Protein AF-A0A4T0ID04-F1 (afdb_monomer)

Nearest PDB structures (foldseek):
  2h4h-assembly1_A  TM=8.450E-01  e=5.374E-10  Thermotoga maritima
  2h4j-assembly1_A  TM=8.087E-01  e=6.110E-10  Thermotoga maritima
  8z58-assembly1_A  TM=7.802E-01  e=1.781E-09  Homo sapiens
  6hc2-assembly1_C  TM=3.261E-01  e=5.007E-03  Homo sapiens
  3w3x-assembly1_A  TM=1.451E-01  e=2.796E-01  Saccharomyces cerevisiae

Sequence (763 aa):
MPPKRPAGLGAASKAKKNKQDESKNEDTSVQVQPTAAQDDEDGDNWADLVELWEKCSNSLQSGEPASSAPLLRGVLHETSRLGNMHGSDLSGFLTENDNGQKYQVPLSHFRLILASAMLELGILIAASSHLGAGKSLAATGEPKTGTPFFSRAYSVAQTIEDSAFSKDSEIVAGRAAAEYLKERLESEPEDDADDELKHESKEQILTIAKESLVKGDMGSRSSSLLLSIGSLLSTLEEEIIDLNSPSTAVVAFTSALKAAENTQAKFESLVGKARVLVSRGSYVMDKIFDEEDTFGDEDVEEYIKAVKNELREAISSLEDAQNMTDDIDVGEEEAEELTSLHKEAMIVLANLLPEGKEQEELFNKAGVEDDEDFRGDPRECILQEHIAQLYHNLFVMTSILRNGKKLQIPSIPKPKKSSNQKEYTHDQAVELVASFLTQDIARGKTAILSGAGASVESGIRSYRGKEGHYELHKKYRPIFYHEFIEDSDQGRLFRQRYWARSFFGYIPVQNAKPNRVHYSVAALQYMNLVDKLVTQNVDRLHHRATPESLNPDSRILELHGTLNFAVVPSHPNHPKKLRSDLQAELAALNPSWAEFADSQAKLKQNPDGDVELPSGLTYETFKVPPPDGLEGDRGAFYKPDVVFFGETLSPHQKEESIKAIEDADRVLVVGSSLATYSAFRLIKQAIESKKQVLMLNVGPSRADDYDITKIELPAADVLQGAVKLLASKLPHDDMLSKLSSSGVNISIEDIGPMPDPEATEAK

Mean predicted aligned error: 19.36 Å

Secondary structure (DSSP, 8-state):
---------------------------------------S-----HHHHHHHHHHHHHHHHTT-HHHHHHHHHHHHHHHHHHHHHHTT-GGG-EEE-TTS-EEEPPHHHHHHHHHHHHHHHHHHHHHHTTS-TTT--PPTTS-SSSHHHHHHHHHHHHT---TTTHHHHHHHHHHHHHHHHHHHHHSPPP--SS-TTTTS-HHHHHHHHHHHHHHTTGGGS-HHHHHHHHHHHHHHHHHS--SSS--HHHHHHHHHHHH--SHHHHHHHHHHHHHHHHHHHHHHHHHHH-TT----HHHHHHHHHHHHHHHHHHHHHHHHHHTTTTSS---HHHHHHHHHHHHHHHHHHHHHSPSSHHHHHHHHHTT----TT-SS-TT--TTSHHHHHHHHHHHHHHHHHHS----PPPPPPPPSS---PPP--HHHHHHHHHHHHHSSSPTT-EEEEE-GGGGGGGT---SSSTT-HHHH-TT--PPBHHHHH--SHHHHHHHHHHHHHHHHHHHHHHH---BHHHHHHHHHHHTTSEEEEEE---S-HHHHHS-GGG-HHHHEEETTEEEEEEE-TT-TTSPPEEHHHHHHHHHHH-HHHHHHHHHHTTSPPPTT-B----TT--GGG---PPPTT-TT-TT---EEEE--BTPPPPHHHHHHHHHHHHS-SEEEEES----SHHHHHHHHHHHHTT-EEEEE-SS--GGGGSS-EEE-S-HHHHHHHHHHHHHTTS---HHHHHHHH--B---GGGG-PPPBTTTT---

Structure (mmCIF, N/CA/C/O backbone):
data_AF-A0A4T0ID04-F1
#
_entry.id   AF-A0A4T0ID04-F1
#
loop_
_atom_site.group_PDB
_atom_site.id
_atom_site.type_symbol
_atom_site.label_atom_id
_atom_site.label_alt_id
_atom_site.label_comp_id
_atom_site.label_asym_id
_atom_site.label_entity_id
_atom_site.label_seq_id
_atom_site.pdbx_PDB_ins_code
_atom_site.Cartn_x
_atom_site.Cartn_y
_atom_site.Cartn_z
_atom_site.occupancy
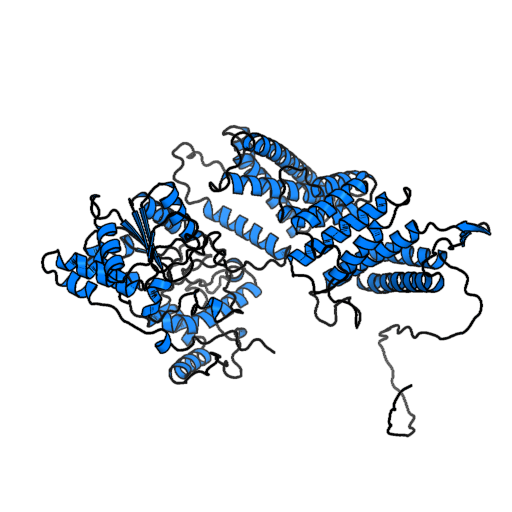_atom_site.B_iso_or_equiv
_atom_site.auth_seq_id
_atom_site.auth_comp_id
_atom_site.auth_asym_id
_atom_site.auth_atom_id
_atom_site.pdbx_PDB_model_num
ATOM 1 N N . MET A 1 1 ? 40.193 -42.710 -23.399 1.00 24.09 1 MET A N 1
ATOM 2 C CA . MET A 1 1 ? 39.818 -43.203 -24.747 1.00 24.09 1 MET A CA 1
ATOM 3 C C . MET A 1 1 ? 38.434 -43.851 -24.674 1.00 24.09 1 MET A C 1
ATOM 5 O O . MET A 1 1 ? 38.178 -44.514 -23.676 1.00 24.09 1 MET A O 1
ATOM 9 N N . PRO A 1 2 ? 37.541 -43.613 -25.652 1.00 32.53 2 PRO A N 1
ATOM 10 C CA . PRO A 1 2 ? 36.082 -43.677 -25.477 1.00 32.53 2 PRO A CA 1
ATOM 11 C C . PRO A 1 2 ? 35.442 -44.956 -26.062 1.00 32.53 2 PRO A C 1
ATOM 13 O O . PRO A 1 2 ? 36.090 -45.665 -26.834 1.00 32.53 2 PRO A O 1
ATOM 16 N N . PRO A 1 3 ? 34.136 -45.188 -25.837 1.00 26.88 3 PRO A N 1
ATOM 17 C CA . PRO A 1 3 ? 33.271 -45.857 -26.809 1.00 26.88 3 PRO A CA 1
ATOM 18 C C . PRO A 1 3 ? 32.225 -44.852 -27.338 1.00 26.88 3 PRO A C 1
ATOM 20 O O . PRO A 1 3 ? 31.516 -44.218 -26.570 1.00 26.88 3 PRO A O 1
ATOM 23 N N . LYS A 1 4 ? 32.275 -44.474 -28.621 1.00 27.70 4 LYS A N 1
ATOM 24 C CA . LYS A 1 4 ? 31.717 -45.142 -29.823 1.00 27.70 4 LYS A CA 1
ATOM 25 C C . LYS A 1 4 ? 30.282 -44.689 -30.159 1.00 27.70 4 LYS A C 1
ATOM 27 O O . LYS A 1 4 ? 29.333 -45.030 -29.468 1.00 27.70 4 LYS A O 1
ATOM 32 N N . ARG A 1 5 ? 30.165 -43.991 -31.302 1.00 35.53 5 ARG A N 1
ATOM 33 C CA . ARG A 1 5 ? 28.939 -43.806 -32.114 1.00 35.53 5 ARG A CA 1
ATOM 34 C C . ARG A 1 5 ? 28.387 -45.158 -32.607 1.00 35.53 5 ARG A C 1
ATOM 36 O O . ARG A 1 5 ? 29.154 -46.118 -32.714 1.00 35.53 5 ARG A O 1
ATOM 43 N N . PRO A 1 6 ? 27.115 -45.201 -33.033 1.00 27.19 6 PRO A N 1
ATOM 44 C CA . PRO A 1 6 ? 26.814 -45.417 -34.463 1.00 27.19 6 PRO A CA 1
ATOM 45 C C . PRO A 1 6 ? 25.710 -44.456 -34.971 1.00 27.19 6 PRO A C 1
ATOM 47 O O . PRO A 1 6 ? 24.827 -44.079 -34.214 1.00 27.19 6 PRO A O 1
ATOM 50 N N . ALA A 1 7 ? 25.857 -43.835 -36.152 1.00 26.62 7 ALA A N 1
ATOM 51 C CA . ALA A 1 7 ? 25.375 -44.300 -37.474 1.00 26.62 7 ALA A CA 1
ATOM 52 C C . ALA A 1 7 ? 23.839 -44.433 -37.520 1.00 26.62 7 ALA A C 1
ATOM 54 O O . ALA A 1 7 ? 23.264 -45.082 -36.665 1.00 26.62 7 ALA A O 1
ATOM 55 N N . GLY A 1 8 ? 23.082 -43.896 -38.469 1.00 23.95 8 GLY A N 1
ATOM 56 C CA . GLY A 1 8 ? 23.318 -43.366 -39.808 1.00 23.95 8 GLY A CA 1
ATOM 57 C C . GLY A 1 8 ? 21.970 -43.425 -40.552 1.00 23.95 8 GLY A C 1
ATOM 58 O O . GLY A 1 8 ? 21.028 -44.003 -40.018 1.00 23.95 8 GLY A O 1
ATOM 59 N N . LEU A 1 9 ? 21.906 -42.824 -41.746 1.00 25.11 9 LEU A N 1
ATOM 60 C CA . LEU A 1 9 ? 20.945 -42.972 -42.868 1.00 25.11 9 LEU A CA 1
ATOM 61 C C . LEU A 1 9 ? 20.827 -41.575 -43.512 1.00 25.11 9 LEU A C 1
ATOM 63 O O . LEU A 1 9 ? 20.575 -40.605 -42.817 1.00 25.11 9 LEU A O 1
ATOM 67 N N . GLY A 1 10 ? 21.033 -41.336 -44.802 1.00 23.06 10 GLY A N 1
ATOM 68 C CA . GLY A 1 10 ? 21.167 -42.231 -45.941 1.00 23.06 10 GLY A CA 1
ATOM 69 C C . GLY A 1 10 ? 20.596 -41.527 -47.179 1.00 23.06 10 GLY A C 1
ATOM 70 O O . GLY A 1 10 ? 19.390 -41.457 -47.331 1.00 23.06 10 GLY A O 1
ATOM 71 N N . ALA A 1 11 ? 21.495 -40.997 -48.012 1.00 23.70 11 ALA A N 1
ATOM 72 C CA . ALA A 1 11 ? 21.461 -40.882 -49.478 1.00 23.70 11 ALA A CA 1
ATOM 73 C C . ALA A 1 11 ? 20.196 -40.430 -50.271 1.00 23.70 11 ALA A C 1
ATOM 75 O O . ALA A 1 11 ? 19.190 -41.121 -50.340 1.00 23.70 11 ALA A O 1
ATOM 76 N N . ALA A 1 12 ? 20.451 -39.402 -51.104 1.00 23.64 12 ALA A N 1
ATOM 77 C CA . ALA A 1 12 ? 20.169 -39.297 -52.553 1.00 23.64 12 ALA A CA 1
ATOM 78 C C . ALA A 1 12 ? 18.729 -39.005 -53.051 1.00 23.64 12 ALA A C 1
ATOM 80 O O . ALA A 1 12 ? 17.841 -39.839 -52.984 1.00 23.64 12 ALA A O 1
ATOM 81 N N . SER A 1 13 ? 18.524 -37.931 -53.831 1.00 23.86 13 SER A N 1
ATOM 82 C CA . SER A 1 13 ? 18.859 -37.848 -55.267 1.00 23.86 13 SER A CA 1
ATOM 83 C C . SER A 1 13 ? 18.234 -36.635 -56.003 1.00 23.86 13 SER A C 1
ATOM 85 O O . SER A 1 13 ? 17.149 -36.158 -55.706 1.00 23.86 13 SER A O 1
ATOM 87 N N . LYS A 1 14 ? 19.017 -36.175 -56.984 1.00 25.31 14 LYS A N 1
ATOM 88 C CA . LYS A 1 14 ? 18.855 -35.245 -58.122 1.00 25.31 14 LYS A CA 1
ATOM 89 C C . LYS A 1 14 ? 17.462 -34.867 -58.704 1.00 25.31 14 LYS A C 1
ATOM 91 O O . LYS A 1 14 ? 16.695 -35.725 -59.118 1.00 25.31 14 LYS A O 1
ATOM 96 N N . ALA A 1 15 ? 17.405 -33.569 -59.057 1.00 23.80 15 ALA A N 1
ATOM 97 C CA . ALA A 1 15 ? 17.027 -32.945 -60.351 1.00 23.80 15 ALA A CA 1
ATOM 98 C C . ALA A 1 15 ? 15.558 -32.589 -60.688 1.00 23.80 15 ALA A C 1
ATOM 100 O O . ALA A 1 15 ? 14.747 -33.469 -60.949 1.00 23.80 15 ALA A O 1
ATOM 101 N N . LYS A 1 16 ? 15.312 -31.289 -60.965 1.00 25.31 16 LYS A N 1
ATOM 102 C CA . LYS A 1 16 ? 14.821 -30.778 -62.273 1.00 25.31 16 LYS A CA 1
ATOM 103 C C . LYS A 1 16 ? 14.834 -29.238 -62.369 1.00 25.31 16 LYS A C 1
ATOM 105 O O . LYS A 1 16 ? 14.560 -28.540 -61.406 1.00 25.31 16 LYS A O 1
ATOM 110 N N . LYS A 1 17 ? 15.178 -28.758 -63.570 1.00 24.70 17 LYS A N 1
ATOM 111 C CA . LYS A 1 17 ? 15.203 -27.363 -64.058 1.00 24.70 17 LYS A CA 1
ATOM 112 C C . LYS A 1 17 ? 13.819 -26.880 -64.533 1.00 24.70 17 LYS A C 1
ATOM 114 O O . LYS A 1 17 ? 13.049 -27.714 -65.004 1.00 24.70 17 LYS A O 1
ATOM 119 N N . ASN A 1 18 ? 13.697 -25.541 -64.606 1.00 25.55 18 ASN A N 1
ATOM 120 C CA . ASN A 1 18 ? 12.788 -24.654 -65.382 1.00 25.55 18 ASN A CA 1
ATOM 121 C C . ASN A 1 18 ? 11.651 -24.021 -64.566 1.00 25.55 18 ASN A C 1
ATOM 123 O O . ASN A 1 18 ? 11.020 -24.728 -63.800 1.00 25.55 18 ASN A O 1
ATOM 127 N N . LYS A 1 19 ? 11.240 -22.761 -64.756 1.00 25.47 19 LYS A N 1
ATOM 128 C CA . LYS A 1 19 ? 11.754 -21.532 -65.400 1.00 25.47 19 LYS A CA 1
ATOM 129 C C . LYS A 1 19 ? 10.730 -20.434 -65.010 1.00 25.47 19 LYS A C 1
ATOM 131 O O . LYS A 1 19 ? 9.553 -20.760 -65.014 1.00 25.47 19 LYS A O 1
ATOM 136 N N . GLN A 1 20 ? 11.197 -19.199 -64.795 1.00 24.64 20 GLN A N 1
ATOM 137 C CA . GLN A 1 20 ? 10.491 -17.906 -64.965 1.00 24.64 20 GLN A CA 1
ATOM 138 C C . GLN A 1 20 ? 9.187 -17.657 -64.171 1.00 24.64 20 GLN A C 1
ATOM 140 O O . GLN A 1 20 ? 8.159 -18.236 -64.482 1.00 24.64 20 GLN A O 1
ATOM 145 N N . ASP A 1 21 ? 9.210 -16.730 -63.205 1.00 25.45 21 ASP A N 1
ATOM 146 C CA . ASP A 1 21 ? 8.691 -15.366 -63.421 1.00 25.45 21 ASP A CA 1
ATOM 147 C C . ASP A 1 21 ? 9.063 -14.418 -62.264 1.00 25.45 21 ASP A C 1
ATOM 149 O O . ASP A 1 21 ? 9.307 -14.830 -61.132 1.00 25.45 21 ASP A O 1
ATOM 153 N N . GLU A 1 22 ? 9.211 -13.146 -62.623 1.00 27.38 22 GLU A N 1
ATOM 154 C CA . GLU A 1 22 ? 9.780 -12.035 -61.861 1.00 27.38 22 GLU A CA 1
ATOM 155 C C . GLU A 1 22 ? 8.829 -11.481 -60.781 1.00 27.38 22 GLU A C 1
ATOM 157 O O . GLU A 1 22 ? 7.642 -11.289 -61.034 1.00 27.38 22 GLU A O 1
ATOM 162 N N . SER A 1 23 ? 9.370 -11.103 -59.614 1.00 26.38 23 SER A N 1
ATOM 163 C CA . SER A 1 23 ? 9.392 -9.713 -59.096 1.00 26.38 23 SER A CA 1
ATOM 164 C C . SER A 1 23 ? 9.356 -9.601 -57.555 1.00 26.38 23 SER A C 1
ATOM 166 O O . SER A 1 23 ? 8.422 -10.041 -56.899 1.00 26.38 23 SER A O 1
ATOM 168 N N . LYS A 1 24 ? 10.384 -8.908 -57.035 1.00 27.84 24 LYS A N 1
ATOM 169 C CA . LYS A 1 24 ? 10.394 -7.971 -55.889 1.00 27.84 24 LYS A CA 1
ATOM 170 C C . LYS A 1 24 ? 10.043 -8.478 -54.477 1.00 27.84 24 LYS A C 1
ATOM 172 O O . LYS A 1 24 ? 8.883 -8.502 -54.088 1.00 27.84 24 LYS A O 1
ATOM 177 N N . ASN A 1 25 ? 11.073 -8.704 -53.661 1.00 27.80 25 ASN A N 1
ATOM 178 C CA . ASN A 1 25 ? 11.495 -7.790 -52.582 1.00 27.80 25 ASN A CA 1
ATOM 179 C C . ASN A 1 25 ? 12.696 -8.415 -51.851 1.00 27.80 25 ASN A C 1
ATOM 181 O O . ASN A 1 25 ? 12.617 -9.548 -51.384 1.00 27.80 25 ASN A O 1
ATOM 185 N N . GLU A 1 26 ? 13.819 -7.698 -51.832 1.00 26.86 26 GLU A N 1
ATOM 186 C CA . GLU A 1 26 ? 15.039 -8.087 -51.123 1.00 26.86 26 GLU A CA 1
ATOM 187 C C . GLU A 1 26 ? 14.849 -7.879 -49.619 1.00 26.86 26 GLU A C 1
ATOM 189 O O . GLU A 1 26 ? 14.571 -6.770 -49.171 1.00 26.86 26 GLU A O 1
ATOM 194 N N . ASP A 1 27 ? 15.017 -8.963 -48.869 1.00 27.16 27 ASP A N 1
ATOM 195 C CA . ASP A 1 27 ? 15.179 -8.988 -47.420 1.00 27.16 27 ASP A CA 1
ATOM 196 C C . ASP A 1 27 ? 16.627 -9.453 -47.183 1.00 27.16 27 ASP A C 1
ATOM 198 O O . ASP A 1 27 ? 16.952 -10.639 -47.293 1.00 27.16 27 ASP A O 1
ATOM 202 N N . THR A 1 28 ? 17.558 -8.510 -47.023 1.00 26.81 28 THR A N 1
ATOM 203 C CA . THR A 1 28 ? 18.984 -8.808 -46.818 1.00 26.81 28 THR A CA 1
ATOM 204 C C . THR A 1 28 ? 19.250 -9.157 -45.358 1.00 26.81 28 THR A C 1
ATOM 206 O O . THR A 1 28 ? 19.715 -8.333 -44.577 1.00 26.81 28 THR A O 1
ATOM 209 N N . SER A 1 29 ? 19.015 -10.418 -44.995 1.00 26.41 29 SER A N 1
ATOM 210 C CA . SER A 1 29 ? 19.639 -11.031 -43.821 1.00 26.41 29 SER A CA 1
ATOM 211 C C . SER A 1 29 ? 21.100 -11.363 -44.148 1.00 26.41 29 SER A C 1
ATOM 213 O O . SER A 1 29 ? 21.384 -12.349 -44.836 1.00 26.41 29 SER A O 1
ATOM 215 N N . VAL A 1 30 ? 22.042 -10.545 -43.681 1.00 27.08 30 VAL A N 1
ATOM 216 C CA . VAL A 1 30 ? 23.479 -10.843 -43.773 1.00 27.08 30 VAL A CA 1
ATOM 217 C C . VAL A 1 30 ? 23.808 -11.948 -42.764 1.00 27.08 30 VAL A C 1
ATOM 219 O O . VAL A 1 30 ? 24.020 -11.694 -41.584 1.00 27.08 30 VAL A O 1
ATOM 222 N N . GLN A 1 31 ? 23.829 -13.200 -43.225 1.00 24.75 31 GLN A N 1
ATOM 223 C CA . GLN A 1 31 ? 24.473 -14.297 -42.503 1.00 24.75 31 GLN A CA 1
ATOM 224 C C . GLN A 1 31 ? 25.984 -14.223 -42.744 1.00 24.75 31 GLN A C 1
ATOM 226 O O . GLN A 1 31 ? 26.456 -14.539 -43.836 1.00 24.75 31 GLN A O 1
ATOM 231 N N . VAL A 1 32 ? 26.749 -13.836 -41.724 1.00 28.02 32 VAL A N 1
ATOM 232 C CA . VAL A 1 32 ? 28.209 -13.989 -41.728 1.00 28.02 32 VAL A CA 1
ATOM 233 C C . VAL A 1 32 ? 28.531 -15.439 -41.357 1.00 28.02 32 VAL A C 1
ATOM 235 O O . VAL A 1 32 ? 28.301 -15.869 -40.229 1.00 28.02 32 VAL A O 1
ATOM 238 N N . GLN A 1 33 ? 29.025 -16.218 -42.324 1.00 24.22 33 GLN A N 1
ATOM 239 C CA . GLN A 1 33 ? 29.656 -17.516 -42.062 1.00 24.22 33 GLN A CA 1
ATOM 240 C C . GLN A 1 33 ? 31.136 -17.318 -41.695 1.00 24.22 33 GLN A C 1
ATOM 242 O O . GLN A 1 33 ? 31.787 -16.458 -42.291 1.00 24.22 33 GLN A O 1
ATOM 247 N N . PRO A 1 34 ? 31.703 -18.133 -40.787 1.00 27.81 34 PRO A N 1
ATOM 248 C CA . PRO A 1 34 ? 33.118 -18.066 -40.451 1.00 27.81 34 PRO A CA 1
ATOM 249 C C . PRO A 1 34 ? 33.939 -18.730 -41.564 1.00 27.81 34 PRO A C 1
ATOM 251 O O . PRO A 1 34 ? 33.870 -19.943 -41.779 1.00 27.81 34 PRO A O 1
ATOM 254 N N . THR A 1 35 ? 34.715 -17.937 -42.296 1.00 28.98 35 THR A N 1
ATOM 255 C CA . THR A 1 35 ? 35.708 -18.448 -43.242 1.00 28.98 35 THR A CA 1
ATOM 256 C C . THR A 1 35 ? 36.932 -18.942 -42.486 1.00 28.98 35 THR A C 1
ATOM 258 O O . THR A 1 35 ? 37.677 -18.157 -41.910 1.00 28.98 35 THR A O 1
ATOM 261 N N . ALA A 1 36 ? 37.152 -20.255 -42.523 1.00 34.88 36 ALA A N 1
ATOM 262 C CA . ALA A 1 36 ? 38.448 -20.847 -42.239 1.00 34.88 36 ALA A CA 1
ATOM 263 C C . ALA A 1 36 ? 39.396 -20.546 -43.412 1.00 34.88 36 ALA A C 1
ATOM 265 O O . ALA A 1 36 ? 39.239 -21.115 -44.495 1.00 34.88 36 ALA A O 1
ATOM 266 N N . ALA A 1 37 ? 40.369 -19.670 -43.186 1.00 28.95 37 ALA A N 1
ATOM 267 C CA . ALA A 1 37 ? 41.552 -19.517 -44.019 1.00 28.95 37 ALA A CA 1
ATOM 268 C C . ALA A 1 37 ? 42.772 -19.472 -43.091 1.00 28.95 37 ALA A C 1
ATOM 270 O O . ALA A 1 37 ? 42.802 -18.703 -42.137 1.00 28.95 37 ALA A O 1
ATOM 271 N N . GLN A 1 38 ? 43.716 -20.378 -43.336 1.00 37.16 38 GLN A N 1
ATOM 272 C CA . GLN A 1 38 ? 45.059 -20.321 -42.776 1.00 37.16 38 GLN A CA 1
ATOM 273 C C . GLN A 1 38 ? 45.813 -19.226 -43.530 1.00 37.16 38 GLN A C 1
ATOM 275 O O . GLN A 1 38 ? 45.971 -19.379 -44.737 1.00 37.16 38 GLN A O 1
ATOM 280 N N . ASP A 1 39 ? 46.285 -18.199 -42.828 1.00 31.48 39 ASP A N 1
ATOM 281 C CA . ASP A 1 39 ? 47.369 -17.322 -43.271 1.00 31.48 39 ASP A CA 1
ATOM 282 C C . ASP A 1 39 ? 48.230 -16.968 -42.045 1.00 31.48 39 ASP A C 1
ATOM 284 O O . ASP A 1 39 ? 47.739 -16.477 -41.032 1.00 31.48 39 ASP A O 1
ATOM 288 N N . ASP A 1 40 ? 49.517 -17.307 -42.130 1.00 35.19 40 ASP A N 1
ATOM 289 C CA . ASP A 1 40 ? 50.561 -17.102 -41.121 1.00 35.19 40 ASP A CA 1
ATOM 290 C C . ASP A 1 40 ? 51.044 -15.627 -41.101 1.00 35.19 40 ASP A C 1
ATOM 292 O O . ASP A 1 40 ? 52.180 -15.345 -41.484 1.00 35.19 40 ASP A O 1
ATOM 296 N N . GLU A 1 41 ? 50.205 -14.681 -40.657 1.00 40.88 41 GLU A N 1
ATOM 297 C CA . GLU A 1 41 ? 50.574 -13.266 -40.397 1.00 40.88 41 GLU A CA 1
ATOM 298 C C . GLU A 1 41 ? 49.863 -12.672 -39.151 1.00 40.88 41 GLU A C 1
ATOM 300 O O . GLU A 1 41 ? 49.523 -11.492 -39.111 1.00 40.88 41 GLU A O 1
ATOM 305 N N . ASP A 1 42 ? 49.634 -13.464 -38.098 1.00 43.56 42 ASP A N 1
ATOM 306 C CA . ASP A 1 42 ? 48.953 -12.987 -36.880 1.00 43.56 42 ASP A CA 1
ATOM 307 C C . ASP A 1 42 ? 49.871 -12.090 -36.021 1.00 43.56 42 ASP A C 1
ATOM 309 O O . ASP A 1 42 ? 50.575 -12.549 -35.118 1.00 43.56 42 ASP A O 1
ATOM 313 N N . GLY A 1 43 ? 49.880 -10.791 -36.325 1.00 45.78 43 GLY A N 1
ATOM 314 C CA . GLY A 1 43 ? 50.425 -9.744 -35.463 1.00 45.78 43 GLY A CA 1
ATOM 315 C C . GLY A 1 43 ? 49.601 -9.568 -34.180 1.00 45.78 43 GLY A C 1
ATOM 316 O O . GLY A 1 43 ? 48.382 -9.740 -34.179 1.00 45.78 43 GLY A O 1
ATOM 317 N N . ASP A 1 44 ? 50.278 -9.226 -33.079 1.00 56.09 44 ASP A N 1
ATOM 318 C CA . ASP A 1 44 ? 49.696 -8.841 -31.783 1.00 56.09 44 ASP A CA 1
ATOM 319 C C . ASP A 1 44 ? 48.825 -7.574 -31.922 1.00 56.09 44 ASP A C 1
ATOM 321 O O . ASP A 1 44 ? 49.231 -6.469 -31.556 1.00 56.09 44 ASP A O 1
ATOM 325 N N . ASN A 1 45 ? 47.620 -7.687 -32.478 1.00 66.62 45 ASN A N 1
ATOM 326 C CA . ASN A 1 45 ? 46.848 -6.503 -32.842 1.00 66.62 45 ASN A CA 1
ATOM 327 C C . ASN A 1 45 ? 45.945 -6.018 -31.707 1.00 66.62 45 ASN A C 1
ATOM 329 O O . ASN A 1 45 ? 44.719 -6.009 -31.785 1.00 66.62 45 ASN A O 1
ATOM 333 N N . TRP A 1 46 ? 46.580 -5.506 -30.656 1.00 71.38 46 TRP A N 1
ATOM 334 C CA . TRP A 1 46 ? 45.943 -4.587 -29.712 1.00 71.38 46 TRP A CA 1
ATOM 335 C C . TRP A 1 46 ? 45.177 -3.452 -30.421 1.00 71.38 46 TRP A C 1
ATOM 337 O O . TRP A 1 46 ? 44.110 -3.047 -29.964 1.00 71.38 46 TRP A O 1
ATOM 347 N N . ALA A 1 47 ? 45.701 -2.971 -31.554 1.00 70.75 47 ALA A N 1
ATOM 348 C CA . ALA A 1 47 ? 45.053 -1.966 -32.391 1.00 70.75 47 ALA A CA 1
ATOM 349 C C . ALA A 1 47 ? 43.653 -2.399 -32.861 1.00 70.75 47 ALA A C 1
ATOM 351 O O . ALA A 1 47 ? 42.729 -1.593 -32.802 1.00 70.75 47 ALA A O 1
ATOM 352 N N . ASP A 1 48 ? 43.469 -3.673 -33.223 1.00 77.12 48 ASP A N 1
ATOM 353 C CA . ASP A 1 48 ? 42.177 -4.195 -33.681 1.00 77.12 48 ASP A CA 1
ATOM 354 C C . ASP A 1 48 ? 41.163 -4.241 -32.529 1.00 77.12 48 ASP A C 1
ATOM 356 O O . ASP A 1 48 ? 39.989 -3.918 -32.718 1.00 77.12 48 ASP A O 1
ATOM 360 N N . LEU A 1 49 ? 41.610 -4.587 -31.313 1.00 80.81 49 LEU A N 1
ATOM 361 C CA . LEU A 1 49 ? 40.762 -4.548 -30.119 1.00 80.81 49 LEU A CA 1
ATOM 362 C C . LEU A 1 49 ? 40.317 -3.115 -29.793 1.00 80.81 49 LEU A C 1
ATOM 364 O O . LEU A 1 49 ? 39.147 -2.900 -29.475 1.00 80.81 49 LEU A O 1
ATOM 368 N N . VAL A 1 50 ? 41.230 -2.142 -29.872 1.00 75.69 50 VAL A N 1
ATOM 369 C CA . VAL A 1 50 ? 40.913 -0.725 -29.632 1.00 75.69 50 VAL A CA 1
ATOM 370 C C . VAL A 1 50 ? 39.974 -0.189 -30.708 1.00 75.69 50 VAL A C 1
ATOM 372 O O . VAL A 1 50 ? 38.963 0.416 -30.370 1.00 75.69 50 VAL A O 1
ATOM 375 N N . GLU A 1 51 ? 40.234 -0.472 -31.986 1.00 80.75 51 GLU A N 1
ATOM 376 C CA . GLU A 1 51 ? 39.355 -0.065 -33.086 1.00 80.75 51 GLU A CA 1
ATOM 377 C C . GLU A 1 51 ? 37.952 -0.680 -32.934 1.00 80.75 51 GLU A C 1
ATOM 379 O O . GLU A 1 51 ? 36.934 -0.020 -33.163 1.00 80.75 51 GLU A O 1
ATOM 384 N N . LEU A 1 52 ? 37.873 -1.945 -32.507 1.00 82.31 52 LEU A N 1
ATOM 385 C CA . LEU A 1 52 ? 36.603 -2.613 -32.237 1.00 82.31 52 LEU A CA 1
ATOM 386 C C . LEU A 1 52 ? 35.869 -1.986 -31.041 1.00 82.31 52 LEU A C 1
ATOM 388 O O . LEU A 1 52 ? 34.653 -1.788 -31.109 1.00 82.31 52 LEU A O 1
ATOM 392 N N . TRP A 1 53 ? 36.592 -1.631 -29.976 1.00 82.31 53 TRP A N 1
ATOM 393 C CA . TRP A 1 53 ? 36.042 -0.921 -28.820 1.00 82.31 53 TRP A CA 1
ATOM 394 C C . TRP A 1 53 ? 35.552 0.490 -29.175 1.00 82.31 53 TRP A C 1
ATOM 396 O O . TRP A 1 53 ? 34.476 0.891 -28.730 1.00 82.31 53 TRP A O 1
ATOM 406 N N . GLU A 1 54 ? 36.270 1.229 -30.021 1.00 76.50 54 GLU A N 1
ATOM 407 C CA . GLU A 1 54 ? 35.852 2.548 -30.510 1.00 76.50 54 GLU A CA 1
ATOM 408 C C . GLU A 1 54 ? 34.581 2.456 -31.363 1.00 76.50 54 GLU A C 1
ATOM 410 O O . GLU A 1 54 ? 33.624 3.200 -31.138 1.00 76.50 54 GLU A O 1
ATOM 415 N N . LYS A 1 55 ? 34.517 1.495 -32.296 1.00 79.62 55 LYS A N 1
ATOM 416 C CA . LYS A 1 55 ? 33.299 1.217 -33.079 1.00 79.62 55 LYS A CA 1
ATOM 417 C C . LYS A 1 55 ? 32.116 0.888 -32.174 1.00 79.62 55 LYS A C 1
ATOM 419 O O . LYS A 1 55 ? 31.018 1.400 -32.387 1.00 79.62 55 LYS A O 1
ATOM 424 N N . CYS A 1 56 ? 32.345 0.065 -31.154 1.00 76.25 56 CYS A N 1
ATOM 425 C CA . CYS A 1 56 ? 31.336 -0.282 -30.164 1.00 76.25 56 CYS A CA 1
ATOM 426 C C . CYS A 1 56 ? 30.871 0.940 -29.359 1.00 76.25 56 CYS A C 1
ATOM 428 O O . CYS A 1 56 ? 29.673 1.153 -29.203 1.00 76.25 56 CYS A O 1
ATOM 430 N N . SER A 1 57 ? 31.804 1.769 -28.891 1.00 69.62 57 SER A N 1
ATOM 431 C CA . SER A 1 57 ? 31.510 2.978 -28.115 1.00 69.62 57 SER A CA 1
ATOM 432 C C . SER A 1 57 ? 30.681 3.980 -28.922 1.00 69.62 57 SER A C 1
ATOM 434 O O . SER A 1 57 ? 29.701 4.522 -28.417 1.00 69.62 57 SER A O 1
ATOM 436 N N . ASN A 1 58 ? 31.010 4.164 -30.204 1.00 72.44 58 ASN A N 1
ATOM 437 C CA . ASN A 1 58 ? 30.231 5.002 -31.119 1.00 72.44 58 ASN A CA 1
ATOM 438 C C . ASN A 1 58 ? 28.823 4.430 -31.361 1.00 72.44 58 ASN A C 1
ATOM 440 O O . ASN A 1 58 ? 27.846 5.176 -31.378 1.00 72.44 58 ASN A O 1
ATOM 444 N N . SER A 1 59 ? 28.704 3.105 -31.502 1.00 72.75 59 SER A N 1
ATOM 445 C CA . SER A 1 59 ? 27.412 2.418 -31.638 1.00 72.75 59 SER A CA 1
ATOM 446 C C . SER A 1 59 ? 26.532 2.607 -30.396 1.00 72.75 59 SER A C 1
ATOM 448 O O . SER A 1 59 ? 25.355 2.945 -30.521 1.00 72.75 59 SER A O 1
ATOM 450 N N . LEU A 1 60 ? 27.104 2.478 -29.195 1.00 67.50 60 LEU A N 1
ATOM 451 C CA . LEU A 1 60 ? 26.393 2.717 -27.935 1.00 67.50 60 LEU A CA 1
ATOM 452 C C . LEU A 1 60 ? 25.897 4.165 -27.828 1.00 67.50 60 LEU A C 1
ATOM 454 O O . LEU A 1 60 ? 24.751 4.393 -27.450 1.00 67.50 60 LEU A O 1
ATOM 458 N N . GLN A 1 61 ? 26.717 5.138 -28.236 1.00 63.12 61 GLN A N 1
ATOM 459 C CA . GLN A 1 61 ? 26.324 6.552 -28.273 1.00 63.12 61 GLN A CA 1
ATOM 460 C C . GLN A 1 61 ? 25.210 6.842 -29.287 1.00 63.12 61 GLN A C 1
ATOM 462 O O . GLN A 1 61 ? 24.408 7.744 -29.066 1.00 63.12 61 GLN A O 1
ATOM 467 N N . SER A 1 62 ? 25.136 6.078 -30.381 1.00 62.66 62 SER A N 1
ATOM 468 C CA . SER A 1 62 ? 24.078 6.225 -31.389 1.00 62.66 62 SER A CA 1
ATOM 469 C C . SER A 1 62 ? 22.711 5.679 -30.952 1.00 62.66 62 SER A C 1
ATOM 471 O O . SER A 1 62 ? 21.722 5.913 -31.640 1.00 62.66 62 SER A O 1
ATOM 473 N N . GLY A 1 63 ? 22.629 4.991 -29.804 1.00 61.75 63 GLY A N 1
ATOM 474 C CA . GLY A 1 63 ? 21.358 4.544 -29.229 1.00 61.75 63 GLY A CA 1
ATOM 475 C C . GLY A 1 63 ? 20.734 3.339 -29.935 1.00 61.75 63 GLY A C 1
ATOM 476 O O . GLY A 1 63 ? 19.515 3.182 -29.912 1.00 61.75 63 GLY A O 1
ATOM 477 N N . GLU A 1 64 ? 21.545 2.472 -30.549 1.00 71.38 64 GLU A N 1
ATOM 478 C CA . GLU A 1 64 ? 21.079 1.263 -31.237 1.00 71.38 64 GLU A CA 1
ATOM 479 C C . GLU A 1 64 ? 21.508 -0.030 -30.496 1.00 71.38 64 GLU A C 1
ATOM 481 O O . GLU A 1 64 ? 22.579 -0.596 -30.750 1.00 71.38 64 GLU A O 1
ATOM 486 N N . PRO A 1 65 ? 20.682 -0.564 -29.573 1.00 72.00 65 PRO A N 1
ATOM 487 C CA . PRO A 1 65 ? 21.009 -1.768 -28.796 1.00 72.00 65 PRO A CA 1
ATOM 488 C C . PRO A 1 65 ? 21.279 -3.023 -29.638 1.00 72.00 65 PRO A C 1
ATOM 490 O O . PRO A 1 65 ? 22.165 -3.819 -29.321 1.00 72.00 65 PRO A O 1
ATOM 493 N N . ALA A 1 66 ? 20.520 -3.207 -30.723 1.00 71.94 66 ALA A N 1
ATOM 494 C CA . ALA A 1 66 ? 20.577 -4.409 -31.556 1.00 71.94 66 ALA A CA 1
ATOM 495 C C . ALA A 1 66 ? 21.871 -4.513 -32.383 1.00 71.94 66 ALA A C 1
ATOM 497 O O . ALA A 1 66 ? 22.335 -5.623 -32.645 1.00 71.94 66 ALA A O 1
ATOM 498 N N . SER A 1 67 ? 22.463 -3.379 -32.771 1.00 75.38 67 SER A N 1
ATOM 499 C CA . SER A 1 67 ? 23.761 -3.308 -33.455 1.00 75.38 67 SER A CA 1
ATOM 500 C C . SER A 1 67 ? 24.933 -3.293 -32.465 1.00 75.38 67 SER A C 1
ATOM 502 O O . SER A 1 67 ? 25.988 -3.857 -32.758 1.00 75.38 67 SER A O 1
ATOM 504 N N . SER A 1 68 ? 24.727 -2.758 -31.258 1.00 77.75 68 SER A N 1
ATOM 505 C CA . SER A 1 68 ? 25.757 -2.679 -30.212 1.00 77.75 68 SER A CA 1
ATOM 506 C C . SER A 1 68 ? 26.059 -4.032 -29.547 1.00 77.75 68 SER A C 1
ATOM 508 O O . SER A 1 68 ? 27.222 -4.363 -29.319 1.00 77.75 68 SER A O 1
ATOM 510 N N . ALA A 1 69 ? 25.045 -4.866 -29.282 1.00 80.50 69 ALA A N 1
ATOM 511 C CA . ALA A 1 69 ? 25.245 -6.144 -28.584 1.00 80.50 69 ALA A CA 1
ATOM 512 C C . ALA A 1 69 ? 26.167 -7.144 -29.331 1.00 80.50 69 ALA A C 1
ATOM 514 O O . ALA A 1 69 ? 27.003 -7.781 -28.685 1.00 80.50 69 ALA A O 1
ATOM 515 N N . PRO A 1 70 ? 26.091 -7.314 -30.669 1.00 86.56 70 PRO A N 1
ATOM 516 C CA . PRO A 1 70 ? 27.066 -8.114 -31.418 1.00 86.56 70 PRO A CA 1
ATOM 517 C C . PRO A 1 70 ? 28.499 -7.561 -31.367 1.00 86.56 70 PRO A C 1
ATOM 519 O O . PRO A 1 70 ? 29.441 -8.348 -31.286 1.00 86.56 70 PRO A O 1
ATOM 522 N N . LEU A 1 71 ? 28.676 -6.233 -31.382 1.00 83.69 71 LEU A N 1
ATOM 523 C CA . LEU A 1 71 ? 29.997 -5.596 -31.294 1.00 83.69 71 LEU A CA 1
ATOM 524 C C . LEU A 1 71 ? 30.640 -5.834 -29.924 1.00 83.69 71 LEU A C 1
ATOM 526 O O . LEU A 1 71 ? 31.800 -6.237 -29.862 1.00 83.69 71 LEU A O 1
ATOM 530 N N . LEU A 1 72 ? 29.865 -5.695 -28.844 1.00 84.19 72 LEU A N 1
ATOM 531 C CA . LEU A 1 72 ? 30.305 -6.009 -27.481 1.00 84.19 72 LEU A CA 1
ATOM 532 C C . LEU A 1 72 ? 30.758 -7.466 -27.350 1.00 84.19 72 LEU A C 1
ATOM 534 O O . LEU A 1 72 ? 31.817 -7.738 -26.789 1.00 84.19 72 LEU A O 1
ATOM 538 N N . ARG A 1 73 ? 30.017 -8.416 -27.935 1.00 90.75 73 ARG A N 1
ATOM 539 C CA . ARG A 1 73 ? 30.450 -9.823 -27.994 1.00 90.75 73 ARG A CA 1
ATOM 540 C C . ARG A 1 73 ? 31.742 -10.007 -28.776 1.00 90.75 73 ARG A C 1
ATOM 542 O O . ARG A 1 73 ? 32.564 -10.825 -28.378 1.00 90.75 73 ARG A O 1
ATOM 549 N N . GLY A 1 74 ? 31.930 -9.251 -29.856 1.00 88.31 74 GLY A N 1
ATOM 550 C CA . GLY A 1 74 ? 33.190 -9.210 -30.595 1.00 88.31 74 GLY A CA 1
ATOM 551 C C . GLY A 1 74 ? 34.357 -8.787 -29.701 1.00 88.31 74 GLY A C 1
ATOM 552 O O . GLY A 1 74 ? 35.371 -9.478 -29.666 1.00 88.31 74 GLY A O 1
ATOM 553 N N . VAL A 1 75 ? 34.185 -7.720 -28.913 1.00 86.38 75 VAL A N 1
ATOM 554 C CA . VAL A 1 75 ? 35.189 -7.247 -27.940 1.00 86.38 75 VAL A CA 1
ATOM 555 C C . VAL A 1 75 ? 35.472 -8.312 -26.873 1.00 86.38 75 VAL A C 1
ATOM 557 O O . VAL A 1 75 ? 36.632 -8.601 -26.580 1.00 86.38 75 VAL A O 1
ATOM 560 N N . LEU A 1 76 ? 34.442 -8.954 -26.313 1.00 89.81 76 LEU A N 1
ATOM 561 C CA . LEU A 1 76 ? 34.610 -10.022 -25.314 1.00 89.81 76 LEU A CA 1
ATOM 562 C C . LEU A 1 76 ? 35.288 -11.275 -25.890 1.00 89.81 76 LEU A C 1
ATOM 564 O O . LEU A 1 76 ? 36.116 -11.905 -25.232 1.00 89.81 76 LEU A O 1
ATOM 568 N N . HIS A 1 77 ? 34.971 -11.634 -27.133 1.00 89.31 77 HIS A N 1
ATOM 569 C CA . HIS A 1 77 ? 35.631 -12.732 -27.829 1.00 89.31 77 HIS A CA 1
ATOM 570 C C . HIS A 1 77 ? 37.107 -12.411 -28.086 1.00 89.31 77 HIS A C 1
ATOM 572 O O . HIS A 1 77 ? 37.971 -13.249 -27.835 1.00 89.31 77 HIS A O 1
ATOM 578 N N . GLU A 1 78 ? 37.407 -11.194 -28.537 1.00 85.38 78 GLU A N 1
ATOM 579 C CA . GLU A 1 78 ? 38.770 -10.774 -28.855 1.00 85.38 78 GLU A CA 1
ATOM 580 C C . GLU A 1 78 ? 39.643 -10.638 -27.602 1.00 85.38 78 GLU A C 1
ATOM 582 O O . GLU A 1 78 ? 40.760 -11.152 -27.556 1.00 85.38 78 GLU A O 1
ATOM 587 N N . THR A 1 79 ? 39.104 -10.068 -26.524 1.00 85.06 79 THR A N 1
ATOM 588 C CA . THR A 1 79 ? 39.773 -10.066 -25.212 1.00 85.06 79 THR A CA 1
ATOM 589 C C . THR A 1 79 ? 40.017 -11.486 -24.692 1.00 85.06 79 THR A C 1
ATOM 591 O O . THR A 1 79 ? 41.100 -11.768 -24.179 1.00 85.06 79 THR A O 1
ATOM 594 N N . SER A 1 80 ? 39.072 -12.417 -24.869 1.00 84.75 80 SER A N 1
ATOM 595 C CA . SER A 1 80 ? 39.273 -13.828 -24.512 1.00 84.75 80 SER A CA 1
ATOM 596 C C . SER A 1 80 ? 40.357 -14.499 -25.366 1.00 84.75 80 SER A C 1
ATOM 598 O O . SER A 1 80 ? 41.203 -15.218 -24.831 1.00 84.75 80 SER A O 1
ATOM 600 N N . ARG A 1 81 ? 40.385 -14.237 -26.681 1.00 84.56 81 ARG A N 1
ATOM 601 C CA . ARG A 1 81 ? 41.412 -14.735 -27.610 1.00 84.56 81 ARG A CA 1
ATOM 602 C C . ARG A 1 81 ? 42.807 -14.279 -27.183 1.00 84.56 81 ARG A C 1
ATOM 604 O O . ARG A 1 81 ? 43.685 -15.122 -27.000 1.00 84.56 81 ARG A O 1
ATOM 611 N N . LEU A 1 82 ? 42.979 -12.977 -26.952 1.00 78.06 82 LEU A N 1
ATOM 612 C CA . LEU A 1 82 ? 44.239 -12.384 -26.499 1.00 78.06 82 LEU A CA 1
ATOM 613 C C . LEU A 1 82 ? 44.649 -12.919 -25.116 1.00 78.06 82 LEU A C 1
ATOM 615 O O . LEU A 1 82 ? 45.801 -13.298 -24.912 1.00 78.06 82 LEU A O 1
ATOM 619 N N . GLY A 1 83 ? 43.701 -13.054 -24.184 1.00 75.25 83 GLY A N 1
ATOM 620 C CA . GLY A 1 83 ? 43.950 -13.665 -22.876 1.00 75.25 83 GLY A CA 1
ATOM 621 C C . GLY A 1 83 ? 44.447 -15.114 -22.969 1.00 75.25 83 GLY A C 1
ATOM 622 O O . GLY A 1 83 ? 45.390 -15.494 -22.278 1.00 75.25 83 GLY A O 1
ATOM 623 N N . ASN A 1 84 ? 43.866 -15.921 -23.862 1.00 76.56 84 ASN A N 1
ATOM 624 C CA . ASN A 1 84 ? 44.268 -17.315 -24.071 1.00 76.56 84 ASN A CA 1
ATOM 625 C C . ASN A 1 84 ? 45.639 -17.452 -24.751 1.00 76.56 84 ASN A C 1
ATOM 627 O O . ASN A 1 84 ? 46.364 -18.404 -24.462 1.00 76.56 84 ASN A O 1
ATOM 631 N N . MET A 1 85 ? 45.997 -16.526 -25.644 1.00 70.19 85 MET A N 1
ATOM 632 C CA . MET A 1 85 ? 47.294 -16.528 -26.328 1.00 70.19 85 MET A CA 1
ATOM 633 C C . MET A 1 85 ? 48.460 -16.220 -25.384 1.00 70.19 85 MET A C 1
ATOM 635 O O . MET A 1 85 ? 49.504 -16.865 -25.473 1.00 70.19 85 MET A O 1
ATOM 639 N N . HIS A 1 86 ? 48.283 -15.260 -24.472 1.00 66.56 86 HIS A N 1
ATOM 640 C CA . HIS A 1 86 ? 49.364 -14.763 -23.612 1.00 66.56 86 HIS A CA 1
ATOM 641 C C . HIS A 1 86 ? 49.322 -15.315 -22.172 1.00 66.56 86 HIS A C 1
ATOM 643 O O . HIS A 1 86 ? 50.298 -15.200 -21.429 1.00 66.56 86 HIS A O 1
ATOM 649 N N . GLY A 1 87 ? 48.234 -15.979 -21.766 1.00 63.16 87 GLY A N 1
ATOM 650 C CA . GLY A 1 87 ? 48.104 -16.589 -20.441 1.00 63.16 87 GLY A CA 1
ATOM 651 C C . GLY A 1 87 ? 48.053 -15.555 -19.308 1.00 63.16 87 GLY A C 1
ATOM 652 O O . GLY A 1 87 ? 47.443 -14.498 -19.436 1.00 63.16 87 GLY A O 1
ATOM 653 N N . SER A 1 88 ? 48.671 -15.863 -18.161 1.00 55.75 88 SER A N 1
ATOM 654 C CA . SER A 1 88 ? 48.678 -14.984 -16.976 1.00 55.75 88 SER A CA 1
ATOM 655 C C . SER A 1 88 ? 49.683 -13.828 -17.052 1.00 55.75 88 SER A C 1
ATOM 657 O O . SER A 1 88 ? 49.643 -12.940 -16.202 1.00 55.75 88 SER A O 1
ATOM 659 N N . ASP A 1 89 ? 50.599 -13.847 -18.026 1.00 56.09 89 ASP A N 1
ATOM 660 C CA . ASP A 1 89 ? 51.606 -12.804 -18.233 1.00 56.09 89 ASP A CA 1
ATOM 661 C C . ASP A 1 89 ? 51.203 -11.902 -19.404 1.00 56.09 89 ASP A C 1
ATOM 663 O O . ASP A 1 89 ? 51.686 -12.006 -20.529 1.00 56.09 89 ASP A O 1
ATOM 667 N N . LEU A 1 90 ? 50.274 -10.995 -19.115 1.00 57.44 90 LEU A N 1
ATOM 668 C CA . LEU A 1 90 ? 49.777 -10.000 -20.064 1.00 57.44 90 LEU A CA 1
ATOM 669 C C . LEU A 1 90 ? 50.681 -8.755 -20.138 1.00 57.44 90 LEU A C 1
ATOM 671 O O . LEU A 1 90 ? 50.301 -7.746 -20.727 1.00 57.44 90 LEU A O 1
ATOM 675 N N . SER A 1 91 ? 51.888 -8.803 -19.556 1.00 52.56 91 SER A N 1
ATOM 676 C CA . SER A 1 91 ? 52.880 -7.729 -19.683 1.00 52.56 91 SER A CA 1
ATOM 677 C C . SER A 1 91 ? 53.463 -7.625 -21.105 1.00 52.56 91 SER A C 1
ATOM 679 O O . SER A 1 91 ? 54.198 -6.689 -21.402 1.00 52.56 91 SER A O 1
ATOM 681 N N . GLY A 1 92 ? 53.130 -8.554 -22.005 1.00 51.66 92 GLY A N 1
ATOM 682 C CA . GLY A 1 92 ? 53.752 -8.692 -23.322 1.00 51.66 92 GLY A CA 1
ATOM 683 C C . GLY A 1 92 ? 53.130 -7.921 -24.490 1.00 51.66 92 GLY A C 1
ATOM 684 O O . GLY A 1 92 ? 53.694 -7.995 -25.576 1.00 51.66 92 GLY A O 1
ATOM 685 N N . PHE A 1 93 ? 52.015 -7.199 -24.328 1.00 59.69 93 PHE A N 1
ATOM 686 C CA . PHE A 1 93 ? 51.372 -6.512 -25.459 1.00 59.69 93 PHE A CA 1
ATOM 687 C C . PHE A 1 93 ? 52.265 -5.389 -26.005 1.00 59.69 93 PHE A C 1
ATOM 689 O O . PHE A 1 93 ? 52.357 -4.318 -25.406 1.00 59.69 93 PHE A O 1
ATOM 696 N N . LEU A 1 94 ? 52.928 -5.622 -27.137 1.00 57.34 94 LEU A N 1
ATOM 697 C CA . LEU A 1 94 ? 53.688 -4.613 -27.871 1.00 57.34 94 LEU A CA 1
ATOM 698 C C . LEU A 1 94 ? 52.898 -4.226 -29.115 1.00 57.34 94 LEU A C 1
ATOM 700 O O . LEU A 1 94 ? 52.742 -5.031 -30.024 1.00 57.34 94 LEU A O 1
ATOM 704 N N . THR A 1 95 ? 52.440 -2.983 -29.173 1.00 59.78 95 THR A N 1
ATOM 705 C CA . THR A 1 95 ? 51.751 -2.431 -30.346 1.00 59.78 95 THR A CA 1
ATOM 706 C C . THR A 1 95 ? 52.628 -1.385 -31.018 1.00 59.78 95 THR A C 1
ATOM 708 O O . THR A 1 95 ? 53.533 -0.836 -30.394 1.00 59.78 95 THR A O 1
ATOM 711 N N . GLU A 1 96 ? 52.371 -1.091 -32.286 1.00 62.38 96 GLU A N 1
ATOM 712 C CA . GLU A 1 96 ? 53.099 -0.096 -33.074 1.00 62.38 96 GLU A CA 1
ATOM 713 C C . GLU A 1 96 ? 52.214 1.146 -33.275 1.00 62.38 96 GLU A C 1
ATOM 715 O O . GLU A 1 96 ? 51.020 1.011 -33.523 1.00 62.38 96 GLU A O 1
ATOM 720 N N . ASN A 1 97 ? 52.751 2.358 -33.093 1.00 60.41 97 ASN A N 1
ATOM 721 C CA . ASN A 1 97 ? 52.024 3.589 -33.438 1.00 60.41 97 ASN A CA 1
ATOM 722 C C . ASN A 1 97 ? 52.145 3.910 -34.942 1.00 60.41 97 ASN A C 1
ATOM 724 O O . ASN A 1 97 ? 52.959 3.309 -35.638 1.00 60.41 97 ASN A O 1
ATOM 728 N N . ASP A 1 98 ? 51.418 4.924 -35.423 1.00 57.31 98 ASP A N 1
ATOM 729 C CA . ASP A 1 98 ? 51.428 5.369 -36.834 1.00 57.31 98 ASP A CA 1
ATOM 730 C C . ASP A 1 98 ? 52.826 5.722 -37.390 1.00 57.31 98 ASP A C 1
ATOM 732 O O . ASP A 1 98 ? 53.026 5.800 -38.602 1.00 57.31 98 ASP A O 1
ATOM 736 N N . ASN A 1 99 ? 53.812 5.933 -36.509 1.00 64.62 99 ASN A N 1
ATOM 737 C CA . ASN A 1 99 ? 55.203 6.239 -36.850 1.00 64.62 99 ASN A CA 1
ATOM 738 C C . ASN A 1 99 ? 56.128 5.010 -36.818 1.00 64.62 99 ASN A C 1
ATOM 740 O O . ASN A 1 99 ? 57.347 5.157 -36.931 1.00 64.62 99 ASN A O 1
ATOM 744 N N . GLY A 1 100 ? 55.583 3.811 -36.627 1.00 63.44 100 GLY A N 1
ATOM 745 C CA . GLY A 1 100 ? 56.348 2.571 -36.580 1.00 63.44 100 GLY A CA 1
ATOM 746 C C . GLY A 1 100 ? 57.018 2.274 -35.228 1.00 63.44 100 GLY A C 1
ATOM 747 O O . GLY A 1 100 ? 57.907 1.426 -35.126 1.00 63.44 100 GLY A O 1
ATOM 748 N N . GLN A 1 101 ? 56.672 3.013 -34.168 1.00 63.53 101 GLN A N 1
ATOM 749 C CA . GLN A 1 101 ? 57.305 2.870 -32.858 1.00 63.53 101 GLN A CA 1
ATOM 750 C C . GLN A 1 101 ? 56.528 1.889 -31.982 1.00 63.53 101 GLN A C 1
ATOM 752 O O . GLN A 1 101 ? 55.363 2.122 -31.655 1.00 63.53 101 GLN A O 1
ATOM 757 N N . LYS A 1 102 ? 57.210 0.825 -31.544 1.00 63.22 102 LYS A N 1
ATOM 758 C CA . LYS A 1 102 ? 56.643 -0.174 -30.636 1.00 63.22 102 LYS A CA 1
ATOM 759 C C . LYS A 1 102 ? 56.555 0.349 -29.203 1.00 63.22 102 LYS A C 1
ATOM 761 O O . LYS A 1 102 ? 57.551 0.843 -28.670 1.00 63.22 102 LYS A O 1
ATOM 766 N N . TYR A 1 103 ? 55.394 0.215 -28.574 1.00 63.03 103 TYR A N 1
ATOM 767 C CA . TYR A 1 103 ? 55.162 0.553 -27.173 1.00 63.03 103 TYR A CA 1
ATOM 768 C C . TYR A 1 103 ? 54.359 -0.539 -26.465 1.00 63.03 103 TYR A C 1
ATOM 770 O O . TYR A 1 103 ? 53.615 -1.293 -27.089 1.00 63.03 103 TYR A O 1
ATOM 778 N N . GLN A 1 104 ? 54.552 -0.639 -25.150 1.00 69.00 104 GLN A N 1
ATOM 779 C CA . GLN A 1 104 ? 53.887 -1.628 -24.312 1.00 69.00 104 GLN A CA 1
ATOM 780 C C . GLN A 1 104 ? 52.496 -1.130 -23.924 1.00 69.00 104 GLN A C 1
ATOM 782 O O . GLN A 1 104 ? 52.350 -0.008 -23.436 1.00 69.00 104 GLN A O 1
ATOM 787 N N . VAL A 1 105 ? 51.484 -1.963 -24.123 1.00 65.62 105 VAL A N 1
ATOM 788 C CA . VAL A 1 105 ? 50.120 -1.659 -23.706 1.00 65.62 105 VAL A CA 1
ATOM 789 C C . VAL A 1 105 ? 49.980 -1.948 -22.211 1.00 65.62 105 VAL A C 1
ATOM 791 O O . VAL A 1 105 ? 50.320 -3.048 -21.765 1.00 65.62 105 VAL A O 1
ATOM 794 N N . PRO A 1 106 ? 49.449 -1.005 -21.417 1.00 70.31 106 PRO A N 1
ATOM 795 C CA . PRO A 1 106 ? 49.167 -1.255 -20.013 1.00 70.31 106 PRO A CA 1
ATOM 796 C C . PRO A 1 106 ? 48.096 -2.340 -19.851 1.00 70.31 106 PRO A C 1
ATOM 798 O O . PRO A 1 106 ? 46.984 -2.209 -20.363 1.00 70.31 106 PRO A O 1
ATOM 801 N N . LEU A 1 107 ? 48.388 -3.373 -19.056 1.00 78.62 107 LEU A N 1
ATOM 802 C CA . LEU A 1 107 ? 47.417 -4.405 -18.666 1.00 78.62 107 LEU A CA 1
ATOM 803 C C . LEU A 1 107 ? 46.128 -3.803 -18.074 1.00 78.62 107 LEU A C 1
ATOM 805 O O . LEU A 1 107 ? 45.026 -4.299 -18.296 1.00 78.62 107 LEU A O 1
ATOM 809 N N . SER A 1 108 ? 46.265 -2.691 -17.361 1.00 80.12 108 SER A N 1
ATOM 810 C CA . SER A 1 108 ? 45.155 -1.903 -16.828 1.00 80.12 108 SER A CA 1
ATOM 811 C C . SER A 1 108 ? 44.191 -1.402 -17.907 1.00 80.12 108 SER A C 1
ATOM 813 O O . SER A 1 108 ? 42.984 -1.447 -17.699 1.00 80.12 108 SER A O 1
ATOM 815 N N . HIS A 1 109 ? 44.692 -1.001 -19.079 1.00 80.94 109 HIS A N 1
ATOM 816 C CA . HIS A 1 109 ? 43.851 -0.546 -20.188 1.00 80.94 109 HIS A CA 1
ATOM 817 C C . HIS A 1 109 ? 43.061 -1.712 -20.800 1.00 80.94 109 HIS A C 1
ATOM 819 O O . HIS A 1 109 ? 41.862 -1.600 -21.038 1.00 80.94 109 HIS A O 1
ATOM 825 N N . PHE A 1 110 ? 43.709 -2.868 -20.973 1.00 82.06 110 PHE A N 1
ATOM 826 C CA . PHE A 1 110 ? 43.044 -4.094 -21.421 1.00 82.06 110 PHE A CA 1
ATOM 827 C C . PHE A 1 110 ? 41.908 -4.506 -20.471 1.00 82.06 110 PHE A C 1
ATOM 829 O O . PHE A 1 110 ? 40.789 -4.778 -20.906 1.00 82.06 110 PHE A O 1
ATOM 836 N N . ARG A 1 111 ? 42.179 -4.516 -19.159 1.00 85.19 111 ARG A N 1
ATOM 837 C CA . ARG A 1 111 ? 41.181 -4.844 -18.129 1.00 85.19 111 ARG A CA 1
ATOM 838 C C . ARG A 1 111 ? 40.028 -3.845 -18.112 1.00 85.19 111 ARG A C 1
ATOM 840 O O . ARG A 1 111 ? 38.890 -4.262 -17.928 1.00 85.19 111 ARG A O 1
ATOM 847 N N . LEU A 1 112 ? 40.307 -2.561 -18.344 1.00 82.88 112 LEU A N 1
ATOM 848 C CA . LEU A 1 112 ? 39.281 -1.524 -18.407 1.00 82.88 112 LEU A CA 1
ATOM 849 C C . LEU A 1 112 ? 38.321 -1.748 -19.582 1.00 82.88 112 LEU A C 1
ATOM 851 O O . LEU A 1 112 ? 37.108 -1.691 -19.385 1.00 82.88 112 LEU A O 1
ATOM 855 N N . ILE A 1 113 ? 38.843 -2.063 -20.774 1.00 82.44 113 ILE A N 1
ATOM 856 C CA . ILE A 1 113 ? 38.022 -2.400 -21.950 1.00 82.44 113 ILE A CA 1
ATOM 857 C C . ILE A 1 113 ? 37.175 -3.645 -21.664 1.00 82.44 113 ILE A C 1
ATOM 859 O O . ILE A 1 113 ? 35.972 -3.643 -21.915 1.00 82.44 113 ILE A O 1
ATOM 863 N N . LEU A 1 114 ? 37.779 -4.689 -21.087 1.00 87.81 114 LEU A N 1
ATOM 864 C CA . LEU A 1 114 ? 37.079 -5.925 -20.733 1.00 87.81 114 LEU A CA 1
ATOM 865 C C . LEU A 1 114 ? 35.925 -5.673 -19.748 1.00 87.81 114 LEU A C 1
ATOM 867 O O . LEU A 1 114 ? 34.801 -6.100 -20.003 1.00 87.81 114 LEU A O 1
ATOM 871 N N . ALA A 1 115 ? 36.192 -4.964 -18.648 1.00 85.38 115 ALA A N 1
ATOM 872 C CA . ALA A 1 115 ? 35.187 -4.638 -17.640 1.00 85.38 115 ALA A CA 1
ATOM 873 C C . ALA A 1 115 ? 34.060 -3.769 -18.218 1.00 85.38 115 ALA A C 1
ATOM 875 O O . ALA A 1 115 ? 32.885 -4.041 -17.977 1.00 85.38 115 ALA A O 1
ATOM 876 N N . SER A 1 116 ? 34.404 -2.771 -19.037 1.00 85.69 116 SER A N 1
ATOM 877 C CA . SER A 1 116 ? 33.425 -1.884 -19.675 1.00 85.69 116 SER A CA 1
ATOM 878 C C . SER A 1 116 ? 32.538 -2.640 -20.668 1.00 85.69 116 SER A C 1
ATOM 880 O O . SER A 1 116 ? 31.324 -2.466 -20.664 1.00 85.69 116 SER A O 1
ATOM 882 N N . ALA A 1 117 ? 33.114 -3.538 -21.474 1.00 83.75 117 ALA A N 1
ATOM 883 C CA . ALA A 1 117 ? 32.352 -4.359 -22.410 1.00 83.75 117 ALA A CA 1
ATOM 884 C C . ALA A 1 117 ? 31.401 -5.336 -21.697 1.00 83.75 117 ALA A C 1
ATOM 886 O O . ALA A 1 117 ? 30.274 -5.534 -22.152 1.00 83.75 117 ALA A O 1
ATOM 887 N N . MET A 1 118 ? 31.829 -5.926 -20.574 1.00 90.56 118 MET A N 1
ATOM 888 C CA . MET A 1 118 ? 30.967 -6.769 -19.737 1.00 90.56 118 MET A CA 1
ATOM 889 C C . MET A 1 118 ? 29.802 -5.966 -19.156 1.00 90.56 118 MET A C 1
ATOM 891 O O . MET A 1 118 ? 28.657 -6.396 -19.279 1.00 90.56 118 MET A O 1
ATOM 895 N N . LEU A 1 119 ? 30.082 -4.792 -18.580 1.00 86.62 119 LEU A N 1
ATOM 896 C CA . LEU A 1 119 ? 29.063 -3.907 -18.017 1.00 86.62 119 LEU A CA 1
ATOM 897 C C . LEU A 1 119 ? 28.005 -3.532 -19.062 1.00 86.62 119 LEU A C 1
ATOM 899 O O . LEU A 1 119 ? 26.821 -3.771 -18.842 1.00 86.62 119 LEU A O 1
ATOM 903 N N . GLU A 1 120 ? 28.422 -2.999 -20.213 1.00 85.75 120 GLU A N 1
ATOM 904 C CA . GLU A 1 120 ? 27.490 -2.544 -21.252 1.00 85.75 120 GLU A CA 1
ATOM 905 C C . GLU A 1 120 ? 26.679 -3.701 -21.849 1.00 85.75 120 GLU A C 1
ATOM 907 O O . GLU A 1 120 ? 25.476 -3.566 -22.072 1.00 85.75 120 GLU A O 1
ATOM 912 N N . LEU A 1 121 ? 27.286 -4.878 -22.050 1.00 85.75 121 LEU A N 1
ATOM 913 C CA . LEU A 1 121 ? 26.542 -6.047 -22.526 1.00 85.75 121 LEU A CA 1
ATOM 914 C C . LEU A 1 121 ? 25.511 -6.515 -21.494 1.00 85.75 121 LEU A C 1
ATOM 916 O O . LEU A 1 121 ? 24.383 -6.836 -21.869 1.00 85.75 121 LEU A O 1
ATOM 920 N N . GLY A 1 122 ? 25.879 -6.512 -20.210 1.00 85.12 122 GLY A N 1
ATOM 921 C CA . GLY A 1 122 ? 24.971 -6.812 -19.107 1.00 85.12 122 GLY A CA 1
ATOM 922 C C . GLY A 1 122 ? 23.766 -5.873 -19.079 1.00 85.12 122 GLY A C 1
ATOM 923 O O . GLY A 1 122 ? 22.637 -6.349 -18.977 1.00 85.12 122 GLY A O 1
ATOM 924 N N . ILE A 1 123 ? 23.984 -4.564 -19.264 1.00 84.75 123 ILE A N 1
ATOM 925 C CA . ILE A 1 123 ? 22.916 -3.551 -19.315 1.00 84.75 123 ILE A CA 1
ATOM 926 C C . ILE A 1 123 ? 21.955 -3.844 -20.472 1.00 84.75 123 ILE A C 1
ATOM 928 O O . ILE A 1 123 ? 20.739 -3.868 -20.276 1.00 84.75 123 ILE A O 1
ATOM 932 N N . LEU A 1 124 ? 22.478 -4.117 -21.674 1.00 83.25 124 LEU A N 1
ATOM 933 C CA . LEU A 1 124 ? 21.643 -4.430 -22.839 1.00 83.25 124 LEU A CA 1
ATOM 934 C C . LEU A 1 124 ? 20.840 -5.725 -22.648 1.00 83.25 124 LEU A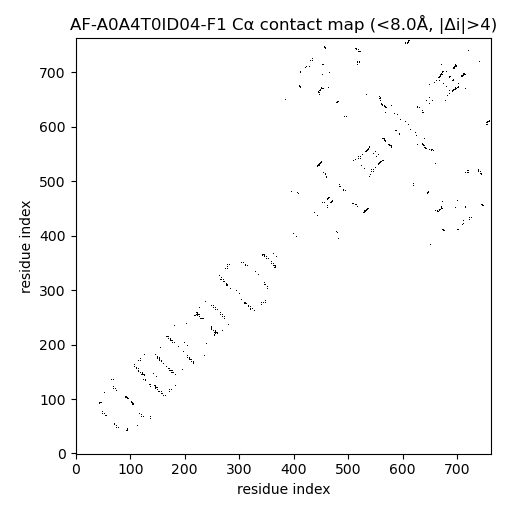 C 1
ATOM 936 O O . LEU A 1 124 ? 19.664 -5.788 -23.018 1.00 83.25 124 LEU A O 1
ATOM 940 N N . ILE A 1 125 ? 21.452 -6.760 -22.066 1.00 83.00 125 ILE A N 1
ATOM 941 C CA . ILE A 1 125 ? 20.776 -8.029 -21.775 1.00 83.00 125 ILE A CA 1
ATOM 942 C C . ILE A 1 125 ? 19.666 -7.809 -20.747 1.00 83.00 125 ILE A C 1
ATOM 944 O O . ILE A 1 125 ? 18.523 -8.173 -21.037 1.00 83.00 125 ILE A O 1
ATOM 948 N N . ALA A 1 126 ? 19.969 -7.156 -19.622 1.00 82.56 126 ALA A N 1
ATOM 949 C CA . ALA A 1 126 ? 19.010 -6.851 -18.563 1.00 82.56 126 ALA A CA 1
ATOM 950 C C . ALA A 1 126 ? 17.819 -6.041 -19.098 1.00 82.56 126 ALA A C 1
ATOM 952 O O . ALA A 1 126 ? 16.671 -6.441 -18.906 1.00 82.56 126 ALA A O 1
ATOM 953 N N . ALA A 1 127 ? 18.072 -4.986 -19.881 1.00 79.50 127 ALA A N 1
ATOM 954 C CA . ALA A 1 127 ? 17.025 -4.172 -20.502 1.00 79.50 127 ALA A CA 1
ATOM 955 C C . ALA A 1 127 ? 16.131 -4.970 -21.474 1.00 79.50 127 ALA A C 1
ATOM 957 O O . ALA A 1 127 ? 14.949 -4.671 -21.639 1.00 79.50 127 ALA A O 1
ATOM 958 N N . SER A 1 128 ? 16.677 -6.009 -22.113 1.00 77.00 128 SER A N 1
ATOM 959 C CA . SER A 1 128 ? 15.937 -6.870 -23.043 1.00 77.00 128 SER A CA 1
ATOM 960 C C . SER A 1 128 ? 15.253 -8.076 -22.387 1.00 77.00 128 SER A C 1
ATOM 962 O O . SER A 1 128 ? 14.507 -8.789 -23.062 1.00 77.00 128 SER A O 1
ATOM 964 N N . SER A 1 129 ? 15.501 -8.330 -21.098 1.00 70.06 129 SER A N 1
ATOM 965 C CA . SER A 1 129 ? 15.069 -9.546 -20.391 1.00 70.06 129 SER A CA 1
ATOM 966 C C . SER A 1 129 ? 13.542 -9.687 -20.302 1.00 70.06 129 SER A C 1
ATOM 968 O O . SER A 1 129 ? 13.011 -10.798 -20.342 1.00 70.06 129 SER A O 1
ATOM 970 N N . HIS A 1 130 ? 12.822 -8.561 -20.269 1.00 65.38 130 HIS A N 1
ATOM 971 C CA . HIS A 1 130 ? 11.357 -8.508 -20.242 1.00 65.38 130 HIS A CA 1
ATOM 972 C C . HIS A 1 130 ? 10.707 -8.604 -21.631 1.00 65.38 130 HIS A C 1
ATOM 974 O O . HIS A 1 130 ? 9.485 -8.733 -21.741 1.00 65.38 130 HIS A O 1
ATOM 980 N N . LEU A 1 131 ? 11.496 -8.542 -22.707 1.00 63.75 131 LEU A N 1
ATOM 981 C CA . LEU A 1 131 ? 10.993 -8.658 -24.071 1.00 63.75 131 LEU A CA 1
ATOM 982 C C . LEU A 1 131 ? 10.790 -10.144 -24.418 1.00 63.75 131 LEU A C 1
ATOM 984 O O . LEU A 1 131 ? 11.595 -11.001 -24.061 1.00 63.75 131 LEU A O 1
ATOM 988 N N . GLY A 1 132 ? 9.702 -10.474 -25.126 1.00 56.94 132 GLY A N 1
ATOM 989 C CA . GLY A 1 132 ? 9.392 -11.861 -25.506 1.00 56.94 132 GLY A CA 1
ATOM 990 C C . GLY A 1 132 ? 10.551 -12.561 -26.237 1.00 56.94 132 GLY A C 1
ATOM 991 O O . GLY A 1 132 ? 11.377 -11.906 -26.864 1.00 56.94 132 GLY A O 1
ATOM 992 N N . ALA A 1 133 ? 10.593 -13.900 -26.211 1.00 56.25 133 ALA A N 1
ATOM 993 C CA . ALA A 1 133 ? 11.756 -14.721 -26.600 1.00 56.25 133 ALA A CA 1
ATOM 994 C C . ALA A 1 133 ? 12.393 -14.439 -27.985 1.00 56.25 133 ALA A C 1
ATOM 996 O O . ALA A 1 133 ? 13.535 -14.826 -28.206 1.00 56.25 133 ALA A O 1
ATOM 997 N N . GLY A 1 134 ? 11.691 -13.775 -28.912 1.00 57.12 134 GLY A N 1
ATOM 998 C CA . GLY A 1 134 ? 12.226 -13.343 -30.214 1.00 57.12 134 GLY A CA 1
ATOM 999 C C . GLY A 1 134 ? 12.872 -11.948 -30.243 1.00 57.12 134 GLY A C 1
ATOM 1000 O O . GLY A 1 134 ? 13.332 -11.531 -31.300 1.00 57.12 134 GLY A O 1
ATOM 1001 N N . LYS A 1 135 ? 12.872 -11.214 -29.123 1.00 64.50 135 LYS A N 1
ATOM 1002 C CA . LYS A 1 135 ? 13.395 -9.842 -28.979 1.00 64.50 135 LYS A CA 1
ATOM 1003 C C . LYS A 1 135 ? 14.450 -9.698 -27.872 1.00 64.50 135 LYS A C 1
ATOM 1005 O O . LYS A 1 135 ? 14.959 -8.600 -27.672 1.00 64.50 135 LYS A O 1
ATOM 1010 N N . SER A 1 136 ? 14.761 -10.777 -27.152 1.00 75.81 136 SER A N 1
ATOM 1011 C CA . SER A 1 136 ? 15.854 -10.774 -26.179 1.00 75.81 136 SER A CA 1
ATOM 1012 C C . SER A 1 136 ? 17.182 -10.565 -26.901 1.00 75.81 136 SER A C 1
ATOM 1014 O O . SER A 1 136 ? 17.427 -11.165 -27.949 1.00 75.81 136 SER A O 1
ATOM 1016 N N . LEU A 1 137 ? 18.037 -9.720 -26.328 1.00 79.94 137 LEU A N 1
ATOM 1017 C CA . LEU A 1 137 ? 19.383 -9.498 -26.833 1.00 79.94 137 LEU A CA 1
ATOM 1018 C C . LEU A 1 137 ? 20.361 -10.568 -26.352 1.00 79.94 137 LEU A C 1
ATOM 1020 O O . LEU A 1 137 ? 21.477 -10.576 -26.858 1.00 79.94 137 LEU A O 1
ATOM 1024 N N . ALA A 1 138 ? 19.975 -11.467 -25.438 1.00 83.12 138 ALA A N 1
ATOM 1025 C CA . ALA A 1 138 ? 20.807 -12.586 -24.993 1.00 83.12 138 ALA A CA 1
ATOM 1026 C C . ALA A 1 138 ? 20.960 -13.640 -26.104 1.00 83.12 138 ALA A C 1
ATOM 1028 O O . ALA A 1 138 ? 19.976 -14.093 -26.697 1.00 83.12 138 ALA A O 1
ATOM 1029 N N . ALA A 1 139 ? 22.196 -14.058 -26.388 1.00 84.38 139 ALA A N 1
ATOM 1030 C CA . ALA A 1 139 ? 22.458 -15.102 -27.370 1.00 84.38 139 ALA A CA 1
ATOM 1031 C C . ALA A 1 139 ? 22.148 -16.496 -26.802 1.00 84.38 139 ALA A C 1
ATOM 1033 O O . ALA A 1 139 ? 21.979 -16.711 -25.601 1.00 84.38 139 ALA A O 1
ATOM 1034 N N . THR A 1 140 ? 22.075 -17.493 -27.686 1.00 80.19 140 THR A N 1
ATOM 1035 C CA . THR A 1 140 ? 21.816 -18.876 -27.264 1.00 80.19 140 THR A CA 1
ATOM 1036 C C . THR A 1 140 ? 22.953 -19.386 -26.376 1.00 80.19 140 THR A C 1
ATOM 1038 O O . THR A 1 140 ? 24.085 -19.499 -26.837 1.00 80.19 140 THR A O 1
ATOM 1041 N N . GLY A 1 141 ? 22.633 -19.741 -25.130 1.00 79.38 141 GLY A N 1
ATOM 1042 C CA . GLY A 1 141 ? 23.601 -20.233 -24.144 1.00 79.38 141 GLY A CA 1
ATOM 1043 C C . GLY A 1 141 ? 24.207 -19.152 -23.245 1.00 79.38 141 GLY A C 1
ATOM 1044 O O . GLY A 1 141 ? 24.970 -19.499 -22.350 1.00 79.38 141 GLY A O 1
ATOM 1045 N N . GLU A 1 142 ? 23.858 -17.879 -23.447 1.00 84.25 142 GLU A N 1
ATOM 1046 C CA . GLU A 1 142 ? 24.210 -16.797 -22.522 1.00 84.25 142 GLU A CA 1
ATOM 1047 C C . GLU A 1 142 ? 23.200 -16.691 -21.368 1.00 84.25 142 GLU A C 1
ATOM 1049 O O . GLU A 1 142 ? 22.037 -17.096 -21.525 1.00 84.25 142 GLU A O 1
ATOM 1054 N N . PRO A 1 143 ? 23.613 -16.124 -20.216 1.00 83.88 143 PRO A N 1
ATOM 1055 C CA . PRO A 1 143 ? 22.681 -15.723 -19.174 1.00 83.88 143 PRO A CA 1
ATOM 1056 C C . PRO A 1 143 ? 21.606 -14.784 -19.727 1.00 83.88 143 PRO A C 1
ATOM 1058 O O . PRO A 1 143 ? 21.875 -13.929 -20.570 1.00 83.88 143 PRO A O 1
ATOM 1061 N N . LYS A 1 144 ? 20.374 -14.948 -19.241 1.00 84.25 144 LYS A N 1
ATOM 1062 C CA . LYS A 1 144 ? 19.242 -14.080 -19.610 1.00 84.25 144 LYS A CA 1
ATOM 1063 C C . LYS A 1 144 ? 19.119 -12.838 -18.724 1.00 84.25 144 LYS A C 1
ATOM 1065 O O . LYS A 1 144 ? 18.254 -12.006 -18.977 1.00 84.25 144 LYS A O 1
ATOM 1070 N N . THR A 1 145 ? 19.964 -12.755 -17.706 1.00 86.56 145 THR A N 1
ATOM 1071 C CA . THR A 1 145 ? 20.071 -11.679 -16.723 1.00 86.56 145 THR A CA 1
ATOM 1072 C C . THR A 1 145 ? 21.397 -10.947 -16.908 1.00 86.56 145 THR A C 1
ATOM 1074 O O . THR A 1 145 ? 22.365 -11.514 -17.427 1.00 86.56 145 THR A O 1
ATOM 1077 N N . GLY A 1 146 ? 21.447 -9.682 -16.497 1.00 85.88 146 GLY A N 1
ATOM 1078 C CA . GLY A 1 146 ? 22.680 -8.887 -16.511 1.00 85.88 146 GLY A CA 1
ATOM 1079 C C . GLY A 1 146 ? 23.630 -9.253 -15.368 1.00 85.88 146 GLY A C 1
ATOM 1080 O O . GLY A 1 146 ? 24.841 -9.079 -15.478 1.00 85.88 146 GLY A O 1
ATOM 1081 N N . THR A 1 147 ? 23.091 -9.832 -14.297 1.00 90.12 147 THR A N 1
ATOM 1082 C CA . THR A 1 147 ? 23.764 -10.059 -13.016 1.00 90.12 147 THR A CA 1
ATOM 1083 C C . THR A 1 147 ? 25.141 -10.729 -13.124 1.00 90.12 147 THR A C 1
ATOM 1085 O O . THR A 1 147 ? 26.095 -10.187 -12.554 1.00 90.12 147 THR A O 1
ATOM 1088 N N . PRO A 1 148 ? 25.327 -11.824 -13.894 1.00 89.56 148 PRO A N 1
ATOM 1089 C CA . PRO A 1 148 ? 26.648 -12.444 -14.036 1.00 89.56 148 PRO A CA 1
ATOM 1090 C C . PRO A 1 148 ? 27.673 -11.522 -14.712 1.00 89.56 148 PRO A C 1
ATOM 1092 O O . PRO A 1 148 ? 28.860 -11.553 -14.389 1.00 89.56 148 PRO A O 1
ATOM 1095 N N . PHE A 1 149 ? 27.222 -10.667 -15.635 1.00 91.06 149 PHE A N 1
ATOM 1096 C CA . PHE A 1 149 ? 28.078 -9.695 -16.311 1.00 91.06 149 PHE A CA 1
ATOM 1097 C C . PHE A 1 149 ? 28.478 -8.554 -15.376 1.00 91.06 149 PHE A C 1
ATOM 1099 O O . PHE A 1 149 ? 29.642 -8.159 -15.380 1.00 91.06 149 PHE A O 1
ATOM 1106 N N . PHE A 1 150 ? 27.554 -8.057 -14.549 1.00 92.88 150 PHE A N 1
ATOM 1107 C CA . PHE A 1 150 ? 27.830 -6.987 -13.587 1.00 92.88 150 PHE A CA 1
ATOM 1108 C C . PHE A 1 150 ? 28.812 -7.426 -12.505 1.00 92.88 150 PHE A C 1
ATOM 1110 O O . PHE A 1 150 ? 29.796 -6.730 -12.260 1.00 92.88 150 PHE A O 1
ATOM 1117 N N . SER A 1 151 ? 28.594 -8.607 -11.920 1.00 91.81 151 SER A N 1
ATOM 1118 C CA . SER A 1 151 ? 29.504 -9.170 -10.918 1.00 91.81 151 SER A CA 1
ATOM 1119 C C . SER A 1 151 ? 30.914 -9.331 -11.494 1.00 91.81 151 SER A C 1
ATOM 1121 O O . SER A 1 151 ? 31.896 -8.851 -10.927 1.00 91.81 151 SER A O 1
ATOM 1123 N N . ARG A 1 152 ? 31.026 -9.877 -12.715 1.00 91.50 152 ARG A N 1
ATOM 1124 C CA . ARG A 1 152 ? 32.329 -10.045 -13.365 1.00 91.50 152 ARG A CA 1
ATOM 1125 C C . ARG A 1 152 ? 32.989 -8.721 -13.753 1.00 91.50 152 ARG A C 1
ATOM 1127 O O . ARG A 1 152 ? 34.202 -8.588 -13.585 1.00 91.50 152 ARG A O 1
ATOM 1134 N N . ALA A 1 153 ? 32.221 -7.757 -14.259 1.00 90.88 153 ALA A N 1
ATOM 1135 C CA . ALA A 1 153 ? 32.714 -6.422 -14.587 1.00 90.88 153 ALA A CA 1
ATOM 1136 C C . ALA A 1 153 ? 33.285 -5.726 -13.345 1.00 90.88 153 ALA A C 1
ATOM 1138 O O . ALA A 1 153 ? 34.384 -5.172 -13.408 1.00 90.88 153 ALA A O 1
ATOM 1139 N N . TYR A 1 154 ? 32.578 -5.822 -12.213 1.00 94.50 154 TYR A N 1
ATOM 1140 C CA . TYR A 1 154 ? 33.028 -5.308 -10.924 1.00 94.50 154 TYR A CA 1
ATOM 1141 C C . TYR A 1 154 ? 34.368 -5.929 -10.510 1.00 94.50 154 TYR A C 1
ATOM 1143 O O . TYR A 1 154 ? 35.341 -5.196 -10.318 1.00 94.50 154 TYR A O 1
ATOM 1151 N N . SER A 1 155 ? 34.469 -7.262 -10.466 1.00 92.69 155 SER A N 1
ATOM 1152 C CA . SER A 1 155 ? 35.706 -7.938 -10.055 1.00 92.69 155 SER A CA 1
ATOM 1153 C C . SER A 1 155 ? 36.888 -7.595 -10.965 1.00 92.69 155 SER A C 1
ATOM 1155 O O . SER A 1 155 ? 37.988 -7.351 -10.479 1.00 92.69 155 SER A O 1
ATOM 1157 N N . VAL A 1 156 ? 36.691 -7.526 -12.290 1.00 90.31 156 VAL A N 1
ATOM 1158 C CA . VAL A 1 156 ? 37.772 -7.159 -13.225 1.00 90.31 156 VAL A CA 1
ATOM 1159 C C . VAL A 1 156 ? 38.236 -5.720 -12.991 1.00 90.31 156 VAL A C 1
ATOM 1161 O O . VAL A 1 156 ? 39.447 -5.488 -12.927 1.00 90.31 156 VAL A O 1
ATOM 1164 N N . ALA A 1 157 ? 37.308 -4.775 -12.820 1.00 89.38 157 ALA A N 1
ATOM 1165 C CA . ALA A 1 157 ? 37.624 -3.375 -12.546 1.00 89.38 157 ALA A CA 1
ATOM 1166 C C . ALA A 1 157 ? 38.441 -3.215 -11.246 1.00 89.38 157 ALA A C 1
ATOM 1168 O O . ALA A 1 157 ? 39.461 -2.522 -11.229 1.00 89.38 157 ALA A O 1
ATOM 1169 N N . GLN A 1 158 ? 38.095 -3.948 -10.184 1.00 92.50 158 GLN A N 1
ATOM 1170 C CA . GLN A 1 158 ? 38.828 -3.908 -8.908 1.00 92.50 158 GLN A CA 1
ATOM 1171 C C . GLN A 1 158 ? 40.298 -4.358 -9.017 1.00 92.50 158 GLN A C 1
ATOM 1173 O O . GLN A 1 158 ? 41.120 -4.002 -8.178 1.00 92.50 158 GLN A O 1
ATOM 1178 N N . THR A 1 159 ? 40.675 -5.094 -10.069 1.00 89.69 159 THR A N 1
ATOM 1179 C CA . THR A 1 159 ? 42.075 -5.506 -10.286 1.00 89.69 159 THR A CA 1
ATOM 1180 C C . THR A 1 159 ? 42.950 -4.451 -10.981 1.00 89.69 159 THR A C 1
ATOM 1182 O O . THR A 1 159 ? 44.112 -4.729 -11.294 1.00 89.69 159 THR A O 1
ATOM 1185 N N . ILE A 1 160 ? 42.420 -3.268 -11.302 1.00 84.44 160 ILE A N 1
ATOM 1186 C CA . ILE A 1 160 ? 43.141 -2.217 -12.035 1.00 84.44 160 ILE A CA 1
ATOM 1187 C C . ILE A 1 160 ? 43.875 -1.293 -11.054 1.00 84.44 160 ILE A C 1
ATOM 1189 O O . ILE A 1 160 ? 43.263 -0.467 -10.386 1.00 84.44 160 ILE A O 1
ATOM 1193 N N . GLU A 1 161 ? 45.204 -1.402 -11.004 1.00 79.19 161 GLU A N 1
ATOM 1194 C CA . GLU A 1 161 ? 46.046 -0.656 -10.048 1.00 79.19 161 GLU A CA 1
ATOM 1195 C C . GLU A 1 161 ? 46.735 0.583 -10.654 1.00 79.19 161 GLU A C 1
ATOM 1197 O O . GLU A 1 161 ? 47.243 1.437 -9.926 1.00 79.19 161 GLU A O 1
ATOM 1202 N N . ASP A 1 162 ? 46.781 0.702 -11.986 1.00 78.06 162 ASP A N 1
ATOM 1203 C CA . ASP A 1 162 ? 47.477 1.811 -12.650 1.00 78.06 162 ASP A CA 1
ATOM 1204 C C . ASP A 1 162 ? 46.731 3.135 -12.453 1.00 78.06 162 ASP A C 1
ATOM 1206 O O . ASP A 1 162 ? 45.576 3.288 -12.856 1.00 78.06 162 ASP A O 1
ATOM 1210 N N . SER A 1 163 ? 47.434 4.121 -11.893 1.00 78.94 163 SER A N 1
ATOM 1211 C CA . SER A 1 163 ? 46.937 5.481 -11.670 1.00 78.94 163 SER A CA 1
ATOM 1212 C C . SER A 1 163 ? 46.371 6.171 -12.916 1.00 78.94 163 SER A C 1
ATOM 1214 O O . SER A 1 163 ? 45.537 7.061 -12.773 1.00 78.94 163 SER A O 1
ATOM 1216 N N . ALA A 1 164 ? 46.802 5.780 -14.121 1.00 75.19 164 ALA A N 1
ATOM 1217 C CA . ALA A 1 164 ? 46.287 6.341 -15.366 1.00 75.19 164 ALA A CA 1
ATOM 1218 C C . ALA A 1 164 ? 44.830 5.933 -15.648 1.00 75.19 164 ALA A C 1
ATOM 1220 O O . ALA A 1 164 ? 44.101 6.703 -16.263 1.00 75.19 164 ALA A O 1
ATOM 1221 N N . PHE A 1 165 ? 44.405 4.756 -15.175 1.00 78.94 165 PHE A N 1
ATOM 1222 C CA . PHE A 1 165 ? 43.089 4.165 -15.458 1.00 78.94 165 PHE A CA 1
ATOM 1223 C C . PHE A 1 165 ? 42.245 3.936 -14.201 1.00 78.94 165 PHE A C 1
ATOM 1225 O O . PHE A 1 165 ? 41.077 3.571 -14.306 1.00 78.94 165 PHE A O 1
ATOM 1232 N N . SER A 1 166 ? 42.809 4.144 -13.008 1.00 82.31 166 SER A N 1
ATOM 1233 C CA . SER A 1 166 ? 42.139 3.864 -11.735 1.00 82.31 166 SER A CA 1
ATOM 1234 C C . SER A 1 166 ? 40.824 4.627 -11.583 1.00 82.31 166 SER A C 1
ATOM 1236 O O . SER A 1 166 ? 39.830 4.050 -11.157 1.00 82.31 166 SER A O 1
ATOM 1238 N N . LYS A 1 167 ? 40.774 5.895 -12.008 1.00 84.06 167 LYS A N 1
ATOM 1239 C CA . LYS A 1 167 ? 39.537 6.689 -11.970 1.00 84.06 167 LYS A CA 1
ATOM 1240 C C . LYS A 1 167 ? 38.450 6.128 -12.888 1.00 84.06 167 LYS A C 1
ATOM 1242 O O . LYS A 1 167 ? 37.289 6.095 -12.502 1.00 84.06 167 LYS A O 1
ATOM 1247 N N . ASP A 1 168 ? 38.804 5.707 -14.099 1.00 80.06 168 ASP A N 1
ATOM 1248 C CA . ASP A 1 168 ? 37.835 5.135 -15.043 1.00 80.06 168 ASP A CA 1
ATOM 1249 C C . ASP A 1 168 ? 37.352 3.765 -14.562 1.00 80.06 168 ASP A C 1
ATOM 1251 O O . ASP A 1 168 ? 36.161 3.465 -14.624 1.00 80.06 168 ASP A O 1
ATOM 1255 N N . SER A 1 169 ? 38.264 2.974 -13.995 1.00 85.06 169 SER A N 1
ATOM 1256 C CA . SER A 1 169 ? 37.940 1.692 -13.377 1.00 85.06 169 SER A CA 1
ATOM 1257 C C . SER A 1 169 ? 36.940 1.834 -12.230 1.00 85.06 169 SER A C 1
ATOM 1259 O O . SER A 1 169 ? 35.969 1.088 -12.160 1.00 85.06 169 SER A O 1
ATOM 1261 N N . GLU A 1 170 ? 37.126 2.828 -11.362 1.00 91.38 170 GLU A N 1
ATOM 1262 C CA . GLU A 1 170 ? 36.216 3.093 -10.245 1.00 91.38 170 GLU A CA 1
ATOM 1263 C C . GLU A 1 170 ? 34.815 3.522 -10.723 1.00 91.38 170 GLU A C 1
ATOM 1265 O O . GLU A 1 170 ? 33.814 3.130 -10.122 1.00 91.38 170 GLU A O 1
ATOM 1270 N N . ILE A 1 171 ? 34.702 4.234 -11.853 1.00 86.94 171 ILE A N 1
ATOM 1271 C CA . ILE A 1 171 ? 33.394 4.509 -12.475 1.00 86.94 171 ILE A CA 1
ATOM 1272 C C . ILE A 1 171 ? 32.725 3.211 -12.949 1.00 86.94 171 ILE A C 1
ATOM 1274 O O . ILE A 1 171 ? 31.541 2.999 -12.681 1.00 86.94 171 ILE A O 1
ATOM 1278 N N . VAL A 1 172 ? 33.472 2.332 -13.624 1.00 85.94 172 VAL A N 1
ATOM 1279 C CA . VAL A 1 172 ? 32.956 1.042 -14.110 1.00 85.94 172 VAL A CA 1
ATOM 1280 C C . VAL A 1 172 ? 32.546 0.143 -12.945 1.00 85.94 172 VAL A C 1
ATOM 1282 O O . VAL A 1 172 ? 31.447 -0.406 -12.965 1.00 85.94 172 VAL A O 1
ATOM 1285 N N . ALA A 1 173 ? 33.378 0.034 -11.908 1.00 92.06 173 ALA A N 1
ATOM 1286 C CA . ALA A 1 173 ? 33.083 -0.749 -10.713 1.00 92.06 173 ALA A CA 1
ATOM 1287 C C . ALA A 1 173 ? 31.834 -0.229 -9.993 1.00 92.06 173 ALA A C 1
ATOM 1289 O O . ALA A 1 173 ? 30.928 -1.003 -9.683 1.00 92.06 173 ALA A O 1
ATOM 1290 N N . GLY A 1 174 ? 31.752 1.085 -9.777 1.00 92.06 174 GLY A N 1
ATOM 1291 C CA . GLY A 1 174 ? 30.615 1.696 -9.102 1.00 92.06 174 GLY A CA 1
ATOM 1292 C C . GLY A 1 174 ? 29.304 1.504 -9.866 1.00 92.06 174 GLY A C 1
ATOM 1293 O O . GLY A 1 174 ? 28.288 1.137 -9.276 1.00 92.06 174 GLY A O 1
ATOM 1294 N N . ARG A 1 175 ? 29.333 1.664 -11.195 1.00 90.81 175 ARG A N 1
ATOM 1295 C CA . ARG A 1 175 ? 28.160 1.436 -12.051 1.00 90.81 175 ARG A CA 1
ATOM 1296 C C . ARG A 1 175 ? 27.772 -0.042 -12.124 1.00 90.81 175 ARG A C 1
ATOM 1298 O O . ARG A 1 175 ? 26.589 -0.346 -12.047 1.00 90.81 175 ARG A O 1
ATOM 1305 N N . ALA A 1 176 ? 28.737 -0.958 -12.195 1.00 90.44 176 ALA A N 1
ATOM 1306 C CA . ALA A 1 176 ? 28.472 -2.396 -12.172 1.00 90.44 176 ALA A CA 1
ATOM 1307 C C . ALA A 1 176 ? 27.818 -2.848 -10.857 1.00 90.44 176 ALA A C 1
ATOM 1309 O O . ALA A 1 176 ? 26.830 -3.575 -10.889 1.00 90.44 176 ALA A O 1
ATOM 1310 N N . ALA A 1 177 ? 28.306 -2.369 -9.709 1.00 95.12 177 ALA A N 1
ATOM 1311 C CA . ALA A 1 177 ? 27.691 -2.653 -8.413 1.00 95.12 177 ALA A CA 1
ATOM 1312 C C . ALA A 1 177 ? 26.258 -2.094 -8.314 1.00 95.12 177 ALA A C 1
ATOM 1314 O O . ALA A 1 177 ? 25.367 -2.760 -7.786 1.00 95.12 177 ALA A O 1
ATOM 1315 N N . ALA A 1 178 ? 26.012 -0.900 -8.862 1.00 90.50 178 ALA A N 1
ATOM 1316 C CA . ALA A 1 178 ? 24.681 -0.298 -8.894 1.00 90.50 178 ALA A CA 1
ATOM 1317 C C . ALA A 1 178 ? 23.697 -1.071 -9.798 1.00 90.50 178 ALA A C 1
ATOM 1319 O O . ALA A 1 178 ? 22.579 -1.356 -9.373 1.00 90.50 178 ALA A O 1
ATOM 1320 N N . GLU A 1 179 ? 24.103 -1.469 -11.008 1.00 89.81 179 GLU A N 1
ATOM 1321 C CA . GLU A 1 179 ? 23.259 -2.277 -11.909 1.00 89.81 179 GLU A CA 1
ATOM 1322 C C . GLU A 1 179 ? 22.995 -3.681 -11.339 1.00 89.81 179 GLU A C 1
ATOM 1324 O O . GLU A 1 179 ? 21.873 -4.184 -11.406 1.00 89.81 179 GLU A O 1
ATOM 1329 N N . TYR A 1 180 ? 23.994 -4.281 -10.682 1.00 92.88 180 TYR A N 1
ATOM 1330 C CA . TYR A 1 180 ? 23.822 -5.525 -9.931 1.00 92.88 180 TYR A CA 1
ATOM 1331 C C . TYR A 1 180 ? 22.760 -5.376 -8.835 1.00 92.88 180 TYR A C 1
ATOM 1333 O O . TYR A 1 180 ? 21.860 -6.209 -8.713 1.00 92.88 180 TYR A O 1
ATOM 1341 N N . LEU A 1 181 ? 22.836 -4.302 -8.039 1.00 91.69 181 LEU A N 1
ATOM 1342 C CA . LEU A 1 181 ? 21.855 -4.040 -6.989 1.00 91.69 181 LEU A CA 1
ATOM 1343 C C . LEU A 1 181 ? 20.451 -3.845 -7.562 1.00 91.69 181 LEU A C 1
ATOM 1345 O O . LEU A 1 181 ? 19.496 -4.378 -6.999 1.00 91.69 181 LEU A O 1
ATOM 1349 N N . LYS A 1 182 ? 20.327 -3.112 -8.673 1.00 87.38 182 LYS A N 1
ATOM 1350 C CA . LYS A 1 182 ? 19.047 -2.873 -9.344 1.00 87.38 182 LYS A CA 1
ATOM 1351 C C . LYS A 1 182 ? 18.356 -4.187 -9.708 1.00 87.38 182 LYS A C 1
ATOM 1353 O O . LYS A 1 182 ? 17.221 -4.408 -9.299 1.00 87.38 182 LYS A O 1
ATOM 1358 N N . GLU A 1 183 ? 19.053 -5.096 -10.385 1.00 85.81 183 GLU A N 1
ATOM 1359 C CA . GLU A 1 183 ? 18.481 -6.394 -10.769 1.00 85.81 183 GLU A CA 1
ATOM 1360 C C . GLU A 1 183 ? 18.202 -7.285 -9.541 1.00 85.81 183 GLU A C 1
ATOM 1362 O O . GLU A 1 183 ? 17.176 -7.968 -9.480 1.00 85.81 183 GLU A O 1
ATOM 1367 N N . ARG A 1 184 ? 19.044 -7.198 -8.497 1.00 86.31 184 ARG A N 1
ATOM 1368 C CA . ARG A 1 184 ? 18.842 -7.901 -7.216 1.00 86.31 184 ARG A CA 1
ATOM 1369 C C . ARG A 1 184 ? 17.630 -7.401 -6.418 1.00 86.31 184 ARG A C 1
ATOM 1371 O O . ARG A 1 184 ? 17.061 -8.138 -5.608 1.00 86.31 184 ARG A O 1
ATOM 1378 N N . LEU A 1 185 ? 17.231 -6.141 -6.591 1.00 81.62 185 LEU A N 1
ATOM 1379 C CA . LEU A 1 185 ? 15.998 -5.607 -6.003 1.00 81.62 185 LEU A CA 1
ATOM 1380 C C . LEU A 1 185 ? 14.748 -6.172 -6.694 1.00 81.62 185 LEU A C 1
ATOM 1382 O O . LEU A 1 185 ? 13.709 -6.301 -6.043 1.00 81.62 185 LEU A O 1
ATOM 1386 N N . GLU A 1 186 ? 14.856 -6.545 -7.969 1.00 77.94 186 GLU A N 1
ATOM 1387 C CA . GLU A 1 186 ? 13.770 -7.114 -8.771 1.00 77.94 186 GLU A CA 1
ATOM 1388 C C . GLU A 1 186 ? 13.654 -8.640 -8.610 1.00 77.94 186 GLU A C 1
ATOM 1390 O O . GLU A 1 186 ? 12.544 -9.180 -8.573 1.00 77.94 186 GLU A O 1
ATOM 1395 N N . SER A 1 187 ? 14.782 -9.344 -8.474 1.00 74.81 187 SER A N 1
ATOM 1396 C CA . SER A 1 187 ? 14.834 -10.800 -8.297 1.00 74.81 187 SER A CA 1
ATOM 1397 C C . SER A 1 187 ? 16.112 -11.253 -7.583 1.00 74.81 187 SER A C 1
ATOM 1399 O O . SER A 1 187 ? 17.157 -10.636 -7.739 1.00 74.81 187 SER A O 1
ATOM 1401 N N . GLU A 1 188 ? 16.060 -12.334 -6.795 1.00 69.12 188 GLU A N 1
ATOM 1402 C CA . GLU A 1 188 ? 17.286 -12.876 -6.186 1.00 69.12 188 GLU A CA 1
ATOM 1403 C C . GLU A 1 188 ? 18.187 -13.515 -7.263 1.00 69.12 188 GLU A C 1
ATOM 1405 O O . GLU A 1 188 ? 17.671 -14.253 -8.110 1.00 69.12 188 GLU A O 1
ATOM 1410 N N . PRO A 1 189 ? 19.511 -13.269 -7.230 1.00 62.38 189 PRO A N 1
ATOM 1411 C CA . PRO A 1 189 ? 20.450 -13.809 -8.206 1.00 62.38 189 PRO A CA 1
ATOM 1412 C C . PRO A 1 189 ? 20.459 -15.343 -8.229 1.00 62.38 189 PRO A C 1
ATOM 1414 O O . PRO A 1 189 ? 20.300 -16.002 -7.198 1.00 62.38 189 PRO A O 1
ATOM 1417 N N . GLU A 1 190 ? 20.679 -15.916 -9.418 1.00 62.66 190 GLU A N 1
ATOM 1418 C CA . GLU A 1 190 ? 20.910 -17.355 -9.572 1.00 62.66 190 GLU A CA 1
ATOM 1419 C C . GLU A 1 190 ? 22.176 -17.800 -8.815 1.00 62.66 190 GLU A C 1
ATOM 1421 O O . GLU A 1 190 ? 23.071 -17.010 -8.509 1.00 62.66 190 GLU A O 1
ATOM 1426 N N . ASP A 1 191 ? 22.237 -19.087 -8.470 1.00 54.34 191 ASP A N 1
ATOM 1427 C CA . ASP A 1 191 ? 23.254 -19.644 -7.580 1.00 54.34 191 ASP A CA 1
ATOM 1428 C C . ASP A 1 191 ? 24.619 -19.776 -8.298 1.00 54.34 191 ASP A C 1
ATOM 1430 O O . ASP A 1 191 ? 25.010 -20.863 -8.717 1.00 54.34 191 ASP A O 1
ATOM 1434 N N . ASP A 1 192 ? 25.341 -18.660 -8.461 1.00 64.06 192 ASP A N 1
ATOM 1435 C CA . ASP A 1 192 ? 26.726 -18.630 -8.960 1.00 64.06 192 ASP A CA 1
ATOM 1436 C C . ASP A 1 192 ? 27.723 -18.645 -7.786 1.00 64.06 192 ASP A C 1
ATOM 1438 O O . ASP A 1 192 ? 27.499 -18.006 -6.752 1.00 64.06 192 ASP A O 1
ATOM 1442 N N . ALA A 1 193 ? 28.787 -19.439 -7.910 1.00 56.12 193 ALA A N 1
ATOM 1443 C CA . ALA A 1 193 ? 29.814 -19.623 -6.887 1.00 56.12 193 ALA A CA 1
ATOM 1444 C C . ALA A 1 193 ? 30.922 -18.556 -6.952 1.00 56.12 193 ALA A C 1
ATOM 1446 O O . ALA A 1 193 ? 31.614 -18.365 -5.954 1.00 56.12 193 ALA A O 1
ATOM 1447 N N . ASP A 1 194 ? 31.062 -17.866 -8.089 1.00 63.69 194 ASP A N 1
ATOM 1448 C CA . ASP A 1 194 ? 32.105 -16.858 -8.331 1.00 63.69 194 ASP A CA 1
ATOM 1449 C C . ASP A 1 194 ? 31.593 -15.406 -8.166 1.00 63.69 194 ASP A C 1
ATOM 1451 O O . ASP A 1 194 ? 32.275 -14.458 -8.553 1.00 63.69 194 ASP A O 1
ATOM 1455 N N . ASP A 1 195 ? 30.395 -15.217 -7.598 1.00 79.00 195 ASP A N 1
ATOM 1456 C CA . ASP A 1 195 ? 29.759 -13.905 -7.422 1.00 79.00 195 ASP A CA 1
ATOM 1457 C C . ASP A 1 195 ? 30.163 -13.230 -6.095 1.00 79.00 195 ASP A C 1
ATOM 1459 O O . ASP A 1 195 ? 29.624 -13.532 -5.026 1.00 79.00 195 ASP A O 1
ATOM 1463 N N . GLU A 1 196 ? 31.110 -12.289 -6.167 1.00 76.88 196 GLU A N 1
ATOM 1464 C CA . GLU A 1 196 ? 31.664 -11.575 -5.005 1.00 76.88 196 GLU A CA 1
ATOM 1465 C C . GLU A 1 196 ? 30.639 -10.667 -4.299 1.00 76.88 196 GLU A C 1
ATOM 1467 O O . GLU A 1 196 ? 30.714 -10.491 -3.084 1.00 76.88 196 GLU A O 1
ATOM 1472 N N . LEU A 1 197 ? 29.649 -10.130 -5.024 1.00 85.12 197 LEU A N 1
ATOM 1473 C CA . LEU A 1 197 ? 28.631 -9.225 -4.468 1.00 85.12 197 LEU A CA 1
ATOM 1474 C C . LEU A 1 197 ? 27.466 -9.973 -3.802 1.00 85.12 197 LEU A C 1
ATOM 1476 O O . LEU A 1 197 ? 26.700 -9.391 -3.032 1.00 85.12 197 LEU A O 1
ATOM 1480 N N . LYS A 1 198 ? 27.333 -11.278 -4.051 1.00 84.00 198 LYS A N 1
ATOM 1481 C CA . LYS A 1 198 ? 26.224 -12.112 -3.562 1.00 84.00 198 LYS A CA 1
ATOM 1482 C C . LYS A 1 198 ? 26.093 -12.131 -2.041 1.00 84.00 198 LYS A C 1
ATOM 1484 O O . LYS A 1 198 ? 24.982 -12.185 -1.504 1.00 84.00 198 LYS A O 1
ATOM 1489 N N . HIS A 1 199 ? 27.229 -12.117 -1.346 1.00 83.50 199 HIS A N 1
ATOM 1490 C CA . HIS A 1 199 ? 27.294 -12.208 0.113 1.00 83.50 199 HIS A CA 1
ATOM 1491 C C . HIS A 1 199 ? 27.081 -10.869 0.824 1.00 83.50 199 HIS A C 1
ATOM 1493 O O . HIS A 1 199 ? 26.795 -10.870 2.021 1.00 83.50 199 HIS A O 1
ATOM 1499 N N . GLU A 1 200 ? 27.174 -9.758 0.098 1.00 87.56 200 GLU A N 1
ATOM 1500 C CA . GLU A 1 200 ? 26.944 -8.421 0.635 1.00 87.56 200 GLU A CA 1
ATOM 1501 C C . GLU A 1 200 ? 25.440 -8.133 0.768 1.00 87.56 200 GLU A C 1
ATOM 1503 O O . GLU A 1 200 ? 24.614 -8.626 -0.013 1.00 87.56 200 GLU A O 1
ATOM 1508 N N . SER A 1 201 ? 25.062 -7.332 1.769 1.00 88.25 201 SER A N 1
ATOM 1509 C CA . SER A 1 201 ? 23.702 -6.802 1.907 1.00 88.25 201 SER A CA 1
ATOM 1510 C C . SER A 1 201 ? 23.405 -5.754 0.829 1.00 88.25 201 SER A C 1
ATOM 1512 O O . SER A 1 201 ? 24.306 -5.198 0.201 1.00 88.25 201 SER A O 1
ATOM 1514 N N . LYS A 1 202 ? 22.123 -5.440 0.623 1.00 88.88 202 LYS A N 1
ATOM 1515 C CA . LYS A 1 202 ? 21.694 -4.429 -0.358 1.00 88.88 202 LYS A CA 1
ATOM 1516 C C . LYS A 1 202 ? 22.288 -3.049 -0.047 1.00 88.88 202 LYS A C 1
ATOM 1518 O O . LYS A 1 202 ? 22.764 -2.359 -0.942 1.00 88.88 202 LYS A O 1
ATOM 1523 N N . GLU A 1 203 ? 22.334 -2.696 1.233 1.00 88.38 203 GLU A N 1
ATOM 1524 C CA . GLU A 1 203 ? 22.917 -1.457 1.751 1.00 88.38 203 GLU A CA 1
ATOM 1525 C C . GLU A 1 203 ? 24.439 -1.427 1.554 1.00 88.38 203 GLU A C 1
ATOM 1527 O O . GLU A 1 203 ? 25.002 -0.394 1.184 1.00 88.38 203 GLU A O 1
ATOM 1532 N N . GLN A 1 204 ? 25.112 -2.566 1.752 1.00 90.56 204 GLN A N 1
ATOM 1533 C CA . GLN A 1 204 ? 26.552 -2.690 1.520 1.00 90.56 204 GLN A CA 1
ATOM 1534 C C . GLN A 1 204 ? 26.893 -2.527 0.035 1.00 90.56 204 GLN A C 1
ATOM 1536 O O . GLN A 1 204 ? 27.814 -1.783 -0.291 1.00 90.56 204 GLN A O 1
ATOM 1541 N N . ILE A 1 205 ? 26.118 -3.132 -0.873 1.00 91.56 205 ILE A N 1
ATOM 1542 C CA . ILE A 1 205 ? 26.329 -2.980 -2.322 1.00 91.56 205 ILE A CA 1
ATOM 1543 C C . ILE A 1 205 ? 26.106 -1.528 -2.759 1.00 91.56 205 ILE A C 1
ATOM 1545 O O . ILE A 1 205 ? 26.914 -0.993 -3.517 1.00 91.56 205 ILE A O 1
ATOM 1549 N N . LEU A 1 206 ? 25.062 -0.859 -2.252 1.00 91.94 206 LEU A N 1
ATOM 1550 C CA . LEU A 1 206 ? 24.842 0.563 -2.535 1.00 91.94 206 LEU A CA 1
ATOM 1551 C C . LEU A 1 206 ? 26.010 1.422 -2.031 1.00 91.94 206 LEU A C 1
ATOM 1553 O O . LEU A 1 206 ? 26.451 2.337 -2.723 1.00 91.94 206 LEU A O 1
ATOM 1557 N N . THR A 1 207 ? 26.540 1.108 -0.849 1.00 91.38 207 THR A N 1
ATOM 1558 C CA . THR A 1 207 ? 27.708 1.798 -0.286 1.00 91.38 207 THR A CA 1
ATOM 1559 C C . THR A 1 207 ? 28.938 1.613 -1.175 1.00 91.38 207 THR A C 1
ATOM 1561 O O . THR A 1 207 ? 29.566 2.602 -1.549 1.00 91.38 207 THR A O 1
ATOM 1564 N N . ILE A 1 208 ? 29.228 0.376 -1.595 1.00 93.25 208 ILE A N 1
ATOM 1565 C CA . ILE A 1 208 ? 30.315 0.057 -2.533 1.00 93.25 208 ILE A CA 1
ATOM 1566 C C . ILE A 1 208 ? 30.161 0.864 -3.827 1.00 93.25 208 ILE A C 1
ATOM 1568 O O . ILE A 1 208 ? 31.113 1.511 -4.269 1.00 93.25 208 ILE A O 1
ATOM 1572 N N . ALA A 1 209 ? 28.958 0.878 -4.409 1.00 93.94 209 ALA A N 1
ATOM 1573 C CA . ALA A 1 209 ? 28.677 1.617 -5.633 1.00 93.94 209 ALA A CA 1
ATOM 1574 C C . ALA A 1 209 ? 28.971 3.118 -5.475 1.00 93.94 209 ALA A C 1
ATOM 1576 O O . ALA A 1 209 ? 29.697 3.702 -6.283 1.00 93.94 209 ALA A O 1
ATOM 1577 N N . LYS A 1 210 ? 28.455 3.737 -4.405 1.00 93.19 210 LYS A N 1
ATOM 1578 C CA . LYS A 1 210 ? 28.639 5.167 -4.113 1.00 93.19 210 LYS A CA 1
ATOM 1579 C C . LYS A 1 210 ? 30.108 5.519 -3.881 1.00 93.19 210 LYS A C 1
ATOM 1581 O O . LYS A 1 210 ? 30.601 6.484 -4.464 1.00 93.19 210 LYS A O 1
ATOM 1586 N N . GLU A 1 211 ? 30.824 4.740 -3.073 1.00 92.75 211 GLU A N 1
ATOM 1587 C CA . GLU A 1 211 ? 32.240 4.984 -2.781 1.00 92.75 211 GLU A CA 1
ATOM 1588 C C . GLU A 1 211 ? 33.115 4.900 -4.035 1.00 92.75 211 GLU A C 1
ATOM 1590 O O . GLU A 1 211 ? 33.964 5.771 -4.250 1.00 92.75 211 GLU A O 1
ATOM 1595 N N . SER A 1 212 ? 32.893 3.892 -4.881 1.00 92.69 212 SER A N 1
ATOM 1596 C CA . SER A 1 212 ? 33.606 3.755 -6.152 1.00 92.69 212 SER A CA 1
ATOM 1597 C C . SER A 1 212 ? 33.310 4.922 -7.097 1.00 92.69 212 SER A C 1
ATOM 1599 O O . SER A 1 212 ? 34.235 5.553 -7.607 1.00 92.69 212 SER A O 1
ATOM 1601 N N . LEU A 1 213 ? 32.046 5.328 -7.255 1.00 91.44 213 LEU A N 1
ATOM 1602 C CA . LEU A 1 213 ? 31.699 6.477 -8.104 1.00 91.44 213 LEU A CA 1
ATOM 1603 C C . LEU A 1 213 ? 32.340 7.790 -7.625 1.00 91.44 213 LEU A C 1
ATOM 1605 O O . LEU A 1 213 ? 32.788 8.596 -8.445 1.00 91.44 213 LEU A O 1
ATOM 1609 N N . VAL A 1 214 ? 32.447 7.999 -6.310 1.00 90.31 214 VAL A N 1
ATOM 1610 C CA . VAL A 1 214 ? 33.148 9.160 -5.736 1.00 90.31 214 VAL A CA 1
ATOM 1611 C C . VAL A 1 214 ? 34.648 9.119 -6.048 1.00 90.31 214 VAL A C 1
ATOM 1613 O O . VAL A 1 214 ? 35.211 10.135 -6.465 1.00 90.31 214 VAL A O 1
ATOM 1616 N N . LYS A 1 215 ? 35.305 7.958 -5.906 1.00 90.56 215 LYS A N 1
ATOM 1617 C CA . LYS A 1 215 ? 36.729 7.782 -6.261 1.00 90.56 215 LYS A CA 1
ATOM 1618 C C . LYS A 1 215 ? 36.990 7.974 -7.758 1.00 90.56 215 LYS A C 1
ATOM 1620 O O . LYS A 1 215 ? 38.055 8.465 -8.133 1.00 90.56 215 LYS A O 1
ATOM 1625 N N . GLY A 1 216 ? 36.017 7.628 -8.600 1.00 85.06 216 GLY A N 1
ATOM 1626 C CA . GLY A 1 216 ? 36.107 7.697 -10.057 1.00 85.06 216 GLY A CA 1
ATOM 1627 C C . GLY A 1 216 ? 36.072 9.102 -10.674 1.00 85.06 216 GLY A C 1
ATOM 1628 O O . GLY A 1 216 ? 36.226 9.234 -11.892 1.00 85.06 216 GLY A O 1
ATOM 1629 N N . ASP A 1 217 ? 35.913 10.150 -9.856 1.00 83.44 217 ASP A N 1
ATOM 1630 C CA . ASP A 1 217 ? 35.910 11.562 -10.266 1.00 83.44 217 ASP A CA 1
ATOM 1631 C C . ASP A 1 217 ? 34.857 11.886 -11.340 1.00 83.44 217 ASP A C 1
ATOM 1633 O O . ASP A 1 217 ? 35.157 12.209 -12.496 1.00 83.44 217 ASP A O 1
ATOM 1637 N N . MET A 1 218 ? 33.588 11.823 -10.930 1.00 82.44 218 MET A N 1
ATOM 1638 C CA . MET A 1 218 ? 32.430 12.159 -11.767 1.00 82.44 218 MET A CA 1
ATOM 1639 C C . MET A 1 218 ? 32.493 13.570 -12.379 1.00 82.44 218 MET A C 1
ATOM 1641 O O . MET A 1 218 ? 31.941 13.794 -13.451 1.00 82.44 218 MET A O 1
ATOM 1645 N N . GLY A 1 219 ? 33.196 14.523 -11.758 1.00 77.44 219 GLY A N 1
ATOM 1646 C CA . GLY A 1 219 ? 33.243 15.916 -12.219 1.00 77.44 219 GLY A CA 1
ATOM 1647 C C . GLY A 1 219 ? 33.939 16.128 -13.569 1.00 77.44 219 GLY A C 1
ATOM 1648 O O . GLY A 1 219 ? 33.798 17.194 -14.162 1.00 77.44 219 GLY A O 1
ATOM 1649 N N . SER A 1 220 ? 34.678 15.129 -14.053 1.00 74.75 220 SER A N 1
ATOM 1650 C CA . SER A 1 220 ? 35.426 15.171 -15.316 1.00 74.75 220 SER A CA 1
ATOM 1651 C C . SER A 1 220 ? 34.765 14.393 -16.464 1.00 74.75 220 SER A C 1
ATOM 1653 O O . SER A 1 220 ? 35.363 14.250 -17.531 1.00 74.75 220 SER A O 1
ATOM 1655 N N . ARG A 1 221 ? 33.559 13.847 -16.250 1.00 83.38 221 ARG A N 1
ATOM 1656 C CA . ARG A 1 221 ? 32.900 12.911 -17.178 1.00 83.38 221 ARG A CA 1
ATOM 1657 C C . ARG A 1 221 ? 31.882 13.594 -18.086 1.00 83.38 221 ARG A C 1
ATOM 1659 O O . ARG A 1 221 ? 31.463 14.721 -17.836 1.00 83.38 221 ARG A O 1
ATOM 1666 N N . SER A 1 222 ? 31.495 12.898 -19.157 1.00 76.75 222 SER A N 1
ATOM 1667 C CA . SER A 1 222 ? 30.496 13.399 -20.102 1.00 76.75 222 SER A CA 1
ATOM 1668 C C . SER A 1 222 ? 29.120 13.522 -19.446 1.00 76.75 222 SER A C 1
ATOM 1670 O O . SER A 1 222 ? 28.748 12.726 -18.581 1.00 76.75 222 SER A O 1
ATOM 1672 N N . SER A 1 223 ? 28.338 14.501 -19.902 1.00 77.88 223 SER A N 1
ATOM 1673 C CA . SER A 1 223 ? 26.983 14.737 -19.393 1.00 77.88 223 SER A CA 1
ATOM 1674 C C . SER A 1 223 ? 26.075 13.508 -19.554 1.00 77.88 223 SER A C 1
ATOM 1676 O O . SER A 1 223 ? 25.382 13.139 -18.613 1.00 77.88 223 SER A O 1
ATOM 1678 N N . SER A 1 224 ? 26.159 12.794 -20.684 1.00 71.12 224 SER A N 1
ATOM 1679 C CA . SER A 1 224 ? 25.353 11.591 -20.954 1.00 71.12 224 SER A CA 1
ATOM 1680 C C . SER A 1 224 ? 25.617 10.440 -19.977 1.00 71.12 224 SER A C 1
ATOM 1682 O O . SER A 1 224 ? 24.680 9.823 -19.470 1.00 71.12 224 SER A O 1
ATOM 1684 N N . LEU A 1 225 ? 26.888 10.169 -19.664 1.00 74.31 225 LEU A N 1
ATOM 1685 C CA . LEU A 1 225 ? 27.260 9.138 -18.695 1.00 74.31 225 LEU A CA 1
ATOM 1686 C C . LEU A 1 225 ? 26.771 9.512 -17.291 1.00 74.31 225 LEU A C 1
ATOM 1688 O O . LEU A 1 225 ? 26.243 8.670 -16.566 1.00 74.31 225 LEU A O 1
ATOM 1692 N N . LEU A 1 226 ? 26.919 10.782 -16.918 1.00 79.06 226 LEU A N 1
ATOM 1693 C CA . LEU A 1 226 ? 26.512 11.284 -15.609 1.00 79.06 226 LEU A CA 1
ATOM 1694 C C . LEU A 1 226 ? 24.991 11.290 -15.427 1.00 79.06 226 LEU A C 1
ATOM 1696 O O . LEU A 1 226 ? 24.526 10.975 -14.335 1.00 79.06 226 LEU A O 1
ATOM 1700 N N . LEU A 1 227 ? 24.222 11.572 -16.482 1.00 76.56 227 LEU A N 1
ATOM 1701 C CA . LEU A 1 227 ? 22.763 11.435 -16.488 1.00 76.56 227 LEU A CA 1
ATOM 1702 C C . LEU A 1 227 ? 22.334 9.980 -16.268 1.00 76.56 227 LEU A C 1
ATOM 1704 O O . LEU A 1 227 ? 21.474 9.715 -15.429 1.00 76.56 227 LEU A O 1
ATOM 1708 N N . SER A 1 228 ? 22.977 9.030 -16.958 1.00 79.75 228 SER A N 1
ATOM 1709 C CA . SER A 1 228 ? 22.714 7.597 -16.767 1.00 79.75 228 SER A CA 1
ATOM 1710 C C . SER A 1 228 ? 23.008 7.150 -15.331 1.00 79.75 228 SER A C 1
ATOM 1712 O O . SER A 1 228 ? 22.173 6.489 -14.714 1.00 79.75 228 SER A O 1
ATOM 1714 N N . ILE A 1 229 ? 24.154 7.551 -14.771 1.00 77.75 229 ILE A N 1
ATOM 1715 C CA . ILE A 1 229 ? 24.527 7.239 -13.382 1.00 77.75 229 ILE A CA 1
ATOM 1716 C C . ILE A 1 229 ? 23.555 7.894 -12.393 1.00 77.75 229 ILE A C 1
ATOM 1718 O O . ILE A 1 229 ? 23.105 7.238 -11.457 1.00 77.75 229 ILE A O 1
ATOM 1722 N N . GLY A 1 230 ? 23.209 9.166 -12.603 1.00 76.25 230 GLY A N 1
ATOM 1723 C CA . GLY A 1 230 ? 22.265 9.895 -11.759 1.00 76.25 230 GLY A CA 1
ATOM 1724 C C . GLY A 1 230 ? 20.889 9.234 -11.730 1.00 76.25 230 GLY A C 1
ATOM 1725 O O . GLY A 1 230 ? 20.327 9.049 -10.655 1.00 76.25 230 GLY A O 1
ATOM 1726 N N . SER A 1 231 ? 20.374 8.806 -12.885 1.00 79.88 231 SER A N 1
ATOM 1727 C CA . SER A 1 231 ? 19.084 8.112 -12.988 1.00 79.88 231 SER A CA 1
ATOM 1728 C C . SER A 1 231 ? 19.092 6.748 -12.286 1.00 79.88 231 SER A C 1
ATOM 1730 O O . SER A 1 231 ? 18.167 6.433 -11.531 1.00 79.88 231 SER A O 1
ATOM 1732 N N . LEU A 1 232 ? 20.162 5.967 -12.469 1.00 81.88 232 LEU A N 1
ATOM 1733 C CA . LEU A 1 232 ? 20.342 4.687 -11.784 1.00 81.88 232 LEU A CA 1
ATOM 1734 C C . LEU A 1 232 ? 20.378 4.874 -10.262 1.00 81.88 232 LEU A C 1
ATOM 1736 O O . LEU A 1 232 ? 19.617 4.235 -9.540 1.00 81.88 232 LEU A O 1
ATOM 1740 N N . LEU A 1 233 ? 21.221 5.787 -9.774 1.00 84.38 233 LEU A N 1
ATOM 1741 C CA . LEU A 1 233 ? 21.350 6.050 -8.343 1.00 84.38 233 LEU A CA 1
ATOM 1742 C C . LEU A 1 233 ? 20.094 6.675 -7.740 1.00 84.38 233 LEU A C 1
ATOM 1744 O O . LEU A 1 233 ? 19.774 6.341 -6.610 1.00 84.38 233 LEU A O 1
ATOM 1748 N N . SER A 1 234 ? 19.369 7.528 -8.471 1.00 83.25 234 SER A N 1
ATOM 1749 C CA . SER A 1 234 ? 18.077 8.071 -8.023 1.00 83.25 234 SER A CA 1
ATOM 1750 C C . SER A 1 234 ? 17.130 6.941 -7.634 1.00 83.25 234 SER A C 1
ATOM 1752 O O . SER A 1 234 ? 16.539 6.978 -6.564 1.00 83.25 234 SER A O 1
ATOM 1754 N N . THR A 1 235 ? 17.053 5.906 -8.472 1.00 79.69 235 THR A N 1
ATOM 1755 C CA . THR A 1 235 ? 16.192 4.742 -8.230 1.00 79.69 235 THR A CA 1
ATOM 1756 C C . THR A 1 235 ? 16.651 3.947 -7.004 1.00 79.69 235 THR A C 1
ATOM 1758 O O . THR A 1 235 ? 15.838 3.501 -6.205 1.00 79.69 235 THR A O 1
ATOM 1761 N N . LEU A 1 236 ? 17.962 3.760 -6.835 1.00 81.31 236 LEU A N 1
ATOM 1762 C CA . LEU A 1 236 ? 18.517 2.960 -5.738 1.00 81.31 236 LEU A CA 1
ATOM 1763 C C . LEU A 1 236 ? 18.499 3.691 -4.390 1.00 81.31 236 LEU A C 1
ATOM 1765 O O . LEU A 1 236 ? 18.264 3.072 -3.354 1.00 81.31 236 LEU A O 1
ATOM 1769 N N . GLU A 1 237 ? 18.760 4.997 -4.391 1.00 80.88 237 GLU A N 1
ATOM 1770 C CA . GLU A 1 237 ? 18.752 5.824 -3.185 1.00 80.88 237 GLU A CA 1
ATOM 1771 C C . GLU A 1 237 ? 17.325 6.110 -2.695 1.00 80.88 237 GLU A C 1
ATOM 1773 O O . GLU A 1 237 ? 17.157 6.280 -1.496 1.00 80.88 237 GLU A O 1
ATOM 1778 N N . GLU A 1 238 ? 16.301 6.099 -3.560 1.00 74.19 238 GLU A N 1
ATOM 1779 C CA . GLU A 1 238 ? 14.884 6.119 -3.143 1.00 74.19 238 GLU A CA 1
ATOM 1780 C C . GLU A 1 238 ? 14.473 4.846 -2.388 1.00 74.19 238 GLU A C 1
ATOM 1782 O O . GLU A 1 238 ? 13.649 4.887 -1.477 1.00 74.19 238 GLU A O 1
ATOM 1787 N N . GLU A 1 239 ? 15.069 3.708 -2.738 1.00 68.56 239 GLU A N 1
ATOM 1788 C CA . GLU A 1 239 ? 14.804 2.421 -2.090 1.00 68.56 239 GLU A CA 1
ATOM 1789 C C . GLU A 1 239 ? 15.537 2.265 -0.756 1.00 68.56 239 GLU A C 1
ATOM 1791 O O . GLU A 1 239 ? 15.041 1.617 0.168 1.00 68.56 239 GLU A O 1
ATOM 1796 N N . ILE A 1 240 ? 16.734 2.845 -0.658 1.00 69.56 240 ILE A N 1
ATOM 1797 C CA . ILE A 1 240 ? 17.615 2.766 0.507 1.00 69.56 240 ILE A CA 1
ATOM 1798 C C . ILE A 1 240 ? 18.036 4.193 0.872 1.00 69.56 240 ILE A C 1
ATOM 1800 O O . ILE A 1 240 ? 19.166 4.624 0.622 1.00 69.56 240 ILE A O 1
ATOM 1804 N N . ILE A 1 241 ? 17.092 4.944 1.442 1.00 65.75 241 ILE A N 1
ATOM 1805 C CA . ILE A 1 241 ? 17.300 6.356 1.770 1.00 65.75 241 ILE A CA 1
ATOM 1806 C C . ILE A 1 241 ? 18.242 6.478 2.972 1.00 65.75 241 ILE A C 1
ATOM 1808 O O . ILE A 1 241 ? 17.871 6.194 4.111 1.00 65.75 241 ILE A O 1
ATOM 1812 N N . ASP A 1 242 ? 19.461 6.959 2.715 1.00 70.19 242 ASP A N 1
ATOM 1813 C CA . ASP A 1 242 ? 20.391 7.445 3.737 1.00 70.19 242 ASP A CA 1
ATOM 1814 C C . ASP A 1 242 ? 20.354 8.978 3.784 1.00 70.19 242 ASP A C 1
ATOM 1816 O O . ASP A 1 242 ? 20.793 9.671 2.858 1.00 70.19 242 ASP A O 1
ATOM 1820 N N . LEU A 1 243 ? 19.811 9.516 4.875 1.00 68.06 243 LEU A N 1
ATOM 1821 C CA . LEU A 1 243 ? 19.725 10.958 5.094 1.00 68.06 243 LEU A CA 1
ATOM 1822 C C . LEU A 1 243 ? 21.030 11.545 5.656 1.00 68.06 243 LEU A C 1
ATOM 1824 O O . LEU A 1 243 ? 21.247 12.745 5.503 1.00 68.06 243 LEU A O 1
ATOM 1828 N N . ASN A 1 244 ? 21.907 10.733 6.263 1.00 67.38 244 ASN A N 1
ATOM 1829 C CA . ASN A 1 244 ? 23.153 11.210 6.886 1.00 67.38 244 ASN A CA 1
ATOM 1830 C C . ASN A 1 244 ? 24.188 11.667 5.850 1.00 67.38 244 ASN A C 1
ATOM 1832 O O . ASN A 1 244 ? 25.114 12.415 6.171 1.00 67.38 244 ASN A O 1
ATOM 1836 N N . SER A 1 245 ? 24.054 11.185 4.615 1.00 71.88 245 SER A N 1
ATOM 1837 C CA . SER A 1 245 ? 25.009 11.417 3.540 1.00 71.88 245 SER A CA 1
ATOM 1838 C C . SER A 1 245 ? 24.372 12.233 2.413 1.00 71.88 245 SER A C 1
ATOM 1840 O O . SER A 1 245 ? 23.210 12.002 2.063 1.00 71.88 245 SER A O 1
ATOM 1842 N N . PRO A 1 246 ? 25.129 13.138 1.767 1.00 79.56 246 PRO A N 1
ATOM 1843 C CA . PRO A 1 246 ? 24.699 13.747 0.518 1.00 79.56 246 PRO A CA 1
ATOM 1844 C C . PRO A 1 246 ? 24.371 12.673 -0.525 1.00 79.56 246 PRO A C 1
ATOM 1846 O O . PRO A 1 246 ? 25.101 11.686 -0.672 1.00 79.56 246 PRO A O 1
ATOM 1849 N N . SER A 1 247 ? 23.290 12.883 -1.272 1.00 87.69 247 SER A N 1
ATOM 1850 C CA . SER A 1 247 ? 22.911 11.989 -2.365 1.00 87.69 247 SER A CA 1
ATOM 1851 C C . SER A 1 247 ? 24.001 11.962 -3.439 1.00 87.69 247 SER A C 1
ATOM 1853 O O . SER A 1 247 ? 24.398 12.999 -3.979 1.00 87.69 247 SER A O 1
ATOM 1855 N N . THR A 1 248 ? 24.481 10.764 -3.782 1.00 90.75 248 THR A N 1
ATOM 1856 C CA . THR A 1 248 ? 25.462 10.608 -4.866 1.00 90.75 248 THR A CA 1
ATOM 1857 C C . THR A 1 248 ? 24.790 10.813 -6.225 1.00 90.75 248 THR A C 1
ATOM 1859 O O . THR A 1 248 ? 25.426 11.336 -7.141 1.00 90.75 248 THR A O 1
ATOM 1862 N N . ALA A 1 249 ? 23.483 10.535 -6.335 1.00 88.62 249 ALA A N 1
ATOM 1863 C CA . ALA A 1 249 ? 22.680 10.893 -7.504 1.00 88.62 249 ALA A CA 1
ATOM 1864 C C . ALA A 1 249 ? 22.659 12.415 -7.740 1.00 88.62 249 ALA A C 1
ATOM 1866 O O . ALA A 1 249 ? 22.903 12.872 -8.857 1.00 88.62 249 ALA A O 1
ATOM 1867 N N . VAL A 1 250 ? 22.474 13.222 -6.686 1.00 91.44 250 VAL A N 1
ATOM 1868 C CA . VAL A 1 250 ? 22.530 14.696 -6.776 1.00 91.44 250 VAL A CA 1
ATOM 1869 C C . VAL A 1 250 ? 23.910 15.183 -7.226 1.00 91.44 250 VAL A C 1
ATOM 1871 O O . VAL A 1 250 ? 24.003 16.114 -8.033 1.00 91.44 250 VAL A O 1
ATOM 1874 N N . VAL A 1 251 ? 24.993 14.549 -6.759 1.00 92.12 251 VAL A N 1
ATOM 1875 C CA . VAL A 1 251 ? 26.363 14.854 -7.215 1.00 92.12 251 VAL A CA 1
ATOM 1876 C C . VAL A 1 251 ? 26.531 14.531 -8.702 1.00 92.12 251 VAL A C 1
ATOM 1878 O O . VAL A 1 251 ? 27.099 15.346 -9.438 1.00 92.12 251 VAL A O 1
ATOM 1881 N N . ALA A 1 252 ? 26.010 13.389 -9.158 1.00 86.56 252 ALA A N 1
ATOM 1882 C CA . ALA A 1 252 ? 26.046 12.984 -10.560 1.00 86.56 252 ALA A CA 1
ATOM 1883 C C . ALA A 1 252 ? 25.284 13.979 -11.448 1.00 86.56 252 ALA A C 1
ATOM 1885 O O . ALA A 1 252 ? 25.878 14.529 -12.374 1.00 86.56 252 ALA A O 1
ATOM 1886 N N . PHE A 1 253 ? 24.036 14.322 -11.113 1.00 91.94 253 PHE A N 1
ATOM 1887 C CA . PHE A 1 253 ? 23.248 15.306 -11.866 1.00 91.94 253 PHE A CA 1
ATOM 1888 C C . PHE A 1 253 ? 23.848 16.717 -11.830 1.00 91.94 253 PHE A C 1
ATOM 1890 O O . PHE A 1 253 ? 23.853 17.423 -12.835 1.00 91.94 253 PHE A O 1
ATOM 1897 N N . THR A 1 254 ? 24.430 17.134 -10.704 1.00 94.00 254 THR A N 1
ATOM 1898 C CA . THR A 1 254 ? 25.123 18.430 -10.615 1.00 94.00 254 THR A CA 1
ATOM 1899 C C . THR A 1 254 ? 26.366 18.466 -11.505 1.00 94.00 254 THR A C 1
ATOM 1901 O O . THR A 1 254 ? 26.691 19.500 -12.091 1.00 94.00 254 THR A O 1
ATOM 1904 N N . SER A 1 255 ? 27.072 17.342 -11.616 1.00 91.12 255 SER A N 1
ATOM 1905 C CA . SER A 1 255 ? 28.218 17.205 -12.517 1.00 91.12 255 SER A CA 1
ATOM 1906 C C . SER A 1 255 ? 27.753 17.155 -13.977 1.00 91.12 255 SER A C 1
ATOM 1908 O O . SER A 1 255 ? 28.340 17.832 -14.821 1.00 91.12 255 SER A O 1
ATOM 1910 N N . ALA A 1 256 ? 26.647 16.456 -14.258 1.00 85.00 256 ALA A N 1
ATOM 1911 C CA . ALA A 1 256 ? 26.023 16.388 -15.577 1.00 85.00 256 ALA A CA 1
ATOM 1912 C C . ALA A 1 256 ? 25.604 17.772 -16.080 1.00 85.00 256 ALA A C 1
ATOM 1914 O O . ALA A 1 256 ? 25.900 18.110 -17.224 1.00 85.00 256 ALA A O 1
ATOM 1915 N N . LEU A 1 257 ? 25.016 18.596 -15.204 1.00 92.38 257 LEU A N 1
ATOM 1916 C CA . LEU A 1 257 ? 24.608 19.968 -15.501 1.00 92.38 257 LEU A CA 1
ATOM 1917 C C . LEU A 1 257 ? 25.801 20.856 -15.879 1.00 92.38 257 LEU A C 1
ATOM 1919 O O . LEU A 1 257 ? 25.706 21.664 -16.801 1.00 92.38 257 LEU A O 1
ATOM 1923 N N . LYS A 1 258 ? 26.942 20.702 -15.192 1.00 93.56 258 LYS A N 1
ATOM 1924 C CA . LYS A 1 258 ? 28.182 21.438 -15.507 1.00 93.56 258 LYS A CA 1
ATOM 1925 C C . LYS A 1 258 ? 28.795 20.998 -16.835 1.00 93.56 258 LYS A C 1
ATOM 1927 O O . LYS A 1 258 ? 29.365 21.828 -17.536 1.00 93.56 258 LYS A O 1
ATOM 1932 N N . ALA A 1 259 ? 28.689 19.710 -17.153 1.00 87.06 259 ALA A N 1
ATOM 1933 C CA . ALA A 1 259 ? 29.198 19.118 -18.385 1.00 87.06 259 ALA A CA 1
ATOM 1934 C C . ALA A 1 259 ? 28.215 19.225 -19.568 1.00 87.06 259 ALA A C 1
ATOM 1936 O O . ALA A 1 259 ? 28.554 18.812 -20.673 1.00 87.06 259 ALA A O 1
ATOM 1937 N N . ALA A 1 260 ? 26.994 19.725 -19.353 1.00 88.62 260 ALA A N 1
ATOM 1938 C CA . ALA A 1 260 ? 25.936 19.718 -20.356 1.00 88.62 260 ALA A CA 1
ATOM 1939 C C . ALA A 1 260 ? 26.240 20.673 -21.522 1.00 88.62 260 ALA A C 1
ATOM 1941 O O . ALA A 1 260 ? 26.329 21.894 -21.357 1.00 88.62 260 ALA A O 1
ATOM 1942 N N . GLU A 1 261 ? 26.345 20.104 -22.722 1.00 86.06 261 GLU A N 1
ATOM 1943 C CA . GLU A 1 261 ? 26.694 20.829 -23.951 1.00 86.06 261 GLU A CA 1
ATOM 1944 C C . GLU A 1 261 ? 25.473 21.418 -24.677 1.00 86.06 261 GLU A C 1
ATOM 1946 O O . GLU A 1 261 ? 25.619 22.307 -25.515 1.00 86.06 261 GLU A O 1
ATOM 1951 N N . ASN A 1 262 ? 24.263 20.954 -24.352 1.00 86.12 262 ASN A N 1
ATOM 1952 C CA . ASN A 1 262 ? 23.014 21.370 -24.993 1.00 86.12 262 ASN A CA 1
ATOM 1953 C C . ASN A 1 262 ? 21.890 21.607 -23.964 1.00 86.12 262 ASN A C 1
ATOM 1955 O O . ASN A 1 262 ? 22.021 21.254 -22.790 1.00 86.12 262 ASN A O 1
ATOM 1959 N N . THR A 1 263 ? 20.802 22.251 -24.398 1.00 86.94 263 THR A N 1
ATOM 1960 C CA . THR A 1 263 ? 19.659 22.602 -23.535 1.00 86.94 263 THR A CA 1
ATOM 1961 C C . THR A 1 263 ? 18.945 21.366 -22.990 1.00 86.94 263 THR A C 1
ATOM 1963 O O . THR A 1 263 ? 18.609 21.347 -21.812 1.00 86.94 263 THR A O 1
ATOM 1966 N N . GLN A 1 264 ? 18.813 20.306 -23.793 1.00 83.31 264 GLN A N 1
ATOM 1967 C CA . GLN A 1 264 ? 18.179 19.049 -23.384 1.00 83.31 264 GLN A CA 1
ATOM 1968 C C . GLN A 1 264 ? 18.895 18.404 -22.187 1.00 83.31 264 GLN A C 1
ATOM 1970 O O . GLN A 1 264 ? 18.282 18.112 -21.168 1.00 83.31 264 GLN A O 1
ATOM 1975 N N . ALA A 1 265 ? 20.219 18.267 -22.253 1.00 77.69 265 ALA A N 1
ATOM 1976 C CA . ALA A 1 265 ? 21.017 17.689 -21.177 1.00 77.69 265 ALA A CA 1
ATOM 1977 C C . ALA A 1 265 ? 20.992 18.553 -19.904 1.00 77.69 265 ALA A C 1
ATOM 1979 O O . ALA A 1 265 ? 21.051 18.024 -18.791 1.00 77.69 265 ALA A O 1
ATOM 1980 N N . LYS A 1 266 ? 20.885 19.885 -20.042 1.00 89.12 266 LYS A N 1
ATOM 1981 C CA . LYS A 1 266 ? 20.684 20.790 -18.898 1.00 89.12 266 LYS A CA 1
ATOM 1982 C C . LYS A 1 266 ? 19.322 20.566 -18.254 1.00 89.12 266 LYS A C 1
ATOM 1984 O O . LYS A 1 266 ? 19.266 20.420 -17.036 1.00 89.12 266 LYS A O 1
ATOM 1989 N N . PHE A 1 267 ? 18.268 20.498 -19.064 1.00 87.44 267 PHE A N 1
ATOM 1990 C CA . PHE A 1 267 ? 16.908 20.219 -18.618 1.00 87.44 267 PHE A CA 1
ATOM 1991 C C . PHE A 1 267 ? 16.832 18.883 -17.867 1.00 87.44 267 PHE A C 1
ATOM 1993 O O . PHE A 1 267 ? 16.450 18.858 -16.700 1.00 87.44 267 PHE A O 1
ATOM 2000 N N . GLU A 1 268 ? 17.312 17.795 -18.470 1.00 83.06 268 GLU A N 1
ATOM 2001 C CA . GLU A 1 268 ? 17.328 16.460 -17.855 1.00 83.06 268 GLU A CA 1
ATOM 2002 C C . GLU A 1 268 ? 18.127 16.431 -16.544 1.00 83.06 268 GLU A C 1
ATOM 2004 O O . GLU A 1 268 ? 17.711 15.801 -15.569 1.00 83.06 268 GLU A O 1
ATOM 2009 N N . SER A 1 269 ? 19.247 17.161 -16.481 1.00 85.06 269 SER A N 1
ATOM 2010 C CA . SER A 1 269 ? 20.058 17.262 -15.263 1.00 85.06 269 SER A CA 1
ATOM 2011 C C . SER A 1 269 ? 19.326 18.004 -14.141 1.00 85.06 269 SER A C 1
ATOM 2013 O O . SER A 1 269 ? 19.412 17.594 -12.984 1.00 85.06 269 SER A O 1
ATOM 2015 N N . LEU A 1 270 ? 18.616 19.091 -14.464 1.00 90.75 270 LEU A N 1
ATOM 2016 C CA . LEU A 1 270 ? 17.838 19.873 -13.500 1.00 90.75 270 LEU A CA 1
ATOM 2017 C C . LEU A 1 270 ? 16.648 19.072 -12.964 1.00 90.75 270 LEU A C 1
ATOM 2019 O O . LEU A 1 270 ? 16.467 18.994 -11.749 1.00 90.75 270 LEU A O 1
ATOM 2023 N N . VAL A 1 271 ? 15.886 18.428 -13.852 1.00 85.38 271 VAL A N 1
ATOM 2024 C CA . VAL A 1 271 ? 14.717 17.617 -13.480 1.00 85.38 271 VAL A CA 1
ATOM 2025 C C . VAL A 1 271 ? 15.133 16.390 -12.673 1.00 85.38 271 VAL A C 1
ATOM 2027 O O . VAL A 1 271 ? 14.566 16.135 -11.612 1.00 85.38 271 VAL A O 1
ATOM 2030 N N . GLY A 1 272 ? 16.159 15.658 -13.121 1.00 79.75 272 GLY A N 1
ATOM 2031 C CA . GLY A 1 272 ? 16.678 14.491 -12.407 1.00 79.75 272 GLY A CA 1
ATOM 2032 C C . GLY A 1 272 ? 17.182 14.842 -11.007 1.00 79.75 272 GLY A C 1
ATOM 2033 O O . GLY A 1 272 ? 16.847 14.165 -10.036 1.00 79.75 272 GLY A O 1
ATOM 2034 N N . LYS A 1 273 ? 17.912 15.958 -10.876 1.00 90.44 273 LYS A N 1
ATOM 2035 C CA . LYS A 1 273 ? 18.351 16.480 -9.578 1.00 90.44 273 LYS A CA 1
ATOM 2036 C C . LYS A 1 273 ? 17.173 16.839 -8.675 1.00 90.44 273 LYS A C 1
ATOM 2038 O O . LYS A 1 273 ? 17.159 16.434 -7.516 1.00 90.44 273 LYS A O 1
ATOM 2043 N N . ALA A 1 274 ? 16.209 17.599 -9.192 1.00 87.56 274 ALA A N 1
ATOM 2044 C CA . ALA A 1 274 ? 15.049 18.026 -8.424 1.00 87.56 274 ALA A CA 1
ATOM 2045 C C . ALA A 1 274 ? 14.232 16.832 -7.925 1.00 87.56 274 ALA A C 1
ATOM 2047 O O . ALA A 1 274 ? 13.838 16.821 -6.764 1.00 87.56 274 ALA A O 1
ATOM 2048 N N . ARG A 1 275 ? 14.056 15.798 -8.756 1.00 86.06 275 ARG A N 1
ATOM 2049 C CA . ARG A 1 275 ? 13.338 14.575 -8.382 1.00 86.06 275 ARG A CA 1
ATOM 2050 C C . ARG A 1 275 ? 13.933 13.920 -7.139 1.00 86.06 275 ARG A C 1
ATOM 2052 O O . ARG A 1 275 ? 13.209 13.690 -6.182 1.00 86.06 275 ARG A O 1
ATOM 2059 N N . VAL A 1 276 ? 15.251 13.722 -7.108 1.00 85.56 276 VAL A N 1
ATOM 2060 C CA . VAL A 1 276 ? 15.928 13.123 -5.944 1.00 85.56 276 VAL A CA 1
ATOM 2061 C C . VAL A 1 276 ? 15.719 13.957 -4.676 1.00 85.56 276 VAL A C 1
ATOM 2063 O O . VAL A 1 276 ? 15.461 13.411 -3.604 1.00 85.56 276 VAL A O 1
ATOM 2066 N N . LEU A 1 277 ? 15.828 15.284 -4.789 1.00 88.81 277 LEU A N 1
ATOM 2067 C CA . LEU A 1 277 ? 15.660 16.202 -3.659 1.00 88.81 277 LEU A CA 1
ATOM 2068 C C . LEU A 1 277 ? 14.210 16.207 -3.139 1.00 88.81 277 LEU A C 1
ATOM 2070 O O . LEU A 1 277 ? 13.999 16.217 -1.927 1.00 88.81 277 LEU A O 1
ATOM 2074 N N . VAL A 1 278 ? 13.218 16.146 -4.035 1.00 84.44 278 VAL A N 1
ATOM 2075 C CA . VAL A 1 278 ? 11.799 16.029 -3.664 1.00 84.44 278 VAL A CA 1
ATOM 2076 C C . VAL A 1 278 ? 11.528 14.692 -2.986 1.00 84.44 278 VAL A C 1
ATOM 2078 O O . VAL A 1 278 ? 10.991 14.699 -1.884 1.00 84.44 278 VAL A O 1
ATOM 2081 N N . SER A 1 279 ? 11.979 13.567 -3.553 1.00 81.75 279 SER A N 1
ATOM 2082 C CA . SER A 1 279 ? 11.793 12.232 -2.963 1.00 81.75 279 SER A CA 1
ATOM 2083 C C . SER A 1 279 ? 12.366 12.142 -1.543 1.00 81.75 279 SER A C 1
ATOM 2085 O O . SER A 1 279 ? 11.722 11.612 -0.634 1.00 81.75 279 SER A O 1
ATOM 2087 N N . ARG A 1 280 ? 13.553 12.720 -1.309 1.00 82.00 280 ARG A N 1
ATOM 2088 C CA . ARG A 1 280 ? 14.151 12.819 0.034 1.00 82.00 280 ARG A CA 1
ATOM 2089 C C . ARG A 1 280 ? 13.302 13.666 0.981 1.00 82.00 280 ARG A C 1
ATOM 2091 O O . ARG A 1 280 ? 13.125 13.289 2.138 1.00 82.00 280 ARG A O 1
ATOM 2098 N N . GLY A 1 281 ? 12.758 14.783 0.497 1.00 75.50 281 GLY A N 1
ATOM 2099 C CA . GLY A 1 281 ? 11.859 15.635 1.272 1.00 75.50 281 GLY A CA 1
ATOM 2100 C C . GLY A 1 281 ? 10.544 14.957 1.642 1.00 75.50 281 GLY A C 1
ATOM 2101 O O . GLY A 1 281 ? 10.142 15.013 2.805 1.00 75.50 281 GLY A O 1
ATOM 2102 N N . SER A 1 282 ? 9.922 14.261 0.691 1.00 76.00 282 SER A N 1
ATOM 2103 C CA . SER A 1 282 ? 8.703 13.477 0.902 1.00 76.00 282 SER A CA 1
ATOM 2104 C C . SER A 1 282 ? 8.932 12.346 1.911 1.00 76.00 282 SER A C 1
ATOM 2106 O O . SER A 1 282 ? 8.115 12.156 2.804 1.00 76.00 282 SER A O 1
ATOM 2108 N N . TYR A 1 283 ? 10.085 11.668 1.871 1.00 72.56 283 TYR A N 1
ATOM 2109 C CA . TYR A 1 283 ? 10.431 10.655 2.874 1.00 72.56 283 TYR A CA 1
ATOM 2110 C C . TYR A 1 283 ? 10.561 11.229 4.290 1.00 72.56 283 TYR A C 1
ATOM 2112 O O . TYR A 1 283 ? 10.069 10.640 5.250 1.00 72.56 283 TYR A O 1
ATOM 2120 N N . VAL A 1 284 ? 11.213 12.386 4.443 1.00 67.25 284 VAL A N 1
ATOM 2121 C CA . VAL A 1 284 ? 11.330 13.046 5.753 1.00 67.25 284 VAL A CA 1
ATOM 2122 C C . VAL A 1 284 ? 9.973 13.513 6.261 1.00 67.25 284 VAL A C 1
ATOM 2124 O O . VAL A 1 284 ? 9.682 13.331 7.438 1.00 67.25 284 VAL A O 1
ATOM 2127 N N . MET A 1 285 ? 9.128 14.051 5.382 1.00 64.50 285 MET A N 1
ATOM 2128 C CA . MET A 1 285 ? 7.731 14.342 5.696 1.00 64.50 285 MET A CA 1
ATOM 2129 C C . MET A 1 285 ? 7.015 13.090 6.212 1.00 64.50 285 MET A C 1
ATOM 2131 O O . MET A 1 285 ? 6.543 13.099 7.345 1.00 64.50 285 MET A O 1
ATOM 2135 N N . ASP A 1 286 ? 7.018 11.992 5.456 1.00 62.53 286 ASP A N 1
ATOM 2136 C CA . ASP A 1 286 ? 6.388 10.735 5.872 1.00 62.53 286 ASP A CA 1
ATOM 2137 C C . ASP A 1 286 ? 6.880 10.280 7.249 1.00 62.53 286 ASP A C 1
ATOM 2139 O O . ASP A 1 286 ? 6.077 9.888 8.087 1.00 62.53 286 ASP A O 1
ATOM 2143 N N . LYS A 1 287 ? 8.182 10.401 7.528 1.00 60.53 287 LYS A N 1
ATOM 2144 C CA . LYS A 1 287 ? 8.759 10.026 8.824 1.00 60.53 287 LYS A CA 1
ATOM 2145 C C . LYS A 1 287 ? 8.431 10.978 9.973 1.00 60.53 287 LYS A C 1
ATOM 2147 O O . LYS A 1 287 ? 8.325 10.520 11.102 1.00 60.53 287 LYS A O 1
ATOM 2152 N N . ILE A 1 288 ? 8.271 12.275 9.719 1.00 55.69 288 ILE A N 1
ATOM 2153 C CA . ILE A 1 288 ? 7.836 13.248 10.735 1.00 55.69 288 ILE A CA 1
ATOM 2154 C C . ILE A 1 288 ? 6.369 13.013 11.110 1.00 55.69 288 ILE A C 1
ATOM 2156 O O . ILE A 1 288 ? 5.994 13.182 12.268 1.00 55.69 288 ILE A O 1
ATOM 2160 N N . PHE A 1 289 ? 5.545 12.618 10.137 1.00 49.78 289 PHE A N 1
ATOM 2161 C CA . PHE A 1 289 ? 4.126 12.328 10.342 1.00 49.78 289 PHE A CA 1
ATOM 2162 C C . PHE A 1 289 ? 3.849 10.876 10.777 1.00 49.78 289 PHE A C 1
ATOM 2164 O O . PHE A 1 289 ? 2.723 10.567 11.174 1.00 49.78 289 PHE A O 1
ATOM 2171 N N . ASP A 1 290 ? 4.854 9.996 10.748 1.00 46.28 290 ASP A N 1
ATOM 2172 C CA . ASP A 1 290 ? 4.794 8.628 11.266 1.00 46.28 290 ASP A CA 1
ATOM 2173 C C . ASP A 1 290 ? 5.397 8.585 12.683 1.00 46.28 290 ASP A C 1
ATOM 2175 O O . ASP A 1 290 ? 6.606 8.467 12.867 1.00 46.28 290 ASP A O 1
ATOM 2179 N N . GLU A 1 291 ? 4.545 8.670 13.714 1.00 43.12 291 GLU A N 1
ATOM 2180 C CA . GLU A 1 291 ? 4.908 8.722 15.151 1.00 43.12 291 GLU A CA 1
ATOM 2181 C C . GLU A 1 291 ? 5.683 7.480 15.681 1.00 43.12 291 GLU A C 1
ATOM 2183 O O . GLU A 1 291 ? 5.875 7.325 16.887 1.00 43.12 291 GLU A O 1
ATOM 2188 N N . GLU A 1 292 ? 6.109 6.555 14.811 1.00 40.84 292 GLU A N 1
ATOM 2189 C CA . GLU A 1 292 ? 6.773 5.290 15.163 1.00 40.84 292 GLU A CA 1
ATOM 2190 C C . GLU A 1 292 ? 8.313 5.320 15.094 1.00 40.84 292 GLU A C 1
ATOM 2192 O O . GLU A 1 292 ? 8.939 4.418 15.653 1.00 40.84 292 GLU A O 1
ATOM 2197 N N . ASP A 1 293 ? 8.933 6.332 14.471 1.00 42.03 293 ASP A N 1
ATOM 2198 C CA . ASP A 1 293 ? 10.398 6.455 14.391 1.00 42.03 293 ASP A CA 1
ATOM 2199 C C . ASP A 1 293 ? 10.920 7.589 15.286 1.00 42.03 293 ASP A C 1
ATOM 2201 O O . ASP A 1 293 ? 10.824 8.776 14.977 1.00 42.03 293 ASP A O 1
ATOM 2205 N N . THR A 1 294 ? 11.535 7.217 16.412 1.00 41.44 294 THR A N 1
ATOM 2206 C CA . THR A 1 294 ? 12.307 8.147 17.239 1.00 41.44 294 THR A CA 1
ATOM 2207 C C . THR A 1 294 ? 13.606 8.499 16.518 1.00 41.44 294 THR A C 1
ATOM 2209 O O . THR A 1 294 ? 14.644 7.876 16.753 1.00 41.44 294 THR A O 1
ATOM 2212 N N . PHE A 1 295 ? 13.587 9.516 15.665 1.00 47.16 295 PHE A N 1
ATOM 2213 C CA . PHE A 1 295 ? 14.778 10.347 15.555 1.00 47.16 295 PHE A CA 1
ATOM 2214 C C . PHE A 1 295 ? 15.051 10.921 16.956 1.00 47.16 295 PHE A C 1
ATOM 2216 O O . PHE A 1 295 ? 14.119 11.335 17.646 1.00 47.16 295 PHE A O 1
ATOM 2223 N N . GLY A 1 296 ? 16.296 10.900 17.429 1.00 47.56 296 GLY A N 1
ATOM 2224 C CA . GLY A 1 296 ? 16.622 11.615 18.664 1.00 47.56 296 GLY A CA 1
ATOM 2225 C C . GLY A 1 296 ? 16.240 13.091 18.508 1.00 47.56 296 GLY A C 1
ATOM 2226 O O . GLY A 1 296 ? 16.495 13.662 17.451 1.00 47.56 296 GLY A O 1
ATOM 2227 N N . ASP A 1 297 ? 15.633 13.700 19.533 1.00 47.59 297 ASP A N 1
ATOM 2228 C CA . ASP A 1 297 ? 15.115 15.084 19.483 1.00 47.59 297 ASP A CA 1
ATOM 2229 C C . ASP A 1 297 ? 16.152 16.119 18.982 1.00 47.59 297 ASP A C 1
ATOM 2231 O O . ASP A 1 297 ? 15.774 17.140 18.417 1.00 47.59 297 ASP A O 1
ATOM 2235 N N . GLU A 1 298 ? 17.457 15.864 19.153 1.00 46.94 298 GLU A N 1
ATOM 2236 C CA . GLU A 1 298 ? 18.537 16.750 18.682 1.00 46.94 298 GLU A CA 1
ATOM 2237 C C . GLU A 1 298 ? 18.913 16.558 17.194 1.00 46.94 298 GLU A C 1
ATOM 2239 O O . GLU A 1 298 ? 19.407 17.502 16.583 1.00 46.94 298 GLU A O 1
ATOM 2244 N N . ASP A 1 299 ? 18.630 15.401 16.577 1.00 56.38 299 ASP A N 1
ATOM 2245 C CA . ASP A 1 299 ? 18.988 15.113 15.174 1.00 56.38 299 ASP A CA 1
ATOM 2246 C C . ASP A 1 299 ? 17.897 15.579 14.181 1.00 56.38 299 ASP A C 1
ATOM 2248 O O . ASP A 1 299 ? 18.197 15.977 13.053 1.00 56.38 299 ASP A O 1
ATOM 2252 N N . VAL A 1 300 ? 16.619 15.593 14.590 1.00 61.97 300 VAL A N 1
ATOM 2253 C CA . VAL A 1 300 ? 15.464 15.938 13.725 1.00 61.97 300 VAL A CA 1
ATOM 2254 C C . VAL A 1 300 ? 15.551 17.346 13.151 1.00 61.97 300 VAL A C 1
ATOM 2256 O O . VAL A 1 300 ? 15.279 17.560 11.968 1.00 61.97 300 VAL A O 1
ATOM 2259 N N . GLU A 1 301 ? 15.904 18.333 13.976 1.00 67.50 301 GLU A N 1
ATOM 2260 C CA . GLU A 1 301 ? 15.933 19.730 13.539 1.00 67.50 301 GLU A CA 1
ATOM 2261 C C . GLU A 1 301 ? 17.006 19.971 12.473 1.00 67.50 301 GLU A C 1
ATOM 2263 O O . GLU A 1 301 ? 16.784 20.739 11.529 1.00 67.50 301 GLU A O 1
ATOM 2268 N N . GLU A 1 302 ? 18.156 19.302 12.592 1.00 70.62 302 GLU A N 1
ATOM 2269 C CA . GLU A 1 302 ? 19.235 19.386 11.610 1.00 70.62 302 GLU A CA 1
ATOM 2270 C C . GLU A 1 302 ? 18.826 18.723 10.286 1.00 70.62 302 GLU A C 1
ATOM 2272 O O . GLU A 1 302 ? 19.026 19.319 9.221 1.00 70.62 302 GLU A O 1
ATOM 2277 N N . TYR A 1 303 ? 18.128 17.583 10.346 1.00 71.62 303 TYR A N 1
ATOM 2278 C CA . TYR A 1 303 ? 17.536 16.927 9.176 1.00 71.62 303 TYR A CA 1
ATOM 2279 C C . TYR A 1 303 ? 16.496 17.788 8.468 1.00 71.62 303 TYR A C 1
ATOM 2281 O O . TYR A 1 303 ? 16.599 18.028 7.264 1.00 71.62 303 TYR A O 1
ATOM 2289 N N . ILE A 1 304 ? 15.523 18.316 9.211 1.00 74.44 304 ILE A N 1
ATOM 2290 C CA . ILE A 1 304 ? 14.486 19.200 8.673 1.00 74.44 304 ILE A CA 1
ATOM 2291 C C . ILE A 1 304 ? 15.124 20.430 8.025 1.00 74.44 304 ILE A C 1
ATOM 2293 O O . ILE A 1 304 ? 14.686 20.899 6.972 1.00 74.44 304 ILE A O 1
ATOM 2297 N N . LYS A 1 305 ? 16.179 20.980 8.631 1.00 83.19 305 LYS A N 1
ATOM 2298 C CA . LYS A 1 305 ? 16.904 22.122 8.075 1.00 83.19 305 LYS A CA 1
ATOM 2299 C C . LYS A 1 305 ? 17.629 21.772 6.774 1.00 83.19 305 LYS A C 1
ATOM 2301 O O . LYS A 1 305 ? 17.567 22.572 5.840 1.00 83.19 305 LYS A O 1
ATOM 2306 N N . ALA A 1 306 ? 18.302 20.625 6.709 1.00 81.81 306 ALA A N 1
ATOM 2307 C CA . ALA A 1 306 ? 18.980 20.159 5.502 1.00 81.81 306 ALA A CA 1
ATOM 2308 C C . ALA A 1 306 ? 17.980 19.953 4.354 1.00 81.81 306 ALA A C 1
ATOM 2310 O O . ALA A 1 306 ? 18.135 20.548 3.289 1.00 81.81 306 ALA A O 1
ATOM 2311 N N . VAL A 1 307 ? 16.890 19.233 4.620 1.00 82.38 307 VAL A N 1
ATOM 2312 C CA . VAL A 1 307 ? 15.828 18.939 3.648 1.00 82.38 307 VAL A CA 1
ATOM 2313 C C . VAL A 1 307 ? 15.131 20.203 3.150 1.00 82.38 307 VAL A C 1
ATOM 2315 O O . VAL A 1 307 ? 14.870 20.339 1.959 1.00 82.38 307 VAL A O 1
ATOM 2318 N N . LYS A 1 308 ? 14.883 21.193 4.016 1.00 87.94 308 LYS A N 1
ATOM 2319 C CA . LYS A 1 308 ? 14.337 22.489 3.574 1.00 87.94 308 LYS A CA 1
ATOM 2320 C C . LYS A 1 308 ? 15.235 23.199 2.563 1.00 87.94 308 LYS A C 1
ATOM 2322 O O . LYS A 1 308 ? 14.729 23.884 1.679 1.00 87.94 308 LYS A O 1
ATOM 2327 N N . ASN A 1 309 ? 16.555 23.088 2.704 1.00 90.25 309 ASN A N 1
ATOM 2328 C CA . ASN A 1 309 ? 17.479 23.663 1.728 1.00 90.25 309 ASN A CA 1
ATOM 2329 C C . ASN A 1 309 ? 17.474 22.857 0.424 1.00 90.25 309 ASN A C 1
ATOM 2331 O O . ASN A 1 309 ? 17.420 23.465 -0.641 1.00 90.25 309 ASN A O 1
ATOM 2335 N N . GLU A 1 310 ? 17.454 21.524 0.518 1.00 90.69 310 GLU A N 1
ATOM 2336 C CA . GLU A 1 310 ? 17.321 20.614 -0.630 1.00 90.69 310 GLU A CA 1
ATOM 2337 C C . GLU A 1 310 ? 16.041 20.909 -1.437 1.00 90.69 310 GLU A C 1
ATOM 2339 O O . GLU A 1 310 ? 16.093 21.045 -2.655 1.00 90.69 310 GLU A O 1
ATOM 2344 N N . LEU A 1 311 ? 14.900 21.115 -0.776 1.00 90.50 311 LEU A N 1
ATOM 2345 C CA . LEU A 1 311 ? 13.632 21.434 -1.441 1.00 90.50 311 LEU A CA 1
ATOM 2346 C C . LEU A 1 311 ? 13.623 22.825 -2.083 1.00 90.50 311 LEU A C 1
ATOM 2348 O O . LEU A 1 311 ? 13.088 22.989 -3.177 1.00 90.50 311 LEU A O 1
ATOM 2352 N N . ARG A 1 312 ? 14.248 23.832 -1.456 1.00 95.00 312 ARG A N 1
ATOM 2353 C CA . ARG A 1 312 ? 14.429 25.148 -2.098 1.00 95.00 312 ARG A CA 1
ATOM 2354 C C . ARG A 1 312 ? 15.293 25.045 -3.354 1.00 95.00 312 ARG A C 1
ATOM 2356 O O . ARG A 1 312 ? 15.000 25.691 -4.356 1.00 95.00 312 ARG A O 1
ATOM 2363 N N . GLU A 1 313 ? 16.337 24.223 -3.308 1.00 94.06 313 GLU A N 1
ATOM 2364 C CA . GLU A 1 313 ? 17.174 23.929 -4.470 1.00 94.06 313 GLU A CA 1
ATOM 2365 C C . GLU A 1 313 ? 16.404 23.162 -5.556 1.00 94.06 313 GLU A C 1
ATOM 2367 O O . GLU A 1 313 ? 16.574 23.455 -6.742 1.00 94.06 313 GLU A O 1
ATOM 2372 N N . ALA A 1 314 ? 15.521 22.236 -5.173 1.00 92.69 314 ALA A N 1
ATOM 2373 C CA . ALA A 1 314 ? 14.644 21.518 -6.094 1.00 92.69 314 ALA A CA 1
ATOM 2374 C C . ALA A 1 314 ? 13.679 22.468 -6.815 1.00 92.69 314 ALA A C 1
ATOM 2376 O O . ALA A 1 314 ? 13.625 22.451 -8.040 1.00 92.69 314 ALA A O 1
ATOM 2377 N N . ILE A 1 315 ? 12.988 23.342 -6.074 1.00 94.25 315 ILE A N 1
ATOM 2378 C CA . ILE A 1 315 ? 12.076 24.355 -6.633 1.00 94.25 315 ILE A CA 1
ATOM 2379 C C . ILE A 1 315 ? 12.825 25.256 -7.618 1.00 94.25 315 ILE A C 1
ATOM 2381 O O . ILE A 1 315 ? 12.401 25.383 -8.760 1.00 94.25 315 ILE A O 1
ATOM 2385 N N . SER A 1 316 ? 13.985 25.795 -7.226 1.00 95.69 316 SER A N 1
ATOM 2386 C CA . SER A 1 316 ? 14.808 26.617 -8.126 1.00 95.69 316 SER A CA 1
ATOM 2387 C C . SER A 1 316 ? 15.227 25.855 -9.387 1.00 95.69 316 SER A C 1
ATOM 2389 O O . SER A 1 316 ? 15.224 26.425 -10.473 1.00 95.69 316 SER A O 1
ATOM 2391 N N . SER A 1 317 ? 15.576 24.570 -9.264 1.00 93.00 317 SER A N 1
ATOM 2392 C CA . SER A 1 317 ? 15.961 23.741 -10.414 1.00 93.00 317 SER A CA 1
ATOM 2393 C C . SER A 1 317 ? 14.777 23.483 -11.354 1.00 93.00 317 SER A C 1
ATOM 2395 O O . SER A 1 317 ? 14.960 23.439 -12.568 1.00 93.00 317 SER A O 1
ATOM 2397 N N . LEU A 1 318 ? 13.568 23.328 -10.807 1.00 92.44 318 LEU A N 1
ATOM 2398 C CA . LEU A 1 318 ? 12.337 23.124 -11.574 1.00 92.44 318 LEU A CA 1
ATOM 2399 C C . LEU A 1 318 ? 11.873 24.413 -12.254 1.00 92.44 318 LEU A C 1
ATOM 2401 O O . LEU A 1 318 ? 11.455 24.355 -13.404 1.00 92.44 318 LEU A O 1
ATOM 2405 N N . GLU A 1 319 ? 12.004 25.568 -11.600 1.00 93.62 319 GLU A N 1
ATOM 2406 C CA . GLU A 1 319 ? 11.769 26.880 -12.217 1.00 93.62 319 GLU A CA 1
ATOM 2407 C C . GLU A 1 319 ? 12.739 27.115 -13.389 1.00 93.62 319 GLU A C 1
ATOM 2409 O O . GLU A 1 319 ? 12.318 27.509 -14.478 1.00 93.62 319 GLU A O 1
ATOM 2414 N N . ASP A 1 320 ? 14.029 26.808 -13.209 1.00 93.06 320 ASP A N 1
ATOM 2415 C CA . ASP A 1 320 ? 15.023 26.880 -14.285 1.00 93.06 320 ASP A CA 1
ATOM 2416 C C . ASP A 1 320 ? 14.684 25.922 -15.439 1.00 93.06 320 ASP A C 1
ATOM 2418 O O . ASP A 1 320 ? 14.792 26.311 -16.601 1.00 93.06 320 ASP A O 1
ATOM 2422 N N . ALA A 1 321 ? 14.236 24.698 -15.140 1.00 89.56 321 ALA A N 1
ATOM 2423 C CA . ALA A 1 321 ? 13.817 23.727 -16.151 1.00 89.56 321 ALA A CA 1
ATOM 2424 C C . ALA A 1 321 ? 12.547 24.172 -16.899 1.00 89.56 321 ALA A C 1
ATOM 2426 O O . ALA A 1 321 ? 12.488 24.046 -18.120 1.00 89.56 321 ALA A O 1
ATOM 2427 N N . GLN A 1 322 ? 11.562 24.747 -16.200 1.00 89.06 322 GLN A N 1
ATOM 2428 C CA . GLN A 1 322 ? 10.349 25.314 -16.802 1.00 89.06 322 GLN A CA 1
ATOM 2429 C C . GLN A 1 322 ? 10.672 26.461 -17.762 1.00 89.06 322 GLN A C 1
ATOM 2431 O O . GLN A 1 322 ? 10.085 26.551 -18.831 1.00 89.06 322 GLN A O 1
ATOM 2436 N N . ASN A 1 323 ? 11.656 27.302 -17.441 1.00 89.44 323 ASN A N 1
ATOM 2437 C CA . ASN A 1 323 ? 12.092 28.367 -18.348 1.00 89.44 323 ASN A CA 1
ATOM 2438 C C . ASN A 1 323 ? 12.770 27.841 -19.625 1.00 89.44 323 ASN A C 1
ATOM 2440 O O . ASN A 1 323 ? 12.922 28.595 -20.583 1.00 89.44 323 ASN A O 1
ATOM 2444 N N . MET A 1 324 ? 13.204 26.577 -19.643 1.00 87.44 324 MET A N 1
ATOM 2445 C CA . MET A 1 324 ? 13.830 25.952 -20.809 1.00 87.44 324 MET A CA 1
ATOM 2446 C C . MET A 1 324 ? 12.819 25.259 -21.725 1.00 87.44 324 MET A C 1
ATOM 2448 O O . MET A 1 324 ? 13.183 24.966 -22.859 1.00 87.44 324 MET A O 1
ATOM 2452 N N . THR A 1 325 ? 11.574 25.009 -21.293 1.00 83.31 325 THR A N 1
ATOM 2453 C CA . THR A 1 325 ? 10.596 24.227 -22.079 1.00 83.31 325 THR A CA 1
ATOM 2454 C C . THR A 1 325 ? 10.219 24.878 -23.406 1.00 83.31 325 THR A C 1
ATOM 2456 O O . THR A 1 325 ? 9.808 24.180 -24.320 1.00 83.31 325 THR A O 1
ATOM 2459 N N . ASP A 1 326 ? 10.380 26.197 -23.539 1.00 79.19 326 ASP A N 1
ATOM 2460 C CA . ASP A 1 326 ? 10.152 26.910 -24.804 1.00 79.19 326 ASP A CA 1
ATOM 2461 C C . ASP A 1 326 ? 11.251 26.632 -25.853 1.00 79.19 326 ASP A C 1
ATOM 2463 O O . ASP A 1 326 ? 11.029 26.808 -27.053 1.00 79.19 326 ASP A O 1
ATOM 2467 N N . ASP A 1 327 ? 12.435 26.193 -25.410 1.00 79.50 327 ASP A N 1
ATOM 2468 C CA . ASP A 1 327 ? 13.630 25.971 -26.236 1.00 79.50 327 ASP A CA 1
ATOM 2469 C C . ASP A 1 327 ? 13.868 24.484 -26.581 1.00 79.50 327 ASP A C 1
ATOM 2471 O O . ASP A 1 327 ? 14.807 24.165 -27.322 1.00 79.50 327 ASP A O 1
ATOM 2475 N N . ILE A 1 328 ? 13.049 23.567 -26.053 1.00 79.81 328 ILE A N 1
ATOM 2476 C CA . ILE A 1 328 ? 13.136 22.114 -26.275 1.00 79.81 328 ILE A CA 1
ATOM 2477 C C . ILE A 1 328 ? 11.749 21.516 -26.548 1.00 79.81 328 ILE A C 1
ATOM 2479 O O . ILE A 1 328 ? 10.739 22.013 -26.064 1.00 79.81 328 ILE A O 1
ATOM 2483 N N . ASP A 1 329 ? 11.691 20.445 -27.340 1.00 73.62 329 ASP A N 1
ATOM 2484 C CA . ASP A 1 329 ? 10.439 19.730 -27.620 1.00 73.62 329 ASP A CA 1
ATOM 2485 C C . ASP A 1 329 ? 10.127 18.785 -26.452 1.00 73.62 329 ASP A C 1
ATOM 2487 O O . ASP A 1 329 ? 10.556 17.632 -26.442 1.00 73.62 329 ASP A O 1
ATOM 2491 N N . VAL A 1 330 ? 9.463 19.316 -25.424 1.00 69.88 330 VAL A N 1
ATOM 2492 C CA . VAL A 1 330 ? 9.013 18.543 -24.259 1.00 69.88 330 VAL A CA 1
ATOM 2493 C C . VAL A 1 330 ? 7.652 17.943 -24.580 1.00 69.88 330 VAL A C 1
ATOM 2495 O O . VAL A 1 330 ? 6.706 18.673 -24.881 1.00 69.88 330 VAL A O 1
ATOM 2498 N N . GLY A 1 331 ? 7.538 16.616 -24.509 1.00 70.06 331 GLY A N 1
ATOM 2499 C CA . GLY A 1 331 ? 6.255 15.943 -24.712 1.00 70.06 331 GLY A CA 1
ATOM 2500 C C . GLY A 1 331 ? 5.209 16.396 -23.686 1.00 70.06 331 GLY A C 1
ATOM 2501 O O . GLY A 1 331 ? 5.556 16.776 -22.568 1.00 70.06 331 GLY A O 1
ATOM 2502 N N . GLU A 1 332 ? 3.920 16.325 -24.039 1.00 67.38 332 GLU A N 1
ATOM 2503 C CA . GLU A 1 332 ? 2.821 16.721 -23.134 1.00 67.38 332 GLU A CA 1
ATOM 2504 C C . GLU A 1 332 ? 2.924 16.020 -21.765 1.00 67.38 332 GLU A C 1
ATOM 2506 O O . GLU A 1 332 ? 2.792 16.667 -20.729 1.00 67.38 332 GLU A O 1
ATOM 2511 N N . GLU A 1 333 ? 3.269 14.728 -21.754 1.00 58.91 333 GLU A N 1
ATOM 2512 C CA . GLU A 1 333 ? 3.455 13.928 -20.535 1.00 58.91 333 GLU A CA 1
ATOM 2513 C C . GLU A 1 333 ? 4.621 14.433 -19.660 1.00 58.91 333 GLU A C 1
ATOM 2515 O O . GLU A 1 333 ? 4.483 14.552 -18.443 1.00 58.91 333 GLU A O 1
ATOM 2520 N N . GLU A 1 334 ? 5.756 14.798 -20.262 1.00 62.84 334 GLU A N 1
ATOM 2521 C CA . GLU A 1 334 ? 6.933 15.302 -19.538 1.00 62.84 334 GLU A CA 1
ATOM 2522 C C . GLU A 1 334 ? 6.702 16.717 -18.982 1.00 62.84 334 GLU A C 1
ATOM 2524 O O . GLU A 1 334 ? 7.172 17.045 -17.889 1.00 62.84 334 GLU A O 1
ATOM 2529 N N . ALA A 1 335 ? 5.940 17.551 -19.695 1.00 69.25 335 ALA A N 1
ATOM 2530 C CA . ALA A 1 335 ? 5.562 18.889 -19.247 1.00 69.25 335 ALA A CA 1
ATOM 2531 C C . ALA A 1 335 ? 4.554 18.849 -18.081 1.00 69.25 335 ALA A C 1
ATOM 2533 O O . ALA A 1 335 ? 4.662 19.627 -17.120 1.00 69.25 335 ALA A O 1
ATOM 2534 N N . GLU A 1 336 ? 3.590 17.926 -18.134 1.00 70.81 336 GLU A N 1
ATOM 2535 C CA . GLU A 1 336 ? 2.669 17.657 -17.026 1.00 70.81 336 GLU A CA 1
ATOM 2536 C C . GLU A 1 336 ? 3.421 17.147 -15.795 1.00 70.81 336 GLU A C 1
ATOM 2538 O O . GLU A 1 336 ? 3.198 17.632 -14.681 1.00 70.81 336 GLU A O 1
ATOM 2543 N N . GLU A 1 337 ? 4.366 16.230 -15.991 1.00 67.69 337 GLU A N 1
ATOM 2544 C CA . GLU A 1 337 ? 5.166 15.682 -14.906 1.00 67.69 337 GLU A CA 1
ATOM 2545 C C . GLU A 1 337 ? 6.057 16.742 -14.246 1.00 67.69 337 GLU A C 1
ATOM 2547 O O . GLU A 1 337 ? 6.102 16.833 -13.017 1.00 67.69 337 GLU A O 1
ATOM 2552 N N . LEU A 1 338 ? 6.711 17.594 -15.042 1.00 76.88 338 LEU A N 1
ATOM 2553 C CA . LEU A 1 338 ? 7.496 18.727 -14.550 1.00 76.88 338 LEU A CA 1
ATOM 2554 C C . LEU A 1 338 ? 6.645 19.657 -13.676 1.00 76.88 338 LEU A C 1
ATOM 2556 O O . LEU A 1 338 ? 7.068 20.081 -12.598 1.00 76.88 338 LEU A O 1
ATOM 2560 N N . THR A 1 339 ? 5.424 19.949 -14.126 1.00 75.81 339 THR A N 1
ATOM 2561 C CA . THR A 1 339 ? 4.472 20.785 -13.387 1.00 75.81 339 THR A CA 1
ATOM 2562 C C . THR A 1 339 ? 4.031 20.118 -12.085 1.00 75.81 339 THR A C 1
ATOM 2564 O O . THR A 1 339 ? 3.957 20.781 -11.049 1.00 75.81 339 THR A O 1
ATOM 2567 N N . SER A 1 340 ? 3.760 18.812 -12.115 1.00 74.50 340 SER A N 1
ATOM 2568 C CA . SER A 1 340 ? 3.386 18.041 -10.928 1.00 74.50 340 SER A CA 1
ATOM 2569 C C . SER A 1 340 ? 4.513 18.018 -9.896 1.00 74.50 340 SER A C 1
ATOM 2571 O O . SER A 1 340 ? 4.279 18.313 -8.726 1.00 74.50 340 SER A O 1
ATOM 2573 N N . LEU A 1 341 ? 5.742 17.734 -10.333 1.00 79.50 341 LEU A N 1
ATOM 2574 C CA . LEU A 1 341 ? 6.916 17.669 -9.466 1.00 79.50 341 LEU A CA 1
ATOM 2575 C C . LEU A 1 341 ? 7.225 19.031 -8.825 1.00 79.50 341 LEU A C 1
ATOM 2577 O O . LEU A 1 341 ? 7.581 19.100 -7.650 1.00 79.50 341 LEU A O 1
ATOM 2581 N N . HIS A 1 342 ? 7.030 20.129 -9.564 1.00 84.88 342 HIS A N 1
ATOM 2582 C CA . HIS A 1 342 ? 7.182 21.485 -9.030 1.00 84.88 342 HIS A CA 1
ATOM 2583 C C . HIS A 1 342 ? 6.152 21.793 -7.936 1.00 84.88 342 HIS A C 1
ATOM 2585 O O . HIS A 1 342 ? 6.509 22.315 -6.877 1.00 84.88 342 HIS A O 1
ATOM 2591 N N . LYS A 1 343 ? 4.885 21.414 -8.140 1.00 78.25 343 LYS A N 1
ATOM 2592 C CA . LYS A 1 343 ? 3.848 21.557 -7.108 1.00 78.25 343 LYS A CA 1
ATOM 2593 C C . LYS A 1 343 ? 4.152 20.725 -5.868 1.00 78.25 343 LYS A C 1
ATOM 2595 O O . LYS A 1 343 ? 4.036 21.241 -4.759 1.00 78.25 343 LYS A O 1
ATOM 2600 N N . GLU A 1 344 ? 4.575 19.477 -6.049 1.00 79.19 344 GLU A N 1
ATOM 2601 C CA . GLU A 1 344 ? 4.957 18.594 -4.947 1.00 79.19 344 GLU A CA 1
ATOM 2602 C C . GLU A 1 344 ? 6.082 19.211 -4.110 1.00 79.19 344 GLU A C 1
ATOM 2604 O O . GLU A 1 344 ? 5.930 19.361 -2.899 1.00 79.19 344 GLU A O 1
ATOM 2609 N N . ALA A 1 345 ? 7.157 19.681 -4.752 1.00 77.75 345 ALA A N 1
ATOM 2610 C CA . ALA A 1 345 ? 8.276 20.330 -4.073 1.00 77.75 345 ALA A CA 1
ATOM 2611 C C . ALA A 1 345 ? 7.832 21.520 -3.200 1.00 77.75 345 ALA A C 1
ATOM 2613 O O . ALA A 1 345 ? 8.269 21.651 -2.053 1.00 77.75 345 ALA A O 1
ATOM 2614 N N . MET A 1 346 ? 6.939 22.371 -3.723 1.00 80.50 346 MET A N 1
ATOM 2615 C CA . MET A 1 346 ? 6.394 23.522 -2.994 1.00 80.50 346 MET A CA 1
ATOM 2616 C C . MET A 1 346 ? 5.534 23.103 -1.798 1.00 80.50 346 MET A C 1
ATOM 2618 O O . MET A 1 346 ? 5.676 23.684 -0.724 1.00 80.50 346 MET A O 1
ATOM 2622 N N . ILE A 1 347 ? 4.682 22.088 -1.956 1.00 71.69 347 ILE A N 1
ATOM 2623 C CA . ILE A 1 347 ? 3.802 21.584 -0.892 1.00 71.69 347 ILE A CA 1
ATOM 2624 C C . ILE A 1 347 ? 4.617 20.928 0.228 1.00 71.69 347 ILE A C 1
ATOM 2626 O O . ILE A 1 347 ? 4.399 21.216 1.405 1.00 71.69 347 ILE A O 1
ATOM 2630 N N . VAL A 1 348 ? 5.575 20.067 -0.121 1.00 73.31 348 VAL A N 1
ATOM 2631 C CA . VAL A 1 348 ? 6.462 19.400 0.847 1.00 73.31 348 VAL A CA 1
ATOM 2632 C C . VAL A 1 348 ? 7.254 20.449 1.631 1.00 73.31 348 VAL A C 1
ATOM 2634 O O . VAL A 1 348 ? 7.308 20.390 2.859 1.00 73.31 348 VAL A O 1
ATOM 2637 N N . LEU A 1 349 ? 7.801 21.468 0.955 1.00 83.31 349 LEU A N 1
ATOM 2638 C CA . LEU A 1 349 ? 8.503 22.560 1.629 1.00 83.31 349 LEU A CA 1
ATOM 2639 C C . LEU A 1 349 ? 7.573 23.373 2.537 1.00 83.31 349 LEU A C 1
ATOM 2641 O O . LEU A 1 349 ? 7.945 23.659 3.674 1.00 83.31 349 LEU A O 1
ATOM 2645 N N . ALA A 1 350 ? 6.380 23.733 2.059 1.00 73.88 350 ALA A N 1
ATOM 2646 C CA . ALA A 1 350 ? 5.407 24.510 2.822 1.00 73.88 350 ALA A CA 1
ATOM 2647 C C . ALA A 1 350 ? 5.029 23.809 4.135 1.00 73.88 350 ALA A C 1
ATOM 2649 O O . ALA A 1 350 ? 4.991 24.449 5.184 1.00 73.88 350 ALA A O 1
ATOM 2650 N N . ASN A 1 351 ? 4.845 22.488 4.110 1.00 74.12 351 ASN A N 1
ATOM 2651 C CA . ASN A 1 351 ? 4.533 21.714 5.311 1.00 74.12 351 ASN A CA 1
ATOM 2652 C C . ASN A 1 351 ? 5.696 21.616 6.320 1.00 74.12 351 ASN A C 1
ATOM 2654 O O . ASN A 1 351 ? 5.454 21.454 7.512 1.00 74.12 351 ASN A O 1
ATOM 2658 N N . LEU A 1 352 ? 6.952 21.731 5.873 1.00 73.38 352 LEU A N 1
ATOM 2659 C CA . LEU A 1 352 ? 8.136 21.733 6.750 1.00 73.38 352 LEU A CA 1
ATOM 2660 C C . LEU A 1 352 ? 8.486 23.126 7.308 1.00 73.38 352 LEU A C 1
ATOM 2662 O O . LEU A 1 352 ? 9.384 23.262 8.157 1.00 73.38 352 LEU A O 1
ATOM 2666 N N . LEU A 1 353 ? 7.847 24.180 6.795 1.00 76.19 353 LEU A N 1
ATOM 2667 C CA . LEU A 1 353 ? 8.032 25.555 7.250 1.00 76.19 353 LEU A CA 1
ATOM 2668 C C . LEU A 1 353 ? 7.097 25.880 8.424 1.00 76.19 353 LEU A C 1
ATOM 2670 O O . LEU A 1 353 ? 5.982 25.368 8.490 1.00 76.19 353 LEU A O 1
ATOM 2674 N N . PRO A 1 354 ? 7.531 26.745 9.359 1.00 72.44 354 PRO A N 1
ATOM 2675 C CA . PRO A 1 354 ? 6.623 27.283 10.363 1.00 72.44 354 PRO A CA 1
ATOM 2676 C C . PRO A 1 354 ? 5.545 28.148 9.698 1.00 72.44 354 PRO A C 1
ATOM 2678 O O . PRO A 1 354 ? 5.792 28.753 8.651 1.00 72.44 354 PRO A O 1
ATOM 2681 N N . GLU A 1 355 ? 4.391 28.261 10.356 1.00 68.38 355 GLU A N 1
ATOM 2682 C CA . GLU A 1 355 ? 3.301 29.130 9.906 1.00 68.38 355 GLU A CA 1
ATOM 2683 C C . GLU A 1 355 ? 3.788 30.561 9.647 1.00 68.38 355 GLU A C 1
ATOM 2685 O O . GLU A 1 355 ? 4.439 31.194 10.489 1.00 68.38 355 GLU A O 1
ATOM 2690 N N . GLY A 1 356 ? 3.469 31.080 8.463 1.00 80.06 356 GLY A N 1
ATOM 2691 C CA . GLY A 1 356 ? 3.823 32.436 8.075 1.00 80.06 356 GLY A CA 1
ATOM 2692 C C . GLY A 1 356 ? 3.803 32.672 6.569 1.00 80.06 356 GLY A C 1
ATOM 2693 O O . GLY A 1 356 ? 3.470 31.803 5.770 1.00 80.06 356 GLY A O 1
ATOM 2694 N N . LYS A 1 357 ? 4.227 33.878 6.184 1.00 82.94 357 LYS A N 1
ATOM 2695 C CA . LYS A 1 357 ? 4.101 34.393 4.814 1.00 82.94 357 LYS A CA 1
ATOM 2696 C C . LYS A 1 357 ? 4.769 33.517 3.747 1.00 82.94 357 LYS A C 1
ATOM 2698 O O . LYS A 1 357 ? 4.251 33.400 2.648 1.00 82.94 357 LYS A O 1
ATOM 2703 N N . GLU A 1 358 ? 5.921 32.919 4.054 1.00 84.75 358 GLU A N 1
ATOM 2704 C CA . GLU A 1 358 ? 6.640 32.054 3.102 1.00 84.75 358 GLU A CA 1
ATOM 2705 C C . GLU A 1 358 ? 5.860 30.760 2.813 1.00 84.75 358 GLU A C 1
ATOM 2707 O O . GLU A 1 358 ? 5.783 30.336 1.664 1.00 84.75 358 GLU A O 1
ATOM 2712 N N . GLN A 1 359 ? 5.243 30.163 3.837 1.00 81.69 359 GLN A N 1
ATOM 2713 C CA . GLN A 1 359 ? 4.398 28.976 3.694 1.00 81.69 359 GLN A CA 1
ATOM 2714 C C . GLN A 1 359 ? 3.142 29.288 2.863 1.00 81.69 359 GLN A C 1
ATOM 2716 O O . GLN A 1 359 ? 2.840 28.563 1.917 1.00 81.69 359 GLN A O 1
ATOM 2721 N N . GLU A 1 360 ? 2.452 30.392 3.170 1.00 73.00 360 GLU A N 1
ATOM 2722 C CA . GLU A 1 360 ? 1.268 30.854 2.427 1.00 73.00 360 GLU A CA 1
ATOM 2723 C C . GLU A 1 360 ? 1.589 31.128 0.947 1.00 73.00 360 GLU A C 1
ATOM 2725 O O . GLU A 1 360 ? 0.839 30.737 0.053 1.00 73.00 360 GLU A O 1
ATOM 2730 N N . GLU A 1 361 ? 2.726 31.772 0.660 1.00 83.06 361 GLU A N 1
ATOM 2731 C CA . GLU A 1 361 ? 3.168 32.047 -0.712 1.00 83.06 361 GLU A CA 1
ATOM 2732 C C . GLU A 1 361 ? 3.434 30.757 -1.507 1.00 83.06 361 GLU A C 1
ATOM 2734 O O . GLU A 1 361 ? 3.105 30.696 -2.693 1.00 83.06 361 GLU A O 1
ATOM 2739 N N . LEU A 1 362 ? 4.005 29.724 -0.877 1.00 72.94 362 LEU A N 1
ATOM 2740 C CA . LEU A 1 362 ? 4.285 28.434 -1.518 1.00 72.94 362 LEU A CA 1
ATOM 2741 C C . LEU A 1 362 ? 3.006 27.648 -1.828 1.00 72.94 362 LEU A C 1
ATOM 2743 O O . LEU A 1 362 ? 2.879 27.123 -2.934 1.00 72.94 362 LEU A O 1
ATOM 2747 N N . PHE A 1 363 ? 2.042 27.608 -0.902 1.00 68.94 363 PHE A N 1
ATOM 2748 C CA . PHE A 1 363 ? 0.740 26.981 -1.150 1.00 68.94 363 PHE A CA 1
ATOM 2749 C C . PHE A 1 363 ? -0.012 27.679 -2.287 1.00 68.94 363 PHE A C 1
ATOM 2751 O O . PHE A 1 363 ? -0.443 27.022 -3.238 1.00 68.94 363 PHE A O 1
ATOM 2758 N N . ASN A 1 364 ? -0.060 29.012 -2.258 1.00 72.19 364 ASN A N 1
ATOM 2759 C CA . ASN A 1 364 ? -0.678 29.808 -3.315 1.00 72.19 364 ASN A CA 1
ATOM 2760 C C . ASN A 1 364 ? -0.022 29.563 -4.684 1.00 72.19 364 ASN A C 1
ATOM 2762 O O . ASN A 1 364 ? -0.712 29.330 -5.677 1.00 72.19 364 ASN A O 1
ATOM 2766 N N . LYS A 1 365 ? 1.317 29.550 -4.753 1.00 76.44 365 LYS A N 1
ATOM 2767 C CA . LYS A 1 365 ? 2.049 29.232 -5.993 1.00 76.44 365 LYS A CA 1
ATOM 2768 C C . LYS A 1 365 ? 1.804 27.805 -6.489 1.00 76.44 365 LYS A C 1
ATOM 2770 O O . LYS A 1 365 ? 1.773 27.589 -7.698 1.00 76.44 365 LYS A O 1
ATOM 2775 N N . ALA A 1 366 ? 1.599 26.845 -5.590 1.00 69.00 366 ALA A N 1
ATOM 2776 C CA . ALA A 1 366 ? 1.241 25.475 -5.953 1.00 69.00 366 ALA A CA 1
ATOM 2777 C C . ALA A 1 366 ? -0.202 25.342 -6.490 1.00 69.00 366 ALA A C 1
ATOM 2779 O O . ALA A 1 366 ? -0.567 24.282 -7.009 1.00 69.00 366 ALA A O 1
ATOM 2780 N N . GLY A 1 367 ? -1.004 26.414 -6.430 1.00 62.94 367 GLY A N 1
ATOM 2781 C CA . GLY A 1 367 ? -2.408 26.423 -6.838 1.00 62.94 367 GLY A CA 1
ATOM 2782 C C . GLY A 1 367 ? -3.351 25.898 -5.755 1.00 62.94 367 GLY A C 1
ATOM 2783 O O . GLY A 1 367 ? -4.399 25.345 -6.080 1.00 62.94 367 GLY A O 1
ATOM 2784 N N . VAL A 1 368 ? -2.962 26.025 -4.485 1.00 51.81 368 VAL A N 1
ATOM 2785 C CA . VAL A 1 368 ? -3.832 25.796 -3.328 1.00 51.81 368 VAL A CA 1
ATOM 2786 C C . VAL A 1 368 ? -4.509 27.136 -3.026 1.00 51.81 368 VAL A C 1
ATOM 2788 O O . VAL A 1 368 ? -3.852 28.039 -2.520 1.00 51.81 368 VAL A O 1
ATOM 2791 N N . GLU A 1 369 ? -5.767 27.317 -3.441 1.00 41.34 369 GLU A N 1
ATOM 2792 C CA . GLU A 1 369 ? -6.492 28.586 -3.252 1.00 41.34 369 GLU A CA 1
ATOM 2793 C C . GLU A 1 369 ? -6.835 28.839 -1.770 1.00 41.34 369 GLU A C 1
ATOM 2795 O O . GLU A 1 369 ? -7.330 27.948 -1.076 1.00 41.34 369 GLU A O 1
ATOM 2800 N N . ASP A 1 370 ? -6.594 30.076 -1.319 1.00 36.34 370 ASP A N 1
ATOM 2801 C CA . ASP A 1 370 ? -7.043 30.630 -0.037 1.00 36.34 370 ASP A CA 1
ATOM 2802 C C . ASP A 1 370 ? -8.564 30.892 -0.069 1.00 36.34 370 ASP A C 1
ATOM 2804 O O . ASP A 1 370 ? -9.020 31.886 -0.640 1.00 36.34 370 ASP A O 1
ATOM 2808 N N . ASP A 1 371 ? -9.370 30.047 0.579 1.00 31.61 371 ASP A N 1
ATOM 2809 C CA . ASP A 1 371 ? -10.740 30.425 0.952 1.00 31.61 371 ASP A CA 1
ATOM 2810 C C . ASP A 1 371 ? -10.683 31.301 2.222 1.00 31.61 371 ASP A C 1
ATOM 2812 O O . ASP A 1 371 ? -10.143 30.913 3.254 1.00 31.61 371 ASP A O 1
ATOM 2816 N N . GLU A 1 372 ? -11.251 32.509 2.201 1.00 30.52 372 GLU A N 1
ATOM 2817 C CA . GLU A 1 372 ? -11.184 33.455 3.336 1.00 30.52 372 GLU A CA 1
ATOM 2818 C C . GLU A 1 372 ? -11.964 33.019 4.606 1.00 30.52 372 GLU A C 1
ATOM 2820 O O . GLU A 1 372 ? -11.968 33.748 5.600 1.00 30.52 372 GLU A O 1
ATOM 2825 N N . ASP A 1 373 ? -12.549 31.816 4.642 1.00 31.14 373 ASP A N 1
ATOM 2826 C CA . ASP A 1 373 ? -13.066 31.190 5.874 1.00 31.14 373 ASP A CA 1
ATOM 2827 C C . ASP A 1 373 ? -11.970 30.457 6.691 1.00 31.14 373 ASP A C 1
ATOM 2829 O O . ASP A 1 373 ? -12.222 29.983 7.802 1.00 31.14 373 ASP A O 1
ATOM 2833 N N . PHE A 1 374 ? -10.718 30.436 6.214 1.00 31.92 374 PHE A N 1
ATOM 2834 C CA . PHE A 1 374 ? -9.558 29.770 6.833 1.00 31.92 374 PHE A CA 1
ATOM 2835 C C . PHE A 1 374 ? -8.964 30.487 8.069 1.00 31.92 374 PHE A C 1
ATOM 2837 O O . PHE A 1 374 ? -7.752 30.566 8.268 1.00 31.92 374 PHE A O 1
ATOM 2844 N N . ARG A 1 375 ? -9.808 30.998 8.972 1.00 32.69 375 ARG A N 1
ATOM 2845 C CA . ARG A 1 375 ? -9.394 31.349 10.347 1.00 32.69 375 ARG A CA 1
ATOM 2846 C C . ARG A 1 375 ? -10.379 30.797 11.372 1.00 32.69 375 ARG A C 1
ATOM 2848 O O . ARG A 1 375 ? -11.011 31.551 12.109 1.00 32.69 375 ARG A O 1
ATOM 2855 N N . GLY A 1 376 ? -10.487 29.475 11.451 1.00 28.50 376 GLY A N 1
ATOM 2856 C CA . GLY A 1 376 ? -11.261 28.815 12.498 1.00 28.50 376 GLY A CA 1
ATOM 2857 C C . GLY A 1 376 ? -11.074 27.301 12.518 1.00 28.50 376 GLY A C 1
ATOM 2858 O O . GLY A 1 376 ? -11.489 26.639 11.586 1.00 28.50 376 GLY A O 1
ATOM 2859 N N . ASP A 1 377 ? -10.490 26.807 13.615 1.00 30.28 377 ASP A N 1
ATOM 2860 C CA . ASP A 1 377 ? -10.430 25.412 14.100 1.00 30.28 377 ASP A CA 1
ATOM 2861 C C . ASP A 1 377 ? -9.827 24.333 13.150 1.00 30.28 377 ASP A C 1
ATOM 2863 O O . ASP A 1 377 ? -10.416 24.020 12.119 1.00 30.28 377 ASP A O 1
ATOM 2867 N N . PRO A 1 378 ? -8.698 23.675 13.507 1.00 29.81 378 PRO A N 1
ATOM 2868 C CA . PRO A 1 378 ? -8.009 22.651 12.695 1.00 29.81 378 PRO A CA 1
ATOM 2869 C C . PRO A 1 378 ? -8.770 21.331 12.434 1.00 29.81 378 PRO A C 1
ATOM 2871 O O . PRO A 1 378 ? -8.139 20.290 12.251 1.00 29.81 378 PRO A O 1
ATOM 2874 N N . ARG A 1 379 ? -10.107 21.307 12.483 1.00 32.00 379 ARG A N 1
ATOM 2875 C CA . ARG A 1 379 ? -10.909 20.069 12.504 1.00 32.00 379 ARG A CA 1
ATOM 2876 C C . ARG A 1 379 ? -11.932 19.905 11.385 1.00 32.00 379 ARG A C 1
ATOM 2878 O O . ARG A 1 379 ? -12.581 18.866 11.349 1.00 32.00 379 ARG A O 1
ATOM 2885 N N . GLU A 1 380 ? -12.056 20.836 10.447 1.00 34.62 380 GLU A N 1
ATOM 2886 C CA . GLU A 1 380 ? -12.987 20.676 9.322 1.00 34.62 380 GLU A CA 1
ATOM 2887 C C . GLU A 1 380 ? -12.335 21.048 7.985 1.00 34.62 380 GLU A C 1
ATOM 2889 O O . GLU A 1 380 ? -12.313 22.208 7.596 1.00 34.62 380 GLU A O 1
ATOM 2894 N N . CYS A 1 381 ? -11.848 20.058 7.227 1.00 28.19 381 CYS A N 1
ATOM 2895 C CA . CYS A 1 381 ? -11.722 20.211 5.773 1.00 28.19 381 CYS A CA 1
ATOM 2896 C C . CYS A 1 381 ? -11.859 18.864 5.041 1.00 28.19 381 CYS A C 1
ATOM 2898 O O . CYS A 1 381 ? -10.892 18.224 4.636 1.00 28.19 381 CYS A O 1
ATOM 2900 N N . ILE A 1 382 ? -13.114 18.455 4.841 1.00 34.53 382 ILE A N 1
ATOM 2901 C CA . ILE A 1 382 ? -13.557 17.272 4.078 1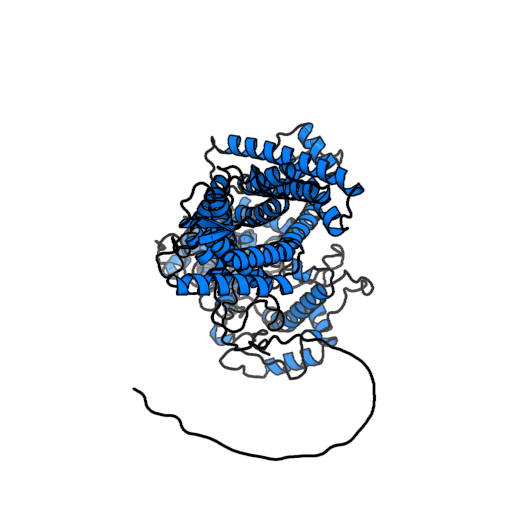.00 34.53 382 ILE A CA 1
ATOM 2902 C C . ILE A 1 382 ? -13.499 17.505 2.543 1.00 34.53 382 ILE A C 1
ATOM 2904 O O . ILE A 1 382 ? -14.009 16.709 1.760 1.00 34.53 382 ILE A O 1
ATOM 2908 N N . LEU A 1 383 ? -12.819 18.552 2.055 1.00 30.78 383 LEU A N 1
ATOM 2909 C CA . LEU A 1 383 ? -12.638 18.788 0.610 1.00 30.78 383 LEU A CA 1
ATOM 2910 C C . LEU A 1 383 ? -11.194 18.644 0.097 1.00 30.78 383 LEU A C 1
ATOM 2912 O O . LEU A 1 383 ? -10.981 18.734 -1.111 1.00 30.78 383 LEU A O 1
ATOM 2916 N N . GLN A 1 384 ? -10.217 18.346 0.962 1.00 37.66 384 GLN A N 1
ATOM 2917 C CA . GLN A 1 384 ? -8.822 18.125 0.547 1.00 37.66 384 GLN A CA 1
ATOM 2918 C C . GLN A 1 384 ? -8.521 16.691 0.067 1.00 37.66 384 GLN A C 1
ATOM 2920 O O . GLN A 1 384 ? -7.537 16.472 -0.641 1.00 37.66 384 GLN A O 1
ATOM 2925 N N . GLU A 1 385 ? -9.381 15.708 0.352 1.00 38.72 385 GLU A N 1
ATOM 2926 C CA . GLU A 1 385 ? -9.100 14.314 -0.027 1.00 38.72 385 GLU A CA 1
ATOM 2927 C C . GLU A 1 385 ? -9.322 14.015 -1.521 1.00 38.72 385 GLU A C 1
ATOM 2929 O O . GLU A 1 385 ? -8.668 13.120 -2.041 1.00 38.72 385 GLU A O 1
ATOM 2934 N N . HIS A 1 386 ? -10.120 14.786 -2.275 1.00 30.69 386 HIS A N 1
ATOM 2935 C CA . HIS A 1 386 ? -10.237 14.558 -3.729 1.00 30.69 386 HIS A CA 1
ATOM 2936 C C . HIS A 1 386 ? -8.986 14.987 -4.512 1.00 30.69 386 HIS A C 1
ATOM 2938 O O . HIS A 1 386 ? -8.634 14.341 -5.499 1.00 30.69 386 HIS A O 1
ATOM 2944 N N . ILE A 1 387 ? -8.286 16.030 -4.057 1.00 34.12 387 ILE A N 1
ATOM 2945 C CA . ILE A 1 387 ? -7.057 16.516 -4.698 1.00 34.12 387 ILE A CA 1
ATOM 2946 C C . ILE A 1 387 ? -5.862 15.657 -4.259 1.00 34.12 387 ILE A C 1
ATOM 2948 O O . ILE A 1 387 ? -5.085 15.227 -5.108 1.00 34.12 387 ILE A O 1
ATOM 2952 N N . ALA A 1 388 ? -5.775 15.277 -2.978 1.00 34.03 388 ALA A N 1
ATOM 2953 C CA . ALA A 1 388 ? -4.782 14.306 -2.508 1.00 34.03 388 ALA A CA 1
ATOM 2954 C C . ALA A 1 388 ? -4.961 12.917 -3.155 1.00 34.03 388 ALA A C 1
ATOM 2956 O O . ALA A 1 388 ? -3.976 12.252 -3.462 1.00 34.03 388 ALA A O 1
ATOM 2957 N N . GLN A 1 389 ? -6.197 12.493 -3.445 1.00 31.77 389 GLN A N 1
ATOM 2958 C CA . GLN A 1 389 ? -6.468 11.244 -4.160 1.00 31.77 389 GLN A CA 1
ATOM 2959 C C . GLN A 1 389 ? -6.057 11.319 -5.640 1.00 31.77 389 GLN A C 1
ATOM 2961 O O . GLN A 1 389 ? -5.553 10.333 -6.169 1.00 31.77 389 GLN A O 1
ATOM 2966 N N . LEU A 1 390 ? -6.211 12.471 -6.305 1.00 30.58 390 LEU A N 1
ATOM 2967 C CA . LEU A 1 390 ? -5.729 12.689 -7.676 1.00 30.58 390 LEU A CA 1
ATOM 2968 C C . LEU A 1 390 ? -4.191 12.675 -7.758 1.00 30.58 390 LEU A C 1
ATOM 2970 O O . LEU A 1 390 ? -3.651 12.016 -8.644 1.00 30.58 390 LEU A O 1
ATOM 2974 N N . TYR A 1 391 ? -3.486 13.294 -6.804 1.00 35.12 391 TYR A N 1
ATOM 2975 C CA . TYR A 1 391 ? -2.015 13.293 -6.769 1.00 35.12 391 TYR A CA 1
ATOM 2976 C C . TYR A 1 391 ? -1.411 11.977 -6.255 1.00 35.12 391 TYR A C 1
ATOM 2978 O O . TYR A 1 391 ? -0.394 11.538 -6.783 1.00 35.12 391 TYR A O 1
ATOM 2986 N N . HIS A 1 392 ? -2.057 11.272 -5.319 1.00 32.53 392 HIS A N 1
ATOM 2987 C CA . HIS A 1 392 ? -1.643 9.919 -4.929 1.00 32.53 392 HIS A CA 1
ATOM 2988 C C . HIS A 1 392 ? -1.845 8.916 -6.076 1.00 32.53 392 HIS A C 1
ATOM 2990 O O . HIS A 1 392 ? -0.992 8.065 -6.312 1.00 32.53 392 HIS A O 1
ATOM 2996 N N . ASN A 1 393 ? -2.928 9.046 -6.852 1.00 31.00 393 ASN A N 1
ATOM 2997 C CA . ASN A 1 393 ? -3.137 8.232 -8.051 1.00 31.00 393 ASN A CA 1
ATOM 2998 C C . ASN A 1 393 ? -2.096 8.541 -9.144 1.00 31.00 393 ASN A C 1
ATOM 3000 O O . ASN A 1 393 ? -1.690 7.622 -9.852 1.00 31.00 393 ASN A O 1
ATOM 3004 N N . LEU A 1 394 ? -1.628 9.792 -9.251 1.00 31.73 394 LEU A N 1
ATOM 3005 C CA . LEU A 1 394 ? -0.563 10.192 -10.176 1.00 31.73 394 LEU A CA 1
ATOM 3006 C C . LEU A 1 394 ? 0.823 9.701 -9.714 1.00 31.73 394 LEU A C 1
ATOM 3008 O O . LEU A 1 394 ? 1.581 9.208 -10.538 1.00 31.73 394 LEU A O 1
ATOM 3012 N N . PHE A 1 395 ? 1.114 9.733 -8.408 1.00 33.59 395 PHE A N 1
ATOM 3013 C CA . PHE A 1 395 ? 2.328 9.175 -7.786 1.00 33.59 395 PHE A CA 1
ATOM 3014 C C . PHE A 1 395 ? 2.411 7.646 -7.917 1.00 33.59 395 PHE A C 1
ATOM 3016 O O . PHE A 1 395 ? 3.466 7.076 -8.203 1.00 33.59 395 PHE A O 1
ATOM 3023 N N . VAL A 1 396 ? 1.276 6.961 -7.758 1.00 29.08 396 VAL A N 1
ATOM 3024 C CA . VAL A 1 396 ? 1.165 5.517 -7.990 1.00 29.08 396 VAL A CA 1
ATOM 3025 C C . VAL A 1 396 ? 1.299 5.210 -9.486 1.00 29.08 396 VAL A C 1
ATOM 3027 O O . VAL A 1 396 ? 2.007 4.272 -9.837 1.00 29.08 396 VAL A O 1
ATOM 3030 N N . MET A 1 397 ? 0.717 6.021 -10.378 1.00 28.88 397 MET A N 1
ATOM 3031 C CA . MET A 1 397 ? 0.889 5.885 -11.832 1.00 28.88 397 MET A CA 1
ATOM 3032 C C . MET A 1 397 ? 2.343 6.088 -12.279 1.00 28.88 397 MET A C 1
ATOM 3034 O O . MET A 1 397 ? 2.859 5.249 -13.012 1.00 28.88 397 MET A O 1
ATOM 3038 N N . THR A 1 398 ? 3.045 7.123 -11.811 1.00 32.09 398 THR A N 1
ATOM 3039 C CA . THR A 1 398 ? 4.455 7.369 -12.171 1.00 32.09 398 THR A CA 1
ATOM 3040 C C . THR A 1 398 ? 5.406 6.346 -11.546 1.00 32.09 398 THR A C 1
ATOM 3042 O O . THR A 1 398 ? 6.366 5.940 -12.200 1.00 32.09 398 THR A O 1
ATOM 3045 N N . SER A 1 399 ? 5.102 5.833 -10.349 1.00 28.31 399 SER A N 1
ATOM 3046 C CA . SER A 1 399 ? 5.831 4.706 -9.741 1.00 28.31 399 SER A CA 1
ATOM 3047 C C . SER A 1 399 ? 5.638 3.392 -10.510 1.00 28.31 399 SER A C 1
ATOM 3049 O O . SER A 1 399 ? 6.580 2.612 -10.626 1.00 28.31 399 SER A O 1
ATOM 3051 N N . ILE A 1 400 ? 4.446 3.149 -11.070 1.00 29.42 400 ILE A N 1
ATOM 3052 C CA . ILE A 1 400 ? 4.107 1.944 -11.851 1.00 29.42 400 ILE A CA 1
ATOM 3053 C C . ILE A 1 400 ? 4.631 2.018 -13.289 1.00 29.42 400 ILE A C 1
ATOM 3055 O O . ILE A 1 400 ? 5.027 0.995 -13.848 1.00 29.42 400 ILE A O 1
ATOM 3059 N N . LEU A 1 401 ? 4.641 3.210 -13.891 1.00 31.44 401 LEU A N 1
ATOM 3060 C CA . LEU A 1 401 ? 5.162 3.429 -15.242 1.00 31.44 401 LEU A CA 1
ATOM 3061 C C . LEU A 1 401 ? 6.699 3.430 -15.277 1.00 31.44 401 LEU A C 1
ATOM 3063 O O . LEU A 1 401 ? 7.270 3.103 -16.316 1.00 31.44 401 LEU A O 1
ATOM 3067 N N . ARG A 1 402 ? 7.378 3.729 -14.156 1.00 34.88 402 ARG A N 1
ATOM 3068 C CA . ARG A 1 402 ? 8.853 3.737 -14.078 1.00 34.88 402 ARG A CA 1
ATOM 3069 C C . ARG A 1 402 ? 9.492 2.523 -13.429 1.00 34.88 402 ARG A C 1
ATOM 3071 O O . ARG A 1 402 ? 10.589 2.156 -13.834 1.00 34.88 402 ARG A O 1
ATOM 3078 N N . ASN A 1 403 ? 8.823 1.878 -12.480 1.00 30.70 403 ASN A N 1
ATOM 3079 C CA . ASN A 1 403 ? 9.325 0.682 -11.820 1.00 30.70 403 ASN A CA 1
ATOM 3080 C C . ASN A 1 403 ? 8.266 -0.413 -11.932 1.00 30.70 403 ASN A C 1
ATOM 3082 O O . ASN A 1 403 ? 7.134 -0.246 -11.487 1.00 30.70 403 ASN A O 1
ATOM 3086 N N . GLY A 1 404 ? 8.635 -1.585 -12.449 1.00 25.09 404 GLY A N 1
ATOM 3087 C CA . GLY A 1 404 ? 7.784 -2.783 -12.481 1.00 25.09 404 GLY A CA 1
ATOM 3088 C C . GLY A 1 404 ? 7.408 -3.347 -11.096 1.00 25.09 404 GLY A C 1
ATOM 3089 O O . GLY A 1 404 ? 7.195 -4.554 -10.951 1.00 25.09 404 GLY A O 1
ATOM 3090 N N . LYS A 1 405 ? 7.330 -2.516 -10.051 1.00 31.55 405 LYS A N 1
ATOM 3091 C CA . LYS A 1 405 ? 6.942 -2.890 -8.696 1.00 31.55 405 LYS A CA 1
ATOM 3092 C C . LYS A 1 405 ? 5.432 -3.060 -8.598 1.00 31.55 405 LYS A C 1
ATOM 3094 O O . LYS A 1 405 ? 4.661 -2.126 -8.406 1.00 31.55 405 LYS A O 1
ATOM 3099 N N . LYS A 1 406 ? 5.009 -4.320 -8.671 1.00 31.47 406 LYS A N 1
ATOM 3100 C CA . LYS A 1 406 ? 3.665 -4.757 -8.276 1.00 31.47 406 LYS A CA 1
ATOM 3101 C C . LYS A 1 406 ? 3.452 -4.425 -6.793 1.00 31.47 406 LYS A C 1
ATOM 3103 O O . LYS A 1 406 ? 4.255 -4.865 -5.968 1.00 31.47 406 LYS A O 1
ATOM 3108 N N . LEU A 1 407 ? 2.361 -3.729 -6.443 1.00 31.69 407 LEU A N 1
ATOM 3109 C CA . LEU A 1 407 ? 1.893 -3.643 -5.053 1.00 31.69 407 LEU A CA 1
ATOM 3110 C C . LEU A 1 407 ? 1.921 -5.051 -4.430 1.00 31.69 407 LEU A C 1
ATOM 3112 O O . LEU A 1 407 ? 1.364 -6.003 -4.986 1.00 31.69 407 LEU A O 1
ATOM 3116 N N . GLN A 1 408 ? 2.597 -5.204 -3.291 1.00 35.28 408 GLN A N 1
ATOM 3117 C CA . GLN A 1 408 ? 2.696 -6.493 -2.612 1.00 35.28 408 GLN A CA 1
ATOM 3118 C C . GLN A 1 408 ? 1.546 -6.675 -1.622 1.00 35.28 408 GLN A C 1
ATOM 3120 O O . GLN A 1 408 ? 1.166 -5.767 -0.884 1.00 35.28 408 GLN A O 1
ATOM 3125 N N . ILE A 1 409 ? 0.997 -7.889 -1.583 1.00 41.47 409 ILE A N 1
ATOM 3126 C CA . ILE A 1 409 ? -0.004 -8.287 -0.593 1.00 41.47 409 ILE A CA 1
ATOM 3127 C C . ILE A 1 409 ? 0.672 -8.261 0.791 1.00 41.47 409 ILE A C 1
ATOM 3129 O O . ILE A 1 409 ? 1.610 -9.033 0.992 1.00 41.47 409 ILE A O 1
ATOM 3133 N N . PRO A 1 410 ? 0.204 -7.459 1.770 1.00 42.72 410 PRO A N 1
ATOM 3134 C CA . PRO A 1 410 ? 0.897 -7.300 3.052 1.00 42.72 410 PRO A CA 1
ATOM 3135 C C . PRO A 1 410 ? 1.102 -8.642 3.762 1.00 42.72 410 PRO A C 1
ATOM 3137 O O . PRO A 1 410 ? 0.127 -9.308 4.100 1.00 42.72 410 PRO A O 1
ATOM 3140 N N . SER A 1 411 ? 2.337 -9.083 3.994 1.00 45.34 411 SER A N 1
ATOM 3141 C CA . SER A 1 411 ? 2.604 -10.302 4.770 1.00 45.34 411 SER A CA 1
ATOM 3142 C C . SER A 1 411 ? 2.520 -10.028 6.273 1.00 45.34 411 SER A C 1
ATOM 3144 O O . SER A 1 411 ? 2.796 -8.916 6.716 1.00 45.34 411 SER A O 1
ATOM 3146 N N . ILE A 1 412 ? 2.183 -11.042 7.077 1.00 53.25 412 ILE A N 1
ATOM 3147 C CA . ILE A 1 412 ? 2.343 -10.942 8.535 1.00 53.25 412 ILE A CA 1
ATOM 3148 C C . ILE A 1 412 ? 3.857 -10.953 8.815 1.00 53.25 412 ILE A C 1
ATOM 3150 O O . ILE A 1 412 ? 4.517 -11.907 8.392 1.00 53.25 412 ILE A O 1
ATOM 3154 N N . PRO A 1 413 ? 4.426 -9.921 9.468 1.00 49.72 413 PRO A N 1
ATOM 3155 C CA . PRO A 1 413 ? 5.840 -9.921 9.831 1.00 49.72 413 PRO A CA 1
ATOM 3156 C C . PRO A 1 413 ? 6.177 -11.156 10.674 1.00 49.72 413 PRO A C 1
ATOM 3158 O O . PRO A 1 413 ? 5.365 -11.590 11.492 1.00 49.72 413 PRO A O 1
ATOM 3161 N N . LYS A 1 414 ? 7.369 -11.737 10.488 1.00 50.38 414 LYS A N 1
ATOM 3162 C CA . LYS A 1 414 ? 7.837 -12.794 11.397 1.00 50.38 414 LYS A CA 1
ATOM 3163 C C . LYS A 1 414 ? 8.011 -12.169 12.790 1.00 50.38 414 LYS A C 1
ATOM 3165 O O . LYS A 1 414 ? 8.710 -11.159 12.873 1.00 50.38 414 LYS A O 1
ATOM 3170 N N . PRO A 1 415 ? 7.408 -12.733 13.852 1.00 49.03 415 PRO A N 1
ATOM 3171 C CA . PRO A 1 415 ? 7.490 -12.146 15.186 1.00 49.03 415 PRO A CA 1
ATOM 3172 C C . PRO A 1 415 ? 8.954 -12.061 15.630 1.00 49.03 415 PRO A C 1
ATOM 3174 O O . PRO A 1 415 ? 9.707 -13.028 15.484 1.00 49.03 415 PRO A O 1
ATOM 3177 N N . LYS A 1 416 ? 9.370 -10.904 16.162 1.00 44.31 416 LYS A N 1
ATOM 3178 C CA . LYS A 1 416 ? 10.766 -10.668 16.582 1.00 44.31 416 LYS A CA 1
ATOM 3179 C C . LYS A 1 416 ? 11.111 -11.394 17.889 1.00 44.31 416 LYS A C 1
ATOM 3181 O O . LYS A 1 416 ? 12.287 -11.558 18.211 1.00 44.31 416 LYS A O 1
ATOM 3186 N N . LYS A 1 417 ? 10.103 -11.842 18.646 1.00 47.66 417 LYS A N 1
ATOM 3187 C CA . LYS A 1 417 ? 10.248 -12.580 19.911 1.00 47.66 417 LYS A CA 1
ATOM 3188 C C . LYS A 1 417 ? 9.572 -13.949 19.826 1.00 47.66 417 LYS A C 1
ATOM 3190 O O . LYS A 1 417 ? 8.492 -14.080 19.258 1.00 47.66 417 LYS A O 1
ATOM 3195 N N . SER A 1 418 ? 10.164 -14.966 20.460 1.00 46.09 418 SER A N 1
ATOM 3196 C CA . SER A 1 418 ? 9.430 -16.195 20.781 1.00 46.09 418 SER A CA 1
ATOM 3197 C C . SER A 1 418 ? 8.278 -15.825 21.715 1.00 46.09 418 SER A C 1
ATOM 3199 O O . SER A 1 418 ? 8.522 -15.219 22.761 1.00 46.09 418 SER A O 1
ATOM 3201 N N . SER A 1 419 ? 7.042 -16.148 21.342 1.00 48.28 419 SER A N 1
ATOM 3202 C CA . SER A 1 419 ? 5.849 -15.778 22.100 1.00 48.28 419 SER A CA 1
ATOM 3203 C C . SER A 1 419 ? 5.930 -16.307 23.538 1.00 48.28 419 SER A C 1
ATOM 3205 O O . SER A 1 419 ? 5.679 -17.483 23.788 1.00 48.28 419 SER A O 1
ATOM 3207 N N . ASN A 1 420 ? 6.191 -15.434 24.513 1.00 48.78 420 ASN A N 1
ATOM 3208 C CA . ASN A 1 420 ? 5.897 -15.692 25.931 1.00 48.78 420 ASN A CA 1
ATOM 3209 C C . ASN A 1 420 ? 4.374 -15.615 26.188 1.00 48.78 420 ASN A C 1
ATOM 3211 O O . ASN A 1 420 ? 3.930 -15.125 27.227 1.00 48.78 420 ASN A O 1
ATOM 3215 N N . GLN A 1 421 ? 3.558 -16.032 25.215 1.00 62.53 421 GLN A N 1
ATOM 3216 C CA . GLN A 1 421 ? 2.108 -15.968 25.305 1.00 62.53 421 GLN A CA 1
ATOM 3217 C C . GLN A 1 421 ? 1.635 -17.058 26.260 1.00 62.53 421 GLN A C 1
ATOM 3219 O O . GLN A 1 421 ? 2.002 -18.227 26.156 1.00 62.53 421 GLN A O 1
ATOM 3224 N N . LYS A 1 422 ? 0.856 -16.638 27.253 1.00 75.88 422 LYS A N 1
ATOM 3225 C CA . LYS A 1 422 ? 0.282 -17.525 28.254 1.00 75.88 422 LYS A CA 1
ATOM 3226 C C . LYS A 1 422 ? -0.795 -18.377 27.583 1.00 75.88 422 LYS A C 1
ATOM 3228 O O . LYS A 1 422 ? -1.723 -17.831 26.999 1.00 75.88 422 LYS A O 1
ATOM 3233 N N . GLU A 1 423 ? -0.691 -19.697 27.685 1.00 85.12 423 GLU A N 1
ATOM 3234 C CA . GLU A 1 423 ? -1.772 -20.585 27.256 1.00 85.12 423 GLU A CA 1
ATOM 3235 C C . GLU A 1 423 ? -2.953 -20.475 28.229 1.00 85.12 423 GLU A C 1
ATOM 3237 O O . GLU A 1 423 ? -2.780 -20.509 29.453 1.00 85.12 423 GLU A O 1
ATOM 3242 N N . TYR A 1 424 ? -4.159 -20.344 27.681 1.00 91.12 424 TYR A N 1
ATOM 3243 C CA . TYR A 1 424 ? -5.404 -20.283 28.440 1.00 91.12 424 TYR A CA 1
ATOM 3244 C C . TYR A 1 424 ? -6.238 -21.522 28.139 1.00 91.12 424 TYR A C 1
ATOM 3246 O O . TYR A 1 424 ? -6.417 -21.893 26.979 1.00 91.12 424 TYR A O 1
ATOM 3254 N N . THR A 1 425 ? -6.806 -22.144 29.172 1.00 95.00 425 THR A N 1
ATOM 3255 C CA . THR A 1 425 ? -7.892 -23.105 28.950 1.00 95.00 425 THR A CA 1
ATOM 3256 C C . THR A 1 425 ? -9.141 -22.373 28.458 1.00 95.00 425 THR A C 1
ATOM 3258 O O . THR A 1 425 ? -9.287 -21.166 28.665 1.00 95.00 425 THR A O 1
ATOM 3261 N N . HIS A 1 426 ? -10.076 -23.101 27.842 1.00 94.00 426 HIS A N 1
ATOM 3262 C CA . HIS A 1 426 ? -11.352 -22.532 27.401 1.00 94.00 426 HIS A CA 1
ATOM 3263 C C . HIS A 1 426 ? -12.064 -21.755 28.524 1.00 94.00 426 HIS A C 1
ATOM 3265 O O . HIS A 1 426 ? -12.446 -20.603 28.332 1.00 94.00 426 HIS A O 1
ATOM 3271 N N . ASP A 1 427 ? -12.179 -22.342 29.718 1.00 95.62 427 ASP A N 1
ATOM 3272 C CA . ASP A 1 427 ? -12.885 -21.710 30.839 1.00 95.62 427 ASP A CA 1
ATOM 3273 C C . ASP A 1 427 ? -12.147 -20.469 31.361 1.00 95.62 427 ASP A C 1
ATOM 3275 O O . ASP A 1 427 ? -12.773 -19.444 31.623 1.00 95.62 427 ASP A O 1
ATOM 3279 N N . GLN A 1 428 ? -10.810 -20.509 31.418 1.00 96.12 428 GLN A N 1
ATOM 3280 C CA . GLN A 1 428 ? -9.998 -19.340 31.773 1.00 96.12 428 GLN A CA 1
ATOM 3281 C C . GLN A 1 428 ? -10.153 -18.207 30.756 1.00 96.12 428 GLN A C 1
ATOM 3283 O O . GLN A 1 428 ? -10.230 -17.043 31.140 1.00 96.12 428 GLN A O 1
ATOM 3288 N N . ALA A 1 429 ? -10.202 -18.533 29.464 1.00 96.56 429 ALA A N 1
ATOM 3289 C CA . ALA A 1 429 ? -10.412 -17.560 28.401 1.00 96.56 429 ALA A CA 1
ATOM 3290 C C . ALA A 1 429 ? -11.809 -16.925 28.483 1.00 96.56 429 ALA A C 1
ATOM 3292 O O . ALA A 1 429 ? -11.937 -15.706 28.377 1.00 96.56 429 ALA A O 1
ATOM 3293 N N . VAL A 1 430 ? -12.844 -17.735 28.730 1.00 97.56 430 VAL A N 1
ATOM 3294 C CA . VAL A 1 430 ? -14.224 -17.273 28.942 1.00 97.56 430 VAL A CA 1
ATOM 3295 C C . VAL A 1 430 ? -14.305 -16.313 30.129 1.00 97.56 430 VAL A C 1
ATOM 3297 O O . VAL A 1 430 ? -14.875 -15.226 30.007 1.00 97.56 430 VAL A O 1
ATOM 3300 N N . GLU A 1 431 ? -13.713 -16.679 31.267 1.00 96.00 431 GLU A N 1
ATOM 3301 C CA . GLU A 1 431 ? -13.673 -15.829 32.458 1.00 96.00 431 GLU A CA 1
ATOM 3302 C C . GLU A 1 431 ? -12.877 -14.544 32.227 1.00 96.00 431 GLU A C 1
ATOM 3304 O O . GLU A 1 431 ? -13.305 -13.475 32.668 1.00 96.00 431 GLU A O 1
ATOM 3309 N N . LEU A 1 432 ? -11.750 -14.623 31.514 1.00 95.44 432 LEU A N 1
ATOM 3310 C CA . LEU A 1 432 ? -10.913 -13.473 31.186 1.00 95.44 432 LEU A CA 1
ATOM 3311 C C . LEU A 1 432 ? -11.654 -12.478 30.291 1.00 95.44 432 LEU A C 1
ATOM 3313 O O . LEU A 1 432 ? -11.678 -11.293 30.611 1.00 95.44 432 LEU A O 1
ATOM 3317 N N . VAL A 1 433 ? -12.300 -12.943 29.216 1.00 96.19 433 VAL A N 1
ATOM 3318 C CA . VAL A 1 433 ? -13.098 -12.083 28.327 1.00 96.19 433 VAL A CA 1
ATOM 3319 C C . VAL A 1 433 ? -14.276 -11.473 29.084 1.00 96.19 433 VAL A C 1
ATOM 3321 O O . VAL A 1 433 ? -14.487 -10.264 29.011 1.00 96.19 433 VAL A O 1
ATOM 3324 N N . ALA A 1 434 ? -15.018 -12.270 29.861 1.00 94.81 434 ALA A N 1
ATOM 3325 C CA . ALA A 1 434 ? -16.129 -11.759 30.662 1.00 94.81 434 ALA A CA 1
ATOM 3326 C C . ALA A 1 434 ? -15.661 -10.688 31.660 1.00 94.81 434 ALA A C 1
ATOM 3328 O O . ALA A 1 434 ? -16.279 -9.631 31.759 1.00 94.81 434 ALA A O 1
ATOM 3329 N N . SER A 1 435 ? -14.544 -10.933 32.348 1.00 92.88 435 SER A N 1
ATOM 3330 C CA . SER A 1 435 ? -13.964 -9.989 33.307 1.00 92.88 435 SER A CA 1
ATOM 3331 C C . SER A 1 435 ? -13.468 -8.725 32.617 1.00 92.88 435 SER A C 1
ATOM 3333 O O . SER A 1 435 ? -13.769 -7.637 33.091 1.00 92.88 435 SER A O 1
ATOM 3335 N N . PHE A 1 436 ? -12.767 -8.851 31.486 1.00 93.50 436 PHE A N 1
ATOM 3336 C CA . PHE A 1 436 ? -12.306 -7.729 30.664 1.00 93.50 436 PHE A CA 1
ATOM 3337 C C . PHE A 1 436 ? -13.463 -6.808 30.268 1.00 93.50 436 PHE A C 1
ATOM 3339 O O . PHE A 1 436 ? -13.343 -5.595 30.383 1.00 93.50 436 PHE A O 1
ATOM 3346 N N . LEU A 1 437 ? -14.608 -7.376 29.883 1.00 92.50 437 LEU A N 1
ATOM 3347 C CA . LEU A 1 437 ? -15.800 -6.619 29.492 1.00 92.50 437 LEU A CA 1
ATOM 3348 C C . LEU A 1 437 ? -16.502 -5.921 30.668 1.00 92.50 437 LEU A C 1
ATOM 3350 O O . LEU A 1 437 ? -17.217 -4.943 30.449 1.00 92.50 437 LEU A O 1
ATOM 3354 N N . THR A 1 438 ? -16.325 -6.409 31.902 1.00 89.19 438 THR A N 1
ATOM 3355 C CA . THR A 1 438 ? -17.057 -5.923 33.084 1.00 89.19 438 THR A CA 1
ATOM 3356 C C . THR A 1 438 ? -16.197 -5.307 34.185 1.00 89.19 438 THR A C 1
ATOM 3358 O O . THR A 1 438 ? -16.749 -5.034 35.249 1.00 89.19 438 THR A O 1
ATOM 3361 N N . GLN A 1 439 ? -14.883 -5.109 34.004 1.00 77.69 439 GLN A N 1
ATOM 3362 C CA . GLN A 1 439 ? -14.068 -4.453 35.048 1.00 77.69 439 GLN A CA 1
ATOM 3363 C C . GLN A 1 439 ? -14.649 -3.071 35.376 1.00 77.69 439 GLN A C 1
ATOM 3365 O O . GLN A 1 439 ? -15.192 -2.472 34.444 1.00 77.69 439 GLN A O 1
ATOM 3370 N N . ASP A 1 440 ? -14.469 -2.613 36.632 1.00 61.50 440 ASP A N 1
ATOM 3371 C CA . ASP A 1 440 ? -15.053 -1.481 37.416 1.00 61.50 440 ASP A CA 1
ATOM 3372 C C . ASP A 1 440 ? -15.152 -0.075 36.764 1.00 61.50 440 ASP A C 1
ATOM 3374 O O . ASP A 1 440 ? -15.196 0.961 37.426 1.00 61.50 440 ASP A O 1
ATOM 3378 N N . ILE A 1 441 ? -15.217 -0.026 35.447 1.00 60.78 441 ILE A N 1
ATOM 3379 C CA . ILE A 1 441 ? -15.387 1.117 34.569 1.00 60.78 441 ILE A CA 1
ATOM 3380 C C . ILE A 1 441 ? -16.846 1.098 34.080 1.00 60.78 441 ILE A C 1
ATOM 3382 O O . ILE A 1 441 ? -17.495 0.047 34.037 1.00 60.78 441 ILE A O 1
ATOM 3386 N N . ALA A 1 442 ? -17.394 2.264 33.738 1.00 62.69 442 ALA A N 1
ATOM 3387 C CA . ALA A 1 442 ? -18.761 2.391 33.240 1.00 62.69 442 ALA A CA 1
ATOM 3388 C C . ALA A 1 442 ? -19.067 1.400 32.091 1.00 62.69 442 ALA A C 1
ATOM 3390 O O . ALA A 1 442 ? -18.229 1.132 31.228 1.00 62.69 442 ALA A O 1
ATOM 3391 N N . ARG A 1 443 ? -20.293 0.855 32.071 1.00 65.75 443 ARG A N 1
ATOM 3392 C CA . ARG A 1 443 ? -20.783 0.005 30.969 1.00 65.75 443 ARG A CA 1
ATOM 3393 C C . ARG A 1 443 ? -20.738 0.784 29.645 1.00 65.75 443 ARG A C 1
ATOM 3395 O O . ARG A 1 443 ? -21.057 1.969 29.636 1.00 65.75 443 ARG A O 1
ATOM 3402 N N . GLY A 1 444 ? -20.385 0.112 28.549 1.00 65.62 444 GLY A N 1
ATOM 3403 C CA . GLY A 1 444 ? -20.387 0.697 27.200 1.00 65.62 444 GLY A CA 1
ATOM 3404 C C . GLY A 1 444 ? -19.070 1.368 26.812 1.00 65.62 444 GLY A C 1
ATOM 3405 O O . GLY A 1 444 ? -19.044 2.202 25.922 1.00 65.62 444 GLY A O 1
ATOM 3406 N N . LYS A 1 445 ? -17.970 1.022 27.484 1.00 84.06 445 LYS A N 1
ATOM 3407 C CA . LYS A 1 445 ? -16.634 1.586 27.238 1.00 84.06 445 LYS A CA 1
ATOM 3408 C C . LYS A 1 445 ? -15.678 0.644 26.505 1.00 84.06 445 LYS A C 1
ATOM 3410 O O . LYS A 1 445 ? -14.470 0.858 26.510 1.00 84.06 445 LYS A O 1
ATOM 3415 N N . THR A 1 446 ? -16.214 -0.401 25.877 1.00 93.62 446 THR A N 1
ATOM 3416 C CA . THR A 1 446 ? -15.433 -1.330 25.053 1.00 93.62 446 THR A CA 1
ATOM 3417 C C . THR A 1 446 ? -15.757 -1.121 23.580 1.00 93.62 446 THR A C 1
ATOM 3419 O O . THR A 1 446 ? -16.931 -1.158 23.204 1.00 93.62 446 THR A O 1
ATOM 3422 N N . ALA A 1 447 ? -14.724 -0.976 22.754 1.00 96.25 447 ALA A N 1
ATOM 3423 C CA . ALA A 1 447 ? -14.831 -1.127 21.307 1.00 96.25 447 ALA A CA 1
ATOM 3424 C C . ALA A 1 447 ? -14.383 -2.535 20.894 1.00 96.25 447 ALA A C 1
ATOM 3426 O O . ALA A 1 447 ? -13.464 -3.107 21.487 1.00 96.25 447 ALA A O 1
ATOM 3427 N N . ILE A 1 448 ? -15.023 -3.103 19.874 1.00 98.25 448 ILE A N 1
ATOM 3428 C CA . ILE A 1 448 ? -14.553 -4.337 19.236 1.00 98.25 448 ILE A CA 1
ATOM 3429 C C . ILE A 1 448 ? -13.943 -3.998 17.882 1.00 98.25 448 ILE A C 1
ATOM 3431 O O . ILE A 1 448 ? -14.567 -3.288 17.101 1.00 98.25 448 ILE A O 1
ATOM 3435 N N . LEU A 1 449 ? -12.777 -4.572 17.578 1.00 98.31 449 LEU A N 1
ATOM 3436 C CA . LEU A 1 449 ? -12.240 -4.634 16.220 1.00 98.31 449 LEU A CA 1
ATOM 3437 C C . LEU A 1 449 ? -12.304 -6.077 15.716 1.00 98.31 449 LEU A C 1
ATOM 3439 O O . LEU A 1 449 ? -11.736 -6.972 16.337 1.00 98.31 449 LEU A O 1
ATOM 3443 N N . SER A 1 450 ? -12.966 -6.322 14.586 1.00 97.50 450 SER A N 1
ATOM 3444 C CA . SER A 1 450 ? -13.079 -7.667 14.001 1.00 97.50 450 SER A CA 1
ATOM 3445 C C . SER A 1 450 ? -12.438 -7.785 12.617 1.00 97.50 450 SER A C 1
ATOM 3447 O O . SER A 1 450 ? -12.279 -6.799 11.890 1.00 97.50 450 SER A O 1
ATOM 3449 N N . GLY A 1 451 ? -12.030 -9.004 12.265 1.00 93.50 451 GLY A N 1
ATOM 3450 C CA . GLY A 1 451 ? -11.517 -9.357 10.941 1.00 93.50 451 GLY A CA 1
ATOM 3451 C C . GLY A 1 451 ? -12.098 -10.669 10.419 1.00 93.50 451 GLY A C 1
ATOM 3452 O O . GLY A 1 451 ? -13.021 -11.238 11.008 1.00 93.50 451 GLY A O 1
ATOM 3453 N N . ALA A 1 452 ? -11.549 -11.161 9.306 1.00 84.81 452 ALA A N 1
ATOM 3454 C CA . ALA A 1 452 ? -12.130 -12.281 8.558 1.00 84.81 452 ALA A CA 1
ATOM 3455 C C . ALA A 1 452 ? -12.228 -13.584 9.373 1.00 84.81 452 ALA A C 1
ATOM 3457 O O . ALA A 1 452 ? -13.093 -14.415 9.109 1.00 84.81 452 ALA A O 1
ATOM 3458 N N . GLY A 1 453 ? -11.393 -13.749 10.405 1.00 87.69 453 GLY A N 1
ATOM 3459 C CA . GLY A 1 453 ? -11.471 -14.869 11.344 1.00 87.69 453 GLY A CA 1
ATOM 3460 C C . GLY A 1 453 ? -12.807 -14.951 12.094 1.00 87.69 453 GLY A C 1
ATOM 3461 O O . GLY A 1 453 ? -13.207 -16.037 12.500 1.00 87.69 453 GLY A O 1
ATOM 3462 N N . ALA A 1 454 ? -13.538 -13.837 12.235 1.00 92.31 454 ALA A N 1
ATOM 3463 C CA . ALA A 1 454 ? -14.880 -13.820 12.820 1.00 92.31 454 ALA A CA 1
ATOM 3464 C C . ALA A 1 454 ? -15.930 -14.536 11.947 1.00 92.31 454 ALA A C 1
ATOM 3466 O O . ALA A 1 454 ? -16.926 -15.030 12.478 1.00 92.31 454 ALA A O 1
ATOM 3467 N N . SER A 1 455 ? -15.703 -14.637 10.632 1.00 89.69 455 SER A N 1
ATOM 3468 C CA . SER A 1 455 ? -16.671 -15.160 9.654 1.00 89.69 455 SER A CA 1
ATOM 3469 C C . SER A 1 455 ? -16.407 -16.602 9.211 1.00 89.69 455 SER A C 1
ATOM 3471 O O . SER A 1 455 ? -17.204 -17.162 8.460 1.00 89.69 455 SER A O 1
ATOM 3473 N N . VAL A 1 456 ? -15.360 -17.241 9.738 1.00 84.75 456 VAL A N 1
ATOM 3474 C CA . VAL A 1 456 ? -14.952 -18.607 9.366 1.00 84.75 456 VAL A CA 1
ATOM 3475 C C . VAL A 1 456 ? -16.077 -19.628 9.566 1.00 84.75 456 VAL A C 1
ATOM 3477 O O . VAL A 1 456 ? -16.459 -20.309 8.618 1.00 84.75 456 VAL A O 1
ATOM 3480 N N . GLU A 1 457 ? -16.714 -19.660 10.743 1.00 86.31 457 GLU A N 1
ATOM 3481 C CA . GLU A 1 457 ? -17.841 -20.577 11.020 1.00 86.31 457 GLU A CA 1
ATOM 3482 C C . GLU A 1 457 ? -19.134 -20.232 10.256 1.00 86.31 457 GLU A C 1
ATOM 3484 O O . GLU A 1 457 ? -20.132 -20.945 10.369 1.00 86.31 457 GLU A O 1
ATOM 3489 N N . SER A 1 458 ? -19.149 -19.129 9.496 1.00 83.25 458 SER A N 1
ATOM 3490 C CA . SER A 1 458 ? -20.260 -18.758 8.606 1.00 83.25 458 SER A CA 1
ATOM 3491 C C . SER A 1 458 ? -20.117 -19.358 7.205 1.00 83.25 458 SER A C 1
ATOM 3493 O O . SER A 1 458 ? -20.975 -19.114 6.355 1.00 83.25 458 SER A O 1
ATOM 3495 N N . GLY A 1 459 ? -19.040 -20.108 6.949 1.00 75.81 459 GLY A N 1
ATOM 3496 C CA . GLY A 1 459 ? -18.715 -20.642 5.630 1.00 75.81 459 GLY A CA 1
ATOM 3497 C C . GLY A 1 459 ? -17.833 -19.723 4.775 1.00 75.81 459 GLY A C 1
ATOM 3498 O O . GLY A 1 459 ? -17.631 -20.006 3.597 1.00 75.81 459 GLY A O 1
ATOM 3499 N N . ILE A 1 460 ? -17.311 -18.626 5.338 1.00 73.81 460 ILE A N 1
ATOM 3500 C CA . ILE A 1 460 ? -16.454 -17.664 4.631 1.00 73.81 460 ILE A CA 1
ATOM 3501 C C . ILE A 1 460 ? -15.008 -17.869 5.091 1.00 73.81 460 ILE A C 1
ATOM 3503 O O . ILE A 1 460 ? -14.676 -17.589 6.241 1.00 73.81 460 ILE A O 1
ATOM 3507 N N . ARG A 1 461 ? -14.133 -18.356 4.202 1.00 69.50 461 ARG A N 1
ATOM 3508 C CA . ARG A 1 461 ? -12.714 -18.586 4.526 1.00 69.50 461 ARG A CA 1
ATOM 3509 C C . ARG A 1 461 ? -12.004 -17.275 4.882 1.00 69.50 461 ARG A C 1
ATOM 3511 O O . ARG A 1 461 ? -12.251 -16.237 4.269 1.00 69.50 461 ARG A O 1
ATOM 3518 N N . SER A 1 462 ? -11.078 -17.330 5.841 1.00 62.72 462 SER A N 1
ATOM 3519 C CA . SER A 1 462 ? -10.181 -16.208 6.127 1.00 62.72 462 SER A CA 1
ATOM 3520 C C . SER A 1 462 ? -9.177 -16.008 4.986 1.00 62.72 462 SER A C 1
ATOM 3522 O O . SER A 1 462 ? -8.904 -16.908 4.192 1.00 62.72 462 SER A O 1
ATOM 3524 N N . TYR A 1 463 ? -8.565 -14.826 4.920 1.00 54.66 463 TYR A N 1
ATOM 3525 C CA . TYR A 1 463 ? -7.518 -14.548 3.934 1.00 54.66 463 TYR A CA 1
ATOM 3526 C C . TYR A 1 463 ? -6.162 -15.189 4.279 1.00 54.66 463 TYR A C 1
ATOM 3528 O O . TYR A 1 463 ? -5.374 -15.467 3.381 1.00 54.66 463 TYR A O 1
ATOM 3536 N N . ARG A 1 464 ? -5.862 -15.394 5.568 1.00 56.81 464 ARG A N 1
ATOM 3537 C CA . ARG A 1 464 ? -4.545 -15.822 6.090 1.00 56.81 464 ARG A CA 1
ATOM 3538 C C . ARG A 1 464 ? -4.698 -16.868 7.200 1.00 56.81 464 ARG A C 1
ATOM 3540 O O . ARG A 1 464 ? -5.800 -17.014 7.736 1.00 56.81 464 ARG A O 1
ATOM 3547 N N . GLY A 1 465 ? -3.600 -17.535 7.560 1.00 57.22 465 GLY A N 1
ATOM 3548 C CA . GLY A 1 465 ? -3.561 -18.667 8.487 1.00 57.22 465 GLY A CA 1
ATOM 3549 C C . GLY A 1 465 ? -3.526 -19.995 7.731 1.00 57.22 465 GLY A C 1
ATOM 3550 O O . GLY A 1 465 ? -3.765 -20.013 6.528 1.00 57.22 465 GLY A O 1
ATOM 3551 N N . LYS A 1 466 ? -3.300 -21.103 8.450 1.00 53.44 466 LYS A N 1
ATOM 3552 C CA . LYS A 1 466 ? -3.052 -22.453 7.897 1.00 53.44 466 LYS A CA 1
ATOM 3553 C C . LYS A 1 466 ? -4.052 -22.914 6.818 1.00 53.44 466 LYS A C 1
ATOM 3555 O O . LYS A 1 466 ? -3.710 -23.748 5.987 1.00 53.44 466 LYS A O 1
ATOM 3560 N N . GLU A 1 467 ? -5.277 -22.386 6.842 1.00 54.41 467 GLU A N 1
ATOM 3561 C CA . GLU A 1 467 ? -6.364 -22.683 5.892 1.00 54.41 467 GLU A CA 1
ATOM 3562 C C . GLU A 1 467 ? -6.907 -21.427 5.175 1.00 54.41 467 GLU A C 1
ATOM 3564 O O . GLU A 1 467 ? -8.010 -21.426 4.623 1.00 54.41 467 GLU A O 1
ATOM 3569 N N . GLY A 1 468 ? -6.142 -20.335 5.212 1.00 53.56 468 GLY A N 1
ATOM 3570 C CA . GLY A 1 468 ? -6.481 -19.039 4.645 1.00 53.56 468 GLY A CA 1
ATOM 3571 C C . GLY A 1 468 ? -6.202 -18.950 3.146 1.00 53.56 468 GLY A C 1
ATOM 3572 O O . GLY A 1 468 ? -5.288 -19.580 2.613 1.00 53.56 468 GLY A O 1
ATOM 3573 N N . HIS A 1 469 ? -6.979 -18.112 2.463 1.00 52.06 469 HIS A N 1
ATOM 3574 C CA . HIS A 1 469 ? -6.997 -17.999 1.005 1.00 52.06 469 HIS A CA 1
ATOM 3575 C C . HIS A 1 469 ? -5.613 -17.754 0.374 1.00 52.06 469 HIS A C 1
ATOM 3577 O O . HIS A 1 469 ? -5.281 -18.384 -0.624 1.00 52.06 469 HIS A O 1
ATOM 3583 N N . TYR A 1 470 ? -4.777 -16.881 0.949 1.00 45.53 470 TYR A N 1
ATOM 3584 C CA . TYR A 1 470 ? -3.444 -16.576 0.405 1.00 45.53 470 TYR A CA 1
ATOM 3585 C C . TYR A 1 470 ? -2.403 -17.680 0.656 1.00 45.53 470 TYR A C 1
ATOM 3587 O O . TYR A 1 470 ? -1.399 -17.740 -0.050 1.00 45.53 470 TYR A O 1
ATOM 3595 N N . GLU A 1 471 ? -2.613 -18.554 1.646 1.00 50.75 471 GLU A N 1
ATOM 3596 C CA . GLU A 1 471 ? -1.723 -19.699 1.897 1.00 50.75 471 GLU A CA 1
ATOM 3597 C C . GLU A 1 471 ? -2.055 -20.877 0.973 1.00 50.75 471 GLU A C 1
ATOM 3599 O O . GLU A 1 471 ? -1.145 -21.575 0.518 1.00 50.75 471 GLU A O 1
ATOM 3604 N N . LEU A 1 472 ? -3.343 -21.046 0.652 1.00 46.25 472 LEU A N 1
ATOM 3605 C CA . LEU A 1 472 ? -3.847 -22.075 -0.259 1.00 46.25 472 LEU A CA 1
ATOM 3606 C C . LEU A 1 472 ? -3.647 -21.696 -1.738 1.00 46.25 472 LEU A C 1
ATOM 3608 O O . LEU A 1 472 ? -3.235 -22.539 -2.529 1.00 46.25 472 LEU A O 1
ATOM 3612 N N . HIS A 1 473 ? -3.841 -20.422 -2.098 1.00 49.12 473 HIS A N 1
ATOM 3613 C CA . HIS A 1 473 ? -3.754 -19.925 -3.477 1.00 49.12 473 HIS A CA 1
ATOM 3614 C C . HIS A 1 473 ? -2.588 -18.943 -3.640 1.00 49.12 473 HIS A C 1
ATOM 3616 O O . HIS A 1 473 ? -2.774 -17.736 -3.776 1.00 49.12 473 HIS A O 1
ATOM 3622 N N . LYS A 1 474 ? -1.351 -19.456 -3.641 1.00 45.34 474 LYS A N 1
ATOM 3623 C CA . LYS A 1 474 ? -0.123 -18.630 -3.692 1.00 45.34 474 LYS A CA 1
ATOM 3624 C C . LYS A 1 474 ? 0.021 -17.756 -4.947 1.00 45.34 474 LYS A C 1
ATOM 3626 O O . LYS A 1 474 ? 0.828 -16.833 -4.940 1.00 45.34 474 LYS A O 1
ATOM 3631 N N . LYS A 1 475 ? -0.713 -18.067 -6.021 1.00 39.22 475 LYS A N 1
ATOM 3632 C CA . LYS A 1 475 ? -0.720 -17.299 -7.278 1.00 39.22 475 LYS A CA 1
ATOM 3633 C C . LYS A 1 475 ? -1.766 -16.178 -7.297 1.00 39.22 475 LYS A C 1
ATOM 3635 O O . LYS A 1 475 ? -1.620 -15.255 -8.093 1.00 39.22 475 LYS A O 1
ATOM 3640 N N . TYR A 1 476 ? -2.735 -16.225 -6.376 1.00 44.97 476 TYR A N 1
ATOM 3641 C CA . TYR A 1 476 ? -3.844 -15.283 -6.319 1.00 44.97 476 TYR A CA 1
ATOM 3642 C C . TYR A 1 476 ? -3.350 -13.851 -6.130 1.00 44.97 476 TYR A C 1
ATOM 3644 O O . TYR A 1 476 ? -2.754 -13.507 -5.104 1.00 44.97 476 TYR A O 1
ATOM 3652 N N . ARG A 1 477 ? -3.673 -12.994 -7.102 1.00 49.25 477 ARG A N 1
ATOM 3653 C CA . ARG A 1 477 ? -3.423 -11.552 -7.040 1.00 49.25 477 ARG A CA 1
ATOM 3654 C C . ARG A 1 477 ? -4.750 -10.805 -6.840 1.00 49.25 477 ARG A C 1
ATOM 3656 O O . ARG A 1 477 ? -5.638 -10.929 -7.692 1.00 49.25 477 ARG A O 1
ATOM 3663 N N . PRO A 1 478 ? -4.919 -10.032 -5.747 1.00 55.56 478 PRO A N 1
ATOM 3664 C CA . PRO A 1 478 ? -6.075 -9.160 -5.606 1.00 55.56 478 PRO A CA 1
ATOM 3665 C C . PRO A 1 478 ? -6.026 -8.067 -6.674 1.00 55.56 478 PRO A C 1
ATOM 3667 O O . PRO A 1 478 ? -4.949 -7.689 -7.129 1.00 55.56 478 PRO A O 1
ATOM 3670 N N . ILE A 1 479 ? -7.192 -7.547 -7.050 1.00 62.94 479 ILE A N 1
ATOM 3671 C CA . ILE A 1 479 ? -7.232 -6.341 -7.873 1.00 62.94 479 ILE A CA 1
ATOM 3672 C C . ILE A 1 479 ? -6.770 -5.140 -7.047 1.00 62.94 479 ILE A C 1
ATOM 3674 O O . ILE A 1 479 ? -7.164 -5.001 -5.882 1.00 62.94 479 ILE A O 1
ATOM 3678 N N . PHE A 1 480 ? -5.949 -4.283 -7.646 1.00 65.81 480 PHE A N 1
ATOM 3679 C CA . PHE A 1 480 ? -5.585 -3.007 -7.047 1.00 65.81 480 PHE A CA 1
ATOM 3680 C C . PHE A 1 480 ? -6.531 -1.900 -7.498 1.00 65.81 480 PHE A C 1
ATOM 3682 O O . PHE A 1 480 ? -7.093 -1.940 -8.593 1.00 65.81 480 PHE A O 1
ATOM 3689 N N . TYR A 1 481 ? -6.713 -0.903 -6.636 1.00 73.56 481 TYR A N 1
ATOM 3690 C CA . TYR A 1 481 ? -7.622 0.207 -6.891 1.00 73.56 481 TYR A CA 1
ATOM 3691 C C . TYR A 1 481 ? -7.301 0.925 -8.200 1.00 73.56 481 TYR A C 1
ATOM 3693 O O . TYR A 1 481 ? -8.186 1.052 -9.041 1.00 73.56 481 TYR A O 1
ATOM 3701 N N . HIS A 1 482 ? -6.032 1.294 -8.401 1.00 65.81 482 HIS A N 1
ATOM 3702 C CA . HIS A 1 482 ? -5.568 1.989 -9.602 1.00 65.81 482 HIS A CA 1
ATOM 3703 C C . HIS A 1 482 ? -5.867 1.200 -10.892 1.00 65.81 482 HIS A C 1
ATOM 3705 O O . HIS A 1 482 ? -6.347 1.789 -11.851 1.00 65.81 482 HIS A O 1
ATOM 3711 N N . GLU A 1 483 ? -5.687 -0.131 -10.895 1.00 70.94 483 GLU A N 1
ATOM 3712 C CA . GLU A 1 483 ? -6.027 -0.998 -12.041 1.00 70.94 483 GLU A CA 1
ATOM 3713 C C . GLU A 1 483 ? -7.530 -0.962 -12.340 1.00 70.94 483 GLU A C 1
ATOM 3715 O O . GLU A 1 483 ? -7.958 -1.004 -13.490 1.00 70.94 483 GLU A O 1
ATOM 3720 N N . PHE A 1 484 ? -8.358 -0.895 -11.295 1.00 77.81 484 PHE A N 1
ATOM 3721 C CA . PHE A 1 484 ? -9.806 -0.859 -11.451 1.00 77.81 484 PHE A CA 1
ATOM 3722 C C . PHE A 1 484 ? -10.302 0.491 -11.982 1.00 77.81 484 PHE A C 1
ATOM 3724 O O . PHE A 1 484 ? -11.212 0.515 -12.817 1.00 77.81 484 PHE A O 1
ATOM 3731 N N . ILE A 1 485 ? -9.740 1.599 -11.484 1.00 81.00 485 ILE A N 1
ATOM 3732 C CA . ILE A 1 485 ? -10.188 2.957 -11.825 1.00 81.00 485 ILE A CA 1
ATOM 3733 C C . ILE A 1 485 ? -9.570 3.523 -13.103 1.00 81.00 485 ILE A C 1
ATOM 3735 O O . ILE A 1 485 ? -10.026 4.563 -13.565 1.00 81.00 485 ILE A O 1
ATOM 3739 N N . GLU A 1 486 ? -8.575 2.850 -13.680 1.00 77.75 486 GLU A N 1
ATOM 3740 C CA . GLU A 1 486 ? -7.902 3.284 -14.902 1.00 77.75 486 GLU A CA 1
ATOM 3741 C C . GLU A 1 486 ? -8.908 3.561 -16.038 1.00 77.75 486 GLU A C 1
ATOM 3743 O O . GLU A 1 486 ? -9.731 2.704 -16.401 1.00 77.75 486 GLU A O 1
ATOM 3748 N N . ASP A 1 487 ? -8.846 4.767 -16.612 1.00 79.25 487 ASP A N 1
ATOM 3749 C CA . ASP A 1 487 ? -9.725 5.211 -17.700 1.00 79.25 487 ASP A CA 1
ATOM 3750 C C . ASP A 1 487 ? -9.138 4.860 -19.075 1.00 79.25 487 ASP A C 1
ATOM 3752 O O . ASP A 1 487 ? -8.904 5.698 -19.941 1.00 79.25 487 ASP A O 1
ATOM 3756 N N . SER A 1 488 ? -8.837 3.575 -19.253 1.00 80.94 488 SER A N 1
ATOM 3757 C CA . SER A 1 488 ? -8.285 3.024 -20.488 1.00 80.94 488 SER A CA 1
ATOM 3758 C C . SER A 1 488 ? -9.013 1.739 -20.891 1.00 80.94 488 SER A C 1
ATOM 3760 O O . SER A 1 488 ? -9.827 1.171 -20.150 1.00 80.94 488 SER A O 1
ATOM 3762 N N . ASP A 1 489 ? -8.712 1.245 -22.089 1.00 77.94 489 ASP A N 1
ATOM 3763 C CA . ASP A 1 489 ? -9.172 -0.065 -22.554 1.00 77.94 489 ASP A CA 1
ATOM 3764 C C . ASP A 1 489 ? -8.658 -1.192 -21.644 1.00 77.94 489 ASP A C 1
ATOM 3766 O O . ASP A 1 489 ? -9.379 -2.158 -21.386 1.00 77.94 489 ASP A O 1
ATOM 3770 N N . GLN A 1 490 ? -7.460 -1.020 -21.082 1.00 71.56 490 GLN A N 1
ATOM 3771 C CA . GLN A 1 490 ? -6.861 -1.939 -20.123 1.00 71.56 490 GLN A CA 1
ATOM 3772 C C . GLN A 1 490 ? -7.616 -1.926 -18.785 1.00 71.56 490 GLN A C 1
ATOM 3774 O O . GLN A 1 490 ? -7.984 -2.986 -18.271 1.00 71.56 490 GLN A O 1
ATOM 3779 N N . GLY A 1 491 ? -7.962 -0.739 -18.277 1.00 75.81 491 GLY A N 1
ATOM 3780 C CA . GLY A 1 491 ? -8.839 -0.578 -17.114 1.00 75.81 491 GLY A CA 1
ATOM 3781 C C . GLY A 1 491 ? -10.193 -1.270 -17.289 1.00 75.81 491 GLY A C 1
ATOM 3782 O O . GLY A 1 491 ? -10.681 -1.957 -16.386 1.00 75.81 491 GLY A O 1
ATOM 3783 N N . ARG A 1 492 ? -10.794 -1.186 -18.488 1.00 83.75 492 ARG A N 1
ATOM 3784 C CA . ARG A 1 492 ? -12.036 -1.922 -18.796 1.00 83.75 492 ARG A CA 1
ATOM 3785 C C . ARG A 1 492 ? -11.865 -3.436 -18.664 1.00 83.75 492 ARG A C 1
ATOM 3787 O O . ARG A 1 492 ? -12.751 -4.078 -18.098 1.00 83.75 492 ARG A O 1
ATOM 3794 N N . LEU A 1 493 ? -10.745 -4.000 -19.120 1.00 76.19 493 LEU A N 1
ATOM 3795 C CA . LEU A 1 493 ? -10.448 -5.431 -18.972 1.00 76.19 493 LEU A CA 1
ATOM 3796 C C . LEU A 1 493 ? -10.272 -5.829 -17.498 1.00 76.19 493 LEU A C 1
ATOM 3798 O O . LEU A 1 493 ? -10.799 -6.862 -17.075 1.00 76.19 493 LEU A O 1
ATOM 3802 N N . PHE A 1 494 ? -9.607 -5.001 -16.684 1.00 76.56 494 PHE A N 1
ATOM 3803 C CA . PHE A 1 494 ? -9.489 -5.239 -15.241 1.00 76.56 494 PHE A CA 1
ATOM 3804 C C . PHE A 1 494 ? -10.854 -5.262 -14.545 1.00 76.56 494 PHE A C 1
ATOM 3806 O O . PHE A 1 494 ? -11.140 -6.182 -13.770 1.00 76.56 494 PHE A O 1
ATOM 3813 N N . ARG A 1 495 ? -11.735 -4.308 -14.872 1.00 85.56 495 ARG A N 1
ATOM 3814 C CA . ARG A 1 495 ? -13.112 -4.268 -14.355 1.00 85.56 495 ARG A CA 1
ATOM 3815 C C . ARG A 1 495 ? -13.917 -5.494 -14.778 1.00 85.56 495 ARG A C 1
ATOM 3817 O O . ARG A 1 495 ? -14.583 -6.098 -13.937 1.00 85.56 495 ARG A O 1
ATOM 3824 N N . GLN A 1 496 ? -13.837 -5.900 -16.047 1.00 82.94 496 GLN A N 1
ATOM 3825 C CA . GLN A 1 496 ? -14.500 -7.111 -16.545 1.00 82.94 496 GLN A CA 1
ATOM 3826 C C . GLN A 1 496 ? -14.023 -8.360 -15.804 1.00 82.94 496 GLN A C 1
ATOM 3828 O O . GLN A 1 496 ? -14.845 -9.117 -15.285 1.00 82.94 496 GLN A O 1
ATOM 3833 N N . ARG A 1 497 ? -12.703 -8.542 -15.679 1.00 74.50 497 ARG A N 1
ATOM 3834 C CA . ARG A 1 497 ? -12.109 -9.664 -14.942 1.00 74.50 497 ARG A CA 1
ATOM 3835 C C . ARG A 1 497 ? -12.564 -9.677 -13.484 1.00 74.50 497 ARG A C 1
ATOM 3837 O O . ARG A 1 497 ? -12.924 -10.734 -12.968 1.00 74.50 497 ARG A O 1
ATOM 3844 N N . TYR A 1 498 ? -12.577 -8.523 -12.818 1.00 80.06 498 TYR A N 1
ATOM 3845 C CA . TYR A 1 498 ? -13.066 -8.417 -11.445 1.00 80.06 498 TYR A CA 1
ATOM 3846 C C . TYR A 1 498 ? -14.530 -8.829 -11.323 1.00 80.06 498 TYR A C 1
ATOM 3848 O O . TYR A 1 498 ? -14.857 -9.682 -10.499 1.00 80.06 498 TYR A O 1
ATOM 3856 N N . TRP A 1 499 ? -15.411 -8.246 -12.138 1.00 84.25 499 TRP A N 1
ATOM 3857 C CA . TRP A 1 499 ? -16.844 -8.510 -12.057 1.00 84.25 499 TRP A CA 1
ATOM 3858 C C . TRP A 1 499 ? -17.190 -9.952 -12.431 1.00 84.25 499 TRP A C 1
ATOM 3860 O O . TRP A 1 499 ? -18.048 -10.541 -11.779 1.00 84.25 499 TRP A O 1
ATOM 3870 N N . ALA A 1 500 ? -16.471 -10.556 -13.377 1.00 79.25 500 ALA A N 1
ATOM 3871 C CA . ALA A 1 500 ? -16.597 -11.972 -13.711 1.00 79.25 500 ALA A CA 1
ATOM 3872 C C . ALA A 1 500 ? -16.224 -12.886 -12.529 1.00 79.25 500 ALA A C 1
ATOM 3874 O O . ALA A 1 500 ? -16.946 -13.828 -12.210 1.00 79.25 500 ALA A O 1
ATOM 3875 N N . ARG A 1 501 ? -15.127 -12.588 -11.817 1.00 72.19 501 ARG A N 1
ATOM 3876 C CA . ARG A 1 501 ? -14.730 -13.330 -10.603 1.00 72.19 501 ARG A CA 1
ATOM 3877 C C . ARG A 1 501 ? -15.722 -13.103 -9.460 1.00 72.19 501 ARG A C 1
ATOM 3879 O O . ARG A 1 501 ? -16.150 -14.048 -8.800 1.00 72.19 501 ARG A O 1
ATOM 3886 N N . SER A 1 502 ? -16.117 -11.847 -9.251 1.00 80.00 502 SER A N 1
ATOM 3887 C CA . SER A 1 502 ? -17.100 -11.433 -8.246 1.00 80.00 502 SER A CA 1
ATOM 3888 C C . SER A 1 502 ? -18.467 -12.072 -8.489 1.00 80.00 502 SER A C 1
ATOM 3890 O O . SER A 1 502 ? -19.173 -12.367 -7.530 1.00 80.00 502 SER A O 1
ATOM 3892 N N . PHE A 1 503 ? -18.836 -12.343 -9.744 1.00 81.25 503 PHE A N 1
ATOM 3893 C CA . PHE A 1 503 ? -20.090 -13.002 -10.096 1.00 81.25 503 PHE A CA 1
ATOM 3894 C C . PHE A 1 503 ? -20.243 -14.362 -9.402 1.00 81.25 503 PHE A C 1
ATOM 3896 O O . PHE A 1 503 ? -21.302 -14.627 -8.837 1.00 81.25 503 PHE A O 1
ATOM 3903 N N . PHE A 1 504 ? -19.185 -15.180 -9.370 1.00 73.00 504 PHE A N 1
ATOM 3904 C CA . PHE A 1 504 ? -19.177 -16.441 -8.620 1.00 73.00 504 PHE A CA 1
ATOM 3905 C C . PHE A 1 504 ? -18.894 -16.225 -7.133 1.00 73.00 504 PHE A C 1
ATOM 3907 O O . PHE A 1 504 ? -19.602 -16.766 -6.284 1.00 73.00 504 PHE A O 1
ATOM 3914 N N . GLY A 1 505 ? -17.889 -15.404 -6.807 1.00 71.00 505 GLY A N 1
ATOM 3915 C CA . GLY A 1 505 ? -17.443 -15.189 -5.427 1.00 71.00 505 GLY A CA 1
ATOM 3916 C C . GLY A 1 505 ? -18.493 -14.546 -4.516 1.00 71.00 505 GLY A C 1
ATOM 3917 O O . GLY A 1 505 ? -18.452 -14.730 -3.301 1.00 71.00 505 GLY A O 1
ATOM 3918 N N . TYR A 1 506 ? -19.465 -13.826 -5.080 1.00 77.94 506 TYR A N 1
ATOM 3919 C CA . TYR A 1 506 ? -20.544 -13.202 -4.320 1.00 77.94 506 TYR A CA 1
ATOM 3920 C C . TYR A 1 506 ? -21.589 -14.206 -3.813 1.00 77.94 506 TYR A C 1
ATOM 3922 O O . TYR A 1 506 ? -22.151 -13.997 -2.740 1.00 77.94 506 TYR A O 1
ATOM 3930 N N . ILE A 1 507 ? -21.833 -15.312 -4.528 1.00 76.38 507 ILE A N 1
ATOM 3931 C CA . ILE A 1 507 ? -22.901 -16.272 -4.190 1.00 76.38 507 ILE A CA 1
ATOM 3932 C C . ILE A 1 507 ? -22.692 -16.899 -2.794 1.00 76.38 507 ILE A C 1
ATOM 3934 O O . ILE A 1 507 ? -23.639 -16.891 -1.999 1.00 76.38 507 ILE A O 1
ATOM 3938 N N . PRO A 1 508 ? -21.491 -17.397 -2.426 1.00 71.25 508 PRO A N 1
ATOM 3939 C CA . PRO A 1 508 ? -21.241 -17.890 -1.072 1.00 71.25 508 PRO A CA 1
ATOM 3940 C C . PRO A 1 508 ? -21.453 -16.822 0.007 1.00 71.25 508 PRO A C 1
ATOM 3942 O O . PRO A 1 508 ? -22.080 -17.102 1.025 1.00 71.25 508 PRO A O 1
ATOM 3945 N N . VAL A 1 509 ? -20.995 -15.585 -0.227 1.00 79.00 509 VAL A N 1
ATOM 3946 C CA . VAL A 1 509 ? -21.139 -14.471 0.730 1.00 79.00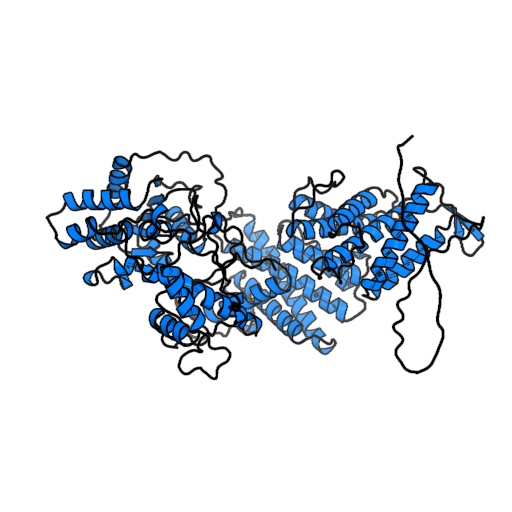 509 VAL A CA 1
ATOM 3947 C C . VAL A 1 509 ? -22.610 -14.094 0.920 1.00 79.00 509 VAL A C 1
ATOM 3949 O O . VAL A 1 509 ? -23.066 -13.919 2.049 1.00 79.00 509 VAL A O 1
ATOM 3952 N N . GLN A 1 510 ? -23.380 -14.035 -0.168 1.00 82.25 510 GLN A N 1
ATOM 3953 C CA . GLN A 1 510 ? -24.817 -13.760 -0.139 1.00 82.25 510 GLN A CA 1
ATOM 3954 C C . GLN A 1 510 ? -25.580 -14.815 0.679 1.00 82.25 510 GLN A C 1
ATOM 3956 O O . GLN A 1 510 ? -26.461 -14.479 1.476 1.00 82.25 510 GLN A O 1
ATOM 3961 N N . ASN A 1 511 ? -25.223 -16.090 0.509 1.00 83.06 511 ASN A N 1
ATOM 3962 C CA . ASN A 1 511 ? -25.883 -17.217 1.169 1.00 83.06 511 ASN A CA 1
ATOM 3963 C C . ASN A 1 511 ? -25.390 -17.483 2.597 1.00 83.06 511 ASN A C 1
ATOM 3965 O O . ASN A 1 511 ? -26.088 -18.162 3.361 1.00 83.06 511 ASN A O 1
ATOM 3969 N N . ALA A 1 512 ? -24.225 -16.951 2.973 1.00 86.12 512 ALA A N 1
ATOM 3970 C CA . ALA A 1 512 ? -23.671 -17.091 4.311 1.00 86.12 512 ALA A CA 1
ATOM 3971 C C . ALA A 1 512 ? -24.676 -16.614 5.367 1.00 86.12 512 ALA A C 1
ATOM 3973 O O . ALA A 1 512 ? -25.494 -15.718 5.135 1.00 86.12 512 ALA A O 1
ATOM 3974 N N . LYS A 1 513 ? -24.642 -17.228 6.549 1.00 93.75 513 LYS A N 1
ATOM 3975 C CA . LYS A 1 513 ? -25.488 -16.852 7.689 1.00 93.75 513 LYS A CA 1
ATOM 3976 C C . LYS A 1 513 ? -24.605 -16.458 8.865 1.00 93.75 513 LYS A C 1
ATOM 3978 O O . LYS A 1 513 ? -23.533 -17.037 9.007 1.00 93.75 513 LYS A O 1
ATOM 3983 N N . PRO A 1 514 ? -25.040 -15.528 9.730 1.00 96.44 514 PRO A N 1
ATOM 3984 C CA . PRO A 1 514 ? -24.233 -15.153 10.878 1.00 96.44 514 PRO A CA 1
ATOM 3985 C C . PRO A 1 514 ? -23.994 -16.341 11.818 1.00 96.44 514 PRO A C 1
ATOM 3987 O O . PRO A 1 514 ? -24.913 -17.099 12.144 1.00 96.44 514 PRO A O 1
ATOM 3990 N N . ASN A 1 515 ? -22.747 -16.498 12.250 1.00 95.19 515 ASN A N 1
ATOM 3991 C CA . ASN A 1 515 ? -22.325 -17.505 13.222 1.00 95.19 515 ASN A CA 1
ATOM 3992 C C . ASN A 1 515 ? -22.378 -16.980 14.673 1.00 95.19 515 ASN A C 1
ATOM 3994 O O . ASN A 1 515 ? -22.825 -15.861 14.951 1.00 95.19 515 ASN A O 1
ATOM 3998 N N . ARG A 1 516 ? -21.882 -17.796 15.605 1.00 96.50 516 ARG A N 1
ATOM 3999 C CA . ARG A 1 516 ? -21.879 -17.526 17.050 1.00 96.50 516 ARG A CA 1
ATOM 4000 C C . ARG A 1 516 ? -21.094 -16.269 17.448 1.00 96.50 516 ARG A C 1
ATOM 4002 O O . ARG A 1 516 ? -21.492 -15.614 18.409 1.00 96.50 516 ARG A O 1
ATOM 4009 N N . VAL A 1 517 ? -20.040 -15.886 16.720 1.00 97.31 517 VAL A N 1
ATOM 4010 C CA . VAL A 1 517 ? -19.290 -14.636 16.965 1.00 97.31 517 VAL A CA 1
ATOM 4011 C C . VAL A 1 517 ? -20.200 -13.430 16.760 1.00 97.31 517 VAL A C 1
ATOM 4013 O O . VAL A 1 517 ? -20.338 -12.604 17.659 1.00 97.31 517 VAL A O 1
ATOM 4016 N N . HIS A 1 518 ? -20.877 -13.356 15.613 1.00 98.25 518 HIS A N 1
ATOM 4017 C CA . HIS A 1 518 ? -21.734 -12.224 15.250 1.00 98.25 518 HIS A CA 1
ATOM 4018 C C . HIS A 1 518 ? -22.862 -12.015 16.265 1.00 98.25 518 HIS A C 1
ATOM 4020 O O . HIS A 1 518 ? -23.058 -10.903 16.755 1.00 98.25 518 HIS A O 1
ATOM 4026 N N . TYR A 1 519 ? -23.558 -13.094 16.637 1.00 98.25 519 TYR A N 1
ATOM 4027 C CA . TYR A 1 519 ? -24.621 -13.029 17.640 1.00 98.25 519 TYR A CA 1
ATOM 4028 C C . TYR A 1 519 ? -24.100 -12.721 19.047 1.00 98.25 519 TYR A C 1
ATOM 4030 O O . TYR A 1 519 ? -24.780 -12.037 19.810 1.00 98.25 519 TYR A O 1
ATOM 4038 N N . SER A 1 520 ? -22.890 -13.170 19.390 1.00 98.12 520 SER A N 1
ATOM 4039 C CA . SER A 1 520 ? -22.267 -12.815 20.666 1.00 98.12 520 SER A CA 1
ATOM 4040 C C . SER A 1 520 ? -21.928 -11.326 20.721 1.00 98.12 520 SER A C 1
ATOM 4042 O O . SER A 1 520 ? -22.213 -10.684 21.726 1.00 98.12 520 SER A O 1
ATOM 4044 N N . VAL A 1 521 ? -21.417 -10.734 19.636 1.00 97.75 521 VAL A N 1
ATOM 4045 C CA . VAL A 1 521 ? -21.198 -9.279 19.561 1.00 97.75 521 VAL A CA 1
ATOM 4046 C C . VAL A 1 521 ? -22.518 -8.511 19.690 1.00 97.75 521 VAL A C 1
ATOM 4048 O O . VAL A 1 521 ? -22.595 -7.575 20.484 1.00 97.75 521 VAL A O 1
ATOM 4051 N N . ALA A 1 522 ? -23.579 -8.952 19.006 1.00 97.81 522 ALA A N 1
ATOM 4052 C CA . ALA A 1 522 ? -24.912 -8.362 19.153 1.00 97.81 522 ALA A CA 1
ATOM 4053 C C . ALA A 1 522 ? -25.436 -8.457 20.600 1.00 97.81 522 ALA A C 1
ATOM 4055 O O . ALA A 1 522 ? -26.005 -7.499 21.120 1.00 97.81 522 ALA A O 1
ATOM 4056 N N . ALA A 1 523 ? -25.205 -9.581 21.288 1.00 97.00 523 ALA A N 1
ATOM 4057 C CA . ALA A 1 523 ? -25.553 -9.743 22.700 1.00 97.00 523 ALA A CA 1
ATOM 4058 C C . ALA A 1 523 ? -24.757 -8.796 23.614 1.00 97.00 523 ALA A C 1
ATOM 4060 O O . ALA A 1 523 ? -25.311 -8.245 24.564 1.00 97.00 523 ALA A O 1
ATOM 4061 N N . LEU A 1 524 ? -23.470 -8.574 23.331 1.00 95.88 524 LEU A N 1
ATOM 4062 C CA . LEU A 1 524 ? -22.634 -7.627 24.076 1.00 95.88 524 LEU A CA 1
ATOM 4063 C C . LEU A 1 524 ? -23.088 -6.173 23.884 1.00 95.88 524 LEU A C 1
ATOM 4065 O O . LEU A 1 524 ? -23.098 -5.413 24.855 1.00 95.88 524 LEU A O 1
ATOM 4069 N N . GLN A 1 525 ? -23.511 -5.802 22.672 1.00 95.62 525 GLN A N 1
ATOM 4070 C CA . GLN A 1 525 ? -24.141 -4.505 22.396 1.00 95.62 525 GLN A CA 1
ATOM 4071 C C . GLN A 1 525 ? -25.496 -4.381 23.105 1.00 95.62 525 GLN A C 1
ATOM 4073 O O . GLN A 1 525 ? -25.769 -3.360 23.732 1.00 95.62 525 GLN A O 1
ATOM 4078 N N . TYR A 1 526 ? -26.313 -5.441 23.099 1.00 95.19 526 TYR A N 1
ATOM 4079 C CA . TYR A 1 526 ? -27.594 -5.483 23.815 1.00 95.19 526 TYR A CA 1
ATOM 4080 C C . TYR A 1 526 ? -27.427 -5.289 25.331 1.00 95.19 526 TYR A C 1
ATOM 4082 O O . TYR A 1 526 ? -28.189 -4.560 25.959 1.00 95.19 526 TYR A O 1
ATOM 4090 N N . MET A 1 527 ? -26.387 -5.884 25.923 1.00 92.62 527 MET A N 1
ATOM 4091 C CA . MET A 1 527 ? -26.033 -5.693 27.337 1.00 92.62 527 MET A CA 1
ATOM 4092 C C . MET A 1 527 ? -25.363 -4.336 27.628 1.00 92.62 527 MET A C 1
ATOM 4094 O O . MET A 1 527 ? -25.009 -4.069 28.781 1.00 92.62 527 MET A O 1
ATOM 4098 N N . ASN A 1 528 ? -25.179 -3.486 26.610 1.00 91.75 528 ASN A N 1
ATOM 4099 C CA . ASN A 1 528 ? -24.467 -2.212 26.680 1.00 91.75 528 ASN A CA 1
ATOM 4100 C C . ASN A 1 528 ? -23.037 -2.362 27.234 1.00 91.75 528 ASN A C 1
ATOM 4102 O O . ASN A 1 528 ? -22.569 -1.517 27.987 1.00 91.75 528 ASN A O 1
ATOM 4106 N N . LEU A 1 529 ? -22.355 -3.472 26.932 1.00 93.00 529 LEU A N 1
ATOM 4107 C CA . LEU A 1 529 ? -20.952 -3.697 27.312 1.00 93.00 529 LEU A CA 1
ATOM 4108 C C . LEU A 1 529 ? -19.987 -3.256 26.210 1.00 93.00 529 LEU A C 1
ATOM 4110 O O . LEU A 1 529 ? -18.868 -2.832 26.501 1.00 93.00 529 LEU A O 1
ATOM 4114 N N . VAL A 1 530 ? -20.448 -3.336 24.963 1.00 94.12 530 VAL A N 1
ATOM 4115 C CA . VAL A 1 530 ? -19.747 -2.893 23.759 1.00 94.12 530 VAL A CA 1
ATOM 4116 C C . VAL A 1 530 ? -20.572 -1.794 23.120 1.00 94.12 530 VAL A C 1
ATOM 4118 O O . VAL A 1 530 ? -21.758 -2.001 22.866 1.00 94.12 530 VAL A O 1
ATOM 4121 N N . ASP A 1 531 ? -19.955 -0.645 22.862 1.00 88.50 531 ASP A N 1
ATOM 4122 C CA . ASP A 1 531 ? -20.660 0.467 22.226 1.00 88.50 531 ASP A CA 1
ATOM 4123 C C . ASP A 1 531 ? -20.529 0.420 20.703 1.00 88.50 531 ASP A C 1
ATOM 4125 O O . ASP A 1 531 ? -21.537 0.325 19.993 1.00 88.50 531 ASP A O 1
ATOM 4129 N N . LYS A 1 532 ? -19.280 0.378 20.223 1.00 95.44 532 LYS A N 1
ATOM 4130 C CA . LYS A 1 532 ? -18.918 0.363 18.804 1.00 95.44 532 LYS A CA 1
ATOM 4131 C C . LYS A 1 532 ? -18.230 -0.943 18.405 1.00 95.44 532 LYS A C 1
ATOM 4133 O O . LYS A 1 532 ? -17.362 -1.462 19.109 1.00 95.44 532 LYS A O 1
ATOM 4138 N N . LEU A 1 533 ? -18.606 -1.452 17.238 1.00 97.94 533 LEU A N 1
ATOM 4139 C CA . LEU A 1 533 ? -17.911 -2.505 16.507 1.00 97.94 533 LEU A CA 1
ATOM 4140 C C . LEU A 1 533 ? -17.297 -1.891 15.249 1.00 97.94 533 LEU A C 1
ATOM 4142 O O . LEU A 1 533 ? -18.028 -1.398 14.401 1.00 97.94 533 LEU A O 1
ATOM 4146 N N . VAL A 1 534 ? -15.983 -1.991 15.092 1.00 98.25 534 VAL A N 1
ATOM 4147 C CA . VAL A 1 534 ? -15.270 -1.702 13.845 1.00 98.25 534 VAL A CA 1
ATOM 4148 C C . VAL A 1 534 ? -14.930 -3.037 13.183 1.00 98.25 534 VAL A C 1
ATOM 4150 O O . VAL A 1 534 ? -14.243 -3.874 13.768 1.00 98.25 534 VAL A O 1
ATOM 4153 N N . THR A 1 535 ? -15.427 -3.291 11.977 1.00 97.69 535 THR A N 1
ATOM 4154 C CA . THR A 1 535 ? -15.166 -4.545 11.256 1.00 97.69 535 THR A CA 1
ATOM 4155 C C . THR A 1 535 ? -14.426 -4.292 9.953 1.00 97.69 535 THR A C 1
ATOM 4157 O O . THR A 1 535 ? -14.790 -3.410 9.187 1.00 97.69 535 THR A O 1
ATOM 4160 N N . GLN A 1 536 ? -13.378 -5.076 9.696 1.00 93.88 536 GLN A N 1
ATOM 4161 C CA . GLN A 1 536 ? -12.715 -5.129 8.385 1.00 93.88 536 GLN A CA 1
ATOM 4162 C C . GLN A 1 536 ? -13.531 -5.943 7.369 1.00 93.88 536 GLN A C 1
ATOM 4164 O O . GLN A 1 536 ? -13.236 -5.931 6.179 1.00 93.88 536 GLN A O 1
ATOM 4169 N N . ASN A 1 537 ? -14.525 -6.705 7.832 1.00 92.12 537 ASN A N 1
ATOM 4170 C CA . ASN A 1 537 ? -15.277 -7.605 6.973 1.00 92.12 537 ASN A CA 1
ATOM 4171 C C . ASN A 1 537 ? -16.293 -6.823 6.146 1.00 92.12 537 ASN A C 1
ATOM 4173 O O . ASN A 1 537 ? -16.971 -5.931 6.646 1.00 92.12 537 ASN A O 1
ATOM 4177 N N . VAL A 1 538 ? -16.441 -7.235 4.892 1.00 92.38 538 VAL A N 1
ATOM 4178 C CA . VAL A 1 538 ? -17.346 -6.622 3.909 1.00 92.38 538 VAL A CA 1
ATOM 4179 C C . VAL A 1 538 ? -18.625 -7.451 3.694 1.00 92.38 538 VAL A C 1
ATOM 4181 O O . VAL A 1 538 ? -19.357 -7.241 2.730 1.00 92.38 538 VAL A O 1
ATOM 4184 N N . ASP A 1 539 ? -18.882 -8.436 4.562 1.00 90.50 539 ASP A N 1
ATOM 4185 C CA . ASP A 1 539 ? -19.884 -9.502 4.388 1.00 90.50 539 ASP A CA 1
ATOM 4186 C C . ASP A 1 539 ? -21.285 -9.184 4.954 1.00 90.50 539 ASP A C 1
ATOM 4188 O O . ASP A 1 539 ? -22.222 -9.967 4.767 1.00 90.50 539 ASP A O 1
ATOM 4192 N N . ARG A 1 540 ? -21.449 -8.047 5.650 1.00 93.00 540 ARG A N 1
ATOM 4193 C CA . ARG A 1 540 ? -22.692 -7.622 6.329 1.00 93.00 540 ARG A CA 1
ATOM 4194 C C . ARG A 1 540 ? -23.229 -8.616 7.380 1.00 93.00 540 ARG A C 1
ATOM 4196 O O . ARG A 1 540 ? -24.361 -8.459 7.848 1.00 93.00 540 ARG A O 1
ATOM 4203 N N . LEU A 1 541 ? -22.463 -9.620 7.819 1.00 95.56 541 LEU A N 1
ATOM 4204 C CA . LEU A 1 541 ? -22.956 -10.642 8.755 1.00 95.56 541 LEU A CA 1
ATOM 4205 C C . LEU A 1 541 ? -23.194 -10.097 10.166 1.00 95.56 541 LEU A C 1
ATOM 4207 O O . LEU A 1 541 ? -24.146 -10.517 10.826 1.00 95.56 541 LEU A O 1
ATOM 4211 N N . HIS A 1 542 ? -22.393 -9.127 10.613 1.00 97.50 542 HIS A N 1
ATOM 4212 C CA . HIS A 1 542 ? -22.629 -8.440 11.885 1.00 97.50 542 HIS A CA 1
ATOM 4213 C C . HIS A 1 542 ? -23.968 -7.698 11.886 1.00 97.50 542 HIS A C 1
ATOM 4215 O O . HIS A 1 542 ? -24.776 -7.905 12.787 1.00 97.50 542 HIS A O 1
ATOM 4221 N N . HIS A 1 543 ? -24.256 -6.933 10.830 1.00 96.56 543 HIS A N 1
ATOM 4222 C CA . HIS A 1 543 ? -25.547 -6.266 10.659 1.00 96.56 543 HIS A CA 1
ATOM 4223 C C . HIS A 1 543 ? -26.715 -7.262 10.663 1.00 96.56 543 HIS A C 1
ATOM 4225 O O . HIS A 1 543 ? -27.721 -7.029 11.320 1.00 96.56 543 HIS A O 1
ATOM 4231 N N . ARG A 1 544 ? -26.572 -8.411 9.988 1.00 95.50 544 ARG A N 1
ATOM 4232 C CA . ARG A 1 544 ? -27.619 -9.450 9.931 1.00 95.50 544 ARG A CA 1
ATOM 4233 C C . ARG A 1 544 ? -27.853 -10.173 11.263 1.00 95.50 544 ARG A C 1
ATOM 4235 O O . ARG A 1 544 ? -28.929 -10.737 11.456 1.00 95.50 544 ARG A O 1
ATOM 4242 N N . ALA A 1 545 ? -26.861 -10.213 12.152 1.00 96.81 545 ALA A N 1
ATOM 4243 C CA . ALA A 1 545 ? -27.002 -10.797 13.487 1.00 96.81 545 ALA A CA 1
ATOM 4244 C C . ALA A 1 545 ? -27.633 -9.831 14.497 1.00 96.81 545 ALA A C 1
ATOM 4246 O O . ALA A 1 545 ? -28.291 -10.278 15.440 1.00 96.81 545 ALA A O 1
ATOM 4247 N N . THR A 1 546 ? -27.419 -8.529 14.311 1.00 96.81 546 THR A N 1
ATOM 4248 C CA . THR A 1 546 ? -27.839 -7.486 15.246 1.00 96.81 546 THR A CA 1
ATOM 4249 C C . THR A 1 546 ? -29.301 -7.089 15.008 1.00 96.81 546 THR A C 1
ATOM 4251 O O . THR A 1 546 ? -29.657 -6.689 13.902 1.00 96.81 546 THR A O 1
ATOM 4254 N N . PRO A 1 547 ? -30.182 -7.180 16.024 1.00 94.25 547 PRO A N 1
ATOM 4255 C CA . PRO A 1 547 ? -31.568 -6.739 15.898 1.00 94.25 547 PRO A CA 1
ATOM 4256 C C . PRO A 1 547 ? -31.688 -5.246 15.577 1.00 94.25 547 PRO A C 1
ATOM 4258 O O . PRO A 1 547 ? -30.981 -4.427 16.162 1.00 94.25 547 PRO A O 1
ATOM 4261 N N . GLU A 1 548 ? -32.672 -4.886 14.752 1.00 93.31 548 GLU A N 1
ATOM 4262 C CA . GLU A 1 548 ? -32.941 -3.497 14.345 1.00 93.31 548 GLU A CA 1
ATOM 4263 C C . GLU A 1 548 ? -33.152 -2.543 15.532 1.00 93.31 548 GLU A C 1
ATOM 4265 O O . GLU A 1 548 ? -32.756 -1.383 15.498 1.00 93.31 548 GLU A O 1
ATOM 4270 N N . SER A 1 549 ? -33.704 -3.046 16.642 1.00 91.94 549 SER A N 1
ATOM 4271 C CA . SER A 1 549 ? -33.900 -2.273 17.875 1.00 91.94 549 SER A CA 1
ATOM 4272 C C . SER A 1 549 ? -32.602 -1.741 18.495 1.00 91.94 549 SER A C 1
ATOM 4274 O O . SER A 1 549 ? -32.665 -0.866 19.354 1.00 91.94 549 SER A O 1
ATOM 4276 N N . LEU A 1 550 ? -31.439 -2.277 18.107 1.00 91.88 550 LEU A N 1
ATOM 4277 C CA . LEU A 1 550 ? -30.126 -1.791 18.538 1.00 91.88 550 LEU A CA 1
ATOM 4278 C C . LEU A 1 550 ? -29.527 -0.742 17.598 1.00 91.88 550 LEU A C 1
ATOM 4280 O O . LEU A 1 550 ? -28.440 -0.251 17.895 1.00 91.88 550 LEU A O 1
ATOM 4284 N N . ASN A 1 551 ? -30.227 -0.385 16.516 1.00 93.56 551 ASN A N 1
ATOM 4285 C CA . ASN A 1 551 ? -29.761 0.534 15.482 1.00 93.56 551 ASN A CA 1
ATOM 4286 C C . ASN A 1 551 ? -28.356 0.146 14.968 1.00 93.56 551 ASN A C 1
ATOM 4288 O O . ASN A 1 551 ? -27.372 0.837 15.268 1.00 93.56 551 ASN A O 1
ATOM 4292 N N . PRO A 1 552 ? -28.237 -0.995 14.260 1.00 94.12 552 PRO A N 1
ATOM 4293 C CA . PRO A 1 552 ? -26.948 -1.579 13.901 1.00 94.12 552 PRO A CA 1
ATOM 4294 C C . PRO A 1 552 ? -26.047 -0.616 13.125 1.00 94.12 552 PRO A C 1
ATOM 4296 O O . PRO A 1 552 ? -24.868 -0.537 13.453 1.00 94.12 552 PRO A O 1
ATOM 4299 N N . ASP A 1 553 ? -26.595 0.176 12.200 1.00 92.06 553 ASP A N 1
ATOM 4300 C CA . ASP A 1 553 ? -25.814 1.129 11.398 1.00 92.06 553 ASP A CA 1
ATOM 4301 C C . ASP A 1 553 ? -25.143 2.220 12.263 1.00 92.06 553 ASP A C 1
ATOM 4303 O O . ASP A 1 553 ? -24.096 2.742 11.899 1.00 92.06 553 ASP A O 1
ATOM 4307 N N . SER A 1 554 ? -25.682 2.545 13.447 1.00 92.00 554 SER A N 1
ATOM 4308 C CA . SER A 1 554 ? -25.030 3.496 14.366 1.00 92.00 554 SER A CA 1
ATOM 4309 C C . SER A 1 554 ? -23.930 2.870 15.229 1.00 92.00 554 SER A C 1
ATOM 4311 O O . SER A 1 554 ? -23.078 3.582 15.771 1.00 92.00 554 SER A O 1
ATOM 4313 N N . ARG A 1 555 ? -23.951 1.541 15.387 1.00 94.12 555 ARG A N 1
ATOM 4314 C CA . ARG A 1 555 ? -23.064 0.798 16.293 1.00 94.12 555 ARG A CA 1
ATOM 4315 C C . ARG A 1 555 ? -22.012 -0.037 15.572 1.00 94.12 555 ARG A C 1
ATOM 4317 O O . ARG A 1 555 ? -21.076 -0.503 16.219 1.00 94.12 555 ARG A O 1
ATOM 4324 N N . ILE A 1 556 ? -22.173 -0.263 14.274 1.00 97.88 556 ILE A N 1
ATOM 4325 C CA . ILE A 1 556 ? -21.308 -1.109 13.458 1.00 97.88 556 ILE A CA 1
ATOM 4326 C C . ILE A 1 556 ? -20.720 -0.256 12.341 1.00 97.88 556 ILE A C 1
ATOM 4328 O O . ILE A 1 556 ? -21.431 0.208 11.459 1.00 97.88 556 ILE A O 1
ATOM 4332 N N . LEU A 1 557 ? -19.403 -0.090 12.371 1.00 97.69 557 LEU A N 1
ATOM 4333 C CA . LEU A 1 557 ? -18.638 0.565 11.327 1.00 97.69 557 LEU A CA 1
ATOM 4334 C C . LEU A 1 557 ? -17.957 -0.488 10.448 1.00 97.69 557 LEU A C 1
ATOM 4336 O O . LEU A 1 557 ? -17.080 -1.226 10.903 1.00 97.69 557 LEU A O 1
ATOM 4340 N N . GLU A 1 558 ? -18.347 -0.536 9.179 1.00 96.69 558 GLU A N 1
ATOM 4341 C CA . GLU A 1 558 ? -17.709 -1.346 8.136 1.00 96.69 558 GLU A CA 1
ATOM 4342 C C . GLU A 1 558 ? -16.473 -0.601 7.598 1.00 96.69 558 GLU A C 1
ATOM 4344 O O . GLU A 1 558 ? -16.558 0.207 6.669 1.00 96.69 558 GLU A O 1
ATOM 4349 N N . LEU A 1 559 ? -15.313 -0.854 8.216 1.00 94.81 559 LEU A N 1
ATOM 4350 C CA . LEU A 1 559 ? -14.052 -0.146 7.968 1.00 94.81 559 LEU A CA 1
ATOM 4351 C C . LEU A 1 559 ? -13.625 -0.235 6.503 1.00 94.81 559 LEU A C 1
ATOM 4353 O O . LEU A 1 559 ? -13.177 0.755 5.950 1.00 94.81 559 LEU A O 1
ATOM 4357 N N . HIS A 1 560 ? -13.765 -1.403 5.872 1.00 91.12 560 HIS A N 1
ATOM 4358 C CA . HIS A 1 560 ? -13.400 -1.621 4.463 1.00 91.12 560 HIS A CA 1
ATOM 4359 C C . HIS A 1 560 ? -14.610 -1.585 3.527 1.00 91.12 560 HIS A C 1
ATOM 4361 O O . HIS A 1 560 ? -14.547 -2.102 2.416 1.00 91.12 560 HIS A O 1
ATOM 4367 N N . GLY A 1 561 ? -15.709 -0.970 3.964 1.00 93.25 561 GLY A N 1
ATOM 4368 C CA . GLY A 1 561 ? -16.951 -0.887 3.204 1.00 93.25 561 GLY A CA 1
ATOM 4369 C C . GLY A 1 561 ? -17.733 -2.201 3.200 1.00 93.25 561 GLY A C 1
ATOM 4370 O O . GLY A 1 561 ? -17.592 -3.041 4.085 1.00 93.25 561 GLY A O 1
ATOM 4371 N N . THR A 1 562 ? -18.598 -2.380 2.209 1.00 92.56 562 THR A N 1
ATOM 4372 C CA . THR A 1 562 ? -19.561 -3.474 2.145 1.00 92.56 562 THR A CA 1
ATOM 4373 C C . THR A 1 562 ? -19.753 -4.011 0.731 1.00 92.56 562 THR A C 1
ATOM 4375 O O . THR A 1 562 ? -19.906 -3.269 -0.236 1.00 92.56 562 THR A O 1
ATOM 4378 N N . LEU A 1 563 ? -19.835 -5.337 0.600 1.00 90.44 563 LEU A N 1
ATOM 4379 C CA . LEU A 1 563 ? -20.237 -5.983 -0.652 1.00 90.44 563 LEU A CA 1
ATOM 4380 C C . LEU A 1 563 ? -21.743 -5.881 -0.905 1.00 90.44 563 LEU A C 1
ATOM 4382 O O . LEU A 1 563 ? -22.222 -6.396 -1.909 1.00 90.44 563 LEU A O 1
ATOM 4386 N N . ASN A 1 564 ? -22.518 -5.260 -0.017 1.00 91.75 564 ASN A N 1
ATOM 4387 C CA . ASN A 1 564 ? -23.962 -5.144 -0.193 1.00 91.75 564 ASN A CA 1
ATOM 4388 C C . ASN A 1 564 ? -24.360 -4.135 -1.281 1.00 91.75 564 ASN A C 1
ATOM 4390 O O . ASN A 1 564 ? -25.472 -4.208 -1.806 1.00 91.75 564 ASN A O 1
ATOM 4394 N N . PHE A 1 565 ? -23.452 -3.227 -1.646 1.00 94.81 565 PHE A N 1
ATOM 4395 C CA . PHE A 1 565 ? -23.698 -2.176 -2.625 1.00 94.81 565 PHE A CA 1
ATOM 4396 C C . PHE A 1 565 ? -22.595 -2.089 -3.683 1.00 94.81 565 PHE A C 1
ATOM 4398 O O . PHE A 1 565 ? -21.469 -2.554 -3.495 1.00 94.81 565 PHE A O 1
ATOM 4405 N N . ALA A 1 566 ? -22.941 -1.463 -4.802 1.00 95.44 566 ALA A N 1
ATOM 4406 C CA . ALA A 1 566 ? -22.022 -0.942 -5.794 1.00 95.44 566 ALA A CA 1
ATOM 4407 C C . ALA A 1 566 ? -22.210 0.577 -5.922 1.00 95.44 566 ALA A C 1
ATOM 4409 O O . ALA A 1 566 ? -23.328 1.091 -5.839 1.00 95.44 566 ALA A O 1
ATOM 4410 N N . VAL A 1 567 ? -21.106 1.281 -6.125 1.00 95.31 567 VAL A N 1
ATOM 4411 C CA . VAL A 1 567 ? -20.999 2.736 -6.265 1.00 95.31 567 VAL A CA 1
ATOM 4412 C C . VAL A 1 567 ? -20.442 3.088 -7.640 1.00 95.31 567 VAL A C 1
ATOM 4414 O O . VAL A 1 567 ? -19.892 2.226 -8.327 1.00 95.31 567 VAL A O 1
ATOM 4417 N N . VAL A 1 568 ? -20.569 4.354 -8.034 1.00 95.56 568 VAL A N 1
ATOM 4418 C CA . VAL A 1 568 ? -19.973 4.890 -9.263 1.00 95.56 568 VAL A CA 1
ATOM 4419 C C . VAL A 1 568 ? -18.884 5.883 -8.857 1.00 95.56 568 VAL A C 1
ATOM 4421 O O . VAL A 1 568 ? -19.221 7.000 -8.472 1.00 95.56 568 VAL A O 1
ATOM 4424 N N . PRO A 1 569 ? -17.590 5.509 -8.891 1.00 89.38 569 PRO A N 1
ATOM 4425 C CA . PRO A 1 569 ? -16.519 6.362 -8.368 1.00 89.38 569 PRO A CA 1
ATOM 4426 C C . PRO A 1 569 ? -16.454 7.749 -9.020 1.00 89.38 569 PRO A C 1
ATOM 4428 O O . PRO A 1 569 ? -16.276 8.742 -8.327 1.00 89.38 569 PRO A O 1
ATOM 4431 N N . SER A 1 570 ? -16.678 7.830 -10.336 1.00 88.94 570 SER A N 1
ATOM 4432 C CA . SER A 1 570 ? -16.706 9.097 -11.082 1.00 88.94 570 SER A CA 1
ATOM 4433 C C . SER A 1 570 ? -17.927 9.973 -10.777 1.00 88.94 570 SER A C 1
ATOM 4435 O O . SER A 1 570 ? -17.946 11.143 -11.143 1.00 88.94 570 SER A O 1
ATOM 4437 N N . HIS A 1 571 ? -18.942 9.430 -10.096 1.00 90.81 571 HIS A N 1
ATOM 4438 C CA . HIS A 1 571 ? -20.187 10.121 -9.768 1.00 90.81 571 HIS A CA 1
ATOM 4439 C C . HIS A 1 571 ? -20.571 9.865 -8.300 1.00 90.81 571 HIS A C 1
ATOM 4441 O O . HIS A 1 571 ? -21.489 9.086 -8.034 1.00 90.81 571 HIS A O 1
ATOM 4447 N N . PRO A 1 572 ? -19.926 10.534 -7.324 1.00 83.31 572 PRO A N 1
ATOM 4448 C CA . PRO A 1 572 ? -20.135 10.270 -5.894 1.00 83.31 572 PRO A CA 1
ATOM 4449 C C . PRO A 1 572 ? -21.586 10.435 -5.413 1.00 83.31 572 PRO A C 1
ATOM 4451 O O . PRO A 1 572 ? -22.006 9.788 -4.458 1.00 83.31 572 PRO A O 1
ATOM 4454 N N . ASN A 1 573 ? -22.366 11.280 -6.095 1.00 89.81 573 ASN A N 1
ATOM 4455 C CA . ASN A 1 573 ? -23.780 11.523 -5.792 1.00 89.81 573 ASN A CA 1
ATOM 4456 C C . ASN A 1 573 ? -24.735 10.531 -6.479 1.00 89.81 573 ASN A C 1
ATOM 4458 O O . ASN A 1 573 ? -25.948 10.603 -6.271 1.00 89.81 573 ASN A O 1
ATOM 4462 N N . HIS A 1 574 ? -24.224 9.631 -7.322 1.00 92.94 574 HIS A N 1
ATOM 4463 C CA . HIS A 1 574 ? -25.041 8.612 -7.964 1.00 92.94 574 HIS A CA 1
ATOM 4464 C C . HIS A 1 574 ? -25.595 7.644 -6.904 1.00 92.94 574 HIS A C 1
ATOM 4466 O O . HIS A 1 574 ? -24.841 7.191 -6.038 1.00 92.94 574 HIS A O 1
ATOM 4472 N N . PRO A 1 575 ? -26.889 7.273 -6.962 1.00 95.19 575 PRO A N 1
ATOM 4473 C CA . PRO A 1 575 ? -27.458 6.310 -6.030 1.00 95.19 575 PRO A CA 1
ATOM 4474 C C . PRO A 1 575 ? -26.660 5.003 -5.995 1.00 95.19 575 PRO A C 1
ATOM 4476 O O . PRO A 1 575 ? -26.300 4.449 -7.039 1.00 95.19 575 PRO A O 1
ATOM 4479 N N . LYS A 1 576 ? -26.407 4.490 -4.788 1.00 95.00 576 LYS A N 1
ATOM 4480 C CA . LYS A 1 576 ? -25.795 3.169 -4.617 1.00 95.00 576 LYS A CA 1
ATOM 4481 C C . LYS A 1 576 ? -26.725 2.101 -5.191 1.00 95.00 576 LYS A C 1
ATOM 4483 O O . LYS A 1 576 ? -27.919 2.097 -4.894 1.00 95.00 576 LYS A O 1
ATOM 4488 N N . LYS A 1 577 ? -26.176 1.167 -5.964 1.00 96.44 577 LYS A N 1
ATOM 4489 C CA . LYS A 1 577 ? -26.918 0.019 -6.496 1.00 96.44 577 LYS A CA 1
ATOM 4490 C C . LYS A 1 577 ? -26.802 -1.157 -5.544 1.00 96.44 577 LYS A C 1
ATOM 4492 O O . LYS A 1 577 ? -25.704 -1.471 -5.090 1.00 96.44 577 LYS A O 1
ATOM 4497 N N . LEU A 1 578 ? -27.910 -1.830 -5.241 1.00 96.38 578 LEU A N 1
ATOM 4498 C CA . LEU A 1 578 ? -27.857 -3.070 -4.468 1.00 96.38 578 LEU A CA 1
ATOM 4499 C C . LEU A 1 578 ? -27.060 -4.119 -5.243 1.00 96.38 578 LEU A C 1
ATOM 4501 O O . LEU A 1 578 ? -27.298 -4.364 -6.428 1.00 96.38 578 LEU A O 1
ATOM 4505 N N . ARG A 1 579 ? -26.119 -4.778 -4.563 1.00 93.81 579 ARG A N 1
ATOM 4506 C CA . ARG A 1 579 ? -25.273 -5.796 -5.191 1.00 93.81 579 ARG A CA 1
ATOM 4507 C C . ARG A 1 579 ? -26.088 -6.983 -5.707 1.00 93.81 579 ARG A C 1
ATOM 4509 O O . ARG A 1 579 ? -25.676 -7.586 -6.697 1.00 93.81 579 ARG A O 1
ATOM 4516 N N . SER A 1 580 ? -27.226 -7.294 -5.079 1.00 93.69 580 SER A N 1
ATOM 4517 C CA . SER A 1 580 ? -28.184 -8.310 -5.538 1.00 93.69 580 SER A CA 1
ATOM 4518 C C . SER A 1 580 ? -28.816 -7.959 -6.882 1.00 93.69 580 SER A C 1
ATOM 4520 O O . SER A 1 580 ? -28.962 -8.831 -7.735 1.00 93.69 580 SER A O 1
ATOM 4522 N N . ASP A 1 581 ? -29.149 -6.688 -7.083 1.00 96.38 581 ASP A N 1
ATOM 4523 C CA . ASP A 1 581 ? -29.815 -6.214 -8.295 1.00 96.38 581 ASP A CA 1
ATOM 4524 C C . ASP A 1 581 ? -28.805 -6.186 -9.443 1.00 96.38 581 ASP A C 1
ATOM 4526 O O . ASP A 1 581 ? -29.048 -6.743 -10.513 1.00 96.38 581 ASP A O 1
ATOM 4530 N N . LEU A 1 582 ? -27.595 -5.685 -9.165 1.00 95.25 582 LEU A N 1
ATOM 4531 C CA . LEU A 1 582 ? -26.473 -5.777 -10.096 1.00 95.25 582 LEU A CA 1
ATOM 4532 C C . LEU A 1 582 ? -26.110 -7.239 -10.420 1.00 95.25 582 LEU A C 1
ATOM 4534 O O . LEU A 1 582 ? -25.788 -7.544 -11.562 1.00 95.25 582 LEU A O 1
ATOM 4538 N N . GLN A 1 583 ? -26.191 -8.169 -9.457 1.00 93.00 583 GLN A N 1
ATOM 4539 C CA . GLN A 1 583 ? -25.971 -9.599 -9.720 1.00 93.00 583 GLN A CA 1
ATOM 4540 C C . GLN A 1 583 ? -26.992 -10.150 -10.725 1.00 93.00 583 GLN A C 1
ATOM 4542 O O . GLN A 1 583 ? -26.615 -10.915 -11.611 1.00 93.00 583 GLN A O 1
ATOM 4547 N N . ALA A 1 584 ? -28.267 -9.772 -10.594 1.00 94.75 584 ALA A N 1
ATOM 4548 C CA . ALA A 1 584 ? -29.322 -10.202 -11.507 1.00 94.75 584 ALA A CA 1
ATOM 4549 C C . ALA A 1 584 ? -29.111 -9.646 -12.926 1.00 94.75 584 ALA A C 1
ATOM 4551 O O . ALA A 1 584 ? -29.275 -10.375 -13.904 1.00 94.75 584 ALA A O 1
ATOM 4552 N N . GLU A 1 585 ? -28.677 -8.392 -13.048 1.00 95.94 585 GLU A N 1
ATOM 4553 C CA . GLU A 1 585 ? -28.330 -7.786 -14.339 1.00 95.94 585 GLU A CA 1
ATOM 4554 C C . GLU A 1 585 ? -27.102 -8.432 -14.980 1.00 95.94 585 GLU A C 1
ATOM 4556 O O . GLU A 1 585 ? -27.124 -8.759 -16.167 1.00 95.94 585 GLU A O 1
ATOM 4561 N N . LEU A 1 586 ? -26.053 -8.686 -14.192 1.00 93.94 586 LEU A N 1
ATOM 4562 C CA . LEU A 1 586 ? -24.881 -9.429 -14.649 1.00 93.94 586 LEU A CA 1
ATOM 4563 C C . LEU A 1 586 ? -25.278 -10.823 -15.149 1.00 93.94 586 LEU A C 1
ATOM 4565 O O . LEU A 1 586 ? -24.809 -11.239 -16.206 1.00 93.94 586 LEU A O 1
ATOM 4569 N N . ALA A 1 587 ? -26.176 -11.527 -14.454 1.00 92.75 587 ALA A N 1
ATOM 4570 C CA . ALA A 1 587 ? -26.671 -12.830 -14.896 1.00 92.75 587 ALA A CA 1
ATOM 4571 C C . ALA A 1 587 ? -27.465 -12.728 -16.210 1.00 92.75 587 ALA A C 1
ATOM 4573 O O . ALA A 1 587 ? -27.268 -13.537 -17.116 1.00 92.75 587 ALA A O 1
ATOM 4574 N N . ALA A 1 588 ? -28.319 -11.709 -16.345 1.00 95.31 588 ALA A N 1
ATOM 4575 C CA . ALA A 1 588 ? -29.110 -11.476 -17.551 1.00 95.31 588 ALA A CA 1
ATOM 4576 C C . ALA A 1 588 ? -28.242 -11.129 -18.775 1.00 95.31 588 ALA A C 1
ATOM 4578 O O . ALA A 1 588 ? -28.538 -11.566 -19.888 1.00 95.31 588 ALA A O 1
ATOM 4579 N N . LEU A 1 589 ? -27.156 -10.376 -18.578 1.00 94.81 589 LEU A N 1
ATOM 4580 C CA . LEU A 1 589 ? -26.204 -10.020 -19.636 1.00 94.81 589 LEU A CA 1
ATOM 4581 C C . LEU A 1 589 ? -25.254 -11.162 -20.011 1.00 94.81 589 LEU A C 1
ATOM 4583 O O . LEU A 1 589 ? -24.723 -11.171 -21.126 1.00 94.81 589 LEU A O 1
ATOM 4587 N N . ASN A 1 590 ? -25.060 -12.123 -19.106 1.00 92.50 590 ASN A N 1
ATOM 4588 C CA . ASN A 1 590 ? -24.118 -13.229 -19.248 1.00 92.50 590 ASN A CA 1
ATOM 4589 C C . ASN A 1 590 ? -24.814 -14.592 -19.047 1.00 92.50 590 ASN A C 1
ATOM 4591 O O . ASN A 1 590 ? -24.453 -15.334 -18.130 1.00 92.50 590 ASN A O 1
ATOM 4595 N N . PRO A 1 591 ? -25.783 -14.974 -19.904 1.00 90.56 591 PRO A N 1
ATOM 4596 C CA . PRO A 1 591 ? -26.597 -16.177 -19.700 1.00 90.56 591 PRO A CA 1
ATOM 4597 C C . PRO A 1 591 ? -25.767 -17.467 -19.621 1.00 90.56 591 PRO A C 1
ATOM 4599 O O . PRO A 1 591 ? -26.050 -18.321 -18.787 1.00 90.56 591 PRO A O 1
ATOM 4602 N N . SER A 1 592 ? -24.698 -17.587 -20.414 1.00 85.12 592 SER A N 1
ATOM 4603 C CA . SER A 1 592 ? -23.791 -18.744 -20.368 1.00 85.12 592 SER A CA 1
ATOM 4604 C C . SER A 1 592 ? -23.016 -18.846 -19.047 1.00 85.12 592 SER A C 1
ATOM 4606 O O . SER A 1 592 ? -22.738 -19.946 -18.576 1.00 85.12 592 SER A O 1
ATOM 4608 N N . TRP A 1 593 ? -22.679 -17.708 -18.428 1.00 84.19 593 TRP A N 1
ATOM 4609 C CA . TRP A 1 593 ? -22.029 -17.673 -17.113 1.00 84.19 593 TRP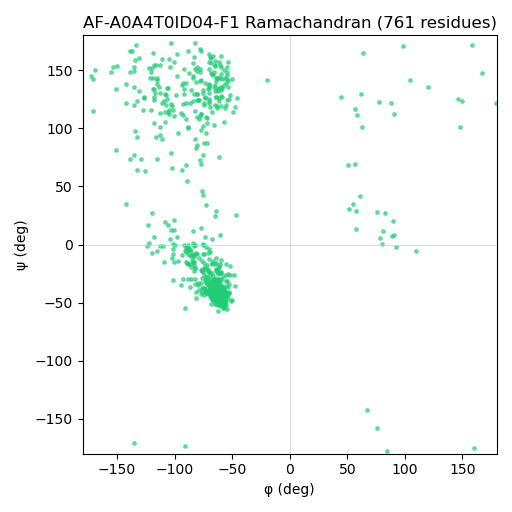 A CA 1
ATOM 4610 C C . TRP A 1 593 ? -23.020 -18.020 -15.997 1.00 84.19 593 TRP A C 1
ATOM 4612 O O . TRP A 1 593 ? -22.661 -18.727 -15.057 1.00 84.19 593 TRP A O 1
ATOM 4622 N N . ALA A 1 594 ? -24.272 -17.566 -16.115 1.00 85.31 594 ALA A N 1
ATOM 4623 C CA . ALA A 1 594 ? -25.343 -17.903 -15.180 1.00 85.31 594 ALA A CA 1
ATOM 4624 C C . ALA A 1 594 ? -25.680 -19.406 -15.210 1.00 85.31 594 ALA A C 1
ATOM 4626 O O . ALA A 1 594 ? -25.728 -20.043 -14.160 1.00 85.31 594 ALA A O 1
ATOM 4627 N N . GLU A 1 595 ? -25.818 -19.994 -16.403 1.00 83.00 595 GLU A N 1
ATOM 4628 C CA . GLU A 1 595 ? -26.034 -21.439 -16.566 1.00 83.00 595 GLU A CA 1
ATOM 4629 C C . GLU A 1 595 ? -24.883 -22.251 -15.952 1.00 83.00 595 GLU A C 1
ATOM 4631 O O . GLU A 1 595 ? -25.107 -23.249 -15.260 1.00 83.00 595 GLU A O 1
ATOM 4636 N N . PHE A 1 596 ? -23.642 -21.791 -16.139 1.00 75.69 596 PHE A N 1
ATOM 4637 C CA . PHE A 1 596 ? -22.486 -22.426 -15.521 1.00 75.69 596 PHE A CA 1
ATOM 4638 C C . PHE A 1 596 ? -22.514 -22.338 -13.986 1.00 75.69 596 PHE A C 1
ATOM 4640 O O . PHE A 1 596 ? -22.292 -23.358 -13.329 1.00 75.69 596 PHE A O 1
ATOM 4647 N N . ALA A 1 597 ? -22.848 -21.175 -13.412 1.00 72.00 597 ALA A N 1
ATOM 4648 C CA . ALA A 1 597 ? -22.983 -20.995 -11.961 1.00 72.00 597 ALA A CA 1
ATOM 4649 C C . ALA A 1 597 ? -24.001 -21.976 -11.348 1.00 72.00 597 ALA A C 1
ATOM 4651 O O . ALA A 1 597 ? -23.716 -22.627 -10.340 1.00 72.00 597 ALA A O 1
ATOM 4652 N N . ASP A 1 598 ? -25.152 -22.148 -12.004 1.00 71.69 598 ASP A N 1
ATOM 4653 C CA . ASP A 1 598 ? -26.205 -23.075 -11.573 1.00 71.69 598 ASP A CA 1
ATOM 4654 C C . ASP A 1 598 ? -25.784 -24.551 -11.692 1.00 71.69 598 ASP A C 1
ATOM 4656 O O . ASP A 1 598 ? -26.223 -25.403 -10.909 1.00 71.69 598 ASP A O 1
ATOM 4660 N N . SER A 1 599 ? -24.925 -24.875 -12.665 1.00 66.00 599 SER A N 1
ATOM 4661 C CA . SER A 1 599 ? -24.398 -26.231 -12.872 1.00 66.00 599 SER A CA 1
ATOM 4662 C C . SER A 1 599 ? -23.326 -26.623 -11.844 1.00 66.00 599 SER A C 1
ATOM 4664 O O . SER A 1 599 ? -23.327 -27.758 -11.359 1.00 66.00 599 SER A O 1
ATOM 4666 N N . GLN A 1 600 ? -22.464 -25.679 -11.445 1.00 53.59 600 GLN A N 1
ATOM 4667 C CA . GLN A 1 600 ? -21.425 -25.857 -10.422 1.00 53.59 600 GLN A CA 1
ATOM 4668 C C . GLN A 1 600 ? -22.026 -26.126 -9.037 1.00 53.59 600 GLN A C 1
ATOM 4670 O O . GLN A 1 600 ? -21.512 -26.964 -8.303 1.00 53.59 600 GLN A O 1
ATOM 4675 N N . ALA A 1 601 ? -23.194 -25.552 -8.719 1.00 48.66 601 ALA A N 1
ATOM 4676 C CA . ALA A 1 601 ? -23.941 -25.890 -7.502 1.00 48.66 601 ALA A CA 1
ATOM 4677 C C . ALA A 1 601 ? -24.343 -27.385 -7.408 1.00 48.66 601 ALA A C 1
ATOM 4679 O O . ALA A 1 601 ? -24.764 -27.846 -6.346 1.00 48.66 601 ALA A O 1
ATOM 4680 N N . LYS A 1 602 ? -24.231 -28.154 -8.506 1.00 36.44 602 LYS A N 1
ATOM 4681 C CA . LYS A 1 602 ? -24.560 -29.588 -8.587 1.00 36.44 602 LYS A CA 1
ATOM 4682 C C . LYS A 1 602 ? -23.362 -30.503 -8.881 1.00 36.44 602 LYS A C 1
ATOM 4684 O O . LYS A 1 602 ? -23.538 -31.722 -8.844 1.00 36.44 602 LYS A O 1
ATOM 4689 N N . LEU A 1 603 ? -22.167 -29.973 -9.154 1.00 35.56 603 LEU A N 1
ATOM 4690 C CA . LEU A 1 603 ? -20.979 -30.764 -9.496 1.00 35.56 603 LEU A CA 1
ATOM 4691 C C . LEU A 1 603 ? -19.981 -30.791 -8.331 1.00 35.56 603 LEU A C 1
ATOM 4693 O O . LEU A 1 603 ? -19.554 -29.759 -7.828 1.00 35.56 603 LEU A O 1
ATOM 4697 N N . LYS A 1 604 ? -19.595 -32.002 -7.907 1.00 36.44 604 LYS A N 1
ATOM 4698 C CA . LYS A 1 604 ? -18.453 -32.221 -7.007 1.00 36.44 604 LYS A CA 1
ATOM 4699 C C . LYS A 1 604 ? -17.177 -31.748 -7.710 1.00 36.44 604 LYS A C 1
ATOM 4701 O O . LYS A 1 604 ? -16.818 -32.320 -8.735 1.00 36.44 604 LYS A O 1
ATOM 4706 N N . GLN A 1 605 ? -16.518 -30.743 -7.143 1.00 35.34 605 GLN A N 1
ATOM 4707 C CA . GLN A 1 605 ? -15.197 -30.272 -7.562 1.00 35.34 605 GLN A CA 1
ATOM 4708 C C . GLN A 1 605 ? -14.099 -31.321 -7.351 1.00 35.34 605 GLN A C 1
ATOM 4710 O O . GLN A 1 605 ? -14.232 -32.233 -6.526 1.00 35.34 605 GLN A O 1
ATOM 4715 N N . ASN A 1 606 ? -13.008 -31.157 -8.101 1.00 32.59 606 ASN A N 1
ATOM 4716 C CA . ASN A 1 606 ? -11.820 -31.997 -8.024 1.00 32.59 606 ASN A CA 1
ATOM 4717 C C . ASN A 1 606 ? -11.027 -31.774 -6.715 1.00 32.59 606 ASN A C 1
ATOM 4719 O O . ASN A 1 606 ? -11.155 -30.721 -6.085 1.00 32.59 606 ASN A O 1
ATOM 4723 N N . PRO A 1 607 ? -10.208 -32.758 -6.286 1.00 26.08 607 PRO A N 1
ATOM 4724 C CA . PRO A 1 607 ? -9.478 -32.734 -5.010 1.00 26.08 607 PRO A CA 1
ATOM 4725 C C . PRO A 1 607 ? -8.420 -31.627 -4.867 1.00 26.08 607 PRO A C 1
ATOM 4727 O O . PRO A 1 607 ? -7.893 -31.439 -3.773 1.00 26.08 607 PRO A O 1
ATOM 4730 N N . ASP A 1 608 ? -8.087 -30.940 -5.956 1.00 27.30 608 ASP A N 1
ATOM 4731 C CA . ASP A 1 608 ? -7.109 -29.853 -6.060 1.00 27.30 608 ASP A CA 1
ATOM 4732 C C . ASP A 1 608 ? -7.743 -28.450 -6.104 1.00 27.30 608 ASP A C 1
ATOM 4734 O O . ASP A 1 608 ? -7.024 -27.469 -5.938 1.00 27.30 608 ASP A O 1
ATOM 4738 N N . GLY A 1 609 ? -9.074 -28.343 -6.219 1.00 32.91 609 GLY A N 1
ATOM 4739 C CA . GLY A 1 609 ? -9.805 -27.069 -6.144 1.00 32.91 609 GLY A CA 1
ATOM 4740 C C . GLY A 1 609 ? -9.985 -26.322 -7.472 1.00 32.91 609 GLY A C 1
ATOM 4741 O O . GLY A 1 609 ? -10.522 -25.211 -7.470 1.00 32.91 609 GLY A O 1
ATOM 4742 N N . ASP A 1 610 ? -9.613 -26.930 -8.599 1.00 39.88 610 ASP A N 1
ATOM 4743 C CA . ASP A 1 610 ? -9.754 -26.316 -9.921 1.00 39.88 610 ASP A CA 1
ATOM 4744 C C . ASP A 1 610 ? -11.212 -26.294 -10.404 1.00 39.88 610 ASP A C 1
ATOM 4746 O O . ASP A 1 610 ? -11.958 -27.275 -10.291 1.00 39.88 610 ASP A O 1
ATOM 4750 N N . VAL A 1 611 ? -11.606 -25.174 -11.019 1.00 42.94 611 VAL A N 1
ATOM 4751 C CA . VAL A 1 611 ? -12.813 -25.089 -11.847 1.00 42.94 611 VAL A CA 1
ATOM 4752 C C . VAL A 1 611 ? -12.416 -24.735 -13.270 1.00 42.94 611 VAL A C 1
ATOM 4754 O O . VAL A 1 611 ? -12.093 -23.595 -13.584 1.00 42.94 611 VAL A O 1
ATOM 4757 N N . GLU A 1 612 ? -12.468 -25.735 -14.146 1.00 42.81 612 GLU A N 1
ATOM 4758 C CA . GLU A 1 612 ? -12.275 -25.561 -15.582 1.00 42.81 612 GLU A CA 1
ATOM 4759 C C . GLU A 1 612 ? -13.464 -24.752 -16.141 1.00 42.81 612 GLU A C 1
ATOM 4761 O O . GLU A 1 612 ? -14.615 -25.205 -16.091 1.00 42.81 612 GLU A O 1
ATOM 4766 N N . LEU A 1 613 ? -13.213 -23.529 -16.632 1.00 53.31 613 LEU A N 1
ATOM 4767 C CA . LEU A 1 613 ? -14.228 -22.775 -17.374 1.00 53.31 613 LEU A CA 1
ATOM 4768 C C . LEU A 1 613 ? -14.635 -23.599 -18.613 1.00 53.31 613 LEU A C 1
ATOM 4770 O O . LEU A 1 613 ? -13.757 -24.121 -19.305 1.00 53.31 613 LEU A O 1
ATOM 4774 N N . PRO A 1 614 ? -15.937 -23.729 -18.935 1.00 53.25 614 PRO A N 1
ATOM 4775 C CA . PRO A 1 614 ? -16.378 -24.452 -20.121 1.00 53.25 614 PRO A CA 1
ATOM 4776 C C . PRO A 1 614 ? -15.690 -23.915 -21.377 1.00 53.25 614 PRO A C 1
ATOM 4778 O O . PRO A 1 614 ? -15.526 -22.703 -21.538 1.00 53.25 614 PRO A O 1
ATOM 4781 N N . SER A 1 615 ? -15.321 -24.815 -22.291 1.00 46.16 615 SER A N 1
ATOM 4782 C CA . SER A 1 615 ? -14.660 -24.462 -23.549 1.00 46.16 615 SER A CA 1
ATOM 4783 C C . SER A 1 615 ? -15.413 -23.337 -24.277 1.00 46.16 615 SER A C 1
ATOM 4785 O O . SER A 1 615 ? -16.543 -23.547 -24.722 1.00 46.16 615 SER A O 1
ATOM 4787 N N . GLY A 1 616 ? -14.784 -22.163 -24.406 1.00 56.06 616 GLY A N 1
ATOM 4788 C CA . GLY A 1 616 ? -15.346 -20.985 -25.084 1.00 56.06 616 GLY A CA 1
ATOM 4789 C C . GLY A 1 616 ? -15.740 -19.811 -24.177 1.00 56.06 616 GLY A C 1
ATOM 4790 O O . GLY A 1 616 ? -16.082 -18.757 -24.707 1.00 56.06 616 GLY A O 1
ATOM 4791 N N . LEU A 1 617 ? -15.669 -19.948 -22.847 1.00 60.56 617 LEU A N 1
ATOM 4792 C CA . LEU A 1 617 ? -15.836 -18.832 -21.909 1.00 60.56 617 LEU A CA 1
ATOM 4793 C C . LEU A 1 617 ? -14.469 -18.243 -21.534 1.00 60.56 617 LEU A C 1
ATOM 4795 O O . LEU A 1 617 ? -13.670 -18.893 -20.868 1.00 60.56 617 LEU A O 1
ATOM 4799 N N . THR A 1 618 ? -14.210 -17.003 -21.950 1.00 65.19 618 THR A N 1
ATOM 4800 C CA . THR A 1 618 ? -13.052 -16.203 -21.512 1.00 65.19 618 THR A CA 1
ATOM 4801 C C . THR A 1 618 ? -13.534 -14.970 -20.754 1.00 65.19 618 THR A C 1
ATOM 4803 O O . THR A 1 618 ? -14.648 -14.496 -20.993 1.00 65.19 618 THR A O 1
ATOM 4806 N N . TYR A 1 619 ? -12.711 -14.418 -19.858 1.00 67.25 619 TYR A N 1
ATOM 4807 C CA . TYR A 1 619 ? -13.055 -13.197 -19.112 1.00 67.25 619 TYR A CA 1
ATOM 4808 C C . TYR A 1 619 ? -13.442 -12.023 -20.030 1.00 67.25 619 TYR A C 1
ATOM 4810 O O . TYR A 1 619 ? -14.322 -11.244 -19.680 1.00 67.25 619 TYR A O 1
ATOM 4818 N N . GLU A 1 620 ? -12.867 -11.957 -21.233 1.00 69.06 620 GLU A N 1
ATOM 4819 C CA . GLU A 1 620 ? -13.164 -10.952 -22.267 1.00 69.06 620 GLU A CA 1
ATOM 4820 C C . GLU A 1 620 ? -14.609 -11.020 -22.794 1.00 69.06 620 GLU A C 1
ATOM 4822 O O . GLU A 1 620 ? -15.136 -10.044 -23.325 1.00 69.06 620 GLU A O 1
ATOM 4827 N N . THR A 1 621 ? -15.280 -12.169 -22.649 1.00 77.38 621 THR A N 1
ATOM 4828 C CA . THR A 1 621 ? -16.687 -12.333 -23.052 1.00 77.38 621 THR A CA 1
ATOM 4829 C C . THR A 1 621 ? -17.679 -11.844 -21.996 1.00 77.38 621 THR A C 1
ATOM 4831 O O . THR A 1 621 ? -18.873 -11.745 -22.294 1.00 77.38 621 THR A O 1
ATOM 4834 N N . PHE A 1 622 ? -17.214 -11.543 -20.777 1.00 84.31 622 PHE A N 1
ATOM 4835 C CA . PHE A 1 622 ? -18.072 -11.123 -19.675 1.00 84.31 622 PHE A CA 1
ATOM 4836 C C . PHE A 1 622 ? -18.473 -9.650 -19.810 1.00 84.31 622 PHE A C 1
ATOM 4838 O O . PHE A 1 622 ? -17.644 -8.744 -19.899 1.00 84.31 622 PHE A O 1
ATOM 4845 N N . LYS A 1 623 ? -19.779 -9.401 -19.803 1.00 90.56 623 LYS A N 1
ATOM 4846 C CA . LYS A 1 623 ? -20.379 -8.080 -19.974 1.00 90.56 623 LYS A CA 1
ATOM 4847 C C . LYS A 1 623 ? -20.751 -7.483 -18.627 1.00 90.56 623 LYS A C 1
ATOM 4849 O O . LYS A 1 623 ? -21.479 -8.097 -17.850 1.00 90.56 623 LYS A O 1
ATOM 4854 N N . VAL A 1 624 ? -20.302 -6.258 -18.391 1.00 91.31 624 VAL A N 1
ATOM 4855 C CA . VAL A 1 624 ? -20.661 -5.457 -17.216 1.00 91.31 624 VAL A CA 1
ATOM 4856 C C . VAL A 1 624 ? -21.612 -4.349 -17.679 1.00 91.31 624 VAL A C 1
ATOM 4858 O O . VAL A 1 624 ? -21.288 -3.684 -18.666 1.00 91.31 624 VAL A O 1
ATOM 4861 N N . PRO A 1 625 ? -22.783 -4.159 -17.041 1.00 93.50 625 PRO A N 1
ATOM 4862 C CA . PRO A 1 625 ? -23.682 -3.068 -17.396 1.00 93.50 625 PRO A CA 1
ATOM 4863 C C . PRO A 1 625 ? -23.048 -1.710 -17.048 1.00 93.50 625 PRO A C 1
ATOM 4865 O O . PRO A 1 625 ? -22.335 -1.616 -16.041 1.00 93.50 625 PRO A O 1
ATOM 4868 N N . PRO A 1 626 ? -23.306 -0.655 -17.842 1.00 92.69 626 PRO A N 1
ATOM 4869 C CA . PRO A 1 626 ? -22.996 0.708 -17.424 1.00 92.69 626 PRO A CA 1
ATOM 4870 C C . PRO A 1 626 ? -23.880 1.118 -16.234 1.00 92.69 626 PRO A C 1
ATOM 4872 O O . PRO A 1 626 ? -24.918 0.489 -16.002 1.00 92.69 626 PRO A O 1
ATOM 4875 N N . PRO A 1 627 ? -23.510 2.171 -15.486 1.00 95.44 627 PRO A N 1
ATOM 4876 C CA . PRO A 1 627 ? -24.386 2.708 -14.463 1.00 95.44 627 PRO A CA 1
ATOM 4877 C C . PRO A 1 627 ? -25.686 3.283 -15.022 1.00 95.44 627 PRO A C 1
ATOM 4879 O O . PRO A 1 627 ? -25.695 3.887 -16.094 1.00 95.44 627 PRO A O 1
ATOM 4882 N N . ASP A 1 628 ? -26.773 3.085 -14.277 1.00 92.31 628 ASP A N 1
ATOM 4883 C CA . ASP A 1 628 ? -28.125 3.492 -14.667 1.00 92.31 628 ASP A CA 1
ATOM 4884 C C . ASP A 1 628 ? -28.186 4.995 -15.001 1.00 92.31 628 ASP A C 1
ATOM 4886 O O . ASP A 1 628 ? -27.914 5.842 -14.153 1.00 92.31 628 ASP A O 1
ATOM 4890 N N . GLY A 1 629 ? -28.568 5.347 -16.232 1.00 92.56 629 GLY A N 1
ATOM 4891 C CA . GLY A 1 629 ? -28.646 6.745 -16.673 1.00 92.56 629 GLY A CA 1
ATOM 4892 C C . GLY A 1 629 ? -27.304 7.391 -17.038 1.00 92.56 629 GLY A C 1
ATOM 4893 O O . GLY A 1 629 ? -27.273 8.590 -17.323 1.00 92.56 629 GLY A O 1
ATOM 4894 N N . LEU A 1 630 ? -26.211 6.621 -17.048 1.00 92.25 630 LEU A N 1
ATOM 4895 C CA . LEU A 1 630 ? -24.869 7.044 -17.465 1.00 92.25 630 LEU A CA 1
ATOM 4896 C C . LEU A 1 630 ? -24.349 6.212 -18.652 1.00 92.25 630 LEU A C 1
ATOM 4898 O O . LEU A 1 630 ? -23.146 6.084 -18.854 1.00 92.25 630 LEU A O 1
ATOM 4902 N N . GLU A 1 631 ? -25.235 5.659 -19.486 1.00 87.75 631 GLU A N 1
ATOM 4903 C CA . GLU A 1 631 ? -24.872 4.736 -20.575 1.00 87.75 631 GLU A CA 1
ATOM 4904 C C . GLU A 1 631 ? -23.963 5.365 -21.649 1.00 87.75 631 GLU A C 1
ATOM 4906 O O . GLU A 1 631 ? -23.296 4.649 -22.397 1.00 87.75 631 GLU A O 1
ATOM 4911 N N . GLY A 1 632 ? -23.951 6.698 -21.749 1.00 83.00 632 GLY A N 1
ATOM 4912 C CA . GLY A 1 632 ? -23.101 7.457 -22.672 1.00 83.00 632 GLY A CA 1
ATOM 4913 C C . GLY A 1 632 ? -21.769 7.925 -22.081 1.00 83.00 632 GLY A C 1
ATOM 4914 O O . GLY A 1 632 ? -20.929 8.425 -22.831 1.00 83.00 632 GLY A O 1
ATOM 4915 N N . ASP A 1 633 ? -21.570 7.780 -20.771 1.00 86.31 633 ASP A N 1
ATOM 4916 C CA . ASP A 1 633 ? -20.352 8.207 -20.092 1.00 86.31 633 ASP A CA 1
ATOM 4917 C C . ASP A 1 633 ? -19.356 7.045 -20.012 1.00 86.31 633 ASP A C 1
ATOM 4919 O O . ASP A 1 633 ? -19.557 6.056 -19.307 1.00 86.31 633 ASP A O 1
ATOM 4923 N N . ARG A 1 634 ? -18.253 7.166 -20.757 1.00 77.31 634 ARG A N 1
ATOM 4924 C CA . ARG A 1 634 ? -17.222 6.122 -20.828 1.00 77.31 634 ARG A CA 1
ATOM 4925 C C . ARG A 1 634 ? -16.418 5.973 -19.531 1.00 77.31 634 ARG A C 1
ATOM 4927 O O . ARG A 1 634 ? -15.906 4.878 -19.296 1.00 77.31 634 ARG A O 1
ATOM 4934 N N . GLY A 1 635 ? -16.366 7.014 -18.700 1.00 81.25 635 GLY A N 1
ATOM 4935 C CA . GLY A 1 635 ? -15.720 7.006 -17.387 1.00 81.25 635 GLY A CA 1
ATOM 4936 C C . GLY A 1 635 ? -16.651 6.557 -16.253 1.00 81.25 635 GLY A C 1
ATOM 4937 O O . GLY A 1 635 ? -16.223 6.443 -15.102 1.00 81.25 635 GLY A O 1
ATOM 4938 N N . ALA A 1 636 ? -17.931 6.289 -16.532 1.00 91.44 636 ALA A N 1
ATOM 4939 C CA . ALA A 1 636 ? -18.885 5.793 -15.545 1.00 91.44 636 ALA A CA 1
ATOM 4940 C C . ALA A 1 636 ? -18.904 4.258 -15.502 1.00 91.44 636 ALA A C 1
ATOM 4942 O O . ALA A 1 636 ? -19.205 3.575 -16.480 1.00 91.44 636 ALA A O 1
ATOM 4943 N N . PHE A 1 637 ? -18.618 3.689 -14.331 1.00 94.19 637 PHE A N 1
ATOM 4944 C CA . PHE A 1 637 ? -18.668 2.246 -14.104 1.00 94.19 637 PHE A CA 1
ATOM 4945 C C . PHE A 1 637 ? -19.014 1.919 -12.653 1.00 94.19 637 PHE A C 1
ATOM 4947 O O . PHE A 1 637 ? -18.718 2.684 -11.736 1.00 94.19 637 PHE A O 1
ATOM 4954 N N . TYR A 1 638 ? -19.609 0.745 -12.436 1.00 95.38 638 TYR A N 1
ATOM 4955 C CA . TYR A 1 638 ? -19.820 0.229 -11.089 1.00 95.38 638 TYR A CA 1
ATOM 4956 C C . TYR A 1 638 ? -18.513 -0.294 -10.486 1.00 95.38 638 TYR A C 1
ATOM 4958 O O . TYR A 1 638 ? -17.817 -1.106 -11.101 1.00 95.38 638 TYR A O 1
ATOM 4966 N N . LYS A 1 639 ? -18.242 0.096 -9.239 1.00 94.62 639 LYS A N 1
ATOM 4967 C CA . LYS A 1 639 ? -17.289 -0.531 -8.314 1.00 94.62 639 LYS A CA 1
ATOM 4968 C C . LYS A 1 639 ? -18.074 -1.097 -7.126 1.00 94.62 639 LYS A C 1
ATOM 4970 O O . LYS A 1 639 ? -19.021 -0.448 -6.694 1.00 94.62 639 LYS A O 1
ATOM 4975 N N . PRO A 1 640 ? -17.743 -2.270 -6.569 1.00 92.50 640 PRO A N 1
ATOM 4976 C CA . PRO A 1 640 ? -18.257 -2.639 -5.246 1.00 92.50 640 PRO A CA 1
ATOM 4977 C C . PRO A 1 640 ? -17.935 -1.543 -4.215 1.00 92.50 640 PRO A C 1
ATOM 4979 O O . PRO A 1 640 ? -16.872 -0.922 -4.274 1.00 92.50 640 PRO A O 1
ATOM 4982 N N . ASP A 1 641 ? -18.827 -1.330 -3.252 1.00 94.44 641 ASP A N 1
ATOM 4983 C CA . ASP A 1 641 ? -18.660 -0.344 -2.174 1.00 94.44 641 ASP A CA 1
ATOM 4984 C C . ASP A 1 641 ? -17.681 -0.834 -1.092 1.00 94.44 641 ASP A C 1
ATOM 4986 O O . ASP A 1 641 ? -17.971 -0.794 0.097 1.00 94.44 641 ASP A O 1
ATOM 4990 N N . VAL A 1 642 ? -16.535 -1.372 -1.510 1.00 90.56 642 VAL A N 1
ATOM 4991 C CA . VAL A 1 642 ? -15.469 -1.899 -0.651 1.00 90.56 642 VAL A CA 1
ATOM 4992 C C . VAL A 1 642 ? -14.164 -1.182 -0.936 1.00 90.56 642 VAL A C 1
ATOM 4994 O O . VAL A 1 642 ? -13.934 -0.769 -2.068 1.00 90.56 642 VAL A O 1
ATOM 4997 N N . VAL A 1 643 ? -13.291 -1.098 0.059 1.00 83.88 643 VAL A N 1
ATOM 4998 C CA . VAL A 1 643 ? -11.955 -0.513 -0.082 1.00 83.88 643 VAL A CA 1
ATOM 4999 C C . VAL A 1 643 ? -11.008 -1.567 -0.662 1.00 83.88 643 VAL A C 1
ATOM 5001 O O . VAL A 1 643 ? -10.761 -2.604 -0.041 1.00 83.88 643 VAL A O 1
ATOM 5004 N N . PHE A 1 644 ? -10.500 -1.333 -1.871 1.00 77.19 644 PHE A N 1
ATOM 5005 C CA . PHE A 1 644 ? -9.508 -2.189 -2.522 1.00 77.19 644 PHE A CA 1
ATOM 5006 C C . PHE A 1 644 ? -8.092 -1.969 -1.976 1.00 77.19 644 PHE A C 1
ATOM 5008 O O . PHE A 1 644 ? -7.799 -1.019 -1.255 1.00 77.19 644 PHE A O 1
ATOM 5015 N N . PHE A 1 645 ? -7.169 -2.863 -2.334 1.00 63.09 645 PHE A N 1
ATOM 5016 C CA . PHE A 1 645 ? -5.754 -2.633 -2.053 1.00 63.09 645 PHE A CA 1
ATOM 5017 C C . PHE A 1 645 ? -5.255 -1.417 -2.846 1.00 63.09 645 PHE A C 1
ATOM 5019 O O . PHE A 1 645 ? -5.501 -1.318 -4.048 1.00 63.09 645 PHE A O 1
ATOM 5026 N N . GLY A 1 646 ? -4.555 -0.507 -2.167 1.00 64.38 646 GLY A N 1
ATOM 5027 C CA . GLY A 1 646 ? -4.154 0.788 -2.727 1.00 64.38 646 GLY A CA 1
ATOM 5028 C C . GLY A 1 646 ? -5.266 1.846 -2.725 1.00 64.38 646 GLY A C 1
ATOM 5029 O O . GLY A 1 646 ? -5.031 2.953 -3.187 1.00 64.38 646 GLY A O 1
ATOM 5030 N N . GLU A 1 647 ? -6.464 1.530 -2.219 1.00 77.44 647 GLU A N 1
ATOM 5031 C CA . GLU A 1 647 ? -7.529 2.510 -1.984 1.00 77.44 647 GLU A CA 1
ATOM 5032 C C . GLU A 1 647 ? -7.448 3.036 -0.547 1.00 77.44 647 GLU A C 1
ATOM 5034 O O . GLU A 1 647 ? -7.219 2.276 0.402 1.00 77.44 647 GLU A O 1
ATOM 5039 N N . THR A 1 648 ? -7.661 4.338 -0.379 1.00 73.88 648 THR A N 1
ATOM 5040 C CA . THR A 1 648 ? -7.736 4.971 0.939 1.00 73.88 648 THR A CA 1
ATOM 5041 C C . THR A 1 648 ? -9.121 4.748 1.547 1.00 73.88 648 THR A C 1
ATOM 5043 O O . THR A 1 648 ? -10.126 4.636 0.848 1.00 73.88 648 THR A O 1
ATOM 5046 N N . LEU A 1 649 ? -9.186 4.674 2.876 1.00 77.19 649 LEU A N 1
ATOM 5047 C CA . LEU A 1 649 ? -10.463 4.700 3.588 1.00 77.19 649 LEU A CA 1
ATOM 5048 C C . LEU A 1 649 ? -11.173 6.033 3.347 1.00 77.19 649 LEU A C 1
ATOM 5050 O O . LEU A 1 649 ? -10.516 7.070 3.349 1.00 77.19 649 LEU A O 1
ATOM 5054 N N . SER A 1 650 ? -12.502 6.021 3.237 1.00 84.69 650 SER A N 1
ATOM 5055 C CA . SER A 1 650 ? -13.263 7.277 3.203 1.00 84.69 650 SER A CA 1
ATOM 5056 C C . SER A 1 650 ? -13.063 8.088 4.497 1.00 84.69 650 SER A C 1
ATOM 5058 O O . SER A 1 650 ? -12.833 7.483 5.557 1.00 84.69 650 SER A O 1
ATOM 5060 N N . PRO A 1 651 ? -13.217 9.426 4.462 1.00 80.38 651 PRO A N 1
ATOM 5061 C CA . PRO A 1 651 ? -13.021 10.263 5.646 1.00 80.38 651 PRO A CA 1
ATOM 5062 C C . PRO A 1 651 ? -13.960 9.847 6.780 1.00 80.38 651 PRO A C 1
ATOM 5064 O O . PRO A 1 651 ? -13.521 9.639 7.907 1.00 80.38 651 PRO A O 1
ATOM 5067 N N . HIS A 1 652 ? -15.221 9.546 6.453 1.00 87.12 652 HIS A N 1
ATOM 5068 C CA . HIS A 1 652 ? -16.189 9.012 7.411 1.00 87.12 652 HIS A CA 1
ATOM 5069 C C . HIS A 1 652 ? -15.709 7.718 8.092 1.00 87.12 652 HIS A C 1
ATOM 5071 O O . HIS A 1 652 ? -15.768 7.603 9.314 1.00 87.12 652 HIS A O 1
ATOM 5077 N N . GLN A 1 653 ? -15.205 6.741 7.325 1.00 88.88 653 GLN A N 1
ATOM 5078 C CA . GLN A 1 653 ? -14.674 5.497 7.896 1.00 88.88 653 GLN A CA 1
ATOM 5079 C C . GLN A 1 653 ? -13.449 5.755 8.770 1.00 88.88 653 GLN A C 1
ATOM 5081 O O . GLN A 1 653 ? -13.316 5.149 9.833 1.00 88.88 653 GLN A O 1
ATOM 5086 N N . LYS A 1 654 ? -12.548 6.639 8.334 1.00 86.25 654 LYS A N 1
ATOM 5087 C CA . LYS A 1 654 ? -11.341 7.008 9.076 1.00 86.25 654 LYS A CA 1
ATOM 5088 C C . LYS A 1 654 ? -11.710 7.660 10.409 1.00 86.25 654 LYS A C 1
ATOM 5090 O O . LYS A 1 654 ? -11.330 7.120 11.446 1.00 86.25 654 LYS A O 1
ATOM 5095 N N . GLU A 1 655 ? -12.487 8.735 10.382 1.00 90.81 655 GLU A N 1
ATOM 5096 C CA . GLU A 1 655 ? -12.900 9.507 11.557 1.00 90.81 655 GLU A CA 1
ATOM 5097 C C . GLU A 1 655 ? -13.700 8.666 12.551 1.00 90.81 655 GLU A C 1
ATOM 5099 O O . GLU A 1 655 ? -13.325 8.581 13.719 1.00 90.81 655 GLU A O 1
ATOM 5104 N N . GLU A 1 656 ? -14.749 7.969 12.103 1.00 93.62 656 GLU A N 1
ATOM 5105 C CA . GLU A 1 656 ? -15.567 7.153 13.008 1.00 93.62 656 GLU A CA 1
ATOM 5106 C C . GLU A 1 656 ? -14.776 5.979 13.591 1.00 93.62 656 GLU A C 1
ATOM 5108 O O . GLU A 1 656 ? -15.026 5.577 14.728 1.00 93.62 656 GLU A O 1
ATOM 5113 N N . SER A 1 657 ? -13.802 5.429 12.853 1.00 94.69 657 SER A N 1
ATOM 5114 C CA . SER A 1 657 ? -12.959 4.349 13.375 1.00 94.69 657 SER A CA 1
ATOM 5115 C C . SER A 1 657 ? -12.011 4.837 14.465 1.00 94.69 657 SER A C 1
ATOM 5117 O O . SER A 1 657 ? -11.880 4.166 15.487 1.00 94.69 657 SER A O 1
ATOM 5119 N N . ILE A 1 658 ? -11.399 6.011 14.280 1.00 93.62 658 ILE A N 1
ATOM 5120 C CA . ILE A 1 658 ? -10.529 6.649 15.273 1.00 93.62 658 ILE A CA 1
ATOM 5121 C C . ILE A 1 658 ? -11.355 6.998 16.507 1.00 93.62 658 ILE A C 1
ATOM 5123 O O . ILE A 1 658 ? -11.035 6.559 17.610 1.00 93.62 658 ILE A O 1
ATOM 5127 N N . LYS A 1 659 ? -12.485 7.677 16.310 1.00 94.62 659 LYS A N 1
ATOM 5128 C CA . LYS A 1 659 ? -13.402 8.067 17.379 1.00 94.62 659 LYS A CA 1
ATOM 5129 C C . LYS A 1 659 ? -13.898 6.872 18.192 1.00 94.62 659 LYS A C 1
ATOM 5131 O O . LYS A 1 659 ? -13.912 6.923 19.417 1.00 94.62 659 LYS A O 1
ATOM 5136 N N . ALA A 1 660 ? -14.247 5.762 17.535 1.00 94.62 660 ALA A N 1
ATOM 5137 C CA . ALA A 1 660 ? -14.660 4.539 18.222 1.00 94.62 660 ALA A CA 1
ATOM 5138 C C . ALA A 1 660 ? -13.576 4.000 19.170 1.00 94.62 660 ALA A C 1
ATOM 5140 O O . ALA A 1 660 ? -13.900 3.468 20.233 1.00 94.62 660 ALA A O 1
ATOM 5141 N N . ILE A 1 661 ? -12.299 4.132 18.799 1.00 94.62 661 ILE A N 1
ATOM 5142 C CA . ILE A 1 661 ? -11.181 3.764 19.667 1.00 94.62 661 ILE A CA 1
ATOM 5143 C C . ILE A 1 661 ? -10.952 4.821 20.739 1.00 94.62 661 ILE A C 1
ATOM 5145 O O . ILE A 1 661 ? -10.743 4.442 21.886 1.00 94.62 661 ILE A O 1
ATOM 5149 N N . GLU A 1 662 ? -11.005 6.114 20.414 1.00 93.00 662 GLU A N 1
ATOM 5150 C CA . GLU A 1 662 ? -10.833 7.238 21.346 1.00 93.00 662 GLU A CA 1
ATOM 5151 C C . GLU A 1 662 ? -11.866 7.240 22.479 1.00 93.00 662 GLU A C 1
ATOM 5153 O O . GLU A 1 662 ? -11.488 7.389 23.643 1.00 93.00 662 GLU A O 1
ATOM 5158 N N . ASP A 1 663 ? -13.134 6.981 22.165 1.00 91.69 663 ASP A N 1
ATOM 5159 C CA . ASP A 1 663 ? -14.241 6.979 23.128 1.00 91.69 663 ASP A CA 1
ATOM 5160 C C . ASP A 1 663 ? -14.246 5.744 24.049 1.00 91.69 663 ASP A C 1
ATOM 5162 O O . ASP A 1 663 ? -14.852 5.762 25.135 1.00 91.69 663 ASP A O 1
ATOM 5166 N N . ALA A 1 664 ? -13.578 4.668 23.622 1.00 92.94 664 ALA A N 1
ATOM 5167 C CA . ALA A 1 664 ? -13.451 3.427 24.371 1.00 92.94 664 ALA A CA 1
ATOM 5168 C C . ALA A 1 664 ? -12.301 3.485 25.386 1.00 92.94 664 ALA A C 1
ATOM 5170 O O . ALA A 1 664 ? -11.222 3.997 25.104 1.00 92.94 664 ALA A O 1
ATOM 5171 N N . ASP A 1 665 ? -12.488 2.870 26.551 1.00 91.81 665 ASP A N 1
ATOM 5172 C CA . ASP A 1 665 ? -11.426 2.702 27.555 1.00 91.81 665 ASP A CA 1
ATOM 5173 C C . ASP A 1 665 ? -10.611 1.420 27.300 1.00 91.81 665 ASP A C 1
ATOM 5175 O O . ASP A 1 665 ? -9.515 1.228 27.835 1.00 91.81 665 ASP A O 1
ATOM 5179 N N . ARG A 1 666 ? -11.160 0.515 26.480 1.00 92.19 666 ARG A N 1
ATOM 5180 C CA . ARG A 1 666 ? -10.570 -0.781 26.145 1.00 92.19 666 ARG A CA 1
ATOM 5181 C C . ARG A 1 666 ? -11.027 -1.301 24.787 1.00 92.19 666 ARG A C 1
ATOM 5183 O O . ARG A 1 666 ? -12.137 -1.012 24.337 1.00 92.19 666 ARG A O 1
ATOM 5190 N N . VAL A 1 667 ? -10.182 -2.116 24.162 1.00 96.31 667 VAL A N 1
ATOM 5191 C CA . VAL A 1 667 ? -10.399 -2.658 22.817 1.00 96.31 667 VAL A CA 1
ATOM 5192 C C . VAL A 1 667 ? -10.275 -4.179 22.830 1.00 96.31 667 VAL A C 1
ATOM 5194 O O . VAL A 1 667 ? -9.273 -4.730 23.286 1.00 96.31 667 VAL A O 1
ATOM 5197 N N . LEU A 1 668 ? -11.294 -4.867 22.314 1.00 97.56 668 LEU A N 1
ATOM 5198 C CA . LEU A 1 668 ? -11.275 -6.313 22.095 1.00 97.56 668 LEU A CA 1
ATOM 5199 C C . LEU A 1 668 ? -11.091 -6.605 20.601 1.00 97.56 668 LEU A C 1
ATOM 5201 O O . LEU A 1 668 ? -11.962 -6.290 19.791 1.00 97.56 668 LEU A O 1
ATOM 5205 N N . VAL A 1 669 ? -9.979 -7.237 20.231 1.00 98.06 669 VAL A N 1
ATOM 5206 C CA . VAL A 1 669 ? -9.716 -7.674 18.854 1.00 98.06 669 VAL A CA 1
ATOM 5207 C C . VAL A 1 669 ? -10.205 -9.104 18.659 1.00 98.06 669 VAL A C 1
ATOM 5209 O O . VAL A 1 669 ? -9.844 -9.983 19.435 1.00 98.06 669 VAL A O 1
ATOM 5212 N N . VAL A 1 670 ? -10.994 -9.360 17.617 1.00 97.44 670 VAL A N 1
ATOM 5213 C CA . VAL A 1 670 ? -11.621 -10.664 17.360 1.00 97.44 670 VAL A CA 1
ATOM 5214 C C . VAL A 1 670 ? -11.319 -11.142 15.941 1.00 97.44 670 VAL A C 1
ATOM 5216 O O . VAL A 1 670 ? -11.765 -10.543 14.963 1.00 97.44 670 VAL A O 1
ATOM 5219 N N . GLY A 1 671 ? -10.585 -12.251 15.816 1.00 92.88 671 GLY A N 1
ATOM 5220 C CA . GLY A 1 671 ? -10.376 -12.935 14.534 1.00 92.88 671 GLY A CA 1
ATOM 5221 C C . GLY A 1 671 ? -9.681 -12.079 13.468 1.00 92.88 671 GLY A C 1
ATOM 5222 O O . GLY A 1 671 ? -10.092 -12.078 12.307 1.00 92.88 671 GLY A O 1
ATOM 5223 N N . SER A 1 672 ? -8.661 -11.312 13.851 1.00 91.38 672 SER A N 1
ATOM 5224 C CA . SER A 1 672 ? -7.879 -10.472 12.943 1.00 91.38 672 SER A CA 1
ATOM 5225 C C . SER A 1 672 ? -6.387 -10.696 13.154 1.00 91.38 672 SER A C 1
ATOM 5227 O O . SER A 1 672 ? -5.905 -10.608 14.280 1.00 91.38 672 SER A O 1
ATOM 5229 N N . SER A 1 673 ? -5.640 -10.895 12.064 1.00 84.06 673 SER A N 1
ATOM 5230 C CA . SER A 1 673 ? -4.171 -10.918 12.099 1.00 84.06 673 SER A CA 1
ATOM 5231 C C . SER A 1 673 ? -3.550 -9.517 12.108 1.00 84.06 673 SER A C 1
ATOM 5233 O O . SER A 1 673 ? -2.331 -9.393 12.200 1.00 84.06 673 SER A O 1
ATOM 5235 N N . LEU A 1 674 ? -4.361 -8.466 11.916 1.00 85.00 674 LEU A N 1
ATOM 5236 C CA . LEU A 1 674 ? -3.916 -7.069 11.821 1.00 85.00 674 LEU A CA 1
ATOM 5237 C C . LEU A 1 674 ? -2.777 -6.854 10.803 1.00 85.00 674 LEU A C 1
ATOM 5239 O O . LEU A 1 674 ? -1.933 -5.982 10.967 1.00 85.00 674 LEU A O 1
ATOM 5243 N N . ALA A 1 675 ? -2.731 -7.661 9.737 1.00 70.38 675 ALA A N 1
ATOM 5244 C CA . ALA A 1 675 ? -1.678 -7.552 8.724 1.00 70.38 675 ALA A CA 1
ATOM 5245 C C . ALA A 1 675 ? -1.766 -6.220 7.957 1.00 70.38 675 ALA A C 1
ATOM 5247 O O . ALA A 1 675 ? -0.749 -5.620 7.615 1.00 70.38 675 ALA A O 1
ATOM 5248 N N . THR A 1 676 ? -2.988 -5.747 7.703 1.00 68.94 676 THR A N 1
ATOM 5249 C CA . THR A 1 676 ? -3.257 -4.467 7.046 1.00 68.94 676 THR A CA 1
ATOM 5250 C C . THR A 1 676 ? -3.136 -3.313 8.036 1.00 68.94 676 THR A C 1
ATOM 5252 O O . THR A 1 676 ? -3.775 -3.319 9.092 1.00 68.94 676 THR A O 1
ATOM 5255 N N . TYR A 1 677 ? -2.365 -2.289 7.663 1.00 75.94 677 TYR A N 1
ATOM 5256 C CA . TYR A 1 677 ? -2.098 -1.140 8.532 1.00 75.94 677 TYR A CA 1
ATOM 5257 C C . TYR A 1 677 ? -3.368 -0.360 8.910 1.00 75.94 677 TYR A C 1
ATOM 5259 O O . TYR A 1 677 ? -3.479 0.116 10.033 1.00 75.94 677 TYR A O 1
ATOM 5267 N N . SER A 1 678 ? -4.379 -0.323 8.032 1.00 77.81 678 SER A N 1
ATOM 5268 C CA . SER A 1 678 ? -5.663 0.364 8.265 1.00 77.81 678 SER A CA 1
ATOM 5269 C C . SER A 1 678 ? -6.377 -0.044 9.559 1.00 77.81 678 SER A C 1
ATOM 5271 O O . SER A 1 678 ? -6.970 0.807 10.218 1.00 77.81 678 SER A O 1
ATOM 5273 N N . ALA A 1 679 ? -6.294 -1.320 9.944 1.00 85.12 679 ALA A N 1
ATOM 5274 C CA . ALA A 1 679 ? -6.832 -1.825 11.206 1.00 85.12 679 ALA A CA 1
ATOM 5275 C C . ALA A 1 679 ? -5.779 -1.859 12.322 1.00 85.12 679 ALA A C 1
ATOM 5277 O O . ALA A 1 679 ? -6.098 -1.614 13.481 1.00 85.12 679 ALA A O 1
ATOM 5278 N N . PHE A 1 680 ? -4.521 -2.154 11.987 1.00 87.19 680 PHE A N 1
ATOM 5279 C CA . PHE A 1 680 ? -3.437 -2.207 12.966 1.00 87.19 680 PHE A CA 1
ATOM 5280 C C . PHE A 1 680 ? -3.170 -0.852 13.633 1.00 87.19 680 PHE A C 1
ATOM 5282 O O . PHE A 1 680 ? -3.018 -0.813 14.850 1.00 87.19 680 PHE A O 1
ATOM 5289 N N . ARG A 1 681 ? -3.214 0.253 12.876 1.00 86.88 681 ARG A N 1
ATOM 5290 C CA . ARG A 1 681 ? -3.028 1.620 13.393 1.00 86.88 681 ARG A CA 1
ATOM 5291 C C . ARG A 1 681 ? -3.989 1.966 14.535 1.00 86.88 681 ARG A C 1
ATOM 5293 O O . ARG A 1 681 ? -3.598 2.623 15.485 1.00 86.88 681 ARG A O 1
ATOM 5300 N N . LEU A 1 682 ? -5.224 1.458 14.478 1.00 91.75 682 LEU A N 1
ATOM 5301 C CA . LEU A 1 682 ? -6.241 1.662 15.514 1.00 91.75 682 LEU A CA 1
ATOM 5302 C C . LEU A 1 682 ? -5.847 0.966 16.823 1.00 91.75 682 LEU A C 1
ATOM 5304 O O . LEU A 1 682 ? -6.076 1.477 17.915 1.00 91.75 682 LEU A O 1
ATOM 5308 N N . ILE A 1 683 ? -5.233 -0.213 16.713 1.00 94.56 683 ILE A N 1
ATOM 5309 C CA . ILE A 1 683 ? -4.754 -0.973 17.870 1.00 94.56 683 ILE A CA 1
ATOM 5310 C C . ILE A 1 683 ? -3.471 -0.364 18.426 1.00 94.56 683 ILE A C 1
ATOM 5312 O O . ILE A 1 683 ? -3.352 -0.235 19.641 1.00 94.56 683 ILE A O 1
ATOM 5316 N N . LYS A 1 684 ? -2.555 0.064 17.555 1.00 89.44 684 LYS A N 1
ATOM 5317 C CA . LYS A 1 684 ? -1.349 0.811 17.924 1.00 89.44 684 LYS A CA 1
ATOM 5318 C C . LYS A 1 684 ? -1.708 2.076 18.721 1.00 89.44 684 LYS A C 1
ATOM 5320 O O . LYS A 1 684 ? -1.291 2.191 19.870 1.00 89.44 684 LYS A O 1
ATOM 5325 N N . GLN A 1 685 ? -2.620 2.902 18.199 1.00 90.06 685 GLN A N 1
ATOM 5326 C CA . GLN A 1 685 ? -3.134 4.097 18.880 1.00 90.06 685 GLN A CA 1
ATOM 5327 C C . GLN A 1 685 ? -3.724 3.772 20.263 1.00 90.06 685 GLN A C 1
ATOM 5329 O O . GLN A 1 685 ? -3.491 4.489 21.239 1.00 90.06 685 GLN A O 1
ATOM 5334 N N . ALA A 1 686 ? -4.491 2.680 20.378 1.00 93.00 686 ALA A N 1
ATOM 5335 C CA . ALA A 1 686 ? -5.046 2.248 21.659 1.00 93.00 686 ALA A CA 1
ATOM 5336 C C . ALA A 1 686 ? -3.944 1.891 22.674 1.00 93.00 686 ALA A C 1
ATOM 5338 O O . ALA A 1 686 ? -4.044 2.270 23.842 1.00 93.00 686 ALA A O 1
ATOM 5339 N N . ILE A 1 687 ? -2.891 1.196 22.231 1.00 90.56 687 ILE A N 1
ATOM 5340 C CA . ILE A 1 687 ? -1.740 0.814 23.062 1.00 90.56 687 ILE A CA 1
ATOM 5341 C C . ILE A 1 687 ? -0.963 2.055 23.518 1.00 90.56 687 ILE A C 1
ATOM 5343 O O . ILE A 1 687 ? -0.671 2.189 24.706 1.00 90.56 687 ILE A O 1
ATOM 5347 N N . GLU A 1 688 ? -0.679 2.988 22.611 1.00 89.50 688 GLU A N 1
ATOM 5348 C CA . GLU A 1 688 ? 0.030 4.246 22.900 1.00 89.50 688 GLU A CA 1
ATOM 5349 C C . GLU A 1 688 ? -0.757 5.132 23.868 1.00 89.50 688 GLU A C 1
ATOM 5351 O O . GLU A 1 688 ? -0.206 5.699 24.814 1.00 89.50 688 GLU A O 1
ATOM 5356 N N . SER A 1 689 ? -2.082 5.133 23.723 1.00 90.75 689 SER A N 1
ATOM 5357 C CA . SER A 1 689 ? -3.018 5.772 24.652 1.00 90.75 689 SER A CA 1
ATOM 5358 C C . SER A 1 689 ? -3.190 5.009 25.976 1.00 90.75 689 SER A C 1
ATOM 5360 O O . SER A 1 689 ? -4.041 5.371 26.789 1.00 90.75 689 SER A O 1
ATOM 5362 N N . LYS A 1 690 ? -2.410 3.944 26.213 1.00 91.25 690 LYS A N 1
ATOM 5363 C CA . LYS A 1 690 ? -2.432 3.093 27.418 1.00 91.25 690 LYS A CA 1
ATOM 5364 C C . LYS A 1 690 ? -3.796 2.458 27.707 1.00 91.25 690 LYS A C 1
ATOM 5366 O O . LYS A 1 690 ? -4.131 2.188 28.863 1.00 91.25 690 LYS A O 1
ATOM 5371 N N . LYS A 1 691 ? -4.590 2.211 26.665 1.00 91.62 691 LYS A N 1
ATOM 5372 C CA . LYS A 1 691 ? -5.876 1.515 26.768 1.00 91.62 691 LYS A CA 1
ATOM 5373 C C . LYS A 1 691 ? -5.643 0.019 26.898 1.00 91.62 691 LYS A C 1
ATOM 5375 O O . LYS A 1 691 ? -4.663 -0.526 26.393 1.00 91.62 691 LYS A O 1
ATOM 5380 N N . GLN A 1 692 ? -6.560 -0.672 27.566 1.00 92.25 692 GLN A N 1
ATOM 5381 C CA . GLN A 1 692 ? -6.455 -2.125 27.678 1.00 92.25 692 GLN A CA 1
ATOM 5382 C C . GLN A 1 692 ? -6.813 -2.778 26.340 1.00 92.25 692 GLN A C 1
ATOM 5384 O O . GLN A 1 692 ? -7.903 -2.551 25.813 1.00 92.25 692 GLN A O 1
ATOM 5389 N N . VAL A 1 693 ? -5.932 -3.634 25.824 1.00 95.00 693 VAL A N 1
ATOM 5390 C CA . VAL A 1 693 ? -6.172 -4.398 24.595 1.00 95.00 693 VAL A CA 1
ATOM 5391 C C . VAL A 1 693 ? -6.153 -5.893 24.902 1.00 95.00 693 VAL A C 1
ATOM 5393 O O . VAL A 1 693 ? -5.178 -6.420 25.442 1.00 95.00 693 VAL A O 1
ATOM 5396 N N . LEU A 1 694 ? -7.240 -6.575 24.543 1.00 96.06 694 LEU A N 1
ATOM 5397 C CA . LEU A 1 694 ? -7.353 -8.032 24.582 1.00 96.06 694 LEU A CA 1
ATOM 5398 C C . LEU A 1 694 ? -7.570 -8.546 23.160 1.00 96.06 694 LEU A C 1
ATOM 5400 O O . LEU A 1 694 ? -8.441 -8.055 22.449 1.00 96.06 694 LEU A O 1
ATOM 5404 N N . MET A 1 695 ? -6.802 -9.545 22.741 1.00 95.94 695 MET A N 1
ATOM 5405 C CA . MET A 1 695 ? -6.934 -10.173 21.430 1.00 95.94 695 MET A CA 1
ATOM 5406 C C . MET A 1 695 ? -7.427 -11.612 21.570 1.00 95.94 695 MET A C 1
ATOM 5408 O O . MET A 1 695 ? -6.860 -12.398 22.316 1.00 95.94 695 MET A O 1
ATOM 5412 N N . LEU A 1 696 ? -8.453 -11.968 20.807 1.00 95.31 696 LEU A N 1
ATOM 5413 C CA . LEU A 1 696 ? -8.967 -13.320 20.637 1.00 95.31 696 LEU A CA 1
ATOM 5414 C C . LEU A 1 696 ? -8.766 -13.718 19.172 1.00 95.31 696 LEU A C 1
ATOM 5416 O O . LEU A 1 696 ? -9.574 -13.383 18.301 1.00 95.31 696 LEU A O 1
ATOM 5420 N N . ASN A 1 697 ? -7.635 -14.360 18.884 1.00 92.06 697 ASN A N 1
ATOM 5421 C CA . ASN A 1 697 ? -7.225 -14.684 17.521 1.00 92.06 697 ASN A CA 1
ATOM 5422 C C . ASN A 1 697 ? -6.359 -15.944 17.494 1.00 92.06 697 ASN A C 1
ATOM 5424 O O . ASN A 1 697 ? -5.405 -16.048 18.260 1.00 92.06 697 ASN A O 1
ATOM 5428 N N . VAL A 1 698 ? -6.658 -16.854 16.566 1.00 87.44 698 VAL A N 1
ATOM 5429 C CA . VAL A 1 698 ? -5.832 -18.038 16.296 1.00 87.44 698 VAL A CA 1
ATOM 5430 C C . VAL A 1 698 ? -4.733 -17.673 15.298 1.00 87.44 698 VAL A C 1
ATOM 5432 O O . VAL A 1 698 ? -5.018 -17.069 14.261 1.00 87.44 698 VAL A O 1
ATOM 5435 N N . GLY A 1 699 ? -3.490 -18.063 15.582 1.00 84.19 699 GLY A N 1
ATOM 5436 C CA . GLY A 1 699 ? -2.349 -17.819 14.708 1.00 84.19 699 GLY A CA 1
ATOM 5437 C C .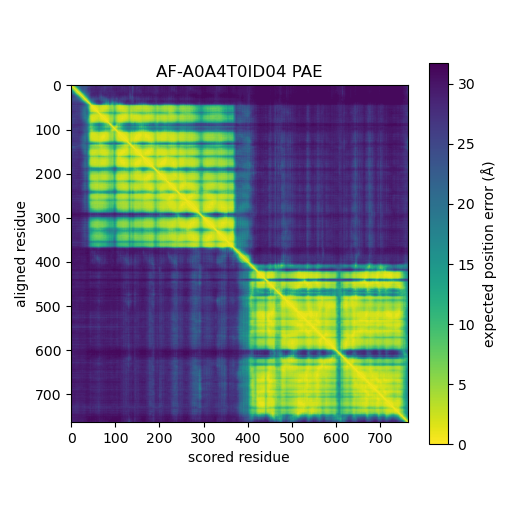 GLY A 1 699 ? -1.705 -16.437 14.878 1.00 84.19 699 GLY A C 1
ATOM 5438 O O . GLY A 1 699 ? -2.103 -15.642 15.740 1.00 84.19 699 GLY A O 1
ATOM 5439 N N . PRO A 1 700 ? -0.673 -16.144 14.068 1.00 82.38 700 PRO A N 1
ATOM 5440 C CA . PRO A 1 700 ? 0.159 -14.960 14.232 1.00 82.38 700 PRO A CA 1
ATOM 5441 C C . PRO A 1 700 ? -0.5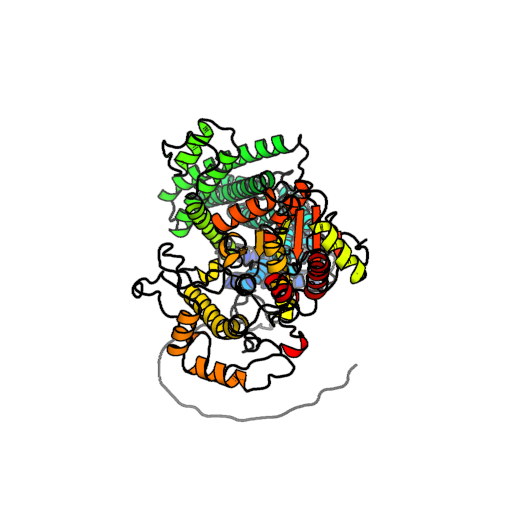85 -13.665 13.884 1.00 82.38 700 PRO A C 1
ATOM 5443 O O . PRO A 1 700 ? -1.485 -13.632 13.041 1.00 82.38 700 PRO A O 1
ATOM 5446 N N . SER A 1 701 ? -0.174 -12.582 14.532 1.00 84.75 701 SER A N 1
ATOM 5447 C CA . SER A 1 701 ? -0.716 -11.238 14.371 1.00 84.75 701 SER A CA 1
ATOM 5448 C C . SER A 1 701 ? 0.406 -10.206 14.355 1.00 84.75 701 SER A C 1
ATOM 5450 O O . SER A 1 701 ? 1.401 -10.347 15.057 1.00 84.75 701 SER A O 1
ATOM 5452 N N . ARG A 1 702 ? 0.216 -9.110 13.615 1.00 83.31 702 ARG A N 1
ATOM 5453 C CA . ARG A 1 702 ? 1.142 -7.965 13.633 1.00 83.31 702 ARG A CA 1
ATOM 5454 C C . ARG A 1 702 ? 1.277 -7.331 15.025 1.00 83.31 702 ARG A C 1
ATOM 5456 O O . ARG A 1 702 ? 2.298 -6.730 15.324 1.00 83.31 702 ARG A O 1
ATOM 5463 N N . ALA A 1 703 ? 0.269 -7.495 15.882 1.00 86.25 703 ALA A N 1
ATOM 5464 C CA . ALA A 1 703 ? 0.304 -7.002 17.256 1.00 86.25 703 ALA A CA 1
ATOM 5465 C C . ALA A 1 703 ? 1.044 -7.934 18.239 1.00 86.25 703 ALA A C 1
ATOM 5467 O O . ALA A 1 703 ? 1.149 -7.588 19.410 1.00 86.25 703 ALA A O 1
ATOM 5468 N N . ASP A 1 704 ? 1.568 -9.089 17.797 1.00 84.25 704 ASP A N 1
ATOM 5469 C CA . ASP A 1 704 ? 2.284 -10.032 18.676 1.00 84.25 704 ASP A CA 1
ATOM 5470 C C . ASP A 1 704 ? 3.588 -9.446 19.262 1.00 84.25 704 ASP A C 1
ATOM 5472 O O . ASP A 1 704 ? 4.063 -9.930 20.289 1.00 84.25 704 ASP A O 1
ATOM 5476 N N . ASP A 1 705 ? 4.155 -8.403 18.643 1.00 82.62 705 ASP A N 1
ATOM 5477 C CA . ASP A 1 705 ? 5.354 -7.710 19.138 1.00 82.62 705 ASP A CA 1
ATOM 5478 C C . ASP A 1 705 ? 5.053 -6.676 20.252 1.00 82.62 705 ASP A C 1
ATOM 5480 O O . ASP A 1 705 ? 5.986 -6.159 20.876 1.00 82.62 705 ASP A O 1
ATOM 5484 N N . TYR A 1 706 ? 3.774 -6.401 20.541 1.00 85.38 706 TYR A N 1
ATOM 5485 C CA . TYR A 1 706 ? 3.328 -5.428 21.545 1.00 85.38 706 TYR A CA 1
ATOM 5486 C C . TYR A 1 706 ? 2.909 -6.120 22.847 1.00 85.38 706 TYR A C 1
ATOM 5488 O O . TYR A 1 706 ? 2.534 -7.293 22.862 1.00 85.38 706 TYR A O 1
ATOM 5496 N N . ASP A 1 707 ? 2.943 -5.380 23.959 1.00 85.56 707 ASP A N 1
ATOM 5497 C CA . ASP A 1 707 ? 2.520 -5.879 25.274 1.00 85.56 707 ASP A CA 1
ATOM 5498 C C . ASP A 1 707 ? 0.987 -5.900 25.396 1.00 85.56 707 ASP A C 1
ATOM 5500 O O . ASP A 1 707 ? 0.368 -5.057 26.047 1.00 85.56 707 ASP A O 1
ATOM 5504 N N . ILE A 1 708 ? 0.359 -6.849 24.699 1.00 89.62 708 ILE A N 1
ATOM 5505 C CA . ILE A 1 708 ? -1.084 -7.092 24.742 1.00 89.62 708 ILE A CA 1
ATOM 5506 C C . ILE A 1 708 ? -1.386 -8.507 25.229 1.00 89.62 708 ILE A C 1
ATOM 5508 O O . ILE A 1 708 ? -0.627 -9.452 25.011 1.00 89.62 708 ILE A O 1
ATOM 5512 N N . THR A 1 709 ? -2.548 -8.687 25.857 1.00 92.31 709 THR A N 1
ATOM 5513 C CA . THR A 1 709 ? -3.010 -10.036 26.197 1.00 92.31 709 THR A CA 1
ATOM 5514 C C . THR A 1 709 ? -3.636 -10.676 24.963 1.00 92.31 709 THR A C 1
ATOM 5516 O O . THR A 1 709 ? -4.584 -10.129 24.401 1.00 92.31 709 THR A O 1
ATOM 5519 N N . LYS A 1 710 ? -3.145 -11.849 24.558 1.00 93.50 710 LYS A N 1
ATOM 5520 C CA . LYS A 1 710 ? -3.704 -12.635 23.452 1.00 93.50 710 LYS A CA 1
ATOM 5521 C C . LYS A 1 710 ? -4.177 -14.001 23.937 1.00 93.50 710 LYS A C 1
ATOM 5523 O O . LYS A 1 710 ? -3.476 -14.687 24.673 1.00 93.50 710 LYS A O 1
ATOM 5528 N N . ILE A 1 711 ? -5.372 -14.378 23.503 1.00 94.88 711 ILE A N 1
ATOM 5529 C CA . ILE A 1 711 ? -5.997 -15.682 23.687 1.00 94.88 711 ILE A CA 1
ATOM 5530 C C . ILE A 1 711 ? -5.999 -16.374 22.324 1.00 94.88 711 ILE A C 1
ATOM 5532 O O . ILE A 1 711 ? -6.697 -15.946 21.400 1.00 94.88 711 ILE A O 1
ATOM 5536 N N . GLU A 1 712 ? -5.241 -17.460 22.213 1.00 92.56 712 GLU A N 1
ATOM 5537 C CA . GLU A 1 712 ? -5.123 -18.246 20.985 1.00 92.56 712 GLU A CA 1
ATOM 5538 C C . GLU A 1 712 ? -6.129 -19.409 20.963 1.00 92.56 712 GLU A C 1
ATOM 5540 O O . GLU A 1 712 ? -5.776 -20.583 21.000 1.00 92.56 712 GLU A O 1
ATOM 5545 N N . LEU A 1 713 ? -7.420 -19.068 20.948 1.00 91.81 713 LEU A N 1
ATOM 5546 C CA . LEU A 1 713 ? -8.535 -20.019 20.883 1.00 91.81 713 LEU A CA 1
ATOM 5547 C C . LEU A 1 713 ? -9.585 -19.565 19.854 1.00 91.81 713 LEU A C 1
ATOM 5549 O O . LEU A 1 713 ? -9.657 -18.370 19.545 1.00 91.81 713 LEU A O 1
ATOM 5553 N N . PRO A 1 714 ? -10.431 -20.482 19.340 1.00 90.56 714 PRO A N 1
ATOM 5554 C CA . PRO A 1 714 ? -11.532 -20.131 18.448 1.00 90.56 714 PRO A CA 1
ATOM 5555 C C . PRO A 1 714 ? -12.445 -19.063 19.055 1.00 90.56 714 PRO A C 1
ATOM 5557 O O . PRO A 1 714 ? -12.996 -19.223 20.149 1.00 90.56 714 PRO A O 1
ATOM 5560 N N . ALA A 1 715 ? -12.625 -17.960 18.324 1.00 93.31 715 ALA A N 1
ATOM 5561 C CA . ALA A 1 715 ? -13.341 -16.800 18.839 1.00 93.31 715 ALA A CA 1
ATOM 5562 C C . ALA A 1 715 ? -14.812 -17.094 19.168 1.00 93.31 715 ALA A C 1
ATOM 5564 O O . ALA A 1 715 ? -15.349 -16.564 20.139 1.00 93.31 715 ALA A O 1
ATOM 5565 N N . ALA A 1 716 ? -15.456 -17.946 18.371 1.00 93.06 716 ALA A N 1
ATOM 5566 C CA . ALA A 1 716 ? -16.856 -18.313 18.534 1.00 93.06 716 ALA A CA 1
ATOM 5567 C C . ALA A 1 716 ? -17.140 -18.980 19.884 1.00 93.06 716 ALA A C 1
ATOM 5569 O O . ALA A 1 716 ? -18.104 -18.608 20.556 1.00 93.06 716 ALA A O 1
ATOM 5570 N N . ASP A 1 717 ? -16.295 -19.932 20.287 1.00 91.69 717 ASP A N 1
ATOM 5571 C CA . ASP A 1 717 ? -16.468 -20.693 21.525 1.00 91.69 717 ASP A CA 1
ATOM 5572 C C . ASP A 1 717 ? -16.271 -19.794 22.748 1.00 91.69 717 ASP A C 1
ATOM 5574 O O . ASP A 1 717 ? -17.156 -19.688 23.602 1.00 91.69 717 ASP A O 1
ATOM 5578 N N . VAL A 1 718 ? -15.153 -19.063 22.781 1.00 96.69 718 VAL A N 1
ATOM 5579 C CA . VAL A 1 718 ? -14.802 -18.198 23.913 1.00 96.69 718 VAL A CA 1
ATOM 5580 C C . VAL A 1 718 ? -15.797 -17.042 24.061 1.00 96.69 718 VAL A C 1
ATOM 5582 O O . VAL A 1 718 ? -16.265 -16.771 25.168 1.00 96.69 718 VAL A O 1
ATOM 5585 N N . LEU A 1 719 ? -16.167 -16.367 22.966 1.00 96.62 719 LEU A N 1
ATOM 5586 C CA . LEU A 1 719 ? -17.057 -15.205 23.029 1.00 96.62 719 LEU A CA 1
ATOM 5587 C C . LEU A 1 719 ? -18.493 -15.610 23.395 1.00 96.62 719 LEU A C 1
ATOM 5589 O O . LEU A 1 719 ? -19.119 -14.948 24.225 1.00 96.62 719 LEU A O 1
ATOM 5593 N N . GLN A 1 720 ? -19.000 -16.725 22.853 1.00 96.25 720 GLN A N 1
ATOM 5594 C CA . GLN A 1 720 ? -20.319 -17.241 23.231 1.00 96.25 720 GLN A CA 1
ATOM 5595 C C . GLN A 1 720 ? -20.332 -17.719 24.689 1.00 96.25 720 GLN A C 1
ATOM 5597 O O . GLN A 1 720 ? -21.303 -17.470 25.409 1.00 96.25 720 GLN A O 1
ATOM 5602 N N . GLY A 1 721 ? -19.261 -18.375 25.146 1.00 97.06 721 GLY A N 1
ATOM 5603 C CA . GLY A 1 721 ? -19.087 -18.755 26.547 1.00 97.06 721 GLY A CA 1
ATOM 5604 C C . GLY A 1 721 ? -19.116 -17.541 27.477 1.00 97.06 721 GLY A C 1
ATOM 5605 O O . GLY A 1 721 ? -19.867 -17.539 28.454 1.00 97.06 721 GLY A O 1
ATOM 5606 N N . ALA A 1 722 ? -18.388 -16.474 27.133 1.00 97.00 722 ALA A N 1
ATOM 5607 C CA . ALA A 1 722 ? -18.377 -15.227 27.895 1.00 97.00 722 ALA A CA 1
ATOM 5608 C C . ALA A 1 722 ? -19.767 -14.577 27.948 1.00 97.00 722 ALA A C 1
ATOM 5610 O O . ALA A 1 722 ? -20.234 -14.211 29.026 1.00 97.00 722 ALA A O 1
ATOM 5611 N N . VAL A 1 723 ? -20.481 -14.502 26.820 1.00 96.56 723 VAL A N 1
ATOM 5612 C CA . VAL A 1 723 ? -21.856 -13.977 26.779 1.00 96.56 723 VAL A CA 1
ATOM 5613 C C . VAL A 1 723 ? -22.802 -14.807 27.645 1.00 96.56 723 VAL A C 1
ATOM 5615 O O . VAL A 1 723 ? -23.572 -14.232 28.408 1.00 96.56 723 VAL A O 1
ATOM 5618 N N . LYS A 1 724 ? -22.742 -16.143 27.585 1.00 95.75 724 LYS A N 1
ATOM 5619 C CA . LYS A 1 724 ? -23.572 -17.024 28.428 1.00 95.75 724 LYS A CA 1
ATOM 5620 C C . LYS A 1 724 ? -23.258 -16.850 29.914 1.00 95.75 724 LYS A C 1
ATOM 5622 O O . LYS A 1 724 ? -24.179 -16.771 30.730 1.00 95.75 724 LYS A O 1
ATOM 5627 N N . LEU A 1 725 ? -21.976 -16.738 30.266 1.00 95.50 725 LEU A N 1
ATOM 5628 C CA . LEU A 1 725 ? -21.540 -16.483 31.637 1.00 95.50 725 LEU A CA 1
ATOM 5629 C C . LEU A 1 725 ? -22.077 -15.139 32.147 1.00 95.50 725 LEU A C 1
ATOM 5631 O O . LEU A 1 725 ? -22.578 -15.069 33.266 1.00 95.50 725 LEU A O 1
ATOM 5635 N N . LEU A 1 726 ? -22.028 -14.089 31.326 1.00 93.62 726 LEU A N 1
ATOM 5636 C CA . LEU A 1 726 ? -22.549 -12.765 31.671 1.00 93.62 726 LEU A CA 1
ATOM 5637 C C . LEU A 1 726 ? -24.080 -12.753 31.763 1.00 93.62 726 LEU A C 1
ATOM 5639 O O . LEU A 1 726 ? -24.628 -12.253 32.744 1.00 93.62 726 LEU A O 1
ATOM 5643 N N . ALA A 1 727 ? -24.768 -13.366 30.799 1.00 92.06 727 ALA A N 1
ATOM 5644 C CA . ALA A 1 727 ? -26.224 -13.460 30.766 1.00 92.06 727 ALA A CA 1
ATOM 5645 C C . ALA A 1 727 ? -26.787 -14.233 31.966 1.00 92.06 727 ALA A C 1
ATOM 5647 O O . ALA A 1 727 ? -27.821 -13.850 32.504 1.00 92.06 727 ALA A O 1
ATOM 5648 N N . SER A 1 728 ? -26.092 -15.272 32.446 1.00 91.75 728 SER A N 1
ATOM 5649 C CA . SER A 1 728 ? -26.530 -16.040 33.626 1.00 91.75 728 SER A CA 1
ATOM 5650 C C . SER A 1 728 ? -26.534 -15.231 34.931 1.00 91.75 728 SER A C 1
ATOM 5652 O O . SER A 1 728 ? -27.184 -15.627 35.897 1.00 91.75 728 SER A O 1
ATOM 5654 N N . LYS A 1 729 ? -25.838 -14.085 34.961 1.00 90.19 729 LYS A N 1
ATOM 5655 C CA . LYS A 1 729 ? -25.814 -13.147 36.096 1.00 90.19 729 LYS A CA 1
ATOM 5656 C C . LYS A 1 729 ? -26.914 -12.080 36.018 1.00 90.19 729 LYS A C 1
ATOM 5658 O O . LYS A 1 729 ? -27.042 -11.284 36.946 1.00 90.19 729 LYS A O 1
ATOM 5663 N N . LEU A 1 730 ? -27.676 -12.029 34.926 1.00 89.12 730 LEU A N 1
ATOM 5664 C CA . LEU A 1 730 ? -28.761 -11.072 34.706 1.00 89.12 730 LEU A CA 1
ATOM 5665 C C . LEU A 1 730 ? -30.132 -11.752 34.882 1.00 89.12 730 LEU A C 1
ATOM 5667 O O . LEU A 1 730 ? -30.231 -12.978 34.793 1.00 89.12 730 LEU A O 1
ATOM 5671 N N . PRO A 1 731 ? -31.210 -10.982 35.133 1.00 90.56 731 PRO A N 1
ATOM 5672 C CA . PRO A 1 731 ? -32.569 -11.504 35.034 1.00 90.56 731 PRO A CA 1
ATOM 5673 C C . PRO A 1 731 ? -32.824 -12.123 33.657 1.00 90.56 731 PRO A C 1
ATOM 5675 O O . PRO A 1 731 ? -32.220 -11.715 32.665 1.00 90.56 731 PRO A O 1
ATOM 5678 N N . HIS A 1 732 ? -33.736 -13.092 33.597 1.00 91.25 732 HIS A N 1
ATOM 5679 C CA . HIS A 1 732 ? -34.084 -13.743 32.339 1.00 91.25 732 HIS A CA 1
ATOM 5680 C C . HIS A 1 732 ? -34.606 -12.725 31.313 1.00 91.25 732 HIS A C 1
ATOM 5682 O O . HIS A 1 732 ? -35.532 -11.968 31.605 1.00 91.25 732 HIS A O 1
ATOM 5688 N N . ASP A 1 733 ? -34.005 -12.738 30.125 1.00 93.12 733 ASP A N 1
ATOM 5689 C CA . ASP A 1 733 ? -34.347 -11.896 28.982 1.00 93.12 733 ASP A CA 1
ATOM 5690 C C . ASP A 1 733 ? -34.361 -12.777 27.722 1.00 93.12 733 ASP A C 1
ATOM 5692 O O . ASP A 1 733 ? -33.355 -13.408 27.373 1.00 93.12 733 ASP A O 1
ATOM 5696 N N . ASP A 1 734 ? -35.517 -12.842 27.058 1.00 92.75 734 ASP A N 1
ATOM 5697 C CA . ASP A 1 734 ? -35.746 -13.693 25.885 1.00 92.75 734 ASP A CA 1
ATOM 5698 C C . ASP A 1 734 ? -34.847 -13.311 24.701 1.00 92.75 734 ASP A C 1
ATOM 5700 O O . ASP A 1 734 ? -34.363 -14.184 23.975 1.00 92.75 734 ASP A O 1
ATOM 5704 N N . MET A 1 735 ? -34.591 -12.013 24.502 1.00 93.00 735 MET A N 1
ATOM 5705 C CA . MET A 1 735 ? -33.727 -11.528 23.427 1.00 93.00 735 MET A CA 1
ATOM 5706 C C . MET A 1 735 ? -32.284 -11.949 23.688 1.00 93.00 735 MET A C 1
ATOM 5708 O O . MET A 1 735 ? -31.631 -12.504 22.804 1.00 93.00 735 MET A O 1
ATOM 5712 N N . LEU A 1 736 ? -31.795 -11.750 24.912 1.00 93.44 736 LEU A N 1
ATOM 5713 C CA . LEU A 1 736 ? -30.441 -12.144 25.290 1.00 93.44 736 LEU A CA 1
ATOM 5714 C C . LEU A 1 736 ? -30.258 -13.670 25.235 1.00 93.44 736 LEU A C 1
ATOM 5716 O O . LEU A 1 736 ? -29.223 -14.160 24.774 1.00 93.44 736 LEU A O 1
ATOM 5720 N N . SER A 1 737 ? -31.274 -14.437 25.640 1.00 92.00 737 SER A N 1
ATOM 5721 C CA . SER A 1 737 ? -31.281 -15.897 25.507 1.00 92.00 737 SER A CA 1
ATOM 5722 C C . SER A 1 737 ? -31.218 -16.330 24.040 1.00 92.00 737 SER A C 1
ATOM 5724 O O . SER A 1 737 ? -30.413 -17.193 23.679 1.00 92.00 737 SER A O 1
ATOM 5726 N N . LYS A 1 738 ? -31.992 -15.677 23.166 1.00 93.06 738 LYS A N 1
ATOM 5727 C CA . LYS A 1 738 ? -31.968 -15.925 21.722 1.00 93.06 738 LYS A CA 1
ATOM 5728 C C . LYS A 1 738 ? -30.605 -15.600 21.116 1.00 93.06 738 LYS A C 1
ATOM 5730 O O . LYS A 1 738 ? -30.047 -16.447 20.425 1.00 93.06 738 LYS A O 1
ATOM 5735 N N . LEU A 1 739 ? -30.045 -14.419 21.379 1.00 93.31 739 LEU A N 1
ATOM 5736 C CA . LEU A 1 739 ? -28.743 -14.012 20.835 1.00 93.31 739 LEU A CA 1
ATOM 5737 C C . LEU A 1 739 ? -27.622 -14.950 21.314 1.00 93.31 739 LEU A C 1
ATOM 5739 O O . LEU A 1 739 ? -26.867 -15.475 20.503 1.00 93.31 739 LEU A O 1
ATOM 5743 N N . SER A 1 740 ? -27.564 -15.254 22.612 1.00 91.06 740 SER A N 1
ATOM 5744 C CA . SER A 1 740 ? -26.513 -16.106 23.196 1.00 91.06 740 SER A CA 1
ATOM 5745 C C . SER A 1 740 ? -26.549 -17.579 22.758 1.00 91.06 740 SER A C 1
ATOM 5747 O O . SER A 1 740 ? -25.562 -18.297 22.935 1.00 91.06 740 SER A O 1
ATOM 5749 N N . SER A 1 741 ? -27.663 -18.043 22.183 1.00 90.31 741 SER A N 1
ATOM 5750 C CA . SER A 1 741 ? -27.838 -19.412 21.674 1.00 90.31 741 SER A CA 1
ATOM 5751 C C . SER A 1 741 ? -27.921 -19.508 20.145 1.00 90.31 741 SER A C 1
ATOM 5753 O O . SER A 1 741 ? -28.011 -20.615 19.615 1.00 90.31 741 SER A O 1
ATOM 5755 N N . SER A 1 742 ? -27.860 -18.378 19.435 1.00 93.56 742 SER A N 1
ATOM 5756 C CA . SER A 1 742 ? -27.931 -18.318 17.971 1.00 93.56 742 SER A CA 1
ATOM 5757 C C . SER A 1 742 ? -26.559 -18.457 17.306 1.00 93.56 742 SER A C 1
ATOM 5759 O O . SER A 1 742 ? -25.508 -18.317 17.936 1.00 93.56 742 SER A O 1
ATOM 5761 N N . GLY A 1 743 ? -26.588 -18.699 15.996 1.00 90.38 743 GLY A N 1
ATOM 5762 C CA . GLY A 1 743 ? -25.408 -18.782 15.142 1.00 90.38 743 GLY A CA 1
ATOM 5763 C C . GLY A 1 743 ? -25.281 -20.137 14.469 1.00 90.38 743 GLY A C 1
ATOM 5764 O O . GLY A 1 743 ? -25.466 -21.175 15.099 1.00 90.38 743 GLY A O 1
ATOM 5765 N N . VAL A 1 744 ? -24.962 -20.121 13.177 1.00 88.88 744 VAL A N 1
ATOM 5766 C CA . VAL A 1 744 ? -24.524 -21.337 12.485 1.00 88.88 744 VAL A CA 1
ATOM 5767 C C . VAL A 1 744 ? -23.151 -21.782 12.997 1.00 88.88 744 VAL A C 1
ATOM 5769 O O . VAL A 1 744 ? -22.392 -20.973 13.532 1.00 88.88 744 VAL A O 1
ATOM 5772 N N . ASN A 1 745 ? -22.860 -23.070 12.835 1.00 86.44 745 ASN A N 1
ATOM 5773 C CA . ASN A 1 745 ? -21.551 -23.665 13.070 1.00 86.44 745 ASN A CA 1
ATOM 5774 C C . ASN A 1 745 ? -21.239 -24.554 11.862 1.00 86.44 745 ASN A C 1
ATOM 5776 O O . ASN A 1 745 ? -21.724 -25.683 11.788 1.00 86.44 745 ASN A O 1
ATOM 5780 N N . ILE A 1 746 ? -20.547 -23.986 10.877 1.00 79.44 746 ILE A N 1
ATOM 5781 C CA . ILE A 1 746 ? -20.124 -24.683 9.661 1.00 79.44 746 ILE A CA 1
ATOM 5782 C C . ILE A 1 746 ? -18.634 -24.992 9.819 1.00 79.44 746 ILE A C 1
ATOM 5784 O O . ILE A 1 746 ? -17.842 -24.065 10.003 1.00 79.44 746 ILE A O 1
ATOM 5788 N N . SER A 1 747 ? -18.256 -2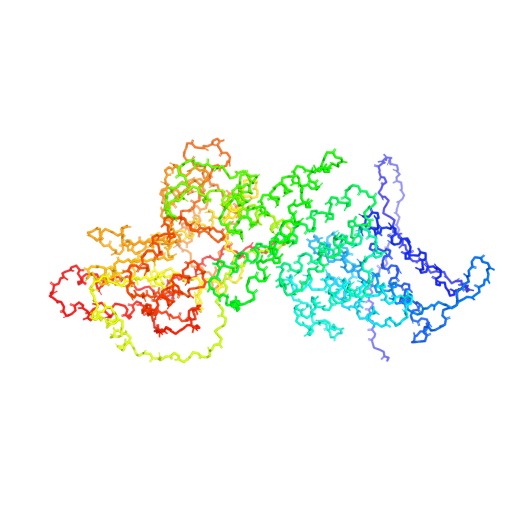6.275 9.768 1.00 66.00 747 SER A N 1
ATOM 5789 C CA . SER A 1 747 ? -16.843 -26.672 9.791 1.00 66.00 747 SER A CA 1
ATOM 5790 C C . SER A 1 747 ? -16.162 -26.238 8.497 1.00 66.00 747 SER A C 1
ATOM 5792 O O . SER A 1 747 ? -16.779 -26.283 7.436 1.00 66.00 747 SER A O 1
ATOM 5794 N N . ILE A 1 748 ? -14.875 -25.886 8.550 1.00 57.81 748 ILE A N 1
ATOM 5795 C CA . ILE A 1 748 ? -14.087 -25.567 7.345 1.00 57.81 748 ILE A CA 1
ATOM 5796 C C . ILE A 1 748 ? -14.049 -26.756 6.371 1.00 57.81 748 ILE A C 1
ATOM 5798 O O . ILE A 1 748 ? -14.028 -26.562 5.154 1.00 57.81 748 ILE A O 1
ATOM 5802 N N . GLU A 1 749 ? -14.126 -27.978 6.899 1.00 59.88 749 GLU A N 1
ATOM 5803 C CA . GLU A 1 749 ? -14.225 -29.222 6.127 1.00 59.88 749 GLU A CA 1
ATOM 5804 C C . GLU A 1 749 ? -15.515 -29.285 5.287 1.00 59.88 749 GLU A C 1
ATOM 5806 O O . GLU A 1 749 ? -15.513 -29.844 4.190 1.00 59.88 749 GLU A O 1
ATOM 5811 N N . ASP A 1 750 ? -16.593 -28.649 5.759 1.00 59.12 750 ASP A N 1
ATOM 5812 C CA . ASP A 1 750 ? -17.901 -28.613 5.096 1.00 59.12 750 ASP A CA 1
ATOM 5813 C C . ASP A 1 750 ? -18.009 -27.495 4.043 1.00 59.12 750 ASP A C 1
ATOM 5815 O O . ASP A 1 750 ? -18.945 -27.494 3.242 1.00 59.12 750 ASP A O 1
ATOM 5819 N N . ILE A 1 751 ? -17.069 -26.539 4.020 1.00 55.19 751 ILE A N 1
ATOM 5820 C CA . ILE A 1 751 ? -17.097 -25.372 3.114 1.00 55.19 751 ILE A CA 1
ATOM 5821 C C . ILE A 1 751 ? -16.787 -25.775 1.659 1.00 55.19 751 ILE A C 1
ATOM 5823 O O . ILE A 1 751 ? -17.109 -25.030 0.736 1.00 55.19 751 ILE A O 1
ATOM 5827 N N . GLY A 1 752 ? -16.201 -26.957 1.428 1.00 50.84 752 GLY A N 1
ATOM 5828 C CA . GLY A 1 752 ? -15.669 -27.342 0.116 1.00 50.84 752 GLY A CA 1
ATOM 5829 C C . GLY A 1 752 ? -14.507 -26.430 -0.326 1.00 50.84 752 GLY A C 1
ATOM 5830 O O . GLY A 1 752 ? -14.253 -25.383 0.287 1.00 50.84 752 GLY A O 1
ATOM 5831 N N . PRO A 1 753 ? -13.712 -26.815 -1.335 1.00 47.16 753 PRO A N 1
ATOM 5832 C CA . PRO A 1 753 ? -12.751 -25.890 -1.926 1.00 47.16 753 PRO A CA 1
ATOM 5833 C C . PRO A 1 753 ? -13.499 -24.720 -2.589 1.00 47.16 753 PRO A C 1
ATOM 5835 O O . PRO A 1 753 ? -14.557 -24.902 -3.181 1.00 47.16 753 PRO A O 1
ATOM 5838 N N . MET A 1 754 ? -12.979 -23.494 -2.475 1.00 43.28 754 MET A N 1
ATOM 5839 C CA . MET A 1 754 ? -13.454 -22.420 -3.354 1.00 43.28 754 MET A CA 1
ATOM 5840 C C . MET A 1 754 ? -12.936 -22.726 -4.765 1.00 43.28 754 MET A C 1
ATOM 5842 O O . MET A 1 754 ? -11.780 -23.131 -4.876 1.00 43.28 754 MET A O 1
ATOM 5846 N N . PRO A 1 755 ? -13.746 -22.543 -5.825 1.00 45.22 755 PRO A N 1
ATOM 5847 C CA . PRO A 1 755 ? -13.241 -22.527 -7.193 1.00 45.22 755 PRO A CA 1
ATOM 5848 C C . PRO A 1 755 ? -12.013 -21.620 -7.292 1.00 45.22 755 PRO A C 1
ATOM 5850 O O . PRO A 1 755 ? -12.151 -20.424 -7.032 1.00 45.22 755 PRO A O 1
ATOM 5853 N N . ASP A 1 756 ? -10.844 -22.150 -7.660 1.00 43.44 756 ASP A N 1
ATOM 5854 C CA . ASP A 1 756 ? -9.716 -21.304 -8.051 1.00 43.44 756 ASP A CA 1
ATOM 5855 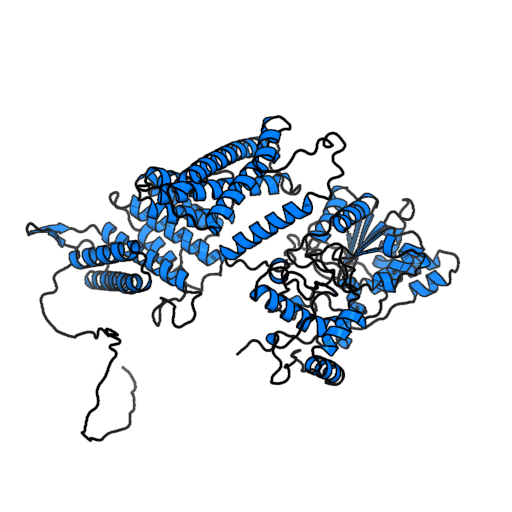C C . ASP A 1 756 ? -9.949 -20.802 -9.489 1.00 43.44 756 ASP A C 1
ATOM 5857 O O . ASP A 1 756 ? -9.907 -21.599 -10.431 1.00 43.44 756 ASP A O 1
ATOM 5861 N N . PRO A 1 757 ? -10.209 -19.499 -9.711 1.00 39.34 757 PRO A N 1
ATOM 5862 C CA . PRO A 1 757 ? -10.426 -18.966 -11.052 1.00 39.34 757 PRO A CA 1
ATOM 5863 C C . PRO A 1 757 ? -9.123 -18.822 -11.862 1.00 39.34 757 PRO A C 1
ATOM 5865 O O . PRO A 1 757 ? -9.185 -18.460 -13.039 1.00 39.34 757 PRO A O 1
ATOM 5868 N N . GLU A 1 758 ? -7.952 -19.020 -11.242 1.00 43.84 758 GLU A N 1
ATOM 5869 C CA . GLU A 1 758 ? -6.620 -18.857 -11.850 1.00 43.84 758 GLU A CA 1
ATOM 5870 C C . GLU A 1 758 ? -5.980 -20.178 -12.299 1.00 43.84 758 GLU A C 1
ATOM 5872 O O . GLU A 1 758 ? -4.900 -20.177 -12.891 1.00 43.84 758 GLU A O 1
ATOM 5877 N N . ALA A 1 759 ? -6.658 -21.307 -12.105 1.00 42.03 759 ALA A N 1
ATOM 5878 C CA . ALA A 1 759 ? -6.156 -22.617 -12.508 1.00 42.03 759 ALA A CA 1
ATOM 5879 C C . ALA A 1 759 ? -5.968 -22.807 -14.027 1.00 42.03 759 ALA A C 1
ATOM 5881 O O . ALA A 1 759 ? -5.255 -23.707 -14.466 1.00 42.03 759 ALA A O 1
ATOM 5882 N N . THR A 1 760 ? -6.561 -21.933 -14.846 1.00 35.31 760 THR A N 1
ATOM 5883 C CA . THR A 1 760 ? -6.544 -22.031 -16.318 1.00 35.31 760 THR A CA 1
ATOM 5884 C C . THR A 1 760 ? -5.672 -20.996 -17.038 1.00 35.31 760 THR A C 1
ATOM 5886 O O . THR A 1 760 ? -5.825 -20.819 -18.241 1.00 35.31 760 THR A O 1
ATOM 5889 N N . GLU A 1 761 ? -4.711 -20.350 -16.371 1.00 31.30 761 GLU A N 1
ATOM 5890 C CA . GLU A 1 761 ? -3.668 -19.558 -17.057 1.00 31.30 761 GLU A CA 1
ATOM 5891 C C . GLU A 1 761 ? -2.338 -20.326 -17.125 1.00 31.30 761 GLU A C 1
ATOM 5893 O O . GLU A 1 761 ? -1.318 -19.969 -16.539 1.00 31.30 761 GLU A O 1
ATOM 5898 N N . ALA A 1 762 ? -2.368 -21.426 -17.875 1.00 28.88 762 ALA A N 1
ATOM 5899 C CA . ALA A 1 762 ? -1.187 -22.032 -18.477 1.00 28.88 762 ALA A CA 1
ATOM 5900 C C . ALA A 1 762 ? -1.539 -22.491 -19.899 1.00 28.88 762 ALA A C 1
ATOM 5902 O O . ALA A 1 762 ? -1.709 -23.686 -20.153 1.00 28.88 762 ALA A O 1
ATOM 5903 N N . LYS A 1 763 ? -1.679 -21.528 -20.818 1.00 24.97 763 LYS A N 1
ATOM 5904 C CA . LYS A 1 763 ? -1.532 -21.741 -22.262 1.00 24.97 763 LYS A CA 1
ATOM 5905 C C . LYS A 1 763 ? -1.213 -20.455 -23.000 1.00 24.97 763 LYS A C 1
ATOM 5907 O O . LYS A 1 763 ? -1.961 -19.479 -22.800 1.00 24.97 763 LYS A O 1
#

Solvent-accessible surface area (backbone atoms only — not comparable to full-atom values): 43225 Å² total; per-residue (Å²): 139,86,86,81,87,82,89,87,86,82,84,89,84,86,90,88,87,88,78,90,86,89,82,91,81,92,78,88,77,84,78,85,75,89,79,91,72,93,72,99,71,87,66,71,53,60,64,57,55,52,55,48,47,50,53,29,52,54,33,55,74,70,70,40,68,84,68,24,50,60,40,33,50,49,48,54,50,50,53,48,50,55,42,67,75,50,52,93,58,53,80,70,45,55,39,67,48,101,85,71,51,72,44,74,50,58,58,43,57,56,37,43,53,52,18,47,39,31,31,54,44,15,52,51,21,41,73,18,50,84,40,60,91,91,60,40,67,48,56,94,90,52,68,66,55,20,51,70,30,13,43,49,13,23,58,44,20,73,70,41,79,47,80,92,47,33,34,61,23,23,38,48,23,9,50,15,35,44,55,35,47,55,52,47,74,76,41,81,77,77,96,64,90,87,47,79,65,71,83,51,52,75,69,53,37,52,48,51,13,49,55,25,34,61,67,20,46,58,78,80,46,59,23,71,60,24,45,53,50,15,55,54,37,40,59,52,42,70,75,57,74,61,84,93,49,83,59,62,26,45,52,26,12,55,28,10,39,75,44,34,89,47,70,68,49,34,35,54,19,27,49,55,29,21,50,50,31,34,54,55,37,51,51,52,49,54,47,72,75,36,93,83,62,84,64,57,85,79,55,47,60,57,51,54,53,52,39,50,51,39,22,54,52,19,40,53,29,39,54,56,33,59,72,42,50,88,81,46,94,65,51,72,70,58,51,51,46,53,53,49,53,41,30,48,26,30,47,53,41,28,72,74,44,68,94,49,72,71,27,54,52,29,35,46,73,50,66,49,79,86,61,92,77,79,82,70,72,104,80,79,71,94,72,56,60,67,58,51,49,53,50,50,52,47,53,50,47,54,47,48,76,74,37,93,68,71,88,73,80,70,65,68,68,81,69,90,59,85,79,86,65,67,88,67,55,68,67,56,45,14,52,49,52,40,46,68,62,61,50,102,58,72,78,38,30,26,20,34,42,38,20,45,52,53,38,33,38,27,60,41,77,22,61,61,58,103,81,5,48,54,69,76,39,77,80,71,74,81,71,41,33,67,52,50,68,38,92,46,75,66,13,51,52,44,42,26,44,48,51,56,52,45,63,60,63,42,54,62,55,71,69,40,52,42,14,28,35,28,13,23,53,33,35,34,38,73,70,37,33,30,51,36,36,40,25,55,46,36,67,59,36,55,58,74,41,30,56,72,93,68,43,39,80,84,30,46,44,48,54,33,30,31,60,64,29,24,34,32,81,80,39,81,85,50,80,71,41,50,34,68,59,53,49,52,51,38,34,69,64,28,53,72,58,41,53,48,56,64,49,53,81,74,53,87,72,54,100,85,26,55,53,84,69,61,94,88,67,54,60,89,74,48,53,75,75,57,39,91,94,34,77,85,42,89,74,45,41,71,39,63,40,47,56,39,52,90,45,75,69,52,67,68,44,50,52,54,51,50,46,41,52,70,73,23,61,27,39,41,36,33,18,50,42,43,43,53,60,88,60,31,52,57,53,50,51,37,50,77,69,70,34,52,50,41,34,30,28,70,72,79,38,54,61,69,80,48,101,58,53,56,42,77,44,66,48,40,62,36,43,25,46,16,44,45,59,55,50,71,77,47,78,94,47,72,67,55,54,50,28,50,71,38,49,48,84,40,56,76,84,74,53,57,73,66,71,36,87,68,73,79,79,82,128

pLDDT: mean 74.09, std 21.37, range [23.06, 98.31]

Radius of gyration: 33.39 Å; Cα contacts (8 Å, |Δi|>4): 1016; chains: 1; bounding box: 93×80×103 Å

Foldseek 3Di:
DDDDDDDDDDDDDDDDDDDDDDDDDDDDPDDDDDDDDDDPDDDLPPVVLVVLLVVLVVCVVVVDLLVNLVSLVVSLVVLVVLCVVQPPCQQPRWDADPVRDTDTDDPLVSLLSNLQSLQVNQVSLQVQLPPPPVRGSADVPGDSHSQVSLQVSLVSLVPRDDPVCVLVSLLSNLSSLLSNLVVCVVDNDDDDPSRPCNPPDSVRSNVSSLVSNVSSPLLPDALVSLLVVLQSQLVSCLVVPDLVDDRSSLVSLVSSCVRPPDLVSVLSSLQSNLSSLLSLLVVLVVVVVPPPDDPDPVVNVVSLVVSLVSLVSSLVSLVVSLVSCVVDPQDPVRNVVSLLSNLSSLQSNLVSDDDDDSSVVSCVVSVNDDDVVPPDDPPDDLPVVVVVVVSLLVVVVVCVVPDVDDDDDQDQDDAPDDFPADADDLVRLLVVVLCVLDPPDDFQQEEEEEEPLQCVQQLRAACDDPRHPCVLCVPDDFDFPSLCQDLDPSNVLSVLLVVLVCLLVVPSLVPGEFFLSLLLVLLSLVVSSHQAYEYCDQSCRNVRNHDCVSVCVNRYFNLFYHQQWKDWVVCNPADTHGNVVQSVVQCVLCVVSVVVSVVVVVDADDPSQADDDPPPDDSVSRDHQFPDPCNVPSSTHIDRRGAGHSRDTRPVSLVVLLVSLVSHLEYEYEADQCSDVSSVVSVVVNVVVVGAYEYEYADHHSCSNDPHRYHNDSRSSSSLSNLVVVCVVDPDDPSSVDSSPDGRGHDNVNSHRHHDPPPPPDD

Organism: Wallemia ichthyophaga (NCBI:txid245174)

InterPro domains:
  IPR003000 Sirtuin family [PF02146] (451-676)
  IPR026590 Sirtuin family, catalytic core domain [PS50305] (423-729)
  IPR026591 Sirtuin, catalytic core small domain superfamily [G3DSA:3.30.1600.10] (461-648)
  IPR029035 DHS-like NAD/FAD-binding domain superfamily [SSF52467] (426-726)
  IPR050134 NAD-dependent sirtuin protein deacylases [PTHR11085] (422-729)